Protein AF-0000000084945044 (afdb_homodimer)

Structure (mmCIF, N/CA/C/O backbone):
data_AF-0000000084945044-model_v1
#
loop_
_entity.id
_entity.type
_entity.pdbx_description
1 polymer 'Permease IIC component'
#
loop_
_atom_site.group_PDB
_atom_site.id
_atom_site.type_symbol
_atom_site.label_atom_id
_atom_site.label_alt_id
_atom_site.label_comp_id
_atom_site.label_asym_id
_atom_site.label_entity_id
_atom_site.label_seq_id
_atom_site.pdbx_PDB_ins_code
_atom_site.Cartn_x
_atom_site.Cartn_y
_atom_site.Cartn_z
_atom_site.occupancy
_atom_site.B_iso_or_equiv
_atom_site.auth_seq_id
_atom_site.auth_comp_id
_atom_site.auth_asym_id
_atom_site.auth_atom_id
_atom_site.pdbx_PDB_model_num
ATOM 1 N N . MET A 1 1 ? -16.453 44.125 -7.414 1 60.59 1 MET A N 1
ATOM 2 C CA . MET A 1 1 ? -15.867 43.062 -6.598 1 60.59 1 MET A CA 1
ATOM 3 C C . MET A 1 1 ? -16.781 41.844 -6.523 1 60.59 1 MET A C 1
ATOM 5 O O . MET A 1 1 ? -16.375 40.719 -6.793 1 60.59 1 MET A O 1
ATOM 9 N N . ASN A 1 2 ? -18.094 42.188 -6.391 1 67.75 2 ASN A N 1
ATOM 10 C CA . ASN A 1 2 ? -19.062 41.094 -6.281 1 67.75 2 ASN A CA 1
ATOM 11 C C . ASN A 1 2 ? -19.234 40.344 -7.605 1 67.75 2 ASN A C 1
ATOM 13 O O . ASN A 1 2 ? -19.312 39.125 -7.625 1 67.75 2 ASN A O 1
ATOM 17 N N . ASP A 1 3 ? -19.188 41.188 -8.695 1 75.44 3 ASP A N 1
ATOM 18 C CA . ASP A 1 3 ? -19.344 40.562 -10.008 1 75.44 3 ASP A CA 1
ATOM 19 C C . ASP A 1 3 ? -18.141 39.719 -10.359 1 75.44 3 ASP A C 1
ATOM 21 O O . ASP A 1 3 ? -18.281 38.625 -10.906 1 75.44 3 ASP A O 1
ATOM 25 N N . PHE A 1 4 ? -16.984 40.219 -10.078 1 77.81 4 PHE A N 1
ATOM 26 C CA . PHE A 1 4 ? -15.758 39.469 -10.344 1 77.81 4 PHE A CA 1
ATOM 27 C C . PHE A 1 4 ? -15.719 38.188 -9.523 1 77.81 4 PHE A C 1
ATOM 29 O O . PHE A 1 4 ? -15.383 37.125 -10.039 1 77.81 4 PHE A O 1
ATOM 36 N N . ILE A 1 5 ? -16.078 38.281 -8.336 1 74.38 5 ILE A N 1
ATOM 37 C CA . ILE A 1 5 ? -16.078 37.125 -7.449 1 74.38 5 ILE A CA 1
ATOM 38 C C . ILE A 1 5 ? -17.125 36.094 -7.914 1 74.38 5 ILE A C 1
ATOM 40 O O . ILE A 1 5 ? -16.828 34.906 -8.062 1 74.38 5 ILE A O 1
ATOM 44 N N . GLN A 1 6 ? -18.281 36.625 -8.211 1 75.88 6 GLN A N 1
ATOM 45 C CA . GLN A 1 6 ? -19.406 35.75 -8.57 1 75.88 6 GLN A CA 1
ATOM 46 C C . GLN A 1 6 ? -19.203 35.156 -9.953 1 75.88 6 GLN A C 1
ATOM 48 O O . GLN A 1 6 ? -19.562 34 -10.188 1 75.88 6 GLN A O 1
ATOM 53 N N . ASN A 1 7 ? -18.562 35.938 -10.805 1 81.19 7 ASN A N 1
ATOM 54 C CA . ASN A 1 7 ? -18.547 35.5 -12.195 1 81.19 7 ASN A CA 1
ATOM 55 C C . ASN A 1 7 ? -17.203 34.844 -12.547 1 81.19 7 ASN A C 1
ATOM 57 O O . ASN A 1 7 ? -17.109 34.094 -13.547 1 81.19 7 ASN A O 1
ATOM 61 N N . LYS A 1 8 ? -16.266 35.094 -11.766 1 79.56 8 LYS A N 1
ATOM 62 C CA . LYS A 1 8 ? -14.953 34.531 -12.141 1 79.56 8 LYS A CA 1
ATOM 63 C C . LYS A 1 8 ? -14.398 33.625 -11.047 1 79.56 8 LYS A C 1
ATOM 65 O O . LYS A 1 8 ? -14.086 32.469 -11.297 1 79.56 8 LYS A O 1
ATOM 70 N N . VAL A 1 9 ? -14.422 34.156 -9.875 1 75 9 VAL A N 1
ATOM 71 C CA . VAL A 1 9 ? -13.742 33.469 -8.789 1 75 9 VAL A CA 1
ATOM 72 C C . VAL A 1 9 ? -14.531 32.188 -8.414 1 75 9 VAL A C 1
ATOM 74 O O . VAL A 1 9 ? -13.961 31.109 -8.328 1 75 9 VAL A O 1
ATOM 77 N N . ILE A 1 10 ? -15.758 32.375 -8.266 1 77.44 10 ILE A N 1
ATOM 78 C CA . ILE A 1 10 ? -16.594 31.281 -7.805 1 77.44 10 ILE A CA 1
ATOM 79 C C . ILE A 1 10 ? -16.594 30.156 -8.844 1 77.44 10 ILE A C 1
ATOM 81 O O . ILE A 1 10 ? -16.344 29 -8.516 1 77.44 10 ILE A O 1
ATOM 85 N N . PRO A 1 11 ? -16.828 30.516 -10.125 1 79.44 11 PRO A N 1
ATOM 86 C CA . PRO A 1 11 ? -16.812 29.438 -11.117 1 79.44 11 PRO A CA 1
ATOM 87 C C . PRO A 1 11 ? -15.453 28.734 -11.203 1 79.44 11 PRO A C 1
ATOM 89 O O . PRO A 1 11 ? -15.398 27.516 -11.391 1 79.44 11 PRO A O 1
ATOM 92 N N . PHE A 1 12 ? -14.445 29.438 -11.094 1 80.81 12 PHE A N 1
ATOM 93 C CA . PHE A 1 12 ? -13.109 28.859 -11.133 1 80.81 12 PHE A CA 1
ATOM 94 C C . PHE A 1 12 ? -12.891 27.938 -9.93 1 80.81 12 PHE A C 1
ATOM 96 O O . PHE A 1 12 ? -12.344 26.844 -10.078 1 80.81 12 PHE A O 1
ATOM 103 N N . ALA A 1 13 ? -13.258 28.391 -8.805 1 76.94 13 ALA A N 1
ATOM 104 C CA . ALA A 1 13 ? -13.133 27.594 -7.59 1 76.94 13 ALA A CA 1
ATOM 105 C C . ALA A 1 13 ? -13.945 26.297 -7.688 1 76.94 13 ALA A C 1
ATOM 107 O O . ALA A 1 13 ? -13.5 25.234 -7.242 1 76.94 13 ALA A O 1
ATOM 108 N N . GLN A 1 14 ? -15.023 26.438 -8.219 1 78 14 GLN A N 1
ATOM 109 C CA . GLN A 1 14 ? -15.867 25.266 -8.391 1 78 14 GLN A CA 1
ATOM 110 C C . GLN A 1 14 ? -15.242 24.266 -9.359 1 78 14 GLN A C 1
ATOM 112 O O . GLN A 1 14 ? -15.352 23.062 -9.172 1 78 14 GLN A O 1
ATOM 117 N N . LYS A 1 15 ? -14.68 24.844 -10.352 1 81.94 15 LYS A N 1
ATOM 118 C CA . LYS A 1 15 ? -13.984 23.969 -11.305 1 81.94 15 LYS A CA 1
ATOM 119 C C . LYS A 1 15 ? -12.859 23.203 -10.633 1 81.94 15 LYS A C 1
ATOM 121 O O . LYS A 1 15 ? -12.648 22.016 -10.922 1 81.94 15 LYS A O 1
ATOM 126 N N . ILE A 1 16 ? -12.156 23.844 -9.805 1 78.62 16 ILE A N 1
ATOM 127 C CA . ILE A 1 16 ? -11.062 23.203 -9.086 1 78.62 16 ILE A CA 1
ATOM 128 C C . ILE A 1 16 ? -11.609 22.141 -8.141 1 78.62 16 ILE A C 1
ATOM 130 O O . ILE A 1 16 ? -11.094 21.031 -8.078 1 78.62 16 ILE A O 1
ATOM 134 N N . GLU A 1 17 ? -12.602 22.547 -7.457 1 72.44 17 GLU A N 1
ATOM 135 C CA . GLU A 1 17 ? -13.211 21.641 -6.5 1 72.44 17 GLU A CA 1
ATOM 136 C C . GLU A 1 17 ? -13.781 20.406 -7.199 1 72.44 17 GLU A C 1
ATOM 138 O O . GLU A 1 17 ? -13.758 19.297 -6.645 1 72.44 17 GLU A O 1
ATOM 143 N N . ASN A 1 18 ? -14.203 20.641 -8.414 1 78.94 18 ASN A N 1
ATOM 144 C CA . ASN A 1 18 ? -14.852 19.547 -9.141 1 78.94 18 ASN A CA 1
ATOM 145 C C . ASN A 1 18 ? -13.852 18.781 -10 1 78.94 18 ASN A C 1
ATOM 147 O O . ASN A 1 18 ? -14.211 17.797 -10.641 1 78.94 18 ASN A O 1
ATOM 151 N N . ASN A 1 19 ? -12.648 19.297 -10 1 84.88 19 ASN A N 1
ATOM 152 C CA . ASN A 1 19 ? -11.625 18.547 -10.719 1 84.88 19 ASN A CA 1
ATOM 153 C C . ASN A 1 19 ? -11.312 17.234 -10.023 1 84.88 19 ASN A C 1
ATOM 155 O O . ASN A 1 19 ? -10.812 17.219 -8.898 1 84.88 19 ASN A O 1
ATOM 159 N N . PHE A 1 20 ? -11.539 16.203 -10.711 1 85.94 20 PHE A N 1
ATOM 160 C CA . PHE A 1 20 ? -11.492 14.891 -10.07 1 85.94 20 PHE A CA 1
ATOM 161 C C . PHE A 1 20 ? -10.055 14.516 -9.727 1 85.94 20 PHE A C 1
ATOM 163 O O . PHE A 1 20 ? -9.812 13.789 -8.766 1 85.94 20 PHE A O 1
ATOM 170 N N . ILE A 1 21 ? -9.078 15.016 -10.477 1 88.25 21 ILE A N 1
ATOM 171 C CA . ILE A 1 21 ? -7.68 14.727 -10.172 1 88.25 21 ILE A CA 1
ATOM 172 C C . ILE A 1 21 ? -7.266 15.438 -8.891 1 88.25 21 ILE A C 1
ATOM 174 O O . ILE A 1 21 ? -6.656 14.836 -8.008 1 88.25 21 ILE A O 1
ATOM 178 N N . LEU A 1 22 ? -7.656 16.719 -8.82 1 84.56 22 LEU A N 1
ATOM 179 C CA . LEU A 1 22 ? -7.305 17.5 -7.637 1 84.56 22 LEU A CA 1
ATOM 180 C C . LEU A 1 22 ? -8 16.953 -6.395 1 84.56 22 LEU A C 1
ATOM 182 O O . LEU A 1 22 ? -7.402 16.891 -5.32 1 84.56 22 LEU A O 1
ATOM 186 N N . SER A 1 23 ? -9.156 16.547 -6.555 1 82.69 23 SER A N 1
ATOM 187 C CA . SER A 1 23 ? -9.891 15.961 -5.441 1 82.69 23 SER A CA 1
ATOM 188 C C . SER A 1 23 ? -9.273 14.633 -5.004 1 82.69 23 SER A C 1
ATOM 190 O O . SER A 1 23 ? -9.266 14.305 -3.816 1 82.69 23 SER A O 1
ATOM 192 N N . ALA A 1 24 ? -8.805 13.883 -5.996 1 89.19 24 ALA A N 1
ATOM 193 C CA . ALA A 1 24 ? -8.156 12.609 -5.688 1 89.19 24 ALA A CA 1
ATOM 194 C C . ALA A 1 24 ? -6.859 12.836 -4.906 1 89.19 24 ALA A C 1
ATOM 196 O O . ALA A 1 24 ? -6.539 12.07 -3.994 1 89.19 24 ALA A O 1
ATOM 197 N N . ILE A 1 25 ? -6.195 13.883 -5.25 1 87.31 25 ILE A N 1
ATOM 198 C CA . ILE A 1 25 ? -4.93 14.203 -4.602 1 87.31 25 ILE A CA 1
ATOM 199 C C . ILE A 1 25 ? -5.184 14.633 -3.158 1 87.31 25 ILE A C 1
ATOM 201 O O . ILE A 1 25 ? -4.594 14.078 -2.227 1 87.31 25 ILE A O 1
ATOM 205 N N . SER A 1 26 ? -6.055 15.547 -2.963 1 81.62 26 SER A N 1
ATOM 206 C CA . SER A 1 26 ? -6.352 16.016 -1.614 1 81.62 26 SER A CA 1
ATOM 207 C C . SER A 1 26 ? -6.953 14.914 -0.759 1 81.62 26 SER A C 1
ATOM 209 O O . SER A 1 26 ? -6.633 14.797 0.426 1 81.62 26 SER A O 1
ATOM 211 N N . GLY A 1 27 ? -7.809 14.117 -1.381 1 83.06 27 GLY A N 1
ATOM 212 C CA . GLY A 1 27 ? -8.375 12.977 -0.679 1 83.06 27 GLY A CA 1
ATOM 213 C C . GLY A 1 27 ? -7.328 11.969 -0.236 1 83.06 27 GLY A C 1
ATOM 214 O O . GLY A 1 27 ? -7.465 11.352 0.82 1 83.06 27 GLY A O 1
ATOM 215 N N . ALA A 1 28 ? -6.324 11.836 -1.06 1 89.06 28 ALA A N 1
ATOM 216 C CA . ALA A 1 28 ? -5.246 10.906 -0.727 1 89.06 28 ALA A CA 1
ATOM 217 C C . ALA A 1 28 ? -4.469 11.383 0.495 1 89.06 28 ALA A C 1
ATOM 219 O O . ALA A 1 28 ? -4.141 10.594 1.38 1 89.06 28 ALA A O 1
ATOM 220 N N . PHE A 1 29 ? -4.195 12.633 0.558 1 81.81 29 PHE A N 1
ATOM 221 C CA . PHE A 1 29 ? -3.484 13.18 1.708 1 81.81 29 PHE A CA 1
ATOM 222 C C . PHE A 1 29 ? -4.316 13.031 2.977 1 81.81 29 PHE A C 1
ATOM 224 O O . PHE A 1 29 ? -3.781 12.703 4.039 1 81.81 29 PHE A O 1
ATOM 231 N N . MET A 1 30 ? -5.555 13.211 2.857 1 77.81 30 MET A N 1
ATOM 232 C CA . MET A 1 30 ? -6.434 13.078 4.016 1 77.81 30 MET A CA 1
ATOM 233 C C . MET A 1 30 ? -6.445 11.648 4.531 1 77.81 30 MET A C 1
ATOM 235 O O . MET A 1 30 ? -6.516 11.414 5.738 1 77.81 30 MET A O 1
ATOM 239 N N . LYS A 1 31 ? -6.379 10.734 3.572 1 81.88 31 LYS A N 1
ATOM 240 C CA . LYS A 1 31 ? -6.395 9.32 3.941 1 81.88 31 LYS A CA 1
ATOM 241 C C . LYS A 1 31 ? -5.113 8.93 4.672 1 81.88 31 LYS A C 1
ATOM 243 O O . LYS A 1 31 ? -5.121 8.016 5.496 1 81.88 31 LYS A O 1
ATOM 248 N N . VAL A 1 32 ? -4.047 9.648 4.438 1 84.31 32 VAL A N 1
ATOM 249 C CA . VAL A 1 32 ? -2.758 9.266 5 1 84.31 32 VAL A CA 1
ATOM 250 C C . VAL A 1 32 ? -2.492 10.062 6.277 1 84.31 32 VAL A C 1
ATOM 252 O O . VAL A 1 32 ? -1.608 9.711 7.062 1 84.31 32 VAL A O 1
ATOM 255 N N . MET A 1 33 ? -3.318 10.969 6.613 1 78.75 33 MET A N 1
ATOM 256 C CA . MET A 1 33 ? -3.119 11.898 7.719 1 78.75 33 MET A CA 1
ATOM 257 C C . MET A 1 33 ? -3.006 11.156 9.047 1 78.75 33 MET A C 1
ATOM 259 O O . MET A 1 33 ? -2.158 11.492 9.875 1 78.75 33 MET A O 1
ATOM 263 N N . PRO A 1 34 ? -3.783 10.109 9.25 1 75.88 34 PRO A N 1
ATOM 264 C CA . PRO A 1 34 ? -3.645 9.422 10.539 1 75.88 34 PRO A CA 1
ATOM 265 C C . PRO A 1 34 ? -2.236 8.875 10.758 1 75.88 34 PRO A C 1
ATOM 267 O O . PRO A 1 34 ? -1.725 8.922 11.883 1 75.88 34 PRO A O 1
ATOM 270 N N . ALA A 1 35 ? -1.65 8.422 9.711 1 81.25 35 ALA A N 1
ATOM 271 C CA . ALA A 1 35 ? -0.281 7.93 9.828 1 81.25 35 ALA A CA 1
ATOM 272 C C . ALA A 1 35 ? 0.684 9.062 10.164 1 81.25 35 ALA A C 1
ATOM 274 O O . ALA A 1 35 ? 1.552 8.914 11.031 1 81.25 35 ALA A O 1
ATOM 275 N N . LEU A 1 36 ? 0.536 10.164 9.492 1 81.81 36 LEU A N 1
ATOM 276 C CA . LEU A 1 36 ? 1.396 11.32 9.719 1 81.81 36 LEU A CA 1
ATOM 277 C C . LEU A 1 36 ? 1.226 11.859 11.141 1 81.81 36 LEU A C 1
ATOM 279 O O . LEU A 1 36 ? 2.203 12.242 11.789 1 81.81 36 LEU A O 1
ATOM 283 N N . LEU A 1 37 ? 0.029 11.805 11.609 1 82.44 37 LEU A N 1
ATOM 284 C CA . LEU A 1 37 ? -0.262 12.281 12.953 1 82.44 37 LEU A CA 1
ATOM 285 C C . LEU A 1 37 ? 0.365 11.367 14.008 1 82.44 37 LEU A C 1
ATOM 287 O O . LEU A 1 37 ? 0.797 11.836 15.062 1 82.44 37 LEU A O 1
ATOM 291 N N . GLY A 1 38 ? 0.365 10.086 13.711 1 79.25 38 GLY A N 1
ATOM 292 C CA . GLY A 1 38 ? 1.098 9.188 14.594 1 79.25 38 GLY A CA 1
ATOM 293 C C . GLY A 1 38 ? 2.557 9.57 14.758 1 79.25 38 GLY A C 1
ATOM 294 O O . GLY A 1 38 ? 3.076 9.578 15.875 1 79.25 38 GLY A O 1
ATOM 295 N N . GLY A 1 39 ? 3.186 9.922 13.664 1 85 39 GLY A N 1
ATOM 296 C CA . GLY A 1 39 ? 4.559 10.391 13.719 1 85 39 GLY A CA 1
ATOM 297 C C . GLY A 1 39 ? 4.715 11.688 14.5 1 85 39 GLY A C 1
ATOM 298 O O . GLY A 1 39 ? 5.707 11.867 15.211 1 85 39 GLY A O 1
ATOM 299 N N . ALA A 1 40 ? 3.719 12.508 14.367 1 84.19 40 ALA A N 1
ATOM 300 C CA . ALA A 1 40 ? 3.752 13.781 15.078 1 84.19 40 ALA A CA 1
ATOM 301 C C . ALA A 1 40 ? 3.693 13.562 16.594 1 84.19 40 ALA A C 1
ATOM 303 O O . ALA A 1 40 ? 4.352 14.281 17.344 1 84.19 40 ALA A O 1
ATOM 304 N N . VAL A 1 41 ? 2.941 12.609 16.969 1 83.69 41 VAL A N 1
ATOM 305 C CA . VAL A 1 41 ? 2.848 12.305 18.406 1 83.69 41 VAL A CA 1
ATOM 306 C C . VAL A 1 41 ? 4.191 11.781 18.906 1 83.69 41 VAL A C 1
ATOM 308 O O . VAL A 1 41 ? 4.633 12.156 20 1 83.69 41 VAL A O 1
ATOM 311 N N . PHE A 1 42 ? 4.824 10.977 18.156 1 87.12 42 PHE A N 1
ATOM 312 C CA . PHE A 1 42 ? 6.156 10.516 18.531 1 87.12 42 PHE A CA 1
ATOM 313 C C . PHE A 1 42 ? 7.117 11.688 18.656 1 87.12 42 PHE A C 1
ATOM 315 O O . PHE A 1 42 ? 7.93 11.734 19.578 1 87.12 42 PHE A O 1
ATOM 322 N N . SER A 1 43 ? 6.992 12.578 17.734 1 86.75 43 SER A N 1
ATOM 323 C CA . SER A 1 43 ? 7.895 13.727 17.75 1 86.75 43 SER A CA 1
ATOM 324 C C . SER A 1 43 ? 7.645 14.625 18.953 1 86.75 43 SER A C 1
ATOM 326 O O . SER A 1 43 ? 8.562 15.273 19.453 1 86.75 43 SER A O 1
ATOM 328 N N . LEU A 1 44 ? 6.406 14.641 19.406 1 84.44 44 LEU A N 1
ATOM 329 C CA . LEU A 1 44 ? 6.055 15.414 20.594 1 84.44 44 LEU A CA 1
ATOM 330 C C . LEU A 1 44 ? 6.809 14.898 21.812 1 84.44 44 LEU A C 1
ATOM 332 O O . LEU A 1 44 ? 7.285 15.695 22.625 1 84.44 44 LEU A O 1
ATOM 336 N N . PHE A 1 45 ? 6.922 13.617 21.891 1 84.69 45 PHE A N 1
ATOM 337 C CA . PHE A 1 45 ? 7.621 13.031 23.016 1 84.69 45 PHE A CA 1
ATOM 338 C C . PHE A 1 45 ? 9.102 13.367 22.984 1 84.69 45 PHE A C 1
ATOM 340 O O . PHE A 1 45 ? 9.742 13.516 24.031 1 84.69 45 PHE A O 1
ATOM 347 N N . GLN A 1 46 ? 9.609 13.516 21.828 1 83.19 46 GLN A N 1
ATOM 348 C CA . GLN A 1 46 ? 11.016 13.883 21.672 1 83.19 46 GLN A CA 1
ATOM 349 C C . GLN A 1 46 ? 11.258 15.328 22.109 1 83.19 46 GLN A C 1
ATOM 351 O O . GLN A 1 46 ? 12.32 15.648 22.641 1 83.19 46 GLN A O 1
ATOM 356 N N . GLY A 1 47 ? 10.266 16.156 21.938 1 79.75 47 GLY A N 1
ATOM 357 C CA . GLY A 1 47 ? 10.477 17.594 22.109 1 79.75 47 GLY A CA 1
ATOM 358 C C . GLY A 1 47 ? 9.883 18.141 23.391 1 79.75 47 GLY A C 1
ATOM 359 O O . GLY A 1 47 ? 9.859 19.344 23.609 1 79.75 47 GLY A O 1
ATOM 360 N N . LEU A 1 48 ? 9.43 17.281 24.266 1 78.12 48 LEU A N 1
ATOM 361 C CA . LEU A 1 48 ? 8.875 17.797 25.516 1 78.12 48 LEU A CA 1
ATOM 362 C C . LEU A 1 48 ? 9.906 18.625 26.281 1 78.12 48 LEU A C 1
ATOM 364 O O . LEU A 1 48 ? 11.055 18.203 26.422 1 78.12 48 LEU A O 1
ATOM 368 N N . PRO A 1 49 ? 9.508 19.797 26.578 1 76.56 49 PRO A N 1
ATOM 369 C CA . PRO A 1 49 ? 10.438 20.688 27.281 1 76.56 49 PRO A CA 1
ATOM 370 C C . PRO A 1 49 ? 10.531 20.391 28.766 1 76.56 49 PRO A C 1
ATOM 372 O O . PRO A 1 49 ? 10.195 21.25 29.594 1 76.56 49 PRO A O 1
ATOM 375 N N . LEU A 1 50 ? 11.016 19.234 29.078 1 80.12 50 LEU A N 1
ATOM 376 C CA . LEU A 1 50 ? 11.078 18.812 30.469 1 80.12 50 LEU A CA 1
ATOM 377 C C . LEU A 1 50 ? 12.484 18.969 31.031 1 80.12 50 LEU A C 1
ATOM 379 O O . LEU A 1 50 ? 12.773 18.516 32.125 1 80.12 50 LEU A O 1
ATOM 383 N N . GLY A 1 51 ? 13.367 19.594 30.188 1 81.62 51 GLY A N 1
ATOM 384 C CA . GLY A 1 51 ? 14.703 19.906 30.672 1 81.62 51 GLY A CA 1
ATOM 385 C C . GLY A 1 51 ? 15.742 18.891 30.25 1 81.62 51 GLY A C 1
ATOM 386 O O . GLY A 1 51 ? 15.438 17.953 29.5 1 81.62 51 GLY A O 1
ATOM 387 N N . ASP A 1 52 ? 16.906 19.094 30.703 1 87.31 52 ASP A N 1
ATOM 388 C CA . ASP A 1 52 ? 18.062 18.297 30.297 1 87.31 52 ASP A CA 1
ATOM 389 C C . ASP A 1 52 ? 17.938 16.859 30.781 1 87.31 52 ASP A C 1
ATOM 391 O O . ASP A 1 52 ? 18.391 15.922 30.125 1 87.31 52 ASP A O 1
ATOM 395 N N . TRP A 1 53 ? 17.328 16.75 31.875 1 90.56 53 TRP A N 1
ATOM 396 C CA . TRP A 1 53 ? 17.203 15.398 32.406 1 90.56 53 TRP A CA 1
ATOM 397 C C . TRP A 1 53 ? 16.375 14.523 31.453 1 90.56 53 TRP A C 1
ATOM 399 O O . TRP A 1 53 ? 16.672 13.344 31.281 1 90.56 53 TRP A O 1
ATOM 409 N N . TYR A 1 54 ? 15.391 15.117 30.859 1 90 54 TYR A N 1
ATOM 410 C CA . TYR A 1 54 ? 14.516 14.391 29.953 1 90 54 TYR A CA 1
ATOM 411 C C . TYR A 1 54 ? 15.234 14.047 28.656 1 90 54 TYR A C 1
ATOM 413 O O . TYR A 1 54 ? 15.164 12.914 28.172 1 90 54 TYR A O 1
ATOM 421 N N . THR A 1 55 ? 15.938 14.977 28.172 1 85.94 55 THR A N 1
ATOM 422 C CA . THR A 1 55 ? 16.672 14.758 26.938 1 85.94 55 THR A CA 1
ATOM 423 C C . THR A 1 55 ? 17.75 13.695 27.125 1 85.94 55 THR A C 1
ATOM 425 O O . THR A 1 55 ? 17.953 12.852 26.234 1 85.94 55 THR A O 1
ATOM 428 N N . ASN A 1 56 ? 18.406 13.75 28.281 1 90.25 56 ASN A N 1
ATOM 429 C CA . ASN A 1 56 ? 19.422 12.75 28.594 1 90.25 56 ASN A CA 1
ATOM 430 C C . ASN A 1 56 ? 18.812 11.367 28.797 1 90.25 56 ASN A C 1
ATOM 432 O O . ASN A 1 56 ? 19.406 10.359 28.406 1 90.25 56 ASN A O 1
ATOM 436 N N . PHE A 1 57 ? 17.719 11.383 29.422 1 91.25 57 PHE A N 1
ATOM 437 C CA . PHE A 1 57 ? 17 10.133 29.625 1 91.25 57 PHE A CA 1
ATOM 438 C C . PHE A 1 57 ? 16.641 9.492 28.297 1 91.25 57 PHE A C 1
ATOM 440 O O . PHE A 1 57 ? 16.875 8.297 28.094 1 91.25 57 PHE A O 1
ATOM 447 N N . LEU A 1 58 ? 16.156 10.227 27.375 1 89.5 58 LEU A N 1
ATOM 448 C CA . LEU A 1 58 ? 15.766 9.719 26.062 1 89.5 58 LEU A CA 1
ATOM 449 C C . LEU A 1 58 ? 16.969 9.172 25.312 1 89.5 58 LEU A C 1
ATOM 451 O O . LEU A 1 58 ? 16.891 8.109 24.688 1 89.5 58 LEU A O 1
ATOM 455 N N . SER A 1 59 ? 18.031 9.891 25.391 1 87.56 59 SER A N 1
ATOM 456 C CA . SER A 1 59 ? 19.234 9.516 24.641 1 87.56 59 SER A CA 1
ATOM 457 C C . SER A 1 59 ? 19.906 8.289 25.25 1 87.56 59 SER A C 1
ATOM 459 O O . SER A 1 59 ? 20.312 7.375 24.531 1 87.56 59 SER A O 1
ATOM 461 N N . SER A 1 60 ? 19.969 8.25 26.594 1 90.06 60 SER A N 1
ATOM 462 C CA . SER A 1 60 ? 20.688 7.191 27.281 1 90.06 60 SER A CA 1
ATOM 463 C C . SER A 1 60 ? 19.922 5.867 27.219 1 90.06 60 SER A C 1
ATOM 465 O O . SER A 1 60 ? 20.531 4.797 27.234 1 90.06 60 SER A O 1
ATOM 467 N N . THR A 1 61 ? 18.656 5.938 27.125 1 87.12 61 THR A N 1
ATOM 468 C CA . THR A 1 61 ? 17.828 4.727 27.141 1 87.12 61 THR A CA 1
ATOM 469 C C . THR A 1 61 ? 17.609 4.219 25.719 1 87.12 61 THR A C 1
ATOM 471 O O . THR A 1 61 ? 17.078 3.123 25.516 1 87.12 61 THR A O 1
ATOM 474 N N . GLY A 1 62 ? 17.969 4.992 24.703 1 86.75 62 GLY A N 1
ATOM 475 C CA . GLY A 1 62 ? 17.734 4.598 23.328 1 86.75 62 GLY A CA 1
ATOM 476 C C . GLY A 1 62 ? 16.344 4.941 22.828 1 86.75 62 GLY A C 1
ATOM 477 O O . GLY A 1 62 ? 16 4.648 21.688 1 86.75 62 GLY A O 1
ATOM 478 N N . ILE A 1 63 ? 15.617 5.605 23.688 1 86.69 63 ILE A N 1
ATOM 479 C CA . ILE A 1 63 ? 14.25 5.977 23.344 1 86.69 63 ILE A CA 1
ATOM 480 C C . ILE A 1 63 ? 14.273 7.016 22.219 1 86.69 63 ILE A C 1
ATOM 482 O O . ILE A 1 63 ? 13.406 7.004 21.344 1 86.69 63 ILE A O 1
ATOM 486 N N . SER A 1 64 ? 15.266 7.883 22.25 1 88.19 64 SER A N 1
ATOM 487 C CA . SER A 1 64 ? 15.383 8.898 21.203 1 88.19 64 SER A CA 1
ATOM 488 C C . SER A 1 64 ? 15.5 8.266 19.828 1 88.19 64 SER A C 1
ATOM 490 O O . SER A 1 64 ? 14.852 8.703 18.875 1 88.19 64 SER A O 1
ATOM 492 N N . ASP A 1 65 ? 16.281 7.191 19.766 1 86.25 65 ASP A N 1
ATOM 493 C CA . ASP A 1 65 ? 16.453 6.496 18.5 1 86.25 65 ASP A CA 1
ATOM 494 C C . ASP A 1 65 ? 15.156 5.812 18.062 1 86.25 65 ASP A C 1
ATOM 496 O O . ASP A 1 65 ? 14.82 5.809 16.875 1 86.25 65 ASP A O 1
ATOM 500 N N . ALA A 1 66 ? 14.531 5.328 19.016 1 87.25 66 ALA A N 1
ATOM 501 C CA . ALA A 1 66 ? 13.266 4.664 18.719 1 87.25 66 ALA A CA 1
ATOM 502 C C . ALA A 1 66 ? 12.234 5.656 18.203 1 87.25 66 ALA A C 1
ATOM 504 O O . ALA A 1 66 ? 11.531 5.383 17.234 1 87.25 66 ALA A O 1
ATOM 505 N N . LEU A 1 67 ? 12.18 6.746 18.844 1 88.88 67 LEU A N 1
ATOM 506 C CA . LEU A 1 67 ? 11.242 7.781 18.422 1 88.88 67 LEU A CA 1
ATOM 507 C C . LEU A 1 67 ? 11.578 8.289 17.031 1 88.88 67 LEU A C 1
ATOM 509 O O . LEU A 1 67 ? 10.688 8.539 16.219 1 88.88 67 LEU A O 1
ATOM 513 N N . ALA A 1 68 ? 12.852 8.383 16.781 1 87.81 68 ALA A N 1
ATOM 514 C CA . ALA A 1 68 ? 13.289 8.844 15.469 1 87.81 68 ALA A CA 1
ATOM 515 C C . ALA A 1 68 ? 12.836 7.887 14.367 1 87.81 68 ALA A C 1
ATOM 517 O O . ALA A 1 68 ? 12.391 8.312 13.305 1 87.81 68 ALA A O 1
ATOM 518 N N . VAL A 1 69 ? 12.898 6.664 14.656 1 89.06 69 VAL A N 1
ATOM 519 C CA . VAL A 1 69 ? 12.469 5.656 13.688 1 89.06 69 VAL A CA 1
ATOM 520 C C . VAL A 1 69 ? 10.961 5.723 13.508 1 89.06 69 VAL A C 1
ATOM 522 O O . VAL A 1 69 ? 10.453 5.617 12.391 1 89.06 69 VAL A O 1
ATOM 525 N N . GLY A 1 70 ? 10.289 5.883 14.625 1 90.44 70 GLY A N 1
ATOM 526 C CA . GLY A 1 70 ? 8.844 6.023 14.555 1 90.44 70 GLY A CA 1
ATOM 527 C C . GLY A 1 70 ? 8.398 7.176 13.672 1 90.44 70 GLY A C 1
ATOM 528 O O . GLY A 1 70 ? 7.504 7.02 12.844 1 90.44 70 GLY A O 1
ATOM 529 N N . VAL A 1 71 ? 9.078 8.242 13.828 1 89.25 71 VAL A N 1
ATOM 530 C CA . VAL A 1 71 ? 8.75 9.43 13.039 1 89.25 71 VAL A CA 1
ATOM 531 C C . VAL A 1 71 ? 9.109 9.188 11.578 1 89.25 71 VAL A C 1
ATOM 533 O O . VAL A 1 71 ? 8.328 9.531 10.68 1 89.25 71 VAL A O 1
ATOM 536 N N . ALA A 1 72 ? 10.242 8.609 11.32 1 87.94 72 ALA A N 1
ATOM 537 C CA . ALA A 1 72 ? 10.688 8.352 9.953 1 87.94 72 ALA A CA 1
ATOM 538 C C . ALA A 1 72 ? 9.703 7.449 9.219 1 87.94 72 ALA A C 1
ATOM 540 O O . ALA A 1 72 ? 9.375 7.695 8.055 1 87.94 72 ALA A O 1
ATOM 541 N N . VAL A 1 73 ? 9.227 6.441 9.867 1 91.44 73 VAL A N 1
ATOM 542 C CA . VAL A 1 73 ? 8.312 5.48 9.258 1 91.44 73 VAL A CA 1
ATOM 543 C C . VAL A 1 73 ? 6.977 6.16 8.961 1 91.44 73 VAL A C 1
ATOM 545 O O . VAL A 1 73 ? 6.422 5.992 7.871 1 91.44 73 VAL A O 1
ATOM 548 N N . CYS A 1 74 ? 6.555 6.91 9.875 1 87.12 74 CYS A N 1
ATOM 549 C CA . CYS A 1 74 ? 5.273 7.586 9.688 1 87.12 74 CYS A CA 1
ATOM 550 C C . CYS A 1 74 ? 5.363 8.633 8.586 1 87.12 74 CYS A C 1
ATOM 552 O O . CYS A 1 74 ? 4.359 8.977 7.965 1 87.12 74 CYS A O 1
ATOM 554 N N . ASN A 1 75 ? 6.582 9.016 8.289 1 84.25 75 ASN A N 1
ATOM 555 C CA . ASN A 1 75 ? 6.734 10.102 7.328 1 84.25 75 ASN A CA 1
ATOM 556 C C . ASN A 1 75 ? 7.195 9.594 5.969 1 84.25 75 ASN A C 1
ATOM 558 O O . ASN A 1 75 ? 7.738 10.352 5.164 1 84.25 75 ASN A O 1
ATOM 562 N N . LEU A 1 76 ? 7.035 8.32 5.734 1 92.38 76 LEU A N 1
ATOM 563 C CA . LEU A 1 76 ? 7.184 7.797 4.379 1 92.38 76 LEU A CA 1
ATOM 564 C C . LEU A 1 76 ? 5.984 8.172 3.516 1 92.38 76 LEU A C 1
ATOM 566 O O . LEU A 1 76 ? 5.297 7.301 2.982 1 92.38 76 LEU A O 1
ATOM 570 N N . THR A 1 77 ? 5.836 9.43 3.332 1 89.62 77 THR A N 1
ATOM 571 C CA . THR A 1 77 ? 4.613 10.039 2.82 1 89.62 77 THR A CA 1
ATOM 572 C C . THR A 1 77 ? 4.387 9.648 1.363 1 89.62 77 THR A C 1
ATOM 574 O O . THR A 1 77 ? 3.254 9.367 0.959 1 89.62 77 THR A O 1
ATOM 577 N N . ALA A 1 78 ? 5.473 9.641 0.541 1 92.19 78 ALA A N 1
ATOM 578 C CA . ALA A 1 78 ? 5.309 9.266 -0.861 1 92.19 78 ALA A CA 1
ATOM 579 C C . ALA A 1 78 ? 4.723 7.863 -0.99 1 92.19 78 ALA A C 1
ATOM 581 O O . ALA A 1 78 ? 3.885 7.609 -1.859 1 92.19 78 ALA A O 1
ATOM 582 N N . LEU A 1 79 ? 5.125 6.992 -0.116 1 95.12 79 LEU A N 1
ATOM 583 C CA . LEU A 1 79 ? 4.695 5.598 -0.134 1 95.12 79 LEU A CA 1
ATOM 584 C C . LEU A 1 79 ? 3.213 5.48 0.213 1 95.12 79 LEU A C 1
ATOM 586 O O . LEU A 1 79 ? 2.455 4.824 -0.502 1 95.12 79 LEU A O 1
ATOM 590 N N . TYR A 1 80 ? 2.793 6.121 1.287 1 93.75 80 TYR A N 1
ATOM 591 C CA . TYR A 1 80 ? 1.401 6.047 1.718 1 93.75 80 TYR A CA 1
ATOM 592 C C . TYR A 1 80 ? 0.492 6.805 0.757 1 93.75 80 TYR A C 1
ATOM 594 O O . TYR A 1 80 ? -0.601 6.336 0.428 1 93.75 80 TYR A O 1
ATOM 602 N N . PHE A 1 81 ? 0.979 7.906 0.321 1 92.88 81 PHE A N 1
ATOM 603 C CA . PHE A 1 81 ? 0.222 8.805 -0.545 1 92.88 81 PHE A CA 1
ATOM 604 C C . PHE A 1 81 ? -0.116 8.125 -1.866 1 92.88 81 PHE A C 1
ATOM 606 O O . PHE A 1 81 ? -1.245 8.219 -2.352 1 92.88 81 PHE A O 1
ATOM 613 N N . ILE A 1 82 ? 0.812 7.488 -2.482 1 95.12 82 ILE A N 1
ATOM 614 C CA . ILE A 1 82 ? 0.585 6.941 -3.814 1 95.12 82 ILE A CA 1
ATOM 615 C C . ILE A 1 82 ? -0.446 5.816 -3.738 1 95.12 82 ILE A C 1
ATOM 617 O O . ILE A 1 82 ? -1.239 5.629 -4.664 1 95.12 82 ILE A O 1
ATOM 621 N N . PHE A 1 83 ? -0.377 5.043 -2.686 1 94.62 83 PHE A N 1
ATOM 622 C CA . PHE A 1 83 ? -1.392 4.008 -2.523 1 94.62 83 PHE A CA 1
ATOM 623 C C . PHE A 1 83 ? -2.781 4.625 -2.418 1 94.62 83 PHE A C 1
ATOM 625 O O . PHE A 1 83 ? -3.727 4.152 -3.053 1 94.62 83 PHE A O 1
ATOM 632 N N . ALA A 1 84 ? -2.893 5.625 -1.58 1 93.94 84 ALA A N 1
ATOM 633 C CA . ALA A 1 84 ? -4.164 6.32 -1.396 1 93.94 84 ALA A CA 1
ATOM 634 C C . ALA A 1 84 ? -4.629 6.969 -2.697 1 93.94 84 ALA A C 1
ATOM 636 O O . ALA A 1 84 ? -5.812 6.922 -3.033 1 93.94 84 ALA A O 1
ATOM 637 N N . LEU A 1 85 ? -3.697 7.602 -3.357 1 94.88 85 LEU A N 1
ATOM 638 C CA . LEU A 1 85 ? -4.02 8.258 -4.617 1 94.88 85 LEU A CA 1
ATOM 639 C C . LEU A 1 85 ? -4.527 7.254 -5.645 1 94.88 85 LEU A C 1
ATOM 641 O O . LEU A 1 85 ? -5.547 7.488 -6.297 1 94.88 85 LEU A O 1
ATOM 645 N N . GLY A 1 86 ? -3.816 6.156 -5.809 1 96.69 86 GLY A N 1
ATOM 646 C CA . GLY A 1 86 ? -4.27 5.109 -6.711 1 96.69 86 GLY A CA 1
ATOM 647 C C . GLY A 1 86 ? -5.652 4.582 -6.371 1 96.69 86 GLY A C 1
ATOM 648 O O . GLY A 1 86 ? -6.477 4.367 -7.262 1 96.69 86 GLY A O 1
ATOM 649 N N . TYR A 1 87 ? -5.859 4.359 -5.121 1 95.38 87 TYR A N 1
ATOM 650 C CA . TYR A 1 87 ? -7.164 3.895 -4.664 1 95.38 87 TYR A CA 1
ATOM 651 C C . TYR A 1 87 ? -8.266 4.871 -5.059 1 95.38 87 TYR A C 1
ATOM 653 O O . TYR A 1 87 ? -9.297 4.469 -5.602 1 95.38 87 TYR A O 1
ATOM 661 N N . ASN A 1 88 ? -8.055 6.164 -4.812 1 94.12 88 ASN A N 1
ATOM 662 C CA . ASN A 1 88 ? -9.031 7.195 -5.148 1 94.12 88 ASN A CA 1
ATOM 663 C C . ASN A 1 88 ? -9.273 7.266 -6.652 1 94.12 88 ASN A C 1
ATOM 665 O O . ASN A 1 88 ? -10.414 7.402 -7.094 1 94.12 88 ASN A O 1
ATOM 669 N N . LEU A 1 89 ? -8.227 7.219 -7.367 1 96.06 89 LEU A N 1
ATOM 670 C CA . LEU A 1 89 ? -8.352 7.316 -8.82 1 96.06 89 LEU A CA 1
ATOM 671 C C . LEU A 1 89 ? -9.055 6.086 -9.391 1 96.06 89 LEU A C 1
ATOM 673 O O . LEU A 1 89 ? -9.781 6.188 -10.375 1 96.06 89 LEU A O 1
ATOM 677 N N . GLY A 1 90 ? -8.75 4.914 -8.781 1 95.56 90 GLY A N 1
ATOM 678 C CA . GLY A 1 90 ? -9.492 3.734 -9.188 1 95.56 90 GLY A CA 1
ATOM 679 C C . GLY A 1 90 ? -10.992 3.9 -9.055 1 95.56 90 GLY A C 1
ATOM 680 O O . GLY A 1 90 ? -11.75 3.506 -9.945 1 95.56 90 GLY A O 1
ATOM 681 N N . GLU A 1 91 ? -11.391 4.461 -7.977 1 94.12 91 GLU A N 1
ATOM 682 C CA . GLU A 1 91 ? -12.812 4.742 -7.77 1 94.12 91 GLU A CA 1
ATOM 683 C C . GLU A 1 91 ? -13.336 5.715 -8.82 1 94.12 91 GLU A C 1
ATOM 685 O O . GLU A 1 91 ? -14.414 5.508 -9.383 1 94.12 91 GLU A O 1
ATOM 690 N N . LYS A 1 92 ? -12.586 6.73 -9.094 1 92.88 92 LYS A N 1
ATOM 691 C CA . LYS A 1 92 ? -13.016 7.777 -10.016 1 92.88 92 LYS A CA 1
ATOM 692 C C . LYS A 1 92 ? -13.055 7.266 -11.453 1 92.88 92 LYS A C 1
ATOM 694 O O . LYS A 1 92 ? -13.914 7.676 -12.242 1 92.88 92 LYS A O 1
ATOM 699 N N . PHE A 1 93 ? -12.148 6.379 -11.805 1 94.56 93 PHE A N 1
ATOM 700 C CA . PHE A 1 93 ? -12.086 5.82 -13.148 1 94.56 93 PHE A CA 1
ATOM 701 C C . PHE A 1 93 ? -13 4.609 -13.281 1 94.56 93 PHE A C 1
ATOM 703 O O . PHE A 1 93 ? -13.078 3.998 -14.344 1 94.56 93 PHE A O 1
ATOM 710 N N . ASN A 1 94 ? -13.648 4.207 -12.266 1 93.56 94 ASN A N 1
ATOM 711 C CA . ASN A 1 94 ? -14.602 3.102 -12.234 1 93.56 94 ASN A CA 1
ATOM 712 C C . ASN A 1 94 ? -13.93 1.771 -12.555 1 93.56 94 ASN A C 1
ATOM 714 O O . ASN A 1 94 ? -14.422 1.008 -13.391 1 93.56 94 ASN A O 1
ATOM 718 N N . VAL A 1 95 ? -12.797 1.586 -12 1 93.38 95 VAL A N 1
ATOM 719 C CA . VAL A 1 95 ? -12.094 0.31 -12.023 1 93.38 95 VAL A CA 1
ATOM 720 C C . VAL A 1 95 ? -11.789 -0.131 -10.594 1 93.38 95 VAL A C 1
ATOM 722 O O . VAL A 1 95 ? -12.062 0.597 -9.633 1 93.38 95 VA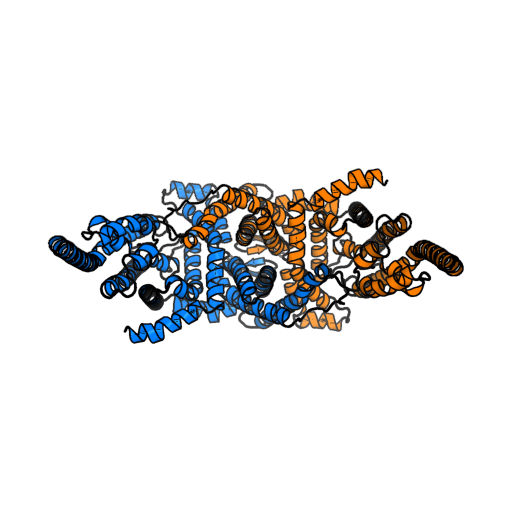L A O 1
ATOM 725 N N . ASN A 1 96 ? -11.305 -1.398 -10.445 1 91 96 ASN A N 1
ATOM 726 C CA . ASN A 1 96 ? -11.039 -1.904 -9.102 1 91 96 ASN A CA 1
ATOM 727 C C . ASN A 1 96 ? -10.047 -1.015 -8.352 1 91 96 ASN A C 1
ATOM 729 O O . ASN A 1 96 ? -8.891 -0.899 -8.742 1 91 96 ASN A O 1
ATOM 733 N N . PRO A 1 97 ? -10.508 -0.379 -7.262 1 93.69 97 PRO A N 1
ATOM 734 C CA . PRO A 1 97 ? -9.68 0.599 -6.559 1 93.69 97 PRO A CA 1
ATOM 735 C C . PRO A 1 97 ? -8.414 -0.018 -5.969 1 93.69 97 PRO A C 1
ATOM 737 O O . PRO A 1 97 ? -7.34 0.586 -6.035 1 93.69 97 PRO A O 1
ATOM 740 N N . PHE A 1 98 ? -8.531 -1.17 -5.43 1 91.31 98 PHE A N 1
ATOM 741 C CA . PHE A 1 98 ? -7.375 -1.786 -4.789 1 91.31 98 PHE A CA 1
ATOM 742 C C . PHE A 1 98 ? -6.312 -2.152 -5.816 1 91.31 98 PHE A C 1
ATOM 744 O O . PHE A 1 98 ? -5.121 -1.916 -5.602 1 91.31 98 PHE A O 1
ATOM 751 N N . GLN A 1 99 ? -6.754 -2.75 -6.922 1 90.06 99 GLN A N 1
ATOM 752 C CA . GLN A 1 99 ? -5.809 -3.102 -7.977 1 90.06 99 GLN A CA 1
ATOM 753 C C . GLN A 1 99 ? -5.109 -1.861 -8.523 1 90.06 99 GLN A C 1
ATOM 755 O O . GLN A 1 99 ? -3.914 -1.898 -8.828 1 90.06 99 GLN A O 1
ATOM 760 N N . THR A 1 100 ? -5.902 -0.796 -8.648 1 94.19 100 THR A N 1
ATOM 761 C CA . THR A 1 100 ? -5.332 0.457 -9.125 1 94.19 100 THR A CA 1
ATOM 762 C C . THR A 1 100 ? -4.297 0.993 -8.141 1 94.19 100 THR A C 1
ATOM 764 O O . THR A 1 100 ? -3.268 1.539 -8.547 1 94.19 100 THR A O 1
ATOM 767 N N . ALA A 1 101 ? -4.566 0.839 -6.84 1 95.19 101 ALA A N 1
ATOM 768 C CA . ALA A 1 101 ? -3.633 1.27 -5.801 1 95.19 101 ALA A CA 1
ATOM 769 C C . ALA A 1 101 ? -2.316 0.503 -5.898 1 95.19 101 ALA A C 1
ATOM 771 O O . ALA A 1 101 ? -1.239 1.093 -5.789 1 95.19 101 ALA A O 1
ATOM 772 N N . ILE A 1 102 ? -2.379 -0.771 -6.129 1 92.56 102 ILE A N 1
ATOM 773 C CA . ILE A 1 102 ? -1.189 -1.608 -6.23 1 92.56 102 ILE A CA 1
ATOM 774 C C . ILE A 1 102 ? -0.383 -1.209 -7.465 1 92.56 102 ILE A C 1
ATOM 776 O O . ILE A 1 102 ? 0.843 -1.099 -7.406 1 92.56 102 ILE A O 1
ATOM 780 N N . VAL A 1 103 ? -1.089 -0.984 -8.539 1 93.31 103 VAL A N 1
ATOM 781 C CA . VAL A 1 103 ? -0.423 -0.626 -9.789 1 93.31 103 VAL A CA 1
ATOM 782 C C . VAL A 1 103 ? 0.26 0.731 -9.641 1 93.31 103 VAL A C 1
ATOM 784 O O . VAL A 1 103 ? 1.351 0.947 -10.172 1 93.31 103 VAL A O 1
ATOM 787 N N . SER A 1 104 ? -0.402 1.628 -8.984 1 96 104 SER A N 1
ATOM 788 C CA . SER A 1 104 ? 0.203 2.93 -8.727 1 96 104 SER A CA 1
ATOM 789 C C . SER A 1 104 ? 1.464 2.793 -7.875 1 96 104 SER A C 1
ATOM 791 O O . SER A 1 104 ? 2.473 3.449 -8.148 1 96 104 SER A O 1
ATOM 793 N N . LEU A 1 105 ? 1.384 1.961 -6.871 1 95.38 105 LEU A N 1
ATOM 794 C CA . LEU A 1 105 ? 2.547 1.711 -6.027 1 95.38 105 LEU A CA 1
ATOM 795 C C . LEU A 1 105 ? 3.684 1.097 -6.836 1 95.38 105 LEU A C 1
ATOM 797 O O . LEU A 1 105 ? 4.844 1.489 -6.684 1 95.38 105 LEU A O 1
ATOM 801 N N . LEU A 1 106 ? 3.33 0.197 -7.703 1 94.62 106 LEU A N 1
ATOM 802 C CA . LEU A 1 106 ? 4.309 -0.413 -8.602 1 94.62 106 LEU A CA 1
ATOM 803 C C . LEU A 1 106 ? 4.996 0.645 -9.453 1 94.62 106 LEU A C 1
ATOM 805 O O . LEU A 1 106 ? 6.211 0.585 -9.664 1 94.62 106 LEU A O 1
ATOM 809 N N . SER A 1 107 ? 4.211 1.552 -9.906 1 96.19 107 SER A N 1
ATOM 810 C CA . SER A 1 107 ? 4.738 2.609 -10.758 1 96.19 107 SER A CA 1
ATOM 811 C C . SER A 1 107 ? 5.805 3.422 -10.039 1 96.19 107 SER A C 1
ATOM 813 O O . SER A 1 107 ? 6.844 3.75 -10.617 1 96.19 107 SER A O 1
ATOM 815 N N . LEU A 1 108 ? 5.566 3.719 -8.812 1 96.12 108 LEU A N 1
ATOM 816 C CA . LEU A 1 108 ? 6.539 4.477 -8.031 1 96.12 108 LEU A CA 1
ATOM 817 C C . LEU A 1 108 ? 7.801 3.654 -7.789 1 96.12 108 LEU A C 1
ATOM 819 O O . LEU A 1 108 ? 8.914 4.145 -7.977 1 96.12 108 LEU A O 1
ATOM 823 N N . LEU A 1 109 ? 7.637 2.432 -7.363 1 95.94 109 LEU A N 1
ATOM 824 C CA . LEU A 1 109 ? 8.766 1.594 -6.973 1 95.94 109 LEU A CA 1
ATOM 825 C C . LEU A 1 109 ? 9.625 1.243 -8.18 1 95.94 109 LEU A C 1
ATOM 827 O O . LEU A 1 109 ? 10.844 1.103 -8.062 1 95.94 109 LEU A O 1
ATOM 831 N N . LEU A 1 110 ? 9.016 1.188 -9.328 1 95.44 110 LEU A N 1
ATOM 832 C CA . LEU A 1 110 ? 9.758 0.865 -10.539 1 95.44 110 LEU A CA 1
ATOM 833 C C . LEU A 1 110 ? 10.695 2.006 -10.93 1 95.44 110 LEU A C 1
ATOM 835 O O . LEU A 1 110 ? 11.742 1.775 -11.531 1 95.44 110 LEU A O 1
ATOM 839 N N . VAL A 1 111 ? 10.367 3.209 -10.531 1 95.31 111 VAL A N 1
ATOM 840 C CA . VAL A 1 111 ? 11.211 4.336 -10.922 1 95.31 111 VAL A CA 1
ATOM 841 C C . VAL A 1 111 ? 12.062 4.785 -9.734 1 95.31 111 VAL A C 1
ATOM 843 O O . VAL A 1 111 ? 12.875 5.703 -9.859 1 95.31 111 VAL A O 1
ATOM 846 N N . THR A 1 112 ? 11.852 4.184 -8.562 1 94.19 112 THR A N 1
ATOM 847 C CA . THR A 1 112 ? 12.664 4.449 -7.379 1 94.19 112 THR A CA 1
ATOM 848 C C . THR A 1 112 ? 14.008 3.727 -7.477 1 94.19 112 THR A C 1
ATOM 850 O O . THR A 1 112 ? 14.055 2.541 -7.812 1 94.19 112 THR A O 1
ATOM 853 N N . PRO A 1 113 ? 15.117 4.41 -7.219 1 91 113 PRO A N 1
ATOM 854 C CA . PRO A 1 113 ? 16.406 3.725 -7.258 1 91 113 PRO A CA 1
ATOM 855 C C . PRO A 1 113 ? 16.547 2.662 -6.172 1 91 113 PRO A C 1
ATOM 857 O O . PRO A 1 113 ? 16.125 2.881 -5.031 1 91 113 PRO A O 1
ATOM 860 N N . PHE A 1 114 ? 17.047 1.509 -6.527 1 90.75 114 PHE A N 1
ATOM 861 C CA . PHE A 1 114 ? 17.328 0.438 -5.578 1 90.75 114 PHE A CA 1
ATOM 862 C C . PHE A 1 114 ? 18.812 0.4 -5.246 1 90.75 114 PHE A C 1
ATOM 864 O O . PHE A 1 114 ? 19.391 -0.676 -5.086 1 90.75 114 PHE A O 1
ATOM 871 N N . SER A 1 115 ? 19.422 1.497 -5.273 1 86.88 115 SER A N 1
ATOM 872 C CA . SER A 1 115 ? 20.828 1.645 -4.945 1 86.88 115 SER A CA 1
ATOM 873 C C . SER A 1 115 ? 21.094 2.967 -4.234 1 86.88 115 SER A C 1
ATOM 875 O O . SER A 1 115 ? 20.266 3.877 -4.27 1 86.88 115 SER A O 1
ATOM 877 N N . TYR A 1 116 ? 22.078 2.965 -3.49 1 84.06 116 TYR A N 1
ATOM 878 C CA . TYR A 1 116 ? 22.5 4.129 -2.719 1 84.06 116 TYR A CA 1
ATOM 879 C C . TYR A 1 116 ? 24 4.336 -2.834 1 84.06 116 TYR A C 1
ATOM 881 O O . TYR A 1 116 ? 24.781 3.385 -2.711 1 84.06 116 TYR A O 1
ATOM 889 N N . ASN A 1 117 ? 24.391 5.543 -3.219 1 82 117 ASN A N 1
ATOM 890 C CA . ASN A 1 117 ? 25.812 5.875 -3.217 1 82 117 ASN A CA 1
ATOM 891 C C . ASN A 1 117 ? 26.281 6.293 -1.829 1 82 117 ASN A C 1
ATOM 893 O O . ASN A 1 117 ? 26 7.402 -1.377 1 82 117 ASN A O 1
ATOM 897 N N . ASN A 1 118 ? 26.938 5.363 -1.196 1 81.69 118 ASN A N 1
ATOM 898 C CA . ASN A 1 118 ? 27.484 5.68 0.118 1 81.69 118 ASN A CA 1
ATOM 899 C C . ASN A 1 118 ? 28.844 6.383 0.009 1 81.69 118 ASN A C 1
ATOM 901 O O . ASN A 1 118 ? 29.766 5.875 -0.639 1 81.69 118 ASN A O 1
ATOM 905 N N . VAL A 1 119 ? 28.953 7.543 0.575 1 78.81 119 VAL A N 1
ATOM 906 C CA . VAL A 1 119 ? 30.203 8.289 0.566 1 78.81 119 VAL A CA 1
ATOM 907 C C . VAL A 1 119 ? 30.922 8.102 1.896 1 78.81 119 VAL A C 1
ATOM 909 O O . VAL A 1 119 ? 30.391 8.414 2.957 1 78.81 119 VAL A O 1
ATOM 912 N N . ASP A 1 120 ? 32.031 7.391 1.766 1 74.44 120 ASP A N 1
ATOM 913 C CA . ASP A 1 120 ? 32.875 7.223 2.955 1 74.44 120 ASP A CA 1
ATOM 914 C C . ASP A 1 120 ? 33.406 8.562 3.451 1 74.44 120 ASP A C 1
ATOM 916 O O . ASP A 1 120 ? 34.125 9.258 2.73 1 74.44 120 ASP A O 1
ATOM 920 N N . ASN A 1 121 ? 33 8.906 4.586 1 70.06 121 ASN A N 1
ATOM 921 C CA . ASN A 1 121 ? 33.406 10.203 5.133 1 70.06 121 ASN A CA 1
ATOM 922 C C . ASN A 1 121 ? 34.906 10.297 5.359 1 70.06 121 ASN A C 1
ATOM 924 O O . ASN A 1 121 ? 35.438 11.398 5.43 1 70.06 121 ASN A O 1
ATOM 928 N N . THR A 1 122 ? 35.531 9.156 5.559 1 68 122 THR A N 1
ATOM 929 C CA . THR A 1 122 ? 36.938 9.156 5.895 1 68 122 THR A CA 1
ATOM 930 C C . THR A 1 122 ? 37.812 9.375 4.645 1 68 122 THR A C 1
ATOM 932 O O . THR A 1 122 ? 38.75 10.156 4.668 1 68 122 THR A O 1
ATOM 935 N N . ASN A 1 123 ? 37.469 8.734 3.523 1 73.81 123 ASN A N 1
ATOM 936 C CA . ASN A 1 123 ? 38.344 8.812 2.354 1 73.81 123 ASN A CA 1
ATOM 937 C C . ASN A 1 123 ? 37.594 9.359 1.139 1 73.81 123 ASN A C 1
ATOM 939 O O . ASN A 1 123 ? 38.188 9.547 0.073 1 73.81 123 ASN A O 1
ATOM 943 N N . GLY A 1 124 ? 36.281 9.641 1.347 1 76.88 124 GLY A N 1
ATOM 944 C CA . GLY A 1 124 ? 35.5 10.211 0.26 1 76.88 124 GLY A CA 1
ATOM 945 C C . GLY A 1 124 ? 35.125 9.188 -0.795 1 76.88 124 GLY A C 1
ATOM 946 O O . GLY A 1 124 ? 34.469 9.523 -1.79 1 76.88 124 GLY A O 1
ATOM 947 N N . ALA A 1 125 ? 35.531 7.957 -0.6 1 78.19 125 ALA A N 1
ATOM 948 C CA . ALA A 1 125 ? 35.219 6.918 -1.58 1 78.19 125 ALA A CA 1
ATOM 949 C C . ALA A 1 125 ? 33.719 6.656 -1.671 1 78.19 125 ALA A C 1
ATOM 951 O O . ALA A 1 125 ? 33.031 6.648 -0.654 1 78.19 125 ALA A O 1
ATOM 952 N N . VAL A 1 126 ? 33.219 6.656 -2.895 1 80.94 126 VAL A N 1
ATOM 953 C CA . VAL A 1 126 ? 31.812 6.391 -3.146 1 80.94 126 VAL A CA 1
ATOM 954 C C . VAL A 1 126 ? 31.609 4.902 -3.432 1 80.94 126 VAL A C 1
ATOM 956 O O . VAL A 1 126 ? 32.281 4.336 -4.309 1 80.94 126 VAL A O 1
ATOM 959 N N . THR A 1 127 ? 30.922 4.234 -2.555 1 83 127 THR A N 1
ATOM 960 C CA . THR A 1 127 ? 30.562 2.836 -2.766 1 83 127 THR A CA 1
ATOM 961 C C . THR A 1 127 ? 29.078 2.693 -3.104 1 83 127 THR A C 1
ATOM 963 O O . THR A 1 127 ? 28.234 3.271 -2.428 1 83 127 THR A O 1
ATOM 966 N N . LEU A 1 128 ? 28.859 2.041 -4.191 1 84.75 128 LEU A N 1
ATOM 967 C CA . LEU A 1 128 ? 27.484 1.787 -4.605 1 84.75 128 LEU A CA 1
ATOM 968 C C . LEU A 1 128 ? 26.891 0.603 -3.848 1 84.75 128 LEU A C 1
ATOM 970 O O . LEU A 1 128 ? 27.422 -0.513 -3.93 1 84.75 128 LEU A O 1
ATOM 974 N N . ILE A 1 129 ? 25.938 0.921 -3.043 1 86.38 129 ILE A N 1
ATOM 975 C CA . ILE A 1 129 ? 25.219 -0.13 -2.334 1 86.38 129 ILE A CA 1
ATOM 976 C C . ILE A 1 129 ? 23.969 -0.513 -3.113 1 86.38 129 ILE A C 1
ATOM 978 O O . ILE A 1 129 ? 23.141 0.347 -3.438 1 86.38 129 ILE A O 1
ATOM 982 N N . LYS A 1 130 ? 23.859 -1.821 -3.414 1 86.69 130 LYS A N 1
ATOM 983 C CA . LYS A 1 130 ? 22.734 -2.281 -4.227 1 86.69 130 LYS A CA 1
ATOM 984 C C . LYS A 1 130 ? 21.672 -2.971 -3.361 1 86.69 130 LYS A C 1
ATOM 986 O O . LYS A 1 130 ? 21.922 -3.246 -2.186 1 86.69 130 LYS A O 1
ATOM 991 N N . ASN A 1 131 ? 20.531 -3.082 -3.879 1 88.81 131 ASN A N 1
ATOM 992 C CA . ASN A 1 131 ? 19.422 -3.832 -3.297 1 88.81 131 ASN A CA 1
ATOM 993 C C . ASN A 1 131 ? 18.906 -3.168 -2.025 1 88.81 131 ASN A C 1
ATOM 995 O O . ASN A 1 131 ? 18.609 -3.846 -1.039 1 88.81 131 ASN A O 1
ATOM 999 N N . VAL A 1 132 ? 19 -1.831 -2.004 1 92.56 132 VAL A N 1
ATOM 1000 C CA . VAL A 1 132 ? 18.438 -1.028 -0.928 1 92.56 132 VAL A CA 1
ATOM 1001 C C . VAL A 1 132 ? 17.547 0.073 -1.517 1 92.56 132 VAL A C 1
ATOM 1003 O O . VAL A 1 132 ? 17.734 0.473 -2.668 1 92.56 132 VAL A O 1
ATOM 1006 N N . ILE A 1 133 ? 16.625 0.526 -0.766 1 93.19 133 ILE A N 1
ATOM 1007 C CA . ILE A 1 133 ? 15.805 1.678 -1.108 1 93.19 133 ILE A CA 1
ATOM 1008 C C . ILE A 1 133 ? 16.125 2.844 -0.177 1 93.19 133 ILE A C 1
ATOM 1010 O O . ILE A 1 133 ? 15.961 2.74 1.04 1 93.19 133 ILE A O 1
ATOM 1014 N N . PRO A 1 134 ? 16.641 3.914 -0.708 1 92.5 134 PRO A N 1
ATOM 1015 C CA . PRO A 1 134 ? 16.828 5.074 0.163 1 92.5 134 PRO A CA 1
ATOM 1016 C C . PRO A 1 134 ? 15.523 5.594 0.752 1 92.5 134 PRO A C 1
ATOM 1018 O O . PRO A 1 134 ? 14.562 5.832 0.016 1 92.5 134 PRO A O 1
ATOM 1021 N N . VAL A 1 135 ? 15.484 5.766 2.043 1 90.94 135 VAL A N 1
ATOM 1022 C CA . VAL A 1 135 ? 14.281 6.145 2.77 1 90.94 135 VAL A CA 1
ATOM 1023 C C . VAL A 1 135 ? 13.766 7.488 2.26 1 90.94 135 VAL A C 1
ATOM 1025 O O . VAL A 1 135 ? 12.555 7.695 2.148 1 90.94 135 VAL A O 1
ATOM 1028 N N . ASP A 1 136 ? 14.648 8.375 1.843 1 86.88 136 ASP A N 1
ATOM 1029 C CA . ASP A 1 136 ? 14.289 9.719 1.387 1 86.88 136 ASP A CA 1
ATOM 1030 C C . ASP A 1 136 ? 13.438 9.656 0.122 1 86.88 136 ASP A C 1
ATOM 1032 O O . ASP A 1 136 ? 12.562 10.508 -0.087 1 86.88 136 ASP A O 1
ATOM 1036 N N . ASN A 1 137 ? 13.68 8.664 -0.681 1 91.56 137 ASN A N 1
ATOM 1037 C CA . ASN A 1 137 ? 12.953 8.531 -1.942 1 91.56 137 ASN A CA 1
ATOM 1038 C C . ASN A 1 137 ? 11.492 8.18 -1.715 1 91.56 137 ASN A C 1
ATOM 1040 O O . ASN A 1 137 ? 10.656 8.367 -2.604 1 91.56 137 ASN A O 1
ATOM 1044 N N . LEU A 1 138 ? 11.227 7.672 -0.507 1 93.38 138 LEU A N 1
ATOM 1045 C CA . LEU A 1 138 ? 9.852 7.289 -0.185 1 93.38 138 LEU A CA 1
ATOM 1046 C C . LEU A 1 138 ? 9.203 8.32 0.732 1 93.38 138 LEU A C 1
ATOM 1048 O O . LEU A 1 138 ? 8.047 8.164 1.122 1 93.38 138 LEU A O 1
ATOM 1052 N N . GLY A 1 139 ? 9.977 9.375 1.082 1 88.81 139 GLY A N 1
ATOM 1053 C CA . GLY A 1 139 ? 9.484 10.43 1.96 1 88.81 139 GLY A CA 1
ATOM 1054 C C . GLY A 1 139 ? 9.047 11.672 1.213 1 88.81 139 GLY A C 1
ATOM 1055 O O . GLY A 1 139 ? 8.359 11.586 0.196 1 88.81 139 GLY A O 1
ATOM 1056 N N . ALA A 1 140 ? 9.508 12.773 1.727 1 83 140 ALA A N 1
ATOM 1057 C CA . ALA A 1 140 ? 9.07 14.07 1.22 1 83 140 ALA A CA 1
ATOM 1058 C C . ALA A 1 140 ? 9.57 14.305 -0.203 1 83 140 ALA A C 1
ATOM 1060 O O . ALA A 1 140 ? 8.844 14.828 -1.049 1 83 140 ALA A O 1
ATOM 1061 N N . SER A 1 141 ? 10.758 13.867 -0.498 1 84.44 141 SER A N 1
ATOM 1062 C CA . SER A 1 141 ? 11.367 14.141 -1.798 1 84.44 141 SER A CA 1
ATOM 1063 C C . SER A 1 141 ? 10.695 13.328 -2.9 1 84.44 141 SER A C 1
ATOM 1065 O O . SER A 1 141 ? 10.852 13.633 -4.086 1 84.44 141 SER A O 1
ATOM 1067 N N . GLY A 1 142 ? 9.93 12.32 -2.502 1 89.94 142 GLY A N 1
ATOM 1068 C CA . GLY A 1 142 ? 9.32 11.445 -3.494 1 89.94 142 GLY A CA 1
ATOM 1069 C C . GLY A 1 142 ? 7.855 11.758 -3.738 1 89.94 142 GLY A C 1
ATOM 1070 O O . GLY A 1 142 ? 7.211 11.109 -4.57 1 89.94 142 GLY A O 1
ATOM 1071 N N . ILE A 1 143 ? 7.316 12.773 -3.111 1 87.94 143 ILE A N 1
ATOM 1072 C CA . ILE A 1 143 ? 5.879 13.016 -3.133 1 87.94 143 ILE A CA 1
ATOM 1073 C C . ILE A 1 143 ? 5.438 13.367 -4.551 1 87.94 143 ILE A C 1
ATOM 1075 O O . ILE A 1 143 ? 4.434 12.852 -5.043 1 87.94 143 ILE A O 1
ATOM 1079 N N . PHE A 1 144 ? 6.191 14.219 -5.277 1 89.44 144 PHE A N 1
ATOM 1080 C CA . PHE A 1 144 ? 5.793 14.617 -6.625 1 89.44 144 PHE A CA 1
ATOM 1081 C C . PHE A 1 144 ? 5.945 13.453 -7.598 1 89.44 144 PHE A C 1
ATOM 1083 O O . PHE A 1 144 ? 5.137 13.297 -8.516 1 89.44 144 PHE A O 1
ATOM 1090 N N . THR A 1 145 ? 7.023 12.695 -7.422 1 93.69 145 THR A N 1
ATOM 1091 C CA . THR A 1 145 ? 7.168 11.492 -8.234 1 93.69 145 THR A CA 1
ATOM 1092 C C . THR A 1 145 ? 5.992 10.547 -8.016 1 93.69 145 THR A C 1
ATOM 1094 O O . THR A 1 145 ? 5.445 10 -8.969 1 93.69 145 THR A O 1
ATOM 1097 N N . ALA A 1 146 ? 5.613 10.398 -6.727 1 94.88 146 ALA A N 1
ATOM 1098 C CA . ALA A 1 146 ? 4.469 9.555 -6.395 1 94.88 146 ALA A CA 1
ATOM 1099 C C . ALA A 1 146 ? 3.193 10.07 -7.047 1 94.88 146 ALA A C 1
ATOM 1101 O O . ALA A 1 146 ? 2.377 9.289 -7.543 1 94.88 146 ALA A O 1
ATOM 1102 N N . MET A 1 147 ? 3.045 11.383 -7.031 1 92.44 147 MET A N 1
ATOM 1103 C CA . MET A 1 147 ? 1.854 11.992 -7.609 1 92.44 147 MET A CA 1
ATOM 1104 C C . MET A 1 147 ? 1.776 11.727 -9.109 1 92.44 14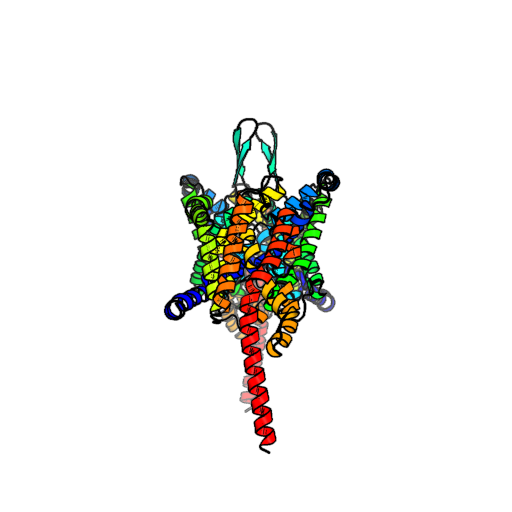7 MET A C 1
ATOM 1106 O O . MET A 1 147 ? 0.766 11.227 -9.602 1 92.44 147 MET A O 1
ATOM 1110 N N . LEU A 1 148 ? 2.852 11.984 -9.844 1 93.69 148 LEU A N 1
ATOM 1111 C CA . LEU A 1 148 ? 2.861 11.828 -11.297 1 93.69 148 LEU A CA 1
ATOM 1112 C C . LEU A 1 148 ? 2.748 10.359 -11.68 1 93.69 148 LEU A C 1
ATOM 1114 O O . LEU A 1 148 ? 1.949 10 -12.547 1 93.69 148 LEU A O 1
ATOM 1118 N N . CYS A 1 149 ? 3.518 9.531 -11.039 1 95.75 149 CYS A N 1
ATOM 1119 C CA . CYS A 1 149 ? 3.479 8.102 -11.336 1 95.75 149 CYS A CA 1
ATOM 1120 C C . CYS A 1 149 ? 2.121 7.508 -10.977 1 95.75 149 CYS A C 1
ATOM 1122 O O . CYS A 1 149 ? 1.609 6.645 -11.695 1 95.75 149 CYS A O 1
ATOM 1124 N N . GLY A 1 150 ? 1.602 7.977 -9.844 1 96.06 150 GLY A N 1
ATOM 1125 C CA . GLY A 1 150 ? 0.293 7.492 -9.438 1 96.06 150 GLY A CA 1
ATOM 1126 C C . GLY A 1 150 ? -0.804 7.828 -10.43 1 96.06 150 GLY A C 1
ATOM 1127 O O . GLY A 1 150 ? -1.62 6.973 -10.773 1 96.06 150 GLY A O 1
ATOM 1128 N N . ILE A 1 151 ? -0.805 9.062 -10.938 1 94.88 151 ILE A N 1
ATOM 1129 C CA . ILE A 1 151 ? -1.829 9.516 -11.867 1 94.88 151 ILE A CA 1
ATOM 1130 C C . ILE A 1 151 ? -1.665 8.797 -13.203 1 94.88 151 ILE A C 1
ATOM 1132 O O . ILE A 1 151 ? -2.625 8.234 -13.734 1 94.88 151 ILE A O 1
ATOM 1136 N N . ILE A 1 152 ? -0.463 8.742 -13.727 1 96.5 152 ILE A N 1
ATOM 1137 C CA . ILE A 1 152 ? -0.21 8.125 -15.023 1 96.5 152 ILE A CA 1
ATOM 1138 C C . ILE A 1 152 ? -0.447 6.621 -14.938 1 96.5 152 ILE A C 1
ATOM 1140 O O . ILE A 1 152 ? -1.071 6.031 -15.82 1 96.5 152 ILE A O 1
ATOM 1144 N N . GLY A 1 153 ? 0.084 5.992 -13.875 1 96.62 153 GLY A N 1
ATOM 1145 C CA . GLY A 1 153 ? -0.133 4.566 -13.688 1 96.62 153 GLY A CA 1
ATOM 1146 C C . GLY A 1 153 ? -1.601 4.195 -13.609 1 96.62 153 GLY A C 1
ATOM 1147 O O . GLY A 1 153 ? -2.045 3.25 -14.266 1 96.62 153 GLY A O 1
ATOM 1148 N N . ALA A 1 154 ? -2.344 4.977 -12.797 1 96.56 154 ALA A N 1
ATOM 1149 C CA . ALA A 1 154 ? -3.775 4.723 -12.656 1 96.56 154 ALA A CA 1
ATOM 1150 C C . ALA A 1 154 ? -4.5 4.926 -13.984 1 96.56 154 ALA A C 1
ATOM 1152 O O . ALA A 1 154 ? -5.398 4.156 -14.328 1 96.56 154 ALA A O 1
ATOM 1153 N N . TYR A 1 155 ? -4.113 5.957 -14.727 1 96 155 TYR A N 1
ATOM 1154 C CA . TYR A 1 155 ? -4.754 6.254 -16 1 96 155 TYR A CA 1
ATOM 1155 C C . TYR A 1 155 ? -4.512 5.133 -17 1 96 155 TYR A C 1
ATOM 1157 O O . TYR A 1 155 ? -5.441 4.68 -17.672 1 96 155 TYR A O 1
ATOM 1165 N N . VAL A 1 156 ? -3.33 4.703 -17.156 1 96.38 156 VAL A N 1
ATOM 1166 C CA . VAL A 1 156 ? -2.982 3.648 -18.109 1 96.38 156 VAL A CA 1
ATOM 1167 C C . VAL A 1 156 ? -3.691 2.352 -17.719 1 96.38 156 VAL A C 1
ATOM 1169 O O . VAL A 1 156 ? -4.203 1.636 -18.578 1 96.38 156 VAL A O 1
ATOM 1172 N N . PHE A 1 157 ? -3.674 2.064 -16.453 1 95.06 157 PHE A N 1
ATOM 1173 C CA . PHE A 1 157 ? -4.367 0.879 -15.961 1 95.06 157 PHE A CA 1
ATOM 1174 C C . PHE A 1 157 ? -5.852 0.937 -16.312 1 95.06 157 PHE A C 1
ATOM 1176 O O . PHE A 1 157 ? -6.398 -0.012 -16.875 1 95.06 157 PHE A O 1
ATOM 1183 N N . ALA A 1 158 ? -6.453 2.045 -15.977 1 95.19 158 ALA A N 1
ATOM 1184 C CA . ALA A 1 158 ? -7.883 2.215 -16.219 1 95.19 158 ALA A CA 1
ATOM 1185 C C . ALA A 1 158 ? -8.18 2.188 -17.719 1 95.19 158 ALA A C 1
ATOM 1187 O O . ALA A 1 158 ? -9.203 1.638 -18.141 1 95.19 158 ALA A O 1
ATOM 1188 N N . PHE A 1 159 ? -7.332 2.803 -18.469 1 95.62 159 PHE A N 1
ATOM 1189 C CA . PHE A 1 159 ? -7.492 2.814 -19.922 1 95.62 159 PHE A CA 1
ATOM 1190 C C . PHE A 1 159 ? -7.48 1.396 -20.484 1 95.62 159 PHE A C 1
ATOM 1192 O O . PHE A 1 159 ? -8.344 1.029 -21.281 1 95.62 159 PHE A O 1
ATOM 1199 N N . ALA A 1 160 ? -6.555 0.607 -20.016 1 94.12 160 ALA A N 1
ATOM 1200 C CA . ALA A 1 160 ? -6.422 -0.77 -20.484 1 94.12 160 ALA A CA 1
ATOM 1201 C C . ALA A 1 160 ? -7.613 -1.616 -20.047 1 94.12 160 ALA A C 1
ATOM 1203 O O . ALA A 1 160 ? -8.148 -2.404 -20.844 1 94.12 160 ALA A O 1
ATOM 1204 N N . VAL A 1 161 ? -7.988 -1.487 -18.828 1 90.25 161 VAL A N 1
ATOM 1205 C CA . VAL A 1 161 ? -9.109 -2.258 -18.297 1 90.25 161 VAL A CA 1
ATOM 1206 C C . VAL A 1 161 ? -10.391 -1.88 -19.031 1 90.25 161 VAL A C 1
ATOM 1208 O O . VAL A 1 161 ? -11.156 -2.754 -19.453 1 90.25 161 VAL A O 1
ATOM 1211 N N . ASN A 1 162 ? -10.609 -0.605 -19.219 1 91.56 162 ASN A N 1
ATOM 1212 C CA . ASN A 1 162 ? -11.852 -0.117 -19.812 1 91.56 162 ASN A CA 1
ATOM 1213 C C . ASN A 1 162 ? -11.914 -0.431 -21.297 1 91.56 162 ASN A C 1
ATOM 1215 O O . ASN A 1 162 ? -13 -0.474 -21.891 1 91.56 162 ASN A O 1
ATOM 1219 N N . HIS A 1 163 ? -10.828 -0.671 -21.906 1 92.12 163 HIS A N 1
ATOM 1220 C CA . HIS A 1 163 ? -10.805 -1.016 -23.328 1 92.12 163 HIS A CA 1
ATOM 1221 C C . HIS A 1 163 ? -10.625 -2.516 -23.531 1 92.12 163 HIS A C 1
ATOM 1223 O O . HIS A 1 163 ? -10.289 -2.965 -24.625 1 92.12 163 HIS A O 1
ATOM 1229 N N . ASN A 1 164 ? -10.625 -3.252 -22.5 1 87.19 164 ASN A N 1
ATOM 1230 C CA . ASN A 1 164 ? -10.648 -4.711 -22.5 1 87.19 164 ASN A CA 1
ATOM 1231 C C . ASN A 1 164 ? -9.352 -5.297 -23.047 1 87.19 164 ASN A C 1
ATOM 1233 O O . ASN A 1 164 ? -9.375 -6.246 -23.828 1 87.19 164 ASN A O 1
ATOM 1237 N N . TRP A 1 165 ? -8.32 -4.582 -22.703 1 86.44 165 TRP A N 1
ATOM 1238 C CA . TRP A 1 165 ? -7.027 -5.184 -23 1 86.44 165 TRP A CA 1
ATOM 1239 C C . TRP A 1 165 ? -6.723 -6.324 -22.031 1 86.44 165 TRP A C 1
ATOM 1241 O O . TRP A 1 165 ? -6.02 -6.129 -21.047 1 86.44 165 TRP A O 1
ATOM 1251 N N . LYS A 1 166 ? -7.422 -7.426 -22.203 1 77.81 166 LYS A N 1
ATOM 1252 C CA . LYS A 1 166 ? -7.285 -8.602 -21.359 1 77.81 166 LYS A CA 1
ATOM 1253 C C . LYS A 1 166 ? -7.129 -9.867 -22.188 1 77.81 166 LYS A C 1
ATOM 1255 O O . LYS A 1 166 ? -7.375 -9.852 -23.406 1 77.81 166 LYS A O 1
ATOM 1260 N N . ILE A 1 167 ? -6.605 -10.828 -21.531 1 71.25 167 ILE A N 1
ATOM 1261 C CA . ILE A 1 167 ? -6.582 -12.133 -22.188 1 71.25 167 ILE A CA 1
ATOM 1262 C C . ILE A 1 167 ? -7.988 -12.727 -22.188 1 71.25 167 ILE A C 1
ATOM 1264 O O . ILE A 1 167 ? -8.57 -12.977 -21.141 1 71.25 167 ILE A O 1
ATOM 1268 N N . LYS A 1 168 ? -8.562 -12.711 -23.375 1 72.75 168 LYS A N 1
ATOM 1269 C CA . LYS A 1 168 ? -9.914 -13.242 -23.5 1 72.75 168 LYS A CA 1
ATOM 1270 C C . LYS A 1 168 ? -9.922 -14.758 -23.344 1 72.75 168 LYS A C 1
ATOM 1272 O O . LYS A 1 168 ? -9.227 -15.469 -24.062 1 72.75 168 LYS A O 1
ATOM 1277 N N . LEU A 1 169 ? -10.578 -15.094 -22.25 1 69.69 169 LEU A N 1
ATOM 1278 C CA . LEU A 1 169 ? -10.773 -16.531 -22.047 1 69.69 169 LEU A CA 1
ATOM 1279 C C . LEU A 1 169 ? -12.117 -16.969 -22.609 1 69.69 169 LEU A C 1
ATOM 1281 O O . LEU A 1 169 ? -13.008 -16.156 -22.844 1 69.69 169 LEU A O 1
ATOM 1285 N N . PRO A 1 170 ? -12.156 -18.219 -22.953 1 70.06 170 PRO A N 1
ATOM 1286 C CA . PRO A 1 170 ? -13.422 -18.719 -23.484 1 70.06 170 PRO A CA 1
ATOM 1287 C C . PRO A 1 170 ? -14.594 -18.453 -22.531 1 70.06 170 PRO A C 1
ATOM 1289 O O . PRO A 1 170 ? -14.414 -18.375 -21.328 1 70.06 170 PRO A O 1
ATOM 1292 N N . ASP A 1 171 ? -15.75 -18.234 -23.016 1 73.12 171 ASP A N 1
ATOM 1293 C CA . ASP A 1 171 ? -16.969 -17.938 -22.266 1 73.12 171 ASP A CA 1
ATOM 1294 C C . ASP A 1 171 ? -17.297 -19.047 -21.281 1 73.12 171 ASP A C 1
ATOM 1296 O O . ASP A 1 171 ? -18.016 -18.828 -20.297 1 73.12 171 ASP A O 1
ATOM 1300 N N . SER A 1 172 ? -16.75 -20.156 -21.594 1 66.94 172 SER A N 1
ATOM 1301 C CA . SER A 1 172 ? -17.031 -21.297 -20.734 1 66.94 172 SER A CA 1
ATOM 1302 C C . SER A 1 172 ? -16.281 -21.188 -19.406 1 66.94 172 SER A C 1
ATOM 1304 O O . SER A 1 172 ? -16.594 -21.906 -18.453 1 66.94 172 SER A O 1
ATOM 1306 N N . VAL A 1 173 ? -15.422 -20.25 -19.344 1 65.94 173 VAL A N 1
ATOM 1307 C CA . VAL A 1 173 ? -14.641 -20.062 -18.125 1 65.94 173 VAL A CA 1
ATOM 1308 C C . VAL A 1 173 ? -15.422 -19.203 -17.125 1 65.94 173 VAL A C 1
ATOM 1310 O O . VAL A 1 173 ? -15.898 -18.125 -17.469 1 65.94 173 VAL A O 1
ATOM 1313 N N . PRO A 1 174 ? -15.555 -19.797 -15.875 1 66.5 174 PRO A N 1
ATOM 1314 C CA . PRO A 1 174 ? -16.266 -19.016 -14.859 1 66.5 174 PRO A CA 1
ATOM 1315 C C . PRO A 1 174 ? -15.594 -17.672 -14.57 1 66.5 174 PRO A C 1
ATOM 1317 O O . PRO A 1 174 ? -14.359 -17.578 -14.586 1 66.5 174 PRO A O 1
ATOM 1320 N N . GLU A 1 175 ? -16.406 -16.719 -14.273 1 67.88 175 GLU A N 1
ATOM 1321 C CA . GLU A 1 175 ? -15.953 -15.352 -14.047 1 67.88 175 GLU A CA 1
ATOM 1322 C C . GLU A 1 175 ? -14.984 -15.273 -12.867 1 67.88 175 GLU A C 1
ATOM 1324 O O . GLU A 1 175 ? -14.031 -14.492 -12.891 1 67.88 175 GLU A O 1
ATOM 1329 N N . MET A 1 176 ? -15.203 -16.047 -11.93 1 63.53 176 MET A N 1
ATOM 1330 C CA . MET A 1 176 ? -14.367 -16.047 -10.727 1 63.53 176 MET A CA 1
ATOM 1331 C C . MET A 1 176 ? -12.93 -16.406 -11.062 1 63.53 176 MET A C 1
ATOM 1333 O O . MET A 1 176 ? -12 -15.961 -10.391 1 63.53 176 MET A O 1
ATOM 1337 N N . VAL A 1 177 ? -12.844 -17.156 -12.125 1 61.56 177 VAL A N 1
ATOM 1338 C CA . VAL A 1 177 ? -11.516 -17.594 -12.539 1 61.56 177 VAL A CA 1
ATOM 1339 C C . VAL A 1 177 ? -10.891 -16.562 -13.469 1 61.56 177 VAL A C 1
ATOM 1341 O O . VAL A 1 177 ? -9.688 -16.297 -13.398 1 61.56 177 VAL A O 1
ATOM 1344 N N . SER A 1 178 ? -11.656 -15.992 -14.258 1 68.31 178 SER A N 1
ATOM 1345 C CA . SER A 1 178 ? -11.117 -15.117 -15.289 1 68.31 178 SER A CA 1
ATOM 1346 C C . SER A 1 178 ? -10.805 -13.734 -14.742 1 68.31 178 SER A C 1
ATOM 1348 O O . SER A 1 178 ? -9.891 -13.055 -15.219 1 68.31 178 SER A O 1
ATOM 1350 N N . LYS A 1 179 ? -11.398 -13.312 -13.695 1 68.62 179 LYS A N 1
ATOM 1351 C CA . LYS A 1 179 ? -11.359 -11.938 -13.211 1 68.62 179 LYS A CA 1
ATOM 1352 C C . LYS A 1 179 ? -9.961 -11.57 -12.727 1 68.62 179 LYS A C 1
ATOM 1354 O O . LYS A 1 179 ? -9.453 -10.492 -13.039 1 68.62 179 LYS A O 1
ATOM 1359 N N . PRO A 1 180 ? -9.328 -12.461 -12.047 1 63.91 180 PRO A N 1
ATOM 1360 C CA . PRO A 1 180 ? -7.984 -12.102 -11.578 1 63.91 180 PRO A CA 1
ATOM 1361 C C . PRO A 1 180 ? -6.996 -11.906 -12.727 1 63.91 180 PRO A C 1
ATOM 1363 O O . PRO A 1 180 ? -6.043 -11.133 -12.602 1 63.91 180 PRO A O 1
ATOM 1366 N N . PHE A 1 181 ? -7.258 -12.5 -13.812 1 68.38 181 PHE A N 1
ATOM 1367 C CA . PHE A 1 181 ? -6.336 -12.453 -14.945 1 68.38 181 PHE A CA 1
ATOM 1368 C C . PHE A 1 181 ? -6.57 -11.203 -15.781 1 68.38 181 PHE A C 1
ATOM 1370 O O . PHE A 1 181 ? -5.691 -10.781 -16.547 1 68.38 181 PHE A O 1
ATOM 1377 N N . GLU A 1 182 ? -7.727 -10.695 -15.609 1 74.81 182 GLU A N 1
ATOM 1378 C CA . GLU A 1 182 ? -8.07 -9.516 -16.391 1 74.81 182 GLU A CA 1
ATOM 1379 C C . GLU A 1 182 ? -7.145 -8.344 -16.062 1 74.81 182 GLU A C 1
ATOM 1381 O O . GLU A 1 182 ? -6.926 -7.469 -16.906 1 74.81 182 GLU A O 1
ATOM 1386 N N . ALA A 1 183 ? -6.535 -8.406 -14.906 1 78.12 183 ALA A N 1
ATOM 1387 C CA . ALA A 1 183 ? -5.723 -7.27 -14.477 1 78.12 183 ALA A CA 1
ATOM 1388 C C . ALA A 1 183 ? -4.254 -7.48 -14.836 1 78.12 183 ALA A C 1
ATOM 1390 O O . ALA A 1 183 ? -3.453 -6.543 -14.773 1 78.12 183 ALA A O 1
ATOM 1391 N N . VAL A 1 184 ? -3.93 -8.648 -15.391 1 79.12 184 VAL A N 1
ATOM 1392 C CA . VAL A 1 184 ? -2.531 -9 -15.609 1 79.12 184 VAL A CA 1
ATOM 1393 C C . VAL A 1 184 ? -1.957 -8.164 -16.75 1 79.12 184 VAL A C 1
ATOM 1395 O O . VAL A 1 184 ? -0.887 -7.566 -16.609 1 79.12 184 VAL A O 1
ATOM 1398 N N . VAL A 1 185 ? -2.691 -8.031 -17.812 1 85.94 185 VAL A N 1
ATOM 1399 C CA . VAL A 1 185 ? -2.197 -7.309 -18.969 1 85.94 185 VAL A CA 1
ATOM 1400 C C . VAL A 1 185 ? -2.086 -5.82 -18.656 1 85.94 185 VAL A C 1
ATOM 1402 O O . VAL A 1 185 ? -1.035 -5.207 -18.859 1 85.94 185 VAL A O 1
ATOM 1405 N N . PRO A 1 186 ? -3.113 -5.25 -18.031 1 88.88 186 PRO A N 1
ATOM 1406 C CA . PRO A 1 186 ? -2.992 -3.84 -17.672 1 88.88 186 PRO A CA 1
ATOM 1407 C C . PRO A 1 186 ? -1.831 -3.576 -16.703 1 88.88 186 PRO A C 1
ATOM 1409 O O . PRO A 1 186 ? -1.107 -2.59 -16.875 1 88.88 186 PRO A O 1
ATOM 1412 N N . ALA A 1 187 ? -1.67 -4.426 -15.734 1 86.88 187 ALA A N 1
ATOM 1413 C CA . ALA A 1 187 ? -0.584 -4.254 -14.773 1 86.88 187 ALA A CA 1
ATOM 1414 C C . ALA A 1 187 ? 0.776 -4.359 -15.461 1 86.88 187 ALA A C 1
ATOM 1416 O O . ALA A 1 187 ? 1.706 -3.623 -15.125 1 86.88 187 ALA A O 1
ATOM 1417 N N . PHE A 1 188 ? 0.862 -5.258 -16.391 1 87.56 188 PHE A N 1
ATOM 1418 C CA . PHE A 1 188 ? 2.104 -5.422 -17.141 1 87.56 188 PHE A CA 1
ATOM 1419 C C . PHE A 1 188 ? 2.4 -4.18 -17.969 1 87.56 188 PHE A C 1
ATOM 1421 O O . PHE A 1 188 ? 3.547 -3.732 -18.047 1 87.56 188 PHE A O 1
ATOM 1428 N N . LEU A 1 189 ? 1.419 -3.674 -18.609 1 91.31 189 LEU A N 1
ATOM 1429 C CA . LEU A 1 189 ? 1.602 -2.496 -19.453 1 91.31 189 LEU A CA 1
ATOM 1430 C C . LEU A 1 189 ? 2.107 -1.315 -18.625 1 91.31 189 LEU A C 1
ATOM 1432 O O . LEU A 1 189 ? 3.002 -0.587 -19.062 1 91.31 189 LEU A O 1
ATOM 1436 N N . VAL A 1 190 ? 1.521 -1.119 -17.453 1 93.62 190 VAL A N 1
ATOM 1437 C CA . VAL A 1 190 ? 1.962 -0.04 -16.578 1 93.62 190 VAL A CA 1
ATOM 1438 C C . VAL A 1 190 ? 3.408 -0.282 -16.156 1 93.62 190 VAL A C 1
ATOM 1440 O O . VAL A 1 190 ? 4.234 0.634 -16.188 1 93.62 190 VAL A O 1
ATOM 1443 N N . SER A 1 191 ? 3.691 -1.539 -15.766 1 92.19 191 SER A N 1
ATOM 1444 C CA . SER A 1 191 ? 5.039 -1.873 -15.32 1 92.19 191 SER A CA 1
ATOM 1445 C C . SER A 1 191 ? 6.055 -1.688 -16.438 1 92.19 191 SER A C 1
ATOM 1447 O O . SER A 1 191 ? 7.156 -1.183 -16.219 1 92.19 191 SER A O 1
ATOM 1449 N N . ALA A 1 192 ? 5.664 -2.098 -17.609 1 92.69 192 ALA A N 1
ATOM 1450 C CA . ALA A 1 192 ? 6.547 -1.949 -18.766 1 92.69 192 ALA A CA 1
ATOM 1451 C C . ALA A 1 192 ? 6.82 -0.477 -19.062 1 92.69 192 ALA A C 1
ATOM 1453 O O . ALA A 1 192 ? 7.957 -0.098 -19.359 1 92.69 192 ALA A O 1
ATOM 1454 N N . LEU A 1 193 ? 5.824 0.287 -19 1 95.06 193 LEU A N 1
ATOM 1455 C CA . LEU A 1 193 ? 5.965 1.719 -19.25 1 95.06 193 LEU A CA 1
ATOM 1456 C C . LEU A 1 193 ? 6.965 2.338 -18.281 1 95.06 193 LEU A C 1
ATOM 1458 O O . LEU A 1 193 ? 7.895 3.037 -18.703 1 95.06 193 LEU A O 1
ATOM 1462 N N . PHE A 1 194 ? 6.832 2.104 -17.031 1 95.25 194 PHE A N 1
ATOM 1463 C CA . PHE A 1 194 ? 7.664 2.768 -16.031 1 95.25 194 PHE A CA 1
ATOM 1464 C C . PHE A 1 194 ? 9.062 2.15 -16 1 95.25 194 PHE A C 1
ATOM 1466 O O . PHE A 1 194 ? 10.023 2.812 -15.617 1 95.25 194 PHE A O 1
ATOM 1473 N N . LEU A 1 195 ? 9.125 0.865 -16.406 1 92.62 195 LEU A N 1
ATOM 1474 C CA . LEU A 1 195 ? 10.453 0.282 -16.594 1 92.62 195 LEU A CA 1
ATOM 1475 C C . LEU A 1 195 ? 11.203 0.974 -17.719 1 92.62 195 LEU A C 1
ATOM 1477 O O . LEU A 1 195 ? 12.414 1.191 -17.625 1 92.62 195 LEU A O 1
ATOM 1481 N N . LEU A 1 196 ? 10.461 1.264 -18.797 1 93.69 196 LEU A N 1
ATOM 1482 C CA . LEU A 1 196 ? 11.055 2 -19.906 1 93.69 196 LEU A CA 1
ATOM 1483 C C . LEU A 1 196 ? 11.477 3.398 -19.469 1 93.69 196 LEU A C 1
ATOM 1485 O O . LEU A 1 196 ? 12.539 3.885 -19.875 1 93.69 196 LEU A O 1
ATOM 1489 N N . VAL A 1 197 ? 10.648 4.012 -18.672 1 95 197 VAL A N 1
ATOM 1490 C CA . VAL A 1 197 ? 10.969 5.336 -18.156 1 95 197 VAL A CA 1
ATOM 1491 C C . VAL A 1 197 ? 12.227 5.262 -17.297 1 95 197 VAL A C 1
ATOM 1493 O O . VAL A 1 197 ? 13.117 6.105 -17.422 1 95 197 VAL A O 1
ATOM 1496 N N . ARG A 1 198 ? 12.273 4.289 -16.422 1 93.31 198 ARG A N 1
ATOM 1497 C CA . ARG A 1 198 ? 13.453 4.082 -15.586 1 93.31 198 ARG A CA 1
ATOM 1498 C C . ARG A 1 198 ? 14.703 3.912 -16.438 1 93.31 198 ARG A C 1
ATOM 1500 O O . ARG A 1 198 ? 15.727 4.555 -16.188 1 93.31 198 ARG A O 1
ATOM 1507 N N . SER A 1 199 ? 14.625 3.104 -17.438 1 91.38 199 SER A N 1
ATOM 1508 C CA . SER A 1 199 ? 15.758 2.801 -18.297 1 91.38 199 SER A CA 1
ATOM 1509 C C . SER A 1 199 ? 16.172 4.02 -19.109 1 91.38 199 SER A C 1
ATOM 1511 O O . SER A 1 199 ? 17.359 4.25 -19.344 1 91.38 199 SER A O 1
ATOM 1513 N N . GLY A 1 200 ? 15.18 4.727 -19.562 1 92.69 200 GLY A N 1
ATOM 1514 C CA . GLY A 1 200 ? 15.469 5.934 -20.328 1 92.69 200 GLY A CA 1
ATOM 1515 C C . GLY A 1 200 ? 16.219 6.973 -19.516 1 92.69 200 GLY A C 1
ATOM 1516 O O . GLY A 1 200 ? 17.172 7.586 -20.016 1 92.69 200 GLY A O 1
ATOM 1517 N N . PHE A 1 201 ? 15.891 7.109 -18.297 1 93.69 201 PHE A N 1
ATOM 1518 C CA . PHE A 1 201 ? 16.516 8.141 -17.484 1 93.69 201 PHE A CA 1
ATOM 1519 C C . PHE A 1 201 ? 17.859 7.664 -16.922 1 93.69 201 PHE A C 1
ATOM 1521 O O . PHE A 1 201 ? 18.688 8.469 -16.531 1 93.69 201 PHE A O 1
ATOM 1528 N N . ALA A 1 202 ? 18.047 6.352 -16.844 1 88.38 202 ALA A N 1
ATOM 1529 C CA . ALA A 1 202 ? 19.312 5.797 -16.344 1 88.38 202 ALA A CA 1
ATOM 1530 C C . ALA A 1 202 ? 20.484 6.242 -17.219 1 88.38 202 ALA A C 1
ATOM 1532 O O . ALA A 1 202 ? 21.609 6.309 -16.75 1 88.38 202 ALA A O 1
ATOM 1533 N N . VAL A 1 203 ? 20.203 6.574 -18.484 1 89.25 203 VAL A N 1
ATOM 1534 C CA . VAL A 1 203 ? 21.281 6.93 -19.406 1 89.25 203 VAL A CA 1
ATOM 1535 C C . VAL A 1 203 ? 21.391 8.453 -19.516 1 89.25 203 VAL A C 1
ATOM 1537 O O . VAL A 1 203 ? 22.234 8.969 -20.25 1 89.25 203 VAL A O 1
ATOM 1540 N N . THR A 1 204 ? 20.578 9.156 -18.766 1 91.75 204 THR A N 1
ATOM 1541 C CA . THR A 1 204 ? 20.688 10.617 -18.719 1 91.75 204 THR A CA 1
ATOM 1542 C C . THR A 1 204 ? 21.562 11.062 -17.562 1 91.75 204 THR A C 1
ATOM 1544 O O . THR A 1 204 ? 21.969 10.25 -16.734 1 91.75 204 THR A O 1
ATOM 1547 N N . SER A 1 205 ? 21.828 12.344 -17.516 1 92.19 205 SER A N 1
ATOM 1548 C CA . SER A 1 205 ? 22.656 12.914 -16.453 1 92.19 205 SER A CA 1
ATOM 1549 C C . SER A 1 205 ? 21.938 12.898 -15.109 1 92.19 205 SER A C 1
ATOM 1551 O O . SER A 1 205 ? 22.562 12.977 -14.055 1 92.19 205 SER A O 1
ATOM 1553 N N . TYR A 1 206 ? 20.641 12.672 -15.109 1 91.69 206 TYR A N 1
ATOM 1554 C CA . TYR A 1 206 ? 19.875 12.641 -13.875 1 91.69 206 TYR A CA 1
ATOM 1555 C C . TYR A 1 206 ? 19.984 11.289 -13.188 1 91.69 206 TYR A C 1
ATOM 1557 O O . TYR A 1 206 ? 19.75 11.172 -11.984 1 91.69 206 TYR A O 1
ATOM 1565 N N . GLY A 1 207 ? 20.297 10.273 -13.938 1 88.75 207 GLY A N 1
ATOM 1566 C CA . GLY A 1 207 ? 20.453 8.938 -13.383 1 88.75 207 GLY A CA 1
ATOM 1567 C C . GLY A 1 207 ? 19.141 8.227 -13.164 1 88.75 207 GLY A C 1
ATOM 1568 O O . GLY A 1 207 ? 19.047 7.012 -13.359 1 88.75 207 GLY A O 1
ATOM 1569 N N . ASN A 1 208 ? 18.125 8.984 -12.625 1 91.12 208 ASN A N 1
ATOM 1570 C CA . ASN A 1 208 ? 16.781 8.438 -12.438 1 91.12 208 ASN A CA 1
ATOM 1571 C C . ASN A 1 208 ? 15.719 9.523 -12.562 1 91.12 208 ASN A C 1
ATOM 1573 O O . ASN A 1 208 ? 16.016 10.711 -12.438 1 91.12 208 ASN A O 1
ATOM 1577 N N . ILE A 1 209 ? 14.508 9.109 -12.836 1 92.25 209 ILE A N 1
ATOM 1578 C CA . ILE A 1 209 ? 13.414 10.039 -13.094 1 92.25 209 ILE A CA 1
ATOM 1579 C C . ILE A 1 209 ? 13.086 10.812 -11.812 1 92.25 209 ILE A C 1
ATOM 1581 O O . ILE A 1 209 ? 12.656 11.961 -11.867 1 92.25 209 ILE A O 1
ATOM 1585 N N . GLN A 1 210 ? 13.234 10.156 -10.672 1 91.69 210 GLN A N 1
ATOM 1586 C CA . GLN A 1 210 ? 12.93 10.852 -9.43 1 91.69 210 GLN A CA 1
ATOM 1587 C C . GLN A 1 210 ? 13.805 12.094 -9.258 1 91.69 210 GLN A C 1
ATOM 1589 O O . GLN A 1 210 ? 13.328 13.141 -8.828 1 91.69 210 GLN A O 1
ATOM 1594 N N . ASN A 1 211 ? 15.086 11.883 -9.586 1 90.31 211 ASN A N 1
ATOM 1595 C CA . ASN A 1 211 ? 15.992 13.031 -9.547 1 90.31 211 ASN A CA 1
ATOM 1596 C C . ASN A 1 211 ? 15.57 14.102 -10.539 1 90.31 211 ASN A C 1
ATOM 1598 O O . ASN A 1 211 ? 15.68 15.297 -10.258 1 90.31 211 ASN A O 1
ATOM 1602 N N . PHE A 1 212 ? 15.18 13.672 -11.711 1 92.25 212 PHE A N 1
ATOM 1603 C CA . PHE A 1 212 ? 14.695 14.609 -12.719 1 92.25 212 PHE A CA 1
ATOM 1604 C C . PHE A 1 212 ? 13.484 15.375 -12.211 1 92.25 212 PHE A C 1
ATOM 1606 O O . PHE A 1 212 ? 13.438 16.609 -12.281 1 92.25 212 PHE A O 1
ATOM 1613 N N . ILE A 1 213 ? 12.508 14.695 -11.695 1 90.31 213 ILE A N 1
ATOM 1614 C CA . ILE A 1 213 ? 11.273 15.312 -11.219 1 90.31 213 ILE A CA 1
ATOM 1615 C C . ILE A 1 213 ? 11.578 16.234 -10.039 1 90.31 213 ILE A C 1
ATOM 1617 O O . ILE A 1 213 ? 11.039 17.344 -9.961 1 90.31 213 ILE A O 1
ATOM 1621 N N . TYR A 1 214 ? 12.383 15.734 -9.195 1 85.69 214 TYR A N 1
ATOM 1622 C CA . TYR A 1 214 ? 12.727 16.547 -8.031 1 85.69 214 TYR A CA 1
ATOM 1623 C C . TYR A 1 214 ? 13.383 17.859 -8.461 1 85.69 214 TYR A C 1
ATOM 1625 O O . TYR A 1 214 ? 12.992 18.938 -8.008 1 85.69 214 TYR A O 1
ATOM 1633 N N . THR A 1 215 ? 14.367 17.781 -9.398 1 86.94 215 THR A N 1
ATOM 1634 C CA . THR A 1 215 ? 15.195 18.922 -9.773 1 86.94 215 THR A CA 1
ATOM 1635 C C . THR A 1 215 ? 14.438 19.844 -10.727 1 86.94 215 THR A C 1
ATOM 1637 O O . THR A 1 215 ? 14.539 21.078 -10.625 1 86.94 215 THR A O 1
ATOM 1640 N N . MET A 1 216 ? 13.594 19.266 -11.625 1 87.5 216 MET A N 1
ATOM 1641 C CA . MET A 1 216 ? 13.023 20.062 -12.703 1 87.5 216 MET A CA 1
ATOM 1642 C C . MET A 1 216 ? 11.594 20.484 -12.375 1 87.5 216 MET A C 1
ATOM 1644 O O . MET A 1 216 ? 11.078 21.438 -12.961 1 87.5 216 MET A O 1
ATOM 1648 N N . VAL A 1 217 ? 11.031 19.781 -11.469 1 86.94 217 VAL A N 1
ATOM 1649 C CA . VAL A 1 217 ? 9.617 20.062 -11.242 1 86.94 217 VAL A CA 1
ATOM 1650 C C . VAL A 1 217 ? 9.391 20.438 -9.773 1 86.94 217 VAL A C 1
ATOM 1652 O O . VAL A 1 217 ? 9.039 21.578 -9.469 1 86.94 217 VAL A O 1
ATOM 1655 N N . GLN A 1 218 ? 9.703 19.562 -8.914 1 83.31 218 GLN A N 1
ATOM 1656 C CA . GLN A 1 218 ? 9.359 19.75 -7.504 1 83.31 218 GLN A CA 1
ATOM 1657 C C . GLN A 1 218 ? 10.094 20.938 -6.902 1 83.31 218 GLN A C 1
ATOM 1659 O O . GLN A 1 218 ? 9.469 21.812 -6.301 1 83.31 218 GLN A O 1
ATOM 1664 N N . ALA A 1 219 ? 11.398 20.953 -7.121 1 81.94 219 ALA A N 1
ATOM 1665 C CA . ALA A 1 219 ? 12.203 21.984 -6.488 1 81.94 219 ALA A CA 1
ATOM 1666 C C . ALA A 1 219 ? 11.789 23.375 -6.98 1 81.94 219 ALA A C 1
ATOM 1668 O O . ALA A 1 219 ? 11.547 24.281 -6.18 1 81.94 219 ALA A O 1
ATOM 1669 N N . PRO A 1 220 ? 11.609 23.562 -8.289 1 81.56 220 PRO A N 1
ATOM 1670 C CA . PRO A 1 220 ? 11.172 24.875 -8.766 1 81.56 220 PRO A CA 1
ATOM 1671 C C . PRO A 1 220 ? 9.766 25.234 -8.289 1 81.56 220 PRO A C 1
ATOM 1673 O O . PRO A 1 220 ? 9.508 26.391 -7.93 1 81.56 220 PRO A O 1
ATOM 1676 N N . LEU A 1 221 ? 8.906 24.297 -8.227 1 79 221 LEU A N 1
ATOM 1677 C CA . LEU A 1 221 ? 7.531 24.562 -7.812 1 79 221 LEU A CA 1
ATOM 1678 C C . LEU A 1 221 ? 7.461 24.875 -6.324 1 79 221 LEU A C 1
ATOM 1680 O O . LEU A 1 221 ? 6.711 25.766 -5.906 1 79 221 LEU A O 1
ATOM 1684 N N . VAL A 1 222 ? 8.188 24.109 -5.621 1 78.75 222 VAL A N 1
ATOM 1685 C CA . VAL A 1 222 ? 8.234 24.344 -4.18 1 78.75 222 VAL A CA 1
ATOM 1686 C C . VAL A 1 222 ? 8.852 25.719 -3.898 1 78.75 222 VAL A C 1
ATOM 1688 O O . VAL A 1 222 ? 8.367 26.453 -3.047 1 78.75 222 VAL A O 1
ATOM 1691 N N . SER A 1 223 ? 9.883 26.031 -4.637 1 81.25 223 SER A N 1
ATOM 1692 C CA . SER A 1 223 ? 10.516 27.344 -4.461 1 81.25 223 SER A CA 1
ATOM 1693 C C . SER A 1 223 ? 9.547 28.469 -4.762 1 81.25 223 SER A C 1
ATOM 1695 O O . SER A 1 223 ? 9.492 29.469 -4.031 1 81.25 223 SER A O 1
ATOM 1697 N N . LEU A 1 224 ? 8.766 28.281 -5.723 1 75.38 224 LEU A N 1
ATOM 1698 C CA . LEU A 1 224 ? 7.797 29.297 -6.109 1 75.38 224 LEU A CA 1
ATOM 1699 C C . LEU A 1 224 ? 6.613 29.312 -5.148 1 75.38 224 LEU A C 1
ATOM 1701 O O . LEU A 1 224 ? 6.152 30.391 -4.75 1 75.38 224 LEU A O 1
ATOM 1705 N N . GLY A 1 225 ? 6.23 28.156 -4.738 1 82.25 225 GLY A N 1
ATOM 1706 C CA . GLY A 1 225 ? 5.027 28.031 -3.932 1 82.25 225 GLY A CA 1
ATOM 1707 C C . GLY A 1 225 ? 5.281 28.219 -2.449 1 82.25 225 GLY A C 1
ATOM 1708 O O . GLY A 1 225 ? 4.348 28.469 -1.682 1 82.25 225 GLY A O 1
ATOM 1709 N N . ASN A 1 226 ? 6.484 28.062 -2.15 1 85 226 ASN A N 1
ATOM 1710 C CA . ASN A 1 226 ? 6.793 28.188 -0.73 1 85 226 ASN A CA 1
ATOM 1711 C C . ASN A 1 226 ? 7.297 29.594 -0.39 1 85 226 ASN A C 1
ATOM 1713 O O . ASN A 1 226 ? 7.777 29.828 0.718 1 85 226 ASN A O 1
ATOM 1717 N N . SER A 1 227 ? 7.102 30.5 -1.334 1 92.62 227 SER A N 1
ATOM 1718 C CA . SER A 1 227 ? 7.398 31.891 -1.019 1 92.62 227 SER A CA 1
ATOM 1719 C C . SER A 1 227 ? 6.289 32.5 -0.177 1 92.62 227 SER A C 1
ATOM 1721 O O . SER A 1 227 ? 5.129 32.125 -0.277 1 92.62 227 SER A O 1
ATOM 1723 N N . PHE A 1 228 ? 6.719 33.469 0.638 1 95.88 228 PHE A N 1
ATOM 1724 C CA . PHE A 1 228 ? 5.746 34.062 1.548 1 95.88 228 PHE A CA 1
ATOM 1725 C C . PHE A 1 228 ? 4.652 34.781 0.772 1 95.88 228 PHE A C 1
ATOM 1727 O O . PHE A 1 228 ? 3.467 34.625 1.076 1 95.88 228 PHE A O 1
ATOM 1734 N N . PRO A 1 229 ? 4.957 35.5 -0.317 1 95.44 229 PRO A N 1
ATOM 1735 C CA . PRO A 1 229 ? 3.877 36.125 -1.081 1 95.44 229 PRO A CA 1
ATOM 1736 C C . PRO A 1 229 ? 2.904 35.125 -1.675 1 95.44 229 PRO A C 1
ATOM 1738 O O . PRO A 1 229 ? 1.693 35.344 -1.689 1 95.44 229 PRO A O 1
ATOM 1741 N N . ALA A 1 230 ? 3.447 34.062 -2.143 1 93.94 230 ALA A N 1
ATOM 1742 C CA . ALA A 1 230 ? 2.578 33.031 -2.699 1 93.94 230 ALA A CA 1
ATOM 1743 C C . ALA A 1 230 ? 1.65 32.469 -1.63 1 93.94 230 ALA A C 1
ATOM 1745 O O . ALA A 1 230 ? 0.474 32.188 -1.895 1 93.94 230 ALA A O 1
ATOM 1746 N N . MET A 1 231 ? 2.184 32.219 -0.49 1 95.81 231 MET A N 1
ATOM 1747 C CA . MET A 1 231 ? 1.372 31.688 0.607 1 95.81 231 MET A CA 1
ATOM 1748 C C . MET A 1 231 ? 0.325 32.719 1.041 1 95.81 231 MET A C 1
ATOM 1750 O O . MET A 1 231 ? -0.814 32.344 1.341 1 95.81 231 MET A O 1
ATOM 1754 N N . LEU A 1 232 ? 0.71 33.969 1.041 1 96.31 232 LEU A N 1
ATOM 1755 C CA . LEU A 1 232 ? -0.217 35.062 1.404 1 96.31 232 LEU A CA 1
ATOM 1756 C C . LEU A 1 232 ? -1.361 35.125 0.401 1 96.31 232 LEU A C 1
ATOM 1758 O O . LEU A 1 232 ? -2.52 35.312 0.788 1 96.31 232 LEU A O 1
ATOM 1762 N N . ILE A 1 233 ? -1.044 35 -0.822 1 94.38 233 ILE A N 1
ATOM 1763 C CA . ILE A 1 233 ? -2.055 35.031 -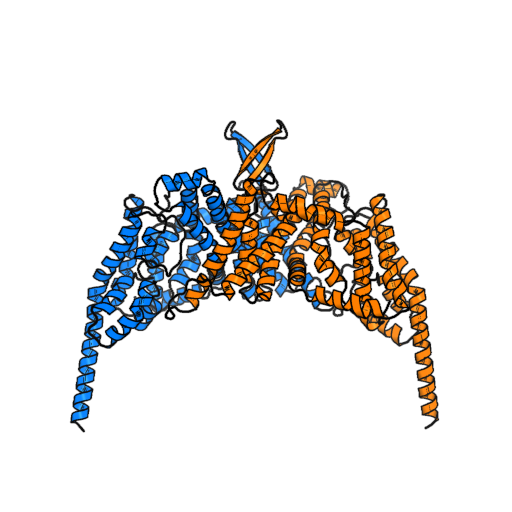1.873 1 94.38 233 ILE A CA 1
ATOM 1764 C C . ILE A 1 233 ? -2.973 33.812 -1.748 1 94.38 233 ILE A C 1
ATOM 1766 O O . ILE A 1 233 ? -4.188 33.938 -1.933 1 94.38 233 ILE A O 1
ATOM 1770 N N . SER A 1 234 ? -2.363 32.719 -1.483 1 93.62 234 SER A N 1
ATOM 1771 C CA . SER A 1 234 ? -3.16 31.5 -1.277 1 93.62 234 SER A CA 1
ATOM 1772 C C . SER A 1 234 ? -4.141 31.672 -0.123 1 93.62 234 SER A C 1
ATOM 1774 O O . SER A 1 234 ? -5.297 31.266 -0.217 1 93.62 234 SER A O 1
ATOM 1776 N N . MET A 1 235 ? -3.666 32.25 0.962 1 95.94 235 MET A N 1
ATOM 1777 C CA . MET A 1 235 ? -4.535 32.531 2.102 1 95.94 235 MET A CA 1
ATOM 1778 C C . MET A 1 235 ? -5.664 33.5 1.71 1 95.94 235 MET A C 1
ATOM 1780 O O . MET A 1 235 ? -6.816 33.281 2.096 1 95.94 235 MET A O 1
ATOM 1784 N N . LEU A 1 236 ? -5.367 34.469 0.947 1 95.12 236 LEU A N 1
ATOM 1785 C CA . LEU A 1 236 ? -6.379 35.406 0.487 1 95.12 236 LEU A CA 1
ATOM 1786 C C . LEU A 1 236 ? -7.457 34.688 -0.327 1 95.12 236 LEU A C 1
ATOM 1788 O O . LEU A 1 236 ? -8.648 34.906 -0.116 1 95.12 236 LEU A O 1
ATOM 1792 N N . ILE A 1 237 ? -6.988 33.906 -1.227 1 91.56 237 ILE A N 1
ATOM 1793 C CA . ILE A 1 237 ? -7.922 33.156 -2.07 1 91.56 237 ILE A CA 1
ATOM 1794 C C . ILE A 1 237 ? -8.797 32.25 -1.204 1 91.56 237 ILE A C 1
ATOM 1796 O O . ILE A 1 237 ? -10.016 32.188 -1.393 1 91.56 237 ILE A O 1
ATOM 1800 N N . LEU A 1 238 ? -8.172 31.562 -0.301 1 94.06 238 LEU A N 1
ATOM 1801 C CA . LEU A 1 238 ? -8.867 30.672 0.629 1 94.06 238 LEU A CA 1
ATOM 1802 C C . LEU A 1 238 ? -9.945 31.438 1.393 1 94.06 238 LEU A C 1
ATOM 1804 O O . LEU A 1 238 ? -11.086 30.969 1.489 1 94.06 238 LEU A O 1
ATOM 1808 N N . LEU A 1 239 ? -9.68 32.594 1.899 1 95.19 239 LEU A N 1
ATOM 1809 C CA . LEU A 1 239 ? -10.602 33.406 2.699 1 95.19 239 LEU A CA 1
ATOM 1810 C C . LEU A 1 239 ? -11.734 33.969 1.839 1 95.19 239 LEU A C 1
ATOM 1812 O O . LEU A 1 239 ? -12.891 34 2.271 1 95.19 239 LEU A O 1
ATOM 1816 N N . LEU A 1 240 ? -11.438 34.344 0.648 1 90.88 240 LEU A N 1
ATOM 1817 C CA . LEU A 1 240 ? -12.461 34.844 -0.272 1 90.88 240 LEU A CA 1
ATOM 1818 C C . LEU A 1 240 ? -13.461 33.719 -0.612 1 90.88 240 LEU A C 1
ATOM 1820 O O . LEU A 1 240 ? -14.664 33.969 -0.691 1 90.88 240 LEU A O 1
ATOM 1824 N N . LEU A 1 241 ? -12.945 32.625 -0.762 1 88.56 241 LEU A N 1
ATOM 1825 C CA . LEU A 1 241 ? -13.82 31.484 -1.069 1 88.56 241 LEU A CA 1
ATOM 1826 C C . LEU A 1 241 ? -14.734 31.172 0.11 1 88.56 241 LEU A C 1
ATOM 1828 O O . LEU A 1 241 ? -15.93 30.953 -0.072 1 88.56 241 LEU A O 1
ATOM 1832 N N . TRP A 1 242 ? -14.164 31.141 1.264 1 89.12 242 TRP A N 1
ATOM 1833 C CA . TRP A 1 242 ? -15 30.938 2.439 1 89.12 242 TRP A CA 1
ATOM 1834 C C . TRP A 1 242 ? -16.062 32.031 2.549 1 89.12 242 TRP A C 1
ATOM 1836 O O . TRP A 1 242 ? -17.203 31.75 2.914 1 89.12 242 TRP A O 1
ATOM 1846 N N . TRP A 1 243 ? -15.742 33.219 2.223 1 89.88 243 TRP A N 1
ATOM 1847 C CA . TRP A 1 243 ? -16.656 34.344 2.354 1 89.88 243 TRP A CA 1
ATOM 1848 C C . TRP A 1 243 ? -17.812 34.219 1.368 1 89.88 243 TRP A C 1
ATOM 1850 O O . TRP A 1 243 ? -18.922 34.688 1.629 1 89.88 243 TRP A O 1
ATOM 1860 N N . VAL A 1 244 ? -17.609 33.5 0.32 1 84.62 244 VAL A N 1
ATOM 1861 C CA . VAL A 1 244 ? -18.688 33.344 -0.641 1 84.62 244 VAL A CA 1
ATOM 1862 C C . VAL A 1 244 ? -19.406 32 -0.404 1 84.62 244 VAL A C 1
ATOM 1864 O O . VAL A 1 244 ? -20.281 31.625 -1.175 1 84.62 244 VAL A O 1
ATOM 1867 N N . GLY A 1 245 ? -18.953 31.312 0.53 1 79.44 245 GLY A N 1
ATOM 1868 C CA . GLY A 1 245 ? -19.688 30.109 0.92 1 79.44 245 GLY A CA 1
ATOM 1869 C C . GLY A 1 245 ? -19.062 28.828 0.405 1 79.44 245 GLY A C 1
ATOM 1870 O O . GLY A 1 245 ? -19.656 27.75 0.509 1 79.44 245 GLY A O 1
ATOM 1871 N N . ILE A 1 246 ? -17.859 28.969 -0.158 1 79.31 246 ILE A N 1
ATOM 1872 C CA . ILE A 1 246 ? -17.125 27.812 -0.637 1 79.31 246 ILE A CA 1
ATOM 1873 C C . ILE A 1 246 ? -16.031 27.438 0.369 1 79.31 246 ILE A C 1
ATOM 1875 O O . ILE A 1 246 ? -15.391 28.328 0.949 1 79.31 246 ILE A O 1
ATOM 1879 N N . HIS A 1 247 ? -15.938 26.156 0.645 1 84.25 247 HIS A N 1
ATOM 1880 C CA . HIS A 1 247 ? -14.891 25.719 1.562 1 84.25 247 HIS A CA 1
ATOM 1881 C C . HIS A 1 247 ? -13.5 25.984 0.985 1 84.25 247 HIS A C 1
ATOM 1883 O O . HIS A 1 247 ? -12.875 25.078 0.434 1 84.25 247 HIS A O 1
ATOM 1889 N N . GLY A 1 248 ? -12.977 27.109 1.295 1 85.75 248 GLY A N 1
ATOM 1890 C CA . GLY A 1 248 ? -11.75 27.578 0.679 1 85.75 248 GLY A CA 1
ATOM 1891 C C . GLY A 1 248 ? -10.531 26.766 1.064 1 85.75 248 GLY A C 1
ATOM 1892 O O . GLY A 1 248 ? -9.602 26.625 0.272 1 85.75 248 GLY A O 1
ATOM 1893 N N . THR A 1 249 ? -10.484 26.25 2.242 1 88.06 249 THR A N 1
ATOM 1894 C CA . THR A 1 249 ? -9.352 25.453 2.717 1 88.06 249 THR A CA 1
ATOM 1895 C C . THR A 1 249 ? -9.156 24.219 1.857 1 88.06 249 THR A C 1
ATOM 1897 O O . THR A 1 249 ? -8.031 23.891 1.469 1 88.06 249 THR A O 1
ATOM 1900 N N . SER A 1 250 ? -10.25 23.578 1.572 1 78.69 250 SER A N 1
ATOM 1901 C CA . SER A 1 250 ? -10.172 22.375 0.752 1 78.69 250 SER A CA 1
ATOM 1902 C C . SER A 1 250 ? -9.672 22.688 -0.651 1 78.69 250 SER A C 1
ATOM 1904 O O . SER A 1 250 ? -8.883 21.922 -1.221 1 78.69 250 SER A O 1
ATOM 1906 N N . VAL A 1 251 ? -10.07 23.812 -1.149 1 81.31 251 VAL A N 1
ATOM 1907 C CA . VAL A 1 251 ? -9.695 24.188 -2.508 1 81.31 251 VAL A CA 1
ATOM 1908 C C . VAL A 1 251 ? -8.203 24.5 -2.564 1 81.31 251 VAL A C 1
ATOM 1910 O O . VAL A 1 251 ? -7.484 23.953 -3.404 1 81.31 251 VAL A O 1
ATOM 1913 N N . VAL A 1 252 ? -7.777 25.281 -1.723 1 86.81 252 VAL A N 1
ATOM 1914 C CA . VAL A 1 252 ? -6.387 25.734 -1.758 1 86.81 252 VAL A CA 1
ATOM 1915 C C . VAL A 1 252 ? -5.461 24.562 -1.423 1 86.81 252 VAL A C 1
ATOM 1917 O O . VAL A 1 252 ? -4.422 24.391 -2.061 1 86.81 252 VAL A O 1
ATOM 1920 N N . LEU A 1 253 ? -5.816 23.75 -0.483 1 84.25 253 LEU A N 1
ATOM 1921 C CA . LEU A 1 253 ? -4.949 22.656 -0.064 1 84.25 253 LEU A CA 1
ATOM 1922 C C . LEU A 1 253 ? -4.922 21.547 -1.113 1 84.25 253 LEU A C 1
ATOM 1924 O O . LEU A 1 253 ? -3.963 20.781 -1.188 1 84.25 253 LEU A O 1
ATOM 1928 N N . SER A 1 254 ? -5.988 21.484 -1.835 1 78.44 254 SER A N 1
ATOM 1929 C CA . SER A 1 254 ? -5.988 20.484 -2.908 1 78.44 254 SER A CA 1
ATOM 1930 C C . SER A 1 254 ? -4.836 20.734 -3.877 1 78.44 254 SER A C 1
ATOM 1932 O O . SER A 1 254 ? -4.34 19.797 -4.508 1 78.44 254 SER A O 1
ATOM 1934 N N . VAL A 1 255 ? -4.375 21.969 -3.898 1 81 255 VAL A N 1
ATOM 1935 C CA . VAL A 1 255 ? -3.311 22.328 -4.832 1 81 255 VAL A CA 1
ATOM 1936 C C . VAL A 1 255 ? -1.996 22.5 -4.074 1 81 255 VAL A C 1
ATOM 1938 O O . VAL A 1 255 ? -0.948 22.031 -4.52 1 81 255 VAL A O 1
ATOM 1941 N N . MET A 1 256 ? -2.045 23.078 -2.982 1 87.19 256 MET A N 1
ATOM 1942 C CA . MET A 1 256 ? -0.829 23.594 -2.361 1 87.19 256 MET A CA 1
ATOM 1943 C C . MET A 1 256 ? -0.266 22.594 -1.356 1 87.19 256 MET A C 1
ATOM 1945 O O . MET A 1 256 ? 0.888 22.703 -0.939 1 87.19 256 MET A O 1
ATOM 1949 N N . MET A 1 257 ? -1.001 21.609 -1.014 1 83.56 257 MET A N 1
ATOM 1950 C CA . MET A 1 257 ? -0.551 20.672 -0.002 1 83.56 257 MET A CA 1
ATOM 1951 C C . MET A 1 257 ? 0.755 20 -0.423 1 83.56 257 MET A C 1
ATOM 1953 O O . MET A 1 257 ? 1.679 19.875 0.383 1 83.56 257 MET A O 1
ATOM 1957 N N . VAL A 1 258 ? 0.791 19.609 -1.599 1 81.81 258 VAL A N 1
ATOM 1958 C CA . VAL A 1 258 ? 1.953 18.891 -2.105 1 81.81 258 VAL A CA 1
ATOM 1959 C C . VAL A 1 258 ? 3.184 19.797 -2.057 1 81.81 258 VAL A C 1
ATOM 1961 O O . VAL A 1 258 ? 4.305 19.312 -1.871 1 81.81 258 VAL A O 1
ATOM 1964 N N . ILE A 1 259 ? 2.965 21.094 -2.15 1 87.75 259 ILE A N 1
ATOM 1965 C CA . ILE A 1 259 ? 4.051 22.062 -2.176 1 87.75 259 ILE A CA 1
ATOM 1966 C C . ILE A 1 259 ? 4.52 22.344 -0.75 1 87.75 259 ILE A C 1
ATOM 1968 O O . ILE A 1 259 ? 5.723 22.422 -0.489 1 87.75 259 ILE A O 1
ATOM 1972 N N . TRP A 1 260 ? 3.635 22.422 0.188 1 91.75 260 TRP A N 1
ATOM 1973 C CA . TRP A 1 260 ? 3.961 22.906 1.528 1 91.75 260 TRP A CA 1
ATOM 1974 C C . TRP A 1 260 ? 4.336 21.734 2.441 1 91.75 260 TRP A C 1
ATOM 1976 O O . TRP A 1 260 ? 4.934 21.938 3.502 1 91.75 260 TRP A O 1
ATOM 1986 N N . MET A 1 261 ? 4.031 20.547 2.027 1 87.31 261 MET A N 1
ATOM 1987 C CA . MET A 1 261 ? 4.27 19.391 2.883 1 87.31 261 MET A CA 1
ATOM 1988 C C . MET A 1 261 ? 5.758 19.047 2.943 1 87.31 261 MET A C 1
ATOM 1990 O O . MET A 1 261 ? 6.273 18.688 4.004 1 87.31 261 MET A O 1
ATOM 1994 N N . GLU A 1 262 ? 6.387 19.125 1.836 1 86.62 262 GLU A N 1
ATOM 1995 C CA . GLU A 1 262 ? 7.789 18.734 1.767 1 86.62 262 GLU A CA 1
ATOM 1996 C C . GLU A 1 262 ? 8.641 19.547 2.736 1 86.62 262 GLU A C 1
ATOM 1998 O O . GLU A 1 262 ? 9.375 18.969 3.549 1 86.62 262 GLU A O 1
ATOM 2003 N N . PRO A 1 263 ? 8.555 20.891 2.764 1 91 263 PRO A N 1
ATOM 2004 C CA . PRO A 1 263 ? 9.336 21.641 3.742 1 91 263 PRO A CA 1
ATOM 2005 C C . PRO A 1 263 ? 8.914 21.359 5.184 1 91 263 PRO A C 1
ATOM 2007 O O . PRO A 1 263 ? 9.75 21.406 6.094 1 91 263 PRO A O 1
ATOM 2010 N N . ALA A 1 264 ? 7.645 21.078 5.383 1 92.31 264 ALA A N 1
ATOM 2011 C CA . ALA A 1 264 ? 7.188 20.734 6.727 1 92.31 264 ALA A CA 1
ATOM 2012 C C . ALA A 1 264 ? 7.855 19.453 7.227 1 92.31 264 ALA A C 1
ATOM 2014 O O . ALA A 1 264 ? 8.281 19.391 8.383 1 92.31 264 ALA A O 1
ATOM 2015 N N . ILE A 1 265 ? 7.957 18.516 6.371 1 88.69 265 ILE A N 1
ATOM 2016 C CA . ILE A 1 265 ? 8.594 17.25 6.715 1 88.69 265 ILE A CA 1
ATOM 2017 C C . ILE A 1 265 ? 10.086 17.469 6.938 1 88.69 265 ILE A C 1
ATOM 2019 O O . ILE A 1 265 ? 10.68 16.875 7.848 1 88.69 265 ILE A O 1
ATOM 2023 N N . THR A 1 266 ? 10.703 18.297 6.129 1 88.44 266 THR A N 1
ATOM 2024 C CA . THR A 1 266 ? 12.117 18.625 6.297 1 88.44 266 THR A CA 1
ATOM 2025 C C . THR A 1 266 ? 12.367 19.25 7.668 1 88.44 266 THR A C 1
ATOM 2027 O O . THR A 1 266 ? 13.312 18.875 8.359 1 88.44 266 THR A O 1
ATOM 2030 N N . ASN A 1 267 ? 11.5 20.188 8.102 1 93.88 267 ASN A N 1
ATOM 2031 C CA . ASN A 1 267 ? 11.609 20.781 9.43 1 93.88 267 ASN A CA 1
ATOM 2032 C C . ASN A 1 267 ? 11.477 19.734 10.523 1 93.88 267 ASN A C 1
ATOM 2034 O O . ASN A 1 267 ? 12.219 19.766 11.516 1 93.88 267 ASN A O 1
ATOM 2038 N N . LEU A 1 268 ? 10.547 18.875 10.32 1 92.88 268 LEU A N 1
ATOM 2039 C CA . LEU A 1 268 ? 10.336 17.812 11.297 1 92.88 268 LEU A CA 1
ATOM 2040 C C . LEU A 1 268 ? 11.578 16.922 11.406 1 92.88 268 LEU A C 1
ATOM 2042 O O . LEU A 1 268 ? 12 16.578 12.508 1 92.88 268 LEU A O 1
ATOM 2046 N N . ASN A 1 269 ? 12.117 16.547 10.289 1 88.19 269 ASN A N 1
ATOM 2047 C CA . ASN A 1 269 ? 13.32 15.734 10.273 1 88.19 269 ASN A CA 1
ATOM 2048 C C . ASN A 1 269 ? 14.492 16.453 10.945 1 88.19 269 ASN A C 1
ATOM 2050 O O . ASN A 1 269 ? 15.25 15.836 11.703 1 88.19 269 ASN A O 1
ATOM 2054 N N . ASN A 1 270 ? 14.648 17.719 10.641 1 91.5 270 ASN A N 1
ATOM 2055 C CA . ASN A 1 270 ? 15.695 18.516 11.281 1 91.5 270 ASN A CA 1
ATOM 2056 C C . ASN A 1 270 ? 15.5 18.578 12.797 1 91.5 270 ASN A C 1
ATOM 2058 O O . ASN A 1 270 ? 16.453 18.438 13.555 1 91.5 270 ASN A O 1
ATOM 2062 N N . TYR A 1 271 ? 14.273 18.797 13.172 1 91.69 271 TYR A N 1
ATOM 2063 C CA . TYR A 1 271 ? 13.93 18.844 14.594 1 91.69 271 TYR A CA 1
ATOM 2064 C C . TYR A 1 271 ? 14.328 17.531 15.281 1 91.69 271 TYR A C 1
ATOM 2066 O O . TYR A 1 271 ? 14.953 17.562 16.344 1 91.69 271 TYR A O 1
ATOM 2074 N N . MET A 1 272 ? 14 16.438 14.688 1 88.06 272 MET A N 1
ATOM 2075 C CA . MET A 1 272 ? 14.273 15.117 15.258 1 88.06 272 MET A CA 1
ATOM 2076 C C . MET A 1 272 ? 15.773 14.852 15.312 1 88.06 272 MET A C 1
ATOM 2078 O O . MET A 1 272 ? 16.25 14.156 16.203 1 88.06 272 MET A O 1
ATOM 2082 N N . ALA A 1 273 ? 16.516 15.453 14.398 1 87.06 273 ALA A N 1
ATOM 2083 C CA . ALA A 1 273 ? 17.953 15.258 14.312 1 87.06 273 ALA A CA 1
ATOM 2084 C C . ALA A 1 273 ? 18.688 16.266 15.195 1 87.06 273 ALA A C 1
ATOM 2086 O O . ALA A 1 273 ? 19.922 16.234 15.281 1 87.06 273 ALA A O 1
ATOM 2087 N N . GLY A 1 274 ? 17.938 17.172 15.836 1 86.31 274 GLY A N 1
ATOM 2088 C CA . GLY A 1 274 ? 18.562 18.203 16.641 1 86.31 274 GLY A CA 1
ATOM 2089 C C . GLY A 1 274 ? 19.172 19.312 15.82 1 86.31 274 GLY A C 1
ATOM 2090 O O . GLY A 1 274 ? 20.016 20.062 16.312 1 86.31 274 GLY A O 1
ATOM 2091 N N . GLU A 1 275 ? 18.797 19.328 14.578 1 91.19 275 GLU A N 1
ATOM 2092 C CA . GLU A 1 275 ? 19.266 20.359 13.672 1 91.19 275 GLU A CA 1
ATOM 2093 C C . GLU A 1 275 ? 18.344 21.578 13.688 1 91.19 275 GLU A C 1
ATOM 2095 O O . GLU A 1 275 ? 17.188 21.469 14.117 1 91.19 275 GLU A O 1
ATOM 2100 N N . PRO A 1 276 ? 18.828 22.688 13.266 1 93.38 276 PRO A N 1
ATOM 2101 C CA . PRO A 1 276 ? 17.984 23.891 13.273 1 93.38 276 PRO A CA 1
ATOM 2102 C C . PRO A 1 276 ? 16.797 23.781 12.328 1 93.38 276 PRO A C 1
ATOM 2104 O O . PRO A 1 276 ? 16.922 23.25 11.219 1 93.38 276 PRO A O 1
ATOM 2107 N N . VAL A 1 277 ? 15.672 24.203 12.828 1 95.44 277 VAL A N 1
ATOM 2108 C CA . VAL A 1 277 ? 14.461 24.344 12.023 1 95.44 277 VAL A CA 1
ATOM 2109 C C . VAL A 1 277 ? 14.43 25.719 11.375 1 95.44 277 VAL A C 1
ATOM 2111 O O . VAL A 1 277 ? 14.297 26.734 12.062 1 95.44 277 VAL A O 1
ATOM 2114 N N . THR A 1 278 ? 14.523 25.75 9.969 1 94.19 278 THR A N 1
ATOM 2115 C CA . THR A 1 278 ? 14.797 27.047 9.359 1 94.19 278 THR A CA 1
ATOM 2116 C C . THR A 1 278 ? 13.734 27.391 8.312 1 94.19 278 THR A C 1
ATOM 2118 O O . THR A 1 278 ? 13.625 28.531 7.887 1 94.19 278 THR A O 1
ATOM 2121 N N . LEU A 1 279 ? 12.961 26.422 7.902 1 94.5 279 LEU A N 1
ATOM 2122 C CA . LEU A 1 279 ? 11.984 26.688 6.855 1 94.5 279 LEU A CA 1
ATOM 2123 C C . LEU A 1 279 ? 10.688 27.234 7.445 1 94.5 279 LEU A C 1
ATOM 2125 O O . LEU A 1 279 ? 9.961 26.5 8.125 1 94.5 279 LEU A O 1
ATOM 2129 N N . VAL A 1 280 ? 10.344 28.438 7.125 1 96.5 280 VAL A N 1
ATOM 2130 C CA . VAL A 1 280 ? 9.211 29.094 7.762 1 96.5 280 VAL A CA 1
ATOM 2131 C C . VAL A 1 280 ? 7.93 28.797 6.984 1 96.5 280 VAL A C 1
ATOM 2133 O O . VAL A 1 280 ? 6.938 28.344 7.562 1 96.5 280 VAL A O 1
ATOM 2136 N N . THR A 1 281 ? 7.977 29 5.621 1 95.44 281 THR A N 1
ATOM 2137 C CA . THR A 1 281 ? 6.781 28.859 4.793 1 95.44 281 THR A CA 1
ATOM 2138 C C . THR A 1 281 ? 6.492 27.391 4.504 1 95.44 281 THR A C 1
ATOM 2140 O O . THR A 1 281 ? 6.789 26.891 3.416 1 95.44 281 THR A O 1
ATOM 2143 N N . THR A 1 282 ? 5.93 26.719 5.488 1 94.75 282 THR A N 1
ATOM 2144 C CA . THR A 1 282 ? 5.598 25.297 5.422 1 94.75 282 THR A CA 1
ATOM 2145 C C . THR A 1 282 ? 4.105 25.078 5.648 1 94.75 282 THR A C 1
ATOM 2147 O O . THR A 1 282 ? 3.371 26.031 5.934 1 94.75 282 THR A O 1
ATOM 2150 N N . TYR A 1 283 ? 3.703 23.828 5.469 1 92.19 283 TYR A N 1
ATOM 2151 C CA . TYR A 1 283 ? 2.322 23.453 5.746 1 92.19 283 TYR A CA 1
ATOM 2152 C C . TYR A 1 283 ? 1.935 23.828 7.176 1 92.19 283 TYR A C 1
ATOM 2154 O O . TYR A 1 283 ? 0.834 24.328 7.418 1 92.19 283 TYR A O 1
ATOM 2162 N N . MET A 1 284 ? 2.834 23.641 8.133 1 94.19 284 MET A N 1
ATOM 2163 C CA . MET A 1 284 ? 2.498 23.875 9.531 1 94.19 284 MET A CA 1
ATOM 2164 C C . MET A 1 284 ? 2.379 25.375 9.805 1 94.19 284 MET A C 1
ATOM 2166 O O . MET A 1 284 ? 1.551 25.797 10.617 1 94.19 284 MET A O 1
ATOM 2170 N N . PHE A 1 285 ? 3.217 26.156 9.164 1 96.38 285 PHE A N 1
ATOM 2171 C CA . PHE A 1 285 ? 3.068 27.594 9.266 1 96.38 285 PHE A CA 1
ATOM 2172 C C . PHE A 1 285 ? 1.691 28.031 8.781 1 96.38 285 PHE A C 1
ATOM 2174 O O . PHE A 1 285 ? 0.987 28.781 9.477 1 96.38 285 PHE A O 1
ATOM 2181 N N . PHE A 1 286 ? 1.386 27.578 7.617 1 95.31 286 PHE A N 1
ATOM 2182 C CA . PHE A 1 286 ? 0.08 27.906 7.051 1 95.31 286 PHE A CA 1
ATOM 2183 C C . PHE A 1 286 ? -1.038 27.453 7.984 1 95.31 286 PHE A C 1
ATOM 2185 O O . PHE A 1 286 ? -1.988 28.188 8.227 1 95.31 286 PHE A O 1
ATOM 2192 N N . PHE A 1 287 ? -0.882 26.266 8.5 1 92.88 287 PHE A N 1
ATOM 2193 C CA . PHE A 1 287 ? -1.909 25.641 9.328 1 92.88 287 PHE A CA 1
ATOM 2194 C C . PHE A 1 287 ? -2.105 26.422 10.625 1 92.88 287 PHE A C 1
ATOM 2196 O O . PHE A 1 287 ? -3.227 26.547 11.125 1 92.88 287 PHE A O 1
ATOM 2203 N N . VAL A 1 288 ? -1.139 26.969 11.18 1 95.06 288 VAL A N 1
ATOM 2204 C CA . VAL A 1 288 ? -1.208 27.734 12.422 1 95.06 288 VAL A CA 1
ATOM 2205 C C . VAL A 1 288 ? -2.152 28.922 12.242 1 95.06 288 VAL A C 1
ATOM 2207 O O . VAL A 1 288 ? -3.057 29.141 13.055 1 95.06 288 VAL A O 1
ATOM 2210 N N . PHE A 1 289 ? -2.025 29.594 11.172 1 95.81 289 PHE A N 1
ATOM 2211 C CA . PHE A 1 289 ? -2.768 30.844 11 1 95.81 289 PHE A CA 1
ATOM 2212 C C . PHE A 1 289 ? -4.121 30.578 10.352 1 95.81 289 PHE A C 1
ATOM 2214 O O . PHE A 1 289 ? -5.047 31.375 10.484 1 95.81 289 PHE A O 1
ATOM 2221 N N . CYS A 1 290 ? -4.172 29.438 9.688 1 94.44 290 CYS A N 1
ATOM 2222 C CA . CYS A 1 290 ? -5.426 29.078 9.031 1 94.44 290 CYS A CA 1
ATOM 2223 C C . CYS A 1 290 ? -6.371 28.391 10.008 1 94.44 290 CYS A C 1
ATOM 2225 O O . CYS A 1 290 ? -7.59 28.5 9.883 1 94.44 290 CYS A O 1
ATOM 2227 N N . GLN A 1 291 ? -5.75 27.719 10.992 1 92.25 291 GLN A N 1
ATOM 2228 C CA . GLN A 1 291 ? -6.629 26.797 11.719 1 92.25 291 GLN A CA 1
ATOM 2229 C C . GLN A 1 291 ? -6.562 27.062 13.219 1 92.25 291 GLN A C 1
ATOM 2231 O O . GLN A 1 291 ? -7.598 27.156 13.883 1 92.25 291 GLN A O 1
ATOM 2236 N N . PHE A 1 292 ? -5.461 27.359 13.828 1 94.25 292 PHE A N 1
ATOM 2237 C CA . PHE A 1 292 ? -5.277 27.266 15.273 1 94.25 292 PHE A CA 1
ATOM 2238 C C . PHE A 1 292 ? -5.73 28.547 15.953 1 94.25 292 PHE A C 1
ATOM 2240 O O . PHE A 1 292 ? -5.672 28.656 17.188 1 94.25 292 PHE A O 1
ATOM 2247 N N . ILE A 1 293 ? -6.203 29.516 15.227 1 95.88 293 ILE A N 1
ATOM 2248 C CA . ILE A 1 293 ? -6.719 30.734 15.828 1 95.88 293 ILE A CA 1
ATOM 2249 C C . ILE A 1 293 ? -8.203 30.891 15.5 1 95.88 293 ILE A C 1
ATOM 2251 O O . ILE A 1 293 ? -8.648 31.953 15.086 1 95.88 293 ILE A O 1
ATOM 2255 N N . GLY A 1 294 ? -8.875 29.75 15.633 1 93.5 294 GLY A N 1
ATOM 2256 C CA . GLY A 1 294 ? -10.312 29.75 15.422 1 93.5 294 GLY A CA 1
ATOM 2257 C C . GLY A 1 294 ? -10.703 29.438 14 1 93.5 294 GLY A C 1
ATOM 2258 O O . GLY A 1 294 ? -11.773 29.844 13.531 1 93.5 294 GLY A O 1
ATOM 2259 N N . GLY A 1 295 ? -9.844 28.812 13.258 1 92.94 295 GLY A N 1
ATOM 2260 C CA . GLY A 1 295 ? -10.148 28.438 11.883 1 92.94 295 GLY A CA 1
ATOM 2261 C C . GLY A 1 295 ? -9.938 29.562 10.891 1 92.94 295 GLY A C 1
ATOM 2262 O O . GLY A 1 295 ? -9.391 30.609 11.242 1 92.94 295 GLY A O 1
ATOM 2263 N N . PRO A 1 296 ? -10.367 29.281 9.68 1 94.25 296 PRO A N 1
ATOM 2264 C CA . PRO A 1 296 ? -10.25 30.328 8.672 1 94.25 296 PRO A CA 1
ATOM 2265 C C . PRO A 1 296 ? -10.945 31.625 9.086 1 94.25 296 PRO A C 1
ATOM 2267 O O . PRO A 1 296 ? -12.117 31.594 9.484 1 94.25 296 PRO A O 1
ATOM 2270 N N . GLY A 1 297 ? -10.242 32.719 8.961 1 95.69 297 GLY A N 1
ATOM 2271 C CA . GLY A 1 297 ? -10.742 34.031 9.398 1 95.69 297 GLY A CA 1
ATOM 2272 C C . GLY A 1 297 ? -10.305 34.375 10.805 1 95.69 297 GLY A C 1
ATOM 2273 O O . GLY A 1 297 ? -10.516 35.5 11.258 1 95.69 297 GLY A O 1
ATOM 2274 N N . CYS A 1 298 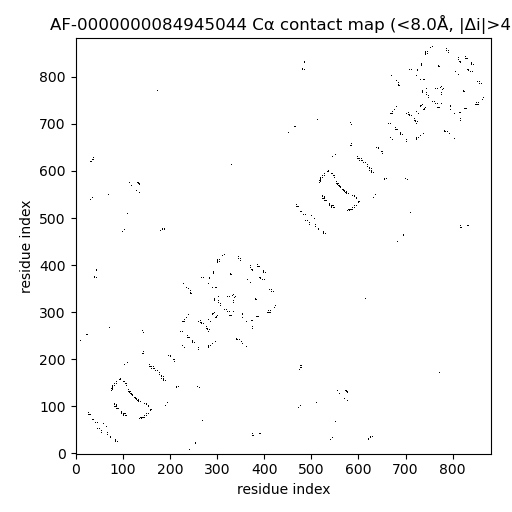? -9.656 33.406 11.469 1 96.81 298 CYS A N 1
ATOM 2275 C CA . CYS A 1 298 ? -9.258 33.594 12.852 1 96.81 298 CYS A CA 1
ATOM 2276 C C . CYS A 1 298 ? -10.445 34.031 13.711 1 96.81 298 CYS A C 1
ATOM 2278 O O . CYS A 1 298 ? -10.398 35.062 14.383 1 96.81 298 CYS A O 1
ATOM 2280 N N . LEU A 1 299 ? -11.367 33.156 13.812 1 95.62 299 LEU A N 1
ATOM 2281 C CA . LEU A 1 299 ? -12.695 33.5 14.32 1 95.62 299 LEU A CA 1
ATOM 2282 C C . LEU A 1 299 ? -12.773 33.281 15.828 1 95.62 299 LEU A C 1
ATOM 2284 O O . LEU A 1 299 ? -13.844 33.375 16.422 1 95.62 299 LEU A O 1
ATOM 2288 N N . PHE A 1 300 ? -11.633 32.906 16.406 1 95 300 PHE A N 1
ATOM 2289 C CA . PHE A 1 300 ? -11.609 32.75 17.859 1 95 300 PHE A CA 1
ATOM 2290 C C . PHE A 1 300 ? -12.203 33.969 18.547 1 95 300 PHE A C 1
ATOM 2292 O O . PHE A 1 300 ? -13.047 33.844 19.422 1 95 300 PHE A O 1
ATOM 2299 N N . GLY A 1 301 ? -11.812 35.125 18.156 1 94.62 301 GLY A N 1
ATOM 2300 C CA . GLY A 1 301 ? -12.266 36.375 18.75 1 94.62 301 GLY A CA 1
ATOM 2301 C C . GLY A 1 301 ? -13.75 36.625 18.547 1 94.62 301 GLY A C 1
ATOM 2302 O O . GLY A 1 301 ? -14.445 37.031 19.469 1 94.62 301 GLY A O 1
ATOM 2303 N N . LEU A 1 302 ? -14.234 36.406 17.328 1 94.62 302 LEU A N 1
ATOM 2304 C CA . LEU A 1 302 ? -15.656 36.625 17.047 1 94.62 302 LEU A CA 1
ATOM 2305 C C . LEU A 1 302 ? -16.516 35.719 17.938 1 94.62 302 LEU A C 1
ATOM 2307 O O . LEU A 1 302 ? -17.547 36.156 18.453 1 94.62 302 LEU A O 1
ATOM 2311 N N . THR A 1 303 ? -16.109 34.5 18.031 1 93.25 303 THR A N 1
ATOM 2312 C CA . THR A 1 303 ? -16.844 33.562 18.844 1 93.25 303 THR A CA 1
ATOM 2313 C C . THR A 1 303 ? -16.875 34 20.312 1 93.25 303 THR A C 1
ATOM 2315 O O . THR A 1 303 ? -17.922 33.938 20.969 1 93.25 303 THR A O 1
ATOM 2318 N N . CYS A 1 304 ? -15.797 34.438 20.812 1 94.69 304 CYS A N 1
ATOM 2319 C CA . CYS A 1 304 ? -15.719 34.906 22.188 1 94.69 304 CYS A CA 1
ATOM 2320 C C . CYS A 1 304 ? -16.562 36.188 22.359 1 94.69 304 CYS A C 1
ATOM 2322 O O . CYS A 1 304 ? -17.297 36.312 23.344 1 94.69 304 CYS A O 1
ATOM 2324 N N . ASP A 1 305 ? -16.422 37.094 21.438 1 95.62 305 ASP A N 1
ATOM 2325 C CA . ASP A 1 305 ? -17.156 38.344 21.5 1 95.62 305 ASP A CA 1
ATOM 2326 C C . ASP A 1 305 ? -18.656 38.094 21.516 1 95.62 305 ASP A C 1
ATOM 2328 O O . ASP A 1 305 ? -19.391 38.75 22.266 1 95.62 305 ASP A O 1
ATOM 2332 N N . MET A 1 306 ? -19.094 37.281 20.672 1 93.62 306 MET A N 1
ATOM 2333 C CA . MET A 1 306 ? -20.516 36.938 20.609 1 93.62 306 MET A CA 1
ATOM 2334 C C . MET A 1 306 ? -20.984 36.344 21.938 1 93.62 306 MET A C 1
ATOM 2336 O O . MET A 1 306 ? -22.062 36.719 22.422 1 93.62 306 MET A O 1
ATOM 2340 N N . ALA A 1 307 ? -20.234 35.5 22.562 1 93.5 307 ALA A N 1
ATOM 2341 C CA . ALA A 1 307 ? -20.609 34.812 23.781 1 93.5 307 ALA A CA 1
ATOM 2342 C C . ALA A 1 307 ? -20.625 35.781 24.969 1 93.5 307 ALA A C 1
ATOM 2344 O O . ALA A 1 307 ? -21.438 35.625 25.891 1 93.5 307 ALA A O 1
ATOM 2345 N N . ILE A 1 308 ? -19.797 36.75 24.938 1 94.94 308 ILE A N 1
ATOM 2346 C CA . ILE A 1 308 ? -19.594 37.594 26.125 1 94.94 308 ILE A CA 1
ATOM 2347 C C . ILE A 1 308 ? -20.359 38.906 25.984 1 94.94 308 ILE A C 1
ATOM 2349 O O . ILE A 1 308 ? -20.938 39.406 26.953 1 94.94 308 ILE A O 1
ATOM 2353 N N . PHE A 1 309 ? -20.484 39.469 24.766 1 95.56 309 PHE A N 1
ATOM 2354 C CA . PHE A 1 309 ? -20.906 40.844 24.672 1 95.56 309 PHE A CA 1
ATOM 2355 C C . PHE A 1 309 ? -22.219 40.969 23.906 1 95.56 309 PHE A C 1
ATOM 2357 O O . PHE A 1 309 ? -22.766 42.062 23.797 1 95.56 309 PHE A O 1
ATOM 2364 N N . ALA A 1 310 ? -22.719 39.969 23.359 1 95.06 310 ALA A N 1
ATOM 2365 C CA . ALA A 1 310 ? -23.938 40.031 22.562 1 95.06 310 ALA A CA 1
ATOM 2366 C C . ALA A 1 310 ? -25.078 40.656 23.359 1 95.06 310 ALA A C 1
ATOM 2368 O O . ALA A 1 310 ? -25.281 40.312 24.531 1 95.06 310 ALA A O 1
ATOM 2369 N N . LYS A 1 311 ? -25.844 41.438 22.734 1 95.5 311 LYS A N 1
ATOM 2370 C CA . LYS A 1 311 ? -27.016 42.062 23.359 1 95.5 311 LYS A CA 1
ATOM 2371 C C . LYS A 1 311 ? -28.312 41.594 22.688 1 95.5 311 LYS A C 1
ATOM 2373 O O . LYS A 1 311 ? -29.344 41.531 23.344 1 95.5 311 LYS A O 1
ATOM 2378 N N . SER A 1 312 ? -28.25 41.406 21.406 1 94.38 312 SER A N 1
ATOM 2379 C CA . SER A 1 312 ? -29.422 40.906 20.703 1 94.38 312 SER A CA 1
ATOM 2380 C C . SER A 1 312 ? -29.719 39.469 21.094 1 94.38 312 SER A C 1
ATOM 2382 O O . SER A 1 312 ? -28.812 38.688 21.375 1 94.38 312 SER A O 1
ATOM 2384 N N . GLU A 1 313 ? -31 39.094 21.078 1 92.38 313 GLU A N 1
ATOM 2385 C CA . GLU A 1 313 ? -31.391 37.719 21.406 1 92.38 313 GLU A CA 1
ATOM 2386 C C . GLU A 1 313 ? -30.812 36.719 20.406 1 92.38 313 GLU A C 1
ATOM 2388 O O . GLU A 1 313 ? -30.422 35.625 20.781 1 92.38 313 GLU A O 1
ATOM 2393 N N . ARG A 1 314 ? -30.781 37.125 19.219 1 89.31 314 ARG A N 1
ATOM 2394 C CA . ARG A 1 314 ? -30.25 36.281 18.141 1 89.31 314 ARG A CA 1
ATOM 2395 C C . ARG A 1 314 ? -28.797 35.906 18.406 1 89.31 314 ARG A C 1
ATOM 2397 O O . ARG A 1 314 ? -28.438 34.719 18.391 1 89.31 314 ARG A O 1
ATOM 2404 N N . PHE A 1 315 ? -28 36.875 18.672 1 92.56 315 PHE A N 1
ATOM 2405 C CA . PHE A 1 315 ? -26.562 36.625 18.797 1 92.56 315 PHE A CA 1
ATOM 2406 C C . PHE A 1 315 ? -26.219 36.094 20.172 1 92.56 315 PHE A C 1
ATOM 2408 O O . PHE A 1 315 ? -25.188 35.438 20.344 1 92.56 315 PHE A O 1
ATOM 2415 N N . LYS A 1 316 ? -27.062 36.312 21.141 1 92.25 316 LYS A N 1
ATOM 2416 C CA . LYS A 1 316 ? -26.891 35.656 22.422 1 92.25 316 LYS A CA 1
ATOM 2417 C C . LYS A 1 316 ? -27.078 34.125 22.297 1 92.25 316 LYS A C 1
ATOM 2419 O O . LYS A 1 316 ? -26.281 33.344 22.828 1 92.25 316 LYS A O 1
ATOM 2424 N N . ALA A 1 317 ? -28.141 33.812 21.562 1 87.44 317 ALA A N 1
ATOM 2425 C CA . ALA A 1 317 ? -28.438 32.406 21.344 1 87.44 317 ALA A CA 1
ATOM 2426 C C . ALA A 1 317 ? -27.328 31.734 20.516 1 87.44 317 ALA A C 1
ATOM 2428 O O . ALA A 1 317 ? -26.859 30.641 20.828 1 87.44 317 ALA A O 1
ATOM 2429 N N . PHE A 1 318 ? -26.906 32.406 19.531 1 86.38 318 PHE A N 1
ATOM 2430 C CA . PHE A 1 318 ? -25.891 31.891 18.625 1 86.38 318 PHE A CA 1
ATOM 2431 C C . PHE A 1 318 ? -24.531 31.812 19.328 1 86.38 318 PHE A C 1
ATOM 2433 O O . PHE A 1 318 ? -23.75 30.891 19.078 1 86.38 318 PHE A O 1
ATOM 2440 N N . GLY A 1 319 ? -24.266 32.812 20.078 1 87.62 319 GLY A N 1
ATOM 2441 C CA . GLY A 1 319 ? -23.016 32.844 20.812 1 87.62 319 GLY A CA 1
ATOM 2442 C C . GLY A 1 319 ? -22.828 31.641 21.734 1 87.62 319 GLY A C 1
ATOM 2443 O O . GLY A 1 319 ? -21.734 31.094 21.844 1 87.62 319 GLY A O 1
ATOM 2444 N N . LYS A 1 320 ? -23.891 31.25 22.281 1 84.81 320 LYS A N 1
ATOM 2445 C CA . LYS A 1 320 ? -23.859 30.094 23.172 1 84.81 320 LYS A CA 1
ATOM 2446 C C . LYS A 1 320 ? -23.609 28.812 22.391 1 84.81 320 LYS A C 1
ATOM 2448 O O . LYS A 1 320 ? -22.875 27.938 22.859 1 84.81 320 LYS A O 1
ATOM 2453 N N . VAL A 1 321 ? -24.172 28.734 21.281 1 81 321 VAL A N 1
ATOM 2454 C CA . VAL A 1 321 ? -24.125 27.516 20.469 1 81 321 VAL A CA 1
ATOM 2455 C C . VAL A 1 321 ? -22.75 27.406 19.797 1 81 321 VAL A C 1
ATOM 2457 O O . VAL A 1 321 ? -22.219 26.297 19.656 1 81 321 VAL A O 1
ATOM 2460 N N . CYS A 1 322 ? -22.125 28.5 19.469 1 86.06 322 CYS A N 1
ATOM 2461 C CA . CYS A 1 322 ? -20.922 28.5 18.656 1 86.06 322 CYS A CA 1
ATOM 2462 C C . CYS A 1 322 ? -19.672 28.578 19.531 1 86.06 322 CYS A C 1
ATOM 2464 O O . CYS A 1 322 ? -18.562 28.297 19.078 1 86.06 322 CYS A O 1
ATOM 2466 N N . PHE A 1 323 ? -19.844 28.812 20.781 1 88.31 323 PHE A N 1
ATOM 2467 C CA . PHE A 1 323 ? -18.688 29.078 21.641 1 88.31 323 PHE A CA 1
ATOM 2468 C C . PHE A 1 323 ? -17.812 27.828 21.75 1 88.31 323 PHE A C 1
ATOM 2470 O O . PHE A 1 323 ? -16.625 27.891 21.469 1 88.31 323 PHE A O 1
ATOM 2477 N N . VAL A 1 324 ? -18.406 26.766 22.109 1 84.5 324 VAL A N 1
ATOM 2478 C CA . VAL A 1 324 ? -17.641 25.547 22.344 1 84.5 324 VAL A CA 1
ATOM 2479 C C . VAL A 1 324 ? -17.016 25.062 21.031 1 84.5 324 VAL A C 1
ATOM 2481 O O . VAL A 1 324 ? -15.805 24.844 20.969 1 84.5 324 VAL A O 1
ATOM 2484 N N . PRO A 1 325 ? -17.734 24.906 19.953 1 83.62 325 PRO A N 1
ATOM 2485 C CA . PRO A 1 325 ? -17.109 24.516 18.688 1 83.62 325 PRO A CA 1
ATOM 2486 C C . PRO A 1 325 ? -16.016 25.484 18.25 1 83.62 325 PRO A C 1
ATOM 2488 O O . PRO A 1 325 ? -15 25.062 17.688 1 83.62 325 PRO A O 1
ATOM 2491 N N . GLY A 1 326 ? -16.234 26.688 18.5 1 86.88 326 GLY A N 1
ATOM 2492 C CA . GLY A 1 326 ? -15.258 27.703 18.125 1 86.88 326 GLY A CA 1
ATOM 2493 C C . GLY A 1 326 ? -13.938 27.562 18.844 1 86.88 326 GLY A C 1
ATOM 2494 O O . GLY A 1 326 ? -12.875 27.797 18.266 1 86.88 326 GLY A O 1
ATOM 2495 N N . MET A 1 327 ? -13.977 27.109 20.047 1 88.06 327 MET A N 1
ATOM 2496 C CA . MET A 1 327 ? -12.758 26.891 20.828 1 88.06 327 MET A CA 1
ATOM 2497 C C . MET A 1 327 ? -11.945 25.734 20.266 1 88.06 327 MET A C 1
ATOM 2499 O O . MET A 1 327 ? -10.727 25.672 20.422 1 88.06 327 MET A O 1
ATOM 2503 N N . PHE A 1 328 ? -12.672 24.891 19.547 1 84.38 328 PHE A N 1
ATOM 2504 C CA . PHE A 1 328 ? -12.023 23.734 18.938 1 84.38 328 PHE A CA 1
ATOM 2505 C C . PHE A 1 328 ? -11.836 23.938 17.453 1 84.38 328 PHE A C 1
ATOM 2507 O O . PHE A 1 328 ? -11.625 22.969 16.703 1 84.38 328 PHE A O 1
ATOM 2514 N N . ASN A 1 329 ? -11.93 25.141 17.016 1 89.19 329 ASN A N 1
ATOM 2515 C CA . ASN A 1 329 ? -11.633 25.594 15.664 1 89.19 329 ASN A CA 1
ATOM 2516 C C . ASN A 1 329 ? -12.648 25.031 14.664 1 89.19 329 ASN A C 1
ATOM 2518 O O . ASN A 1 329 ? -12.328 24.844 13.492 1 89.19 329 ASN A O 1
ATOM 2522 N N . ILE A 1 330 ? -13.836 24.703 15.18 1 83.31 330 ILE A N 1
ATOM 2523 C CA . ILE A 1 330 ? -14.922 24.328 14.289 1 83.31 330 ILE A CA 1
ATOM 2524 C C . ILE A 1 330 ? -15.711 25.578 13.875 1 83.31 330 ILE A C 1
ATOM 2526 O O . ILE A 1 330 ? -16.453 26.141 14.68 1 83.31 330 ILE A O 1
ATOM 2530 N N . VAL A 1 331 ? -15.703 25.922 12.609 1 82.81 331 VAL A N 1
ATOM 2531 C CA . VAL A 1 331 ? -16.109 27.266 12.227 1 82.81 331 VAL A CA 1
ATOM 2532 C C . VAL A 1 331 ? -17.438 27.203 11.469 1 82.81 331 VAL A C 1
ATOM 2534 O O . VAL A 1 331 ? -18.125 28.219 11.328 1 82.81 331 VAL A O 1
ATOM 2537 N N . GLU A 1 332 ? -17.875 26.125 11.023 1 77.12 332 GLU A N 1
ATOM 2538 C CA . GLU A 1 332 ? -19.062 26.016 10.18 1 77.12 332 GLU A CA 1
ATOM 2539 C C . GLU A 1 332 ? -20.281 26.656 10.852 1 77.12 332 GLU A C 1
ATOM 2541 O O . GLU A 1 332 ? -21 27.438 10.242 1 77.12 332 GLU A O 1
ATOM 2546 N N . PRO A 1 333 ? -20.484 26.438 12.156 1 77.25 333 PRO A N 1
ATOM 2547 C CA . PRO A 1 333 ? -21.625 27.109 12.805 1 77.25 333 PRO A CA 1
ATOM 2548 C C . PRO A 1 333 ? -21.5 28.625 12.797 1 77.25 333 PRO A C 1
ATOM 2550 O O . PRO A 1 333 ? -22.516 29.328 12.648 1 77.25 333 PRO A O 1
ATOM 2553 N N . VAL A 1 334 ? -20.359 29.141 12.914 1 85.44 334 VAL A N 1
ATOM 2554 C CA . VAL A 1 334 ? -20.156 30.594 12.961 1 85.44 334 VAL A CA 1
ATOM 2555 C C . VAL A 1 334 ? -20.234 31.156 11.547 1 85.44 334 VAL A C 1
ATOM 2557 O O . VAL A 1 334 ? -20.859 32.188 11.328 1 85.44 334 VAL A O 1
ATOM 2560 N N . ILE A 1 335 ? -19.594 30.516 10.594 1 84.75 335 ILE A N 1
ATOM 2561 C CA . ILE A 1 335 ? -19.547 31.016 9.219 1 84.75 335 ILE A CA 1
ATOM 2562 C C . ILE A 1 335 ? -20.938 31.016 8.609 1 84.75 335 ILE A C 1
ATOM 2564 O O . ILE A 1 335 ? -21.328 31.969 7.934 1 84.75 335 ILE A O 1
ATOM 2568 N N . PHE A 1 336 ? -21.688 30.031 8.977 1 73.12 336 PHE A N 1
ATOM 2569 C CA . PHE A 1 336 ? -23 29.906 8.336 1 73.12 336 PHE A CA 1
ATOM 2570 C C . PHE A 1 336 ? -24.094 30.438 9.242 1 73.12 336 PHE A C 1
ATOM 2572 O O . PHE A 1 336 ? -25.109 30.953 8.766 1 73.12 336 PHE A O 1
ATOM 2579 N N . GLY A 1 337 ? -23.938 30.469 10.508 1 72.81 337 GLY A N 1
ATOM 2580 C CA . GLY A 1 337 ? -24.953 30.938 11.438 1 72.81 337 GLY A CA 1
ATOM 2581 C C . GLY A 1 337 ? -24.875 32.438 11.695 1 72.81 337 GLY A C 1
ATOM 2582 O O . GLY A 1 337 ? -25.906 33.094 11.727 1 72.81 337 GLY A O 1
ATOM 2583 N N . PHE A 1 338 ? -23.844 33.125 12.102 1 72.38 338 PHE A N 1
ATOM 2584 C CA . PHE A 1 338 ? -23.641 34.562 12.289 1 72.38 338 PHE A CA 1
ATOM 2585 C C . PHE A 1 338 ? -23.641 35.281 10.953 1 72.38 338 PHE A C 1
ATOM 2587 O O . PHE A 1 338 ? -23.828 36.5 10.898 1 72.38 338 PHE A O 1
ATOM 2594 N N . PRO A 1 339 ? -23.766 34.531 9.883 1 74.81 339 PRO A N 1
ATOM 2595 C CA . PRO A 1 339 ? -23.578 34.5 8.43 1 74.81 339 PRO A CA 1
ATOM 2596 C C . PRO A 1 339 ? -22.406 35.375 7.969 1 74.81 339 PRO A C 1
ATOM 2598 O O . PRO A 1 339 ? -22.594 36.5 7.555 1 74.81 339 PRO A O 1
ATOM 2601 N N . ILE A 1 340 ? -21.266 35.031 8.102 1 88.12 340 ILE A N 1
ATOM 2602 C CA . ILE A 1 340 ? -20.047 35.625 7.539 1 88.12 340 ILE A CA 1
ATOM 2603 C C . ILE A 1 340 ? -20.125 35.594 6.016 1 88.12 340 ILE A C 1
ATOM 2605 O O . ILE A 1 340 ? -19.625 36.531 5.352 1 88.12 340 ILE A O 1
ATOM 2609 N N . VAL A 1 341 ? -20.812 34.719 5.602 1 86.38 341 VAL A N 1
ATOM 2610 C CA . VAL A 1 341 ? -20.922 34.531 4.16 1 86.38 341 VAL A CA 1
ATOM 2611 C C . VAL A 1 341 ? -21.625 35.719 3.533 1 86.38 341 VAL A C 1
ATOM 2613 O O . VAL A 1 341 ? -22.734 36.062 3.93 1 86.38 341 VAL A O 1
ATOM 2616 N N . LEU A 1 342 ? -20.984 36.375 2.713 1 83 342 LEU A N 1
ATOM 2617 C CA . LEU A 1 342 ? -21.484 37.5 1.916 1 83 342 LEU A CA 1
ATOM 2618 C C . LEU A 1 342 ? -21.859 38.688 2.809 1 83 342 LEU A C 1
ATOM 2620 O O . LEU A 1 342 ? -22.625 39.562 2.391 1 83 342 LEU A O 1
ATOM 2624 N N . ASN A 1 343 ? -21.422 38.719 4.043 1 88 343 ASN A N 1
ATOM 2625 C CA . ASN A 1 343 ? -21.625 39.875 4.938 1 88 343 ASN A CA 1
ATOM 2626 C C . ASN A 1 343 ? -20.562 40.938 4.73 1 88 343 ASN A C 1
ATOM 2628 O O . ASN A 1 343 ? -19.391 40.75 5.098 1 88 343 ASN A O 1
ATOM 2632 N N . PRO A 1 344 ? -20.953 42 4.172 1 89.12 344 PRO A N 1
ATOM 2633 C CA . PRO A 1 344 ? -19.969 43.031 3.852 1 89.12 344 PRO A CA 1
ATOM 2634 C C . PRO A 1 344 ? -19.297 43.625 5.094 1 89.12 344 PRO A C 1
ATOM 2636 O O . PRO A 1 344 ? -18.125 44.031 5.039 1 89.12 344 PRO A O 1
ATOM 2639 N N . ILE A 1 345 ? -20 43.625 6.188 1 91.81 345 ILE A N 1
ATOM 2640 C CA . ILE A 1 345 ? -19.422 44.125 7.426 1 91.81 345 ILE A CA 1
ATOM 2641 C C . ILE A 1 345 ? -18.312 43.219 7.91 1 91.81 345 ILE A C 1
ATOM 2643 O O . ILE A 1 345 ? -17.25 43.688 8.344 1 91.81 345 ILE A O 1
ATOM 2647 N N . MET A 1 346 ? -18.531 41.969 7.785 1 94.44 346 MET A N 1
ATOM 2648 C CA . MET A 1 346 ? -17.594 41 8.305 1 94.44 346 MET A CA 1
ATOM 2649 C C . MET A 1 346 ? -16.469 40.719 7.309 1 94.44 346 MET A C 1
ATOM 2651 O O . MET A 1 346 ? -15.445 40.125 7.66 1 94.44 346 MET A O 1
ATOM 2655 N N . PHE A 1 347 ? -16.625 41.188 6.117 1 93.69 347 PHE A N 1
ATOM 2656 C CA . PHE A 1 347 ? -15.633 40.969 5.07 1 93.69 347 PHE A CA 1
ATOM 2657 C C . PHE A 1 347 ? -14.258 41.469 5.508 1 93.69 347 PHE A C 1
ATOM 2659 O O . PHE A 1 347 ? -13.25 40.781 5.34 1 93.69 347 PHE A O 1
ATOM 2666 N N . ILE A 1 348 ? -14.227 42.594 6.113 1 93.75 348 ILE A N 1
ATOM 2667 C CA . ILE A 1 348 ? -12.984 43.25 6.43 1 93.75 348 ILE A CA 1
ATOM 2668 C C . ILE A 1 348 ? -12.211 42.469 7.484 1 93.75 348 ILE A C 1
ATOM 2670 O O . ILE A 1 348 ? -11.078 42.062 7.246 1 93.75 348 ILE A O 1
ATOM 2674 N N . PRO A 1 349 ? -12.805 42.219 8.633 1 96.38 349 PRO A N 1
ATOM 2675 C CA . PRO A 1 349 ? -12.031 41.469 9.625 1 96.38 349 PRO A CA 1
ATOM 2676 C C . PRO A 1 349 ? -11.758 40.031 9.203 1 96.38 349 PRO A C 1
ATOM 2678 O O . PRO A 1 349 ? -10.703 39.5 9.516 1 96.38 349 PRO A O 1
ATOM 2681 N N . PHE A 1 350 ? -12.664 39.406 8.469 1 96.56 350 PHE A N 1
ATOM 2682 C CA . PHE A 1 350 ? -12.539 38 8.047 1 96.56 350 PHE A CA 1
ATOM 2683 C C . PHE A 1 350 ? -11.336 37.844 7.129 1 96.56 350 PHE A C 1
ATOM 2685 O O . PHE A 1 350 ? -10.609 36.844 7.227 1 96.56 350 PHE A O 1
ATOM 2692 N N . ILE A 1 351 ? -11.102 38.781 6.27 1 96.5 351 ILE A N 1
ATOM 2693 C CA . ILE A 1 351 ? -10.031 38.688 5.281 1 96.5 351 ILE A CA 1
ATOM 2694 C C . ILE A 1 351 ? -8.734 39.219 5.879 1 96.5 351 ILE A C 1
ATOM 2696 O O . ILE A 1 351 ? -7.676 38.625 5.734 1 96.5 351 ILE A O 1
ATOM 2700 N N . LEU A 1 352 ? -8.797 40.25 6.605 1 96.56 352 LEU A N 1
ATOM 2701 C CA . LEU A 1 352 ? -7.605 41 7.004 1 96.56 352 LEU A CA 1
ATOM 2702 C C . LEU A 1 352 ? -6.941 40.344 8.211 1 96.56 352 LEU A C 1
ATOM 2704 O O . LEU A 1 352 ? -5.711 40.344 8.328 1 96.56 352 LEU A O 1
ATOM 2708 N N . THR A 1 353 ? -7.68 39.844 9.125 1 97.62 353 THR A N 1
ATOM 2709 C CA . THR A 1 353 ? -7.121 39.344 10.383 1 97.62 353 THR A CA 1
ATOM 2710 C C . THR A 1 353 ? -6.098 38.25 10.133 1 97.62 353 THR A C 1
ATOM 2712 O O . THR A 1 353 ? -4.945 38.344 10.555 1 97.62 353 THR A O 1
ATOM 2715 N N . PRO A 1 354 ? -6.484 37.188 9.398 1 97.94 354 PRO A N 1
ATOM 2716 C CA . PRO A 1 354 ? -5.496 36.125 9.172 1 97.94 354 PRO A CA 1
ATOM 2717 C C . PRO A 1 354 ? -4.285 36.625 8.375 1 97.94 354 PRO A C 1
ATOM 2719 O O . PRO A 1 354 ? -3.164 36.156 8.617 1 97.94 354 PRO A O 1
ATOM 2722 N N . LEU A 1 355 ? -4.504 37.469 7.41 1 97.94 355 LEU A N 1
ATOM 2723 C CA . LEU A 1 355 ? -3.41 37.969 6.582 1 97.94 355 LEU A CA 1
ATOM 2724 C C . LEU A 1 355 ? -2.416 38.781 7.418 1 97.94 355 LEU A C 1
ATOM 2726 O O . LEU A 1 355 ? -1.203 38.594 7.285 1 97.94 355 LEU A O 1
ATOM 2730 N N . VAL A 1 356 ? -2.908 39.625 8.234 1 97.81 356 VAL A N 1
ATOM 2731 C CA . VAL A 1 356 ? -2.059 40.438 9.109 1 97.81 356 VAL A CA 1
ATOM 2732 C C . VAL A 1 356 ? -1.322 39.531 10.094 1 97.81 356 VAL A C 1
ATOM 2734 O O . VAL A 1 356 ? -0.128 39.719 10.344 1 97.81 356 VAL A O 1
ATOM 2737 N N . PHE A 1 357 ? -2.012 38.594 10.656 1 98.38 357 PHE A N 1
ATOM 2738 C CA . PHE A 1 357 ? -1.398 37.656 11.586 1 98.38 357 PHE A CA 1
ATOM 2739 C C . PHE A 1 357 ? -0.288 36.875 10.906 1 98.38 357 PHE A C 1
ATOM 2741 O O . PHE A 1 357 ? 0.767 36.625 11.5 1 98.38 357 PHE A O 1
ATOM 2748 N N . MET A 1 358 ? -0.542 36.438 9.703 1 97.81 358 MET A N 1
ATOM 2749 C CA . MET A 1 358 ? 0.461 35.688 8.953 1 97.81 358 MET A CA 1
ATOM 2750 C C . MET A 1 358 ? 1.696 36.562 8.695 1 97.81 358 MET A C 1
ATOM 2752 O O . MET A 1 358 ? 2.824 36.062 8.766 1 97.81 358 MET A O 1
ATOM 2756 N N . ILE A 1 359 ? 1.49 37.812 8.328 1 98.19 359 ILE A N 1
ATOM 2757 C CA . ILE A 1 359 ? 2.6 38.719 8.094 1 98.19 359 ILE A CA 1
ATOM 2758 C C . ILE A 1 359 ? 3.404 38.906 9.375 1 98.19 359 ILE A C 1
ATOM 2760 O O . ILE A 1 359 ? 4.633 38.812 9.367 1 98.19 359 ILE A O 1
ATOM 2764 N N . ILE A 1 360 ? 2.75 39.156 10.477 1 98.06 360 ILE A N 1
ATOM 2765 C CA . ILE A 1 360 ? 3.416 39.312 11.766 1 98.06 360 ILE A CA 1
ATOM 2766 C C . ILE A 1 360 ? 4.152 38.031 12.148 1 98.06 360 ILE A C 1
ATOM 2768 O O . ILE A 1 360 ? 5.316 38.062 12.547 1 98.06 360 ILE A O 1
ATOM 2772 N N . GLY A 1 361 ? 3.438 36.906 12.023 1 97.81 361 GLY A N 1
ATOM 2773 C CA . GLY A 1 361 ? 4.051 35.625 12.336 1 97.81 361 GLY A CA 1
ATOM 2774 C C . GLY A 1 361 ? 5.297 35.344 11.516 1 97.81 361 GLY A C 1
ATOM 2775 O O . GLY A 1 361 ? 6.312 34.906 12.047 1 97.81 361 GLY A O 1
ATOM 2776 N N . TYR A 1 362 ? 5.195 35.625 10.203 1 97.88 362 TYR A N 1
ATOM 2777 C CA . TYR A 1 362 ? 6.324 35.406 9.305 1 97.88 362 TYR A CA 1
ATOM 2778 C C . TYR A 1 362 ? 7.52 36.25 9.727 1 97.88 362 TYR A C 1
ATOM 2780 O O . TYR A 1 362 ? 8.648 35.75 9.805 1 97.88 362 TYR A O 1
ATOM 2788 N N . LEU A 1 363 ? 7.312 37.5 10 1 97.88 363 LEU A N 1
ATOM 2789 C CA . LEU A 1 363 ? 8.383 38.406 10.383 1 97.88 363 LEU A CA 1
ATOM 2790 C C . LEU A 1 363 ? 9.008 38 11.711 1 97.88 363 LEU A C 1
ATOM 2792 O O . LEU A 1 363 ? 10.227 38.031 11.867 1 97.88 363 LEU A O 1
ATOM 2796 N N . LEU A 1 364 ? 8.227 37.531 12.625 1 98.12 364 LEU A N 1
ATOM 2797 C CA . LEU A 1 364 ? 8.727 37.125 13.93 1 98.12 364 LEU A CA 1
ATOM 2798 C C . LEU A 1 364 ? 9.547 35.844 13.82 1 98.12 364 LEU A C 1
ATOM 2800 O O . LEU A 1 364 ? 10.531 35.656 14.539 1 98.12 364 LEU A O 1
ATOM 2804 N N . MET A 1 365 ? 9.164 35 12.93 1 97.5 365 MET A N 1
ATOM 2805 C CA . MET A 1 365 ? 9.852 33.719 12.805 1 97.5 365 MET A CA 1
ATOM 2806 C C . MET A 1 365 ? 11.141 33.875 11.992 1 97.5 365 MET A C 1
ATOM 2808 O O . MET A 1 365 ? 12.156 33.25 12.32 1 97.5 365 MET A O 1
ATOM 2812 N N . VAL A 1 366 ? 11.094 34.719 10.93 1 96.88 366 VAL A N 1
ATOM 2813 C CA . VAL A 1 366 ? 12.273 34.906 10.102 1 96.88 366 VAL A CA 1
ATOM 2814 C C . VAL A 1 366 ? 13.344 35.656 10.906 1 96.88 366 VAL A C 1
ATOM 2816 O O . VAL A 1 366 ? 14.539 35.406 10.727 1 96.88 366 VAL A O 1
ATOM 2819 N N . THR A 1 367 ? 12.945 36.438 11.867 1 96.94 367 THR A N 1
ATOM 2820 C CA . THR A 1 367 ? 13.891 37.219 12.672 1 96.94 367 THR A CA 1
ATOM 2821 C C . THR A 1 367 ? 14.328 36.406 13.891 1 96.94 367 THR A C 1
ATOM 2823 O O . THR A 1 367 ? 15.234 36.812 14.625 1 96.94 367 THR A O 1
ATOM 2826 N N . GLY A 1 368 ? 13.648 35.375 14.172 1 95.88 368 GLY A N 1
ATOM 2827 C CA . GLY A 1 368 ? 14.07 34.469 15.25 1 95.88 368 GLY A CA 1
ATOM 2828 C C . GLY A 1 368 ? 13.422 34.812 16.578 1 95.88 368 GLY A C 1
ATOM 2829 O O . GLY A 1 368 ? 13.773 34.25 17.609 1 95.88 368 GLY A O 1
ATOM 2830 N N . VAL A 1 369 ? 12.492 35.75 16.594 1 97.38 369 VAL A N 1
ATOM 2831 C CA . VAL A 1 369 ? 11.797 36.125 17.812 1 97.38 369 VAL A CA 1
ATOM 2832 C C . VAL A 1 369 ? 10.875 34.969 18.25 1 97.38 369 VAL A C 1
ATOM 2834 O O . VAL A 1 369 ? 10.742 34.688 19.453 1 97.38 369 VAL A O 1
ATOM 2837 N N . VAL A 1 370 ? 10.227 34.406 17.312 1 97.62 370 VAL A N 1
ATOM 2838 C CA . VAL A 1 370 ? 9.375 33.219 17.547 1 97.62 370 VAL A CA 1
ATOM 2839 C C . VAL A 1 370 ? 9.922 32.031 16.766 1 97.62 370 VAL A C 1
ATOM 2841 O O . VAL A 1 370 ? 10.336 32.156 15.617 1 97.62 370 VAL A O 1
ATOM 2844 N N . ASN A 1 371 ? 10.008 30.938 17.469 1 96.06 371 ASN A N 1
ATOM 2845 C CA . ASN A 1 371 ? 10.5 29.719 16.812 1 96.06 371 ASN A CA 1
ATOM 2846 C C . ASN A 1 371 ? 9.484 29.172 15.82 1 96.06 371 ASN A C 1
ATOM 2848 O O . ASN A 1 371 ? 8.273 29.375 15.984 1 96.06 371 ASN A O 1
ATOM 2852 N N . ILE A 1 372 ? 9.969 28.469 14.836 1 96.94 372 ILE A N 1
ATOM 2853 C CA . ILE A 1 372 ? 9.172 27.875 13.766 1 96.94 372 ILE A CA 1
ATOM 2854 C C . ILE A 1 372 ? 8.547 26.562 14.25 1 96.94 372 ILE A C 1
ATOM 2856 O O . ILE A 1 372 ? 9.203 25.781 14.938 1 96.94 372 ILE A O 1
ATOM 2860 N N . PRO A 1 373 ? 7.211 26.406 13.984 1 95.44 373 PRO A N 1
ATOM 2861 C CA . PRO A 1 373 ? 6.645 25.109 14.328 1 95.44 373 PRO A CA 1
ATOM 2862 C C . PRO A 1 373 ? 7.32 23.953 13.586 1 95.44 373 PRO A C 1
ATOM 2864 O O . PRO A 1 373 ? 7.449 24 12.359 1 95.44 373 PRO A O 1
ATOM 2867 N N . ALA A 1 374 ? 7.691 22.906 14.32 1 93.62 374 ALA A N 1
ATOM 2868 C CA . ALA A 1 374 ? 8.461 21.812 13.734 1 93.62 374 ALA A CA 1
ATOM 2869 C C . ALA A 1 374 ? 7.629 20.531 13.648 1 93.62 374 ALA A C 1
ATOM 2871 O O . ALA A 1 374 ? 7.852 19.703 12.773 1 93.62 374 ALA A O 1
ATOM 2872 N N . LEU A 1 375 ? 6.711 20.391 14.547 1 92.12 375 LEU A N 1
ATOM 2873 C CA . LEU A 1 375 ? 5.965 19.141 14.633 1 92.12 375 LEU A CA 1
ATOM 2874 C C . LEU A 1 375 ? 4.723 19.188 13.75 1 92.12 375 LEU A C 1
ATOM 2876 O O . LEU A 1 375 ? 4.051 20.219 13.664 1 92.12 375 LEU A O 1
ATOM 2880 N N . MET A 1 376 ? 4.438 18.125 13.094 1 88.62 376 MET A N 1
ATOM 2881 C CA . MET A 1 376 ? 3.316 18.062 12.156 1 88.62 376 MET A CA 1
ATOM 2882 C C . MET A 1 376 ? 2.043 17.609 12.867 1 88.62 376 MET A C 1
ATOM 2884 O O . MET A 1 376 ? 1.37 16.672 12.414 1 88.62 376 MET A O 1
ATOM 2888 N N . LEU A 1 377 ? 1.749 18.219 13.961 1 85.81 377 LEU A N 1
ATOM 2889 C CA . LEU A 1 377 ? 0.522 17.953 14.703 1 85.81 377 LEU A CA 1
ATOM 2890 C C . LEU A 1 377 ? -0.635 18.781 14.164 1 85.81 377 LEU A C 1
ATOM 2892 O O . LEU A 1 377 ? -1.135 19.672 14.852 1 85.81 377 LEU A O 1
ATOM 2896 N N . SER A 1 378 ? -1.075 18.406 13.023 1 84.94 378 SER A N 1
ATOM 2897 C CA . SER A 1 378 ? -2.1 19.172 12.312 1 84.94 378 SER A CA 1
ATOM 2898 C C . SER A 1 378 ? -3.498 18.688 12.672 1 84.94 378 SER A C 1
ATOM 2900 O O . SER A 1 378 ? -4.332 18.469 11.789 1 84.94 378 SER A O 1
ATOM 2902 N N . VAL A 1 379 ? -3.703 18.5 13.953 1 79.19 379 VAL A N 1
ATOM 2903 C CA . VAL A 1 379 ? -5.051 18.219 14.43 1 79.19 379 VAL A CA 1
ATOM 2904 C C . VAL A 1 379 ? -5.84 19.516 14.555 1 79.19 379 VAL A C 1
ATOM 2906 O O . VAL A 1 379 ? -5.594 20.312 15.461 1 79.19 379 VAL A O 1
ATOM 2909 N N . MET A 1 380 ? -6.734 19.656 13.766 1 81.56 380 MET A N 1
ATOM 2910 C CA . MET A 1 380 ? -7.402 20.938 13.57 1 81.56 380 MET A CA 1
ATOM 2911 C C . MET A 1 380 ? -8.234 21.312 14.789 1 81.56 380 MET A C 1
ATOM 2913 O O . MET A 1 380 ? -8.547 22.484 14.992 1 81.56 380 MET A O 1
ATOM 2917 N N . THR A 1 381 ? -8.578 20.312 15.625 1 80 381 THR A N 1
ATOM 2918 C CA . THR A 1 381 ? -9.508 20.578 16.719 1 80 381 THR A CA 1
ATOM 2919 C C . THR A 1 381 ? -8.758 20.891 18 1 80 381 THR A C 1
ATOM 2921 O O . THR A 1 381 ? -9.367 21.203 19.031 1 80 381 THR A O 1
ATOM 2924 N N . ILE A 1 382 ? -7.492 20.844 18 1 83.62 382 ILE A N 1
ATOM 2925 C CA . ILE A 1 382 ? -6.738 21.281 19.172 1 83.62 382 ILE A CA 1
ATOM 2926 C C . ILE A 1 382 ? -6.934 22.781 19.375 1 83.62 382 ILE A C 1
ATOM 2928 O O . ILE A 1 382 ? -6.75 23.562 18.453 1 83.62 382 ILE A O 1
ATOM 2932 N N . PRO A 1 383 ? -7.316 23.094 20.578 1 86.44 383 PRO A N 1
ATOM 2933 C CA . PRO A 1 383 ? -7.492 24.531 20.828 1 86.44 383 PRO A CA 1
ATOM 2934 C C . PRO A 1 383 ? -6.219 25.328 20.594 1 86.44 383 PRO A C 1
ATOM 2936 O O . PRO A 1 383 ? -5.129 24.906 20.984 1 86.44 383 PRO A O 1
ATOM 2939 N N . GLY A 1 384 ? -6.363 26.484 19.969 1 86.38 384 GLY A N 1
ATOM 2940 C CA . GLY A 1 384 ? -5.25 27.328 19.562 1 86.38 384 GLY A CA 1
ATOM 2941 C C . GLY A 1 384 ? -4.285 27.625 20.688 1 86.38 384 GLY A C 1
ATOM 2942 O O . GLY A 1 384 ? -3.088 27.359 20.578 1 86.38 384 GLY A O 1
ATOM 2943 N N . PRO A 1 385 ? -4.773 28.094 21.797 1 87.06 385 PRO A N 1
ATOM 2944 C CA . PRO A 1 385 ? -3.881 28.469 22.891 1 87.06 385 PRO A CA 1
ATOM 2945 C C . PRO A 1 385 ? -3.045 27.297 23.391 1 87.06 385 PRO A C 1
ATOM 2947 O O . PRO A 1 385 ? -1.952 27.484 23.938 1 87.06 385 PRO A O 1
ATOM 2950 N N . ILE A 1 386 ? -3.5 26.125 23.188 1 89 386 ILE A N 1
ATOM 2951 C CA . ILE A 1 386 ? -2.773 24.938 23.609 1 89 386 ILE A CA 1
ATOM 2952 C C . ILE A 1 386 ? -1.846 24.484 22.484 1 89 386 ILE A C 1
ATOM 2954 O O . ILE A 1 386 ? -0.71 24.062 22.734 1 89 386 ILE A O 1
ATOM 2958 N N . ALA A 1 387 ? -2.307 24.578 21.281 1 89.69 387 ALA A N 1
ATOM 2959 C CA . ALA A 1 387 ? -1.583 24.094 20.109 1 89.69 387 ALA A CA 1
ATOM 2960 C C . ALA A 1 387 ? -0.209 24.75 20 1 89.69 387 ALA A C 1
ATOM 2962 O O . ALA A 1 387 ? 0.782 24.078 19.688 1 89.69 387 ALA A O 1
ATOM 2963 N N . GLY A 1 388 ? -0.157 26.047 20.297 1 91.06 388 GLY A N 1
ATOM 2964 C CA . GLY A 1 388 ? 1.089 26.781 20.141 1 91.06 388 GLY A CA 1
ATOM 2965 C C . GLY A 1 388 ? 2.217 26.234 20.984 1 91.06 388 GLY A C 1
ATOM 2966 O O . GLY A 1 388 ? 3.389 26.328 20.625 1 91.06 388 GLY A O 1
ATOM 2967 N N . PHE A 1 389 ? 1.89 25.516 22.031 1 91.69 389 PHE A N 1
ATOM 2968 C CA . PHE A 1 389 ? 2.902 25.047 22.984 1 91.69 389 PHE A CA 1
ATOM 2969 C C . PHE A 1 389 ? 3.355 23.641 22.641 1 91.69 389 PHE A C 1
ATOM 2971 O O . PHE A 1 389 ? 4.359 23.156 23.172 1 91.69 389 PHE A O 1
ATOM 2978 N N . ILE A 1 390 ? 2.701 23.031 21.688 1 90.44 390 ILE A N 1
ATOM 2979 C CA . ILE A 1 390 ? 3.02 21.625 21.484 1 90.44 390 ILE A CA 1
ATOM 2980 C C . ILE A 1 390 ? 3.428 21.391 20.031 1 90.44 390 ILE A C 1
ATOM 2982 O O . ILE A 1 390 ? 3.574 20.25 19.609 1 90.44 390 ILE A O 1
ATOM 2986 N N . LEU A 1 391 ? 3.615 22.422 19.25 1 92.38 391 LEU A N 1
ATOM 2987 C CA . LEU A 1 391 ? 3.934 22.281 17.828 1 92.38 391 LEU A CA 1
ATOM 2988 C C . LEU A 1 391 ? 5.441 22.297 17.609 1 92.38 391 LEU A C 1
ATOM 2990 O O . LEU A 1 391 ? 5.902 22.359 16.469 1 92.38 391 LEU A O 1
ATOM 2994 N N . GLY A 1 392 ? 6.25 22.375 18.672 1 90.38 392 GLY A N 1
ATOM 2995 C CA . GLY A 1 392 ? 7.695 22.266 18.547 1 90.38 392 GLY A CA 1
ATOM 2996 C C . GLY A 1 392 ? 8.375 23.609 18.375 1 90.38 392 GLY A C 1
ATOM 2997 O O . GLY A 1 392 ? 9.578 23.688 18.125 1 90.38 392 GLY A O 1
ATOM 2998 N N . GLY A 1 393 ? 7.578 24.719 18.422 1 91.19 393 GLY A N 1
ATOM 2999 C CA . GLY A 1 393 ? 8.141 26.062 18.344 1 91.19 393 GLY A CA 1
ATOM 3000 C C . GLY A 1 393 ? 8.391 26.672 19.703 1 91.19 393 GLY A C 1
ATOM 3001 O O . GLY A 1 393 ? 8.625 27.891 19.812 1 91.19 393 GLY A O 1
ATOM 3002 N N . GLY A 1 394 ? 8.273 25.891 20.75 1 88.75 394 GLY A N 1
ATOM 3003 C CA . GLY A 1 394 ? 8.594 26.359 22.094 1 88.75 394 GLY A CA 1
ATOM 3004 C C . GLY A 1 394 ? 7.559 27.312 22.656 1 88.75 394 GLY A C 1
ATOM 3005 O O . GLY A 1 394 ? 6.457 27.422 22.109 1 88.75 394 GLY A O 1
ATOM 3006 N N . ILE A 1 395 ? 7.965 27.984 23.75 1 92.88 395 ILE A N 1
ATOM 3007 C CA . ILE A 1 395 ? 7.07 28.859 24.5 1 92.88 395 ILE A CA 1
ATOM 3008 C C . ILE A 1 395 ? 6.777 30.109 23.672 1 92.88 395 ILE A C 1
ATOM 3010 O O . ILE A 1 395 ? 5.684 30.688 23.75 1 92.88 395 ILE A O 1
ATOM 3014 N N . SER A 1 396 ? 7.723 30.438 22.844 1 95.75 396 SER A N 1
ATOM 3015 C CA . SER A 1 396 ? 7.559 31.641 22.031 1 95.75 396 SER A CA 1
ATOM 3016 C C . SER A 1 396 ? 6.375 31.516 21.078 1 95.75 396 SER A C 1
ATOM 3018 O O . SER A 1 396 ? 5.582 32.438 20.922 1 95.75 396 SER A O 1
ATOM 3020 N N . LEU A 1 397 ? 6.25 30.359 20.469 1 95.81 397 LEU A N 1
ATOM 3021 C CA . LEU A 1 397 ? 5.145 30.125 19.547 1 95.81 397 LEU A CA 1
ATOM 3022 C C . LEU A 1 397 ? 3.814 30.109 20.297 1 95.81 397 LEU A C 1
ATOM 3024 O O . LEU A 1 397 ? 2.82 30.656 19.812 1 95.81 397 LEU A O 1
ATOM 3028 N N . GLY A 1 398 ? 3.822 29.5 21.453 1 95.88 398 GLY A N 1
ATOM 3029 C CA . GLY A 1 398 ? 2.617 29.469 22.266 1 95.88 398 GLY A CA 1
ATOM 3030 C C . GLY A 1 398 ? 2.133 30.844 22.656 1 95.88 398 GLY A C 1
ATOM 3031 O O . GLY A 1 398 ? 0.947 31.156 22.531 1 95.88 398 GLY A O 1
ATOM 3032 N N . ILE A 1 399 ? 2.99 31.625 23.125 1 97.12 399 ILE A N 1
ATOM 3033 C CA . ILE A 1 399 ? 2.658 32.969 23.547 1 97.12 399 ILE A CA 1
ATOM 3034 C C . ILE A 1 399 ? 2.123 33.781 22.359 1 97.12 399 ILE A C 1
ATOM 3036 O O . ILE A 1 399 ? 1.152 34.531 22.484 1 97.12 399 ILE A O 1
ATOM 3040 N N . MET A 1 400 ? 2.746 33.594 21.203 1 97.44 400 MET A N 1
ATOM 3041 C CA . MET A 1 400 ? 2.287 34.312 20.016 1 97.44 400 MET A CA 1
ATOM 3042 C C . MET A 1 400 ? 0.842 33.938 19.688 1 97.44 400 MET A C 1
ATOM 3044 O O . MET A 1 400 ? 0.028 34.812 19.406 1 97.44 400 MET A O 1
ATOM 3048 N N . ILE A 1 401 ? 0.547 32.688 19.703 1 97.12 401 ILE A N 1
ATOM 3049 C CA . ILE A 1 401 ? -0.793 32.25 19.344 1 97.12 401 ILE A CA 1
ATOM 3050 C C . ILE A 1 401 ? -1.805 32.781 20.359 1 97.12 401 ILE A C 1
ATOM 3052 O O . ILE A 1 401 ? -2.902 33.188 20 1 97.12 401 ILE A O 1
ATOM 3056 N N . VAL A 1 402 ? -1.45 32.781 21.641 1 97 402 VAL A N 1
ATOM 3057 C CA . VAL A 1 402 ? -2.334 33.312 22.672 1 97 402 VAL A CA 1
ATOM 3058 C C . VAL A 1 402 ? -2.584 34.812 22.438 1 97 402 VAL A C 1
ATOM 3060 O O . VAL A 1 402 ? -3.727 35.25 22.5 1 97 402 VAL A O 1
ATOM 3063 N N . ILE A 1 403 ? -1.562 35.5 22.188 1 97.75 403 ILE A N 1
ATOM 3064 C CA . ILE A 1 403 ? -1.679 36.938 21.922 1 97.75 403 ILE A CA 1
ATOM 3065 C C . ILE A 1 403 ? -2.561 37.156 20.703 1 97.75 403 ILE A C 1
ATOM 3067 O O . ILE A 1 403 ? -3.406 38.062 20.688 1 97.75 403 ILE A O 1
ATOM 3071 N N . MET A 1 404 ? -2.389 36.375 19.703 1 97.81 404 MET A N 1
ATOM 3072 C CA . MET A 1 404 ? -3.158 36.531 18.469 1 97.81 404 MET A CA 1
ATOM 3073 C C . MET A 1 404 ? -4.625 36.188 18.688 1 97.81 404 MET A C 1
ATOM 3075 O O . MET A 1 404 ? -5.512 36.781 18.078 1 97.81 404 MET A O 1
ATOM 3079 N N . CYS A 1 405 ? -4.836 35.188 19.5 1 96.75 405 CYS A N 1
ATOM 3080 C CA . CYS A 1 405 ? -6.215 34.906 19.875 1 96.75 405 CYS A CA 1
ATOM 3081 C C . CYS A 1 405 ? -6.859 36.125 20.562 1 96.75 405 CYS A C 1
ATOM 3083 O O . CYS A 1 405 ? -7.984 36.5 20.219 1 96.75 405 CYS A O 1
ATOM 3085 N N . LEU A 1 406 ? -6.168 36.75 21.438 1 97 406 LEU A N 1
ATOM 3086 C CA . LEU A 1 406 ? -6.668 37.938 22.125 1 97 406 LEU A CA 1
ATOM 3087 C C . LEU A 1 406 ? -6.836 39.094 21.172 1 97 406 LEU A C 1
ATOM 3089 O O . LEU A 1 406 ? -7.828 39.812 21.234 1 97 406 LEU A O 1
ATOM 3093 N N . LEU A 1 407 ? -5.867 39.25 20.281 1 97.75 407 LEU A N 1
ATOM 3094 C CA . LEU A 1 407 ? -5.941 40.312 19.297 1 97.75 407 LEU A CA 1
ATOM 3095 C C . LEU A 1 407 ? -7.137 40.125 18.375 1 97.75 407 LEU A C 1
ATOM 3097 O O . LEU A 1 407 ? -7.746 41.094 17.922 1 97.75 407 LEU A O 1
ATOM 3101 N N . SER A 1 408 ? -7.398 38.875 18.031 1 97.5 408 SER A N 1
ATOM 3102 C CA . SER A 1 408 ? -8.555 38.625 17.188 1 97.5 408 SER A CA 1
ATOM 3103 C C . SER A 1 408 ? -9.844 39.094 17.844 1 97.5 408 SER A C 1
ATOM 3105 O O . SER A 1 408 ? -10.781 39.531 17.172 1 97.5 408 SER A O 1
ATOM 3107 N N . CYS A 1 409 ? -9.953 39.031 19.172 1 96.56 409 CYS A N 1
ATOM 3108 C CA . CYS A 1 409 ? -11.102 39.562 19.906 1 96.56 409 CYS A CA 1
ATOM 3109 C C . CYS A 1 409 ? -11.234 41.062 19.703 1 96.56 409 CYS A C 1
ATOM 3111 O O . CYS A 1 409 ? -12.328 41.562 19.438 1 96.56 409 CYS A O 1
ATOM 3113 N N . ILE A 1 410 ? -10.148 41.688 19.781 1 97.81 410 ILE A N 1
ATOM 3114 C CA . ILE A 1 410 ? -10.125 43.125 19.688 1 97.81 410 ILE A CA 1
ATOM 3115 C C . ILE A 1 410 ? -10.492 43.562 18.266 1 97.81 410 ILE A C 1
ATOM 3117 O O . ILE A 1 410 ? -11.25 44.5 18.062 1 97.81 410 ILE A O 1
ATOM 3121 N N . ILE A 1 411 ? -9.984 42.875 17.281 1 97.56 411 ILE A N 1
ATOM 3122 C CA . ILE A 1 411 ? -10.188 43.219 15.883 1 97.56 411 ILE A CA 1
ATOM 3123 C C . ILE A 1 411 ? -11.648 42.969 15.5 1 97.56 411 ILE A C 1
ATOM 3125 O O . ILE A 1 411 ? -12.258 43.812 14.828 1 97.56 411 ILE A O 1
ATOM 3129 N N . TYR A 1 412 ? -12.203 41.906 15.891 1 97.12 412 TYR A N 1
ATOM 3130 C CA . TYR A 1 412 ? -13.547 41.531 15.461 1 97.12 412 TYR A CA 1
ATOM 3131 C C . TYR A 1 412 ? -14.602 42.281 16.25 1 97.12 412 TYR A C 1
ATOM 3133 O O . TYR A 1 412 ? -15.742 42.438 15.797 1 97.12 412 TYR A O 1
ATOM 3141 N N . TYR A 1 413 ? -14.328 42.875 17.391 1 97 413 TYR A N 1
ATOM 3142 C CA . TYR A 1 413 ? -15.289 43.438 18.328 1 97 413 TYR A CA 1
ATOM 3143 C C . TYR A 1 413 ? -16.094 44.562 17.688 1 97 413 TYR A C 1
ATOM 3145 O O . TYR A 1 413 ? -17.328 44.562 17.719 1 97 413 TYR A O 1
ATOM 3153 N N . PRO A 1 414 ? -15.414 45.562 17.094 1 97.12 414 PRO A N 1
ATOM 3154 C CA . PRO A 1 414 ? -16.203 46.625 16.516 1 97.12 414 PRO A CA 1
ATOM 3155 C C . PRO A 1 414 ? -17.156 46.156 15.422 1 97.12 414 PRO A C 1
ATOM 3157 O O . PRO A 1 414 ? -18.281 46.656 15.312 1 97.12 414 PRO A O 1
ATOM 3160 N N . PHE A 1 415 ? -16.766 45.281 14.617 1 96.5 415 PHE A N 1
ATOM 3161 C CA . PHE A 1 415 ? -17.594 44.781 13.531 1 96.5 415 PHE A CA 1
ATOM 3162 C C . PHE A 1 415 ? -18.75 43.938 14.086 1 96.5 415 PHE A C 1
ATOM 3164 O O . PHE A 1 415 ? -19.875 44 13.594 1 96.5 415 PHE A O 1
ATOM 3171 N N . PHE A 1 416 ? -18.438 43.125 15.086 1 95.31 416 PHE A N 1
ATOM 3172 C CA . PHE A 1 416 ? -19.484 42.344 15.758 1 95.31 416 PHE A CA 1
ATOM 3173 C C . PHE A 1 416 ? -20.531 43.25 16.359 1 95.31 416 PHE A C 1
ATOM 3175 O O . PHE A 1 416 ? -21.734 43 16.25 1 95.31 416 PHE A O 1
ATOM 3182 N N . LYS A 1 417 ? -20.078 44.312 16.984 1 95.81 417 LYS A N 1
ATOM 3183 C CA . LYS A 1 417 ? -20.984 45.25 17.641 1 95.81 417 LYS A CA 1
ATOM 3184 C C . LYS A 1 417 ? -21.938 45.875 16.625 1 95.81 417 LYS A C 1
ATOM 3186 O O . LYS A 1 417 ? -23.109 46.094 16.922 1 95.81 417 LYS A O 1
ATOM 3191 N N . ILE A 1 418 ? -21.438 46.188 15.5 1 95.44 418 ILE A N 1
ATOM 3192 C CA . ILE A 1 418 ? -22.281 46.719 14.445 1 95.44 418 ILE A CA 1
ATOM 3193 C C . ILE A 1 418 ? -23.375 45.719 14.078 1 95.44 418 ILE A C 1
ATOM 3195 O O . ILE A 1 418 ? -24.547 46.094 13.992 1 95.44 418 ILE A O 1
ATOM 3199 N N . CYS A 1 419 ? -23.016 44.531 13.883 1 93.69 419 CYS A N 1
ATOM 3200 C CA . CYS A 1 419 ? -23.984 43.5 13.523 1 93.69 419 CYS A CA 1
ATOM 3201 C C . CYS A 1 419 ? -24.969 43.25 14.648 1 93.69 419 CYS A C 1
ATOM 3203 O O . CYS A 1 419 ? -26.172 43.062 14.406 1 93.69 419 CYS A O 1
ATOM 3205 N N . ASP A 1 420 ? -24.484 43.25 15.867 1 94.88 420 ASP A N 1
ATOM 3206 C CA . ASP A 1 420 ? -25.328 43 17.031 1 94.88 420 ASP A CA 1
ATOM 3207 C C . ASP A 1 420 ? -26.344 44.156 17.203 1 94.88 420 ASP A C 1
ATOM 3209 O O . ASP A 1 420 ? -27.5 43.906 17.547 1 94.88 420 ASP A O 1
ATOM 3213 N N . ASN A 1 421 ? -25.875 45.312 17.031 1 95.06 421 ASN A N 1
ATOM 3214 C CA . ASN A 1 421 ? -26.766 46.469 17.141 1 95.06 421 ASN A CA 1
ATOM 3215 C C . ASN A 1 421 ? -27.859 46.438 16.062 1 95.06 421 ASN A C 1
ATOM 3217 O O . ASN A 1 421 ? -29 46.844 16.328 1 95.06 421 ASN A O 1
ATOM 3221 N N . GLN A 1 422 ? -27.438 46.094 14.906 1 93.44 422 GLN A N 1
ATOM 3222 C CA . GLN A 1 422 ? -28.422 45.969 13.836 1 93.44 422 GLN A CA 1
ATOM 3223 C C . GLN A 1 422 ? -29.484 44.938 14.188 1 93.44 422 GLN A C 1
ATOM 3225 O O . GLN A 1 422 ? -30.672 45.125 13.938 1 93.44 422 GLN A O 1
ATOM 3230 N N . ALA A 1 423 ? -29.062 43.844 14.766 1 92.38 423 ALA A N 1
ATOM 3231 C CA . ALA A 1 423 ? -30 42.812 15.172 1 92.38 423 ALA A CA 1
ATOM 3232 C C . ALA A 1 423 ? -30.891 43.281 16.312 1 92.38 423 ALA A C 1
ATOM 3234 O O . ALA A 1 423 ? -32.094 42.969 16.344 1 92.38 423 ALA A O 1
ATOM 3235 N N . LEU A 1 424 ? -30.344 44 17.203 1 93.62 424 LEU A N 1
ATOM 3236 C CA . LEU A 1 424 ? -31.078 44.531 18.344 1 93.62 424 LEU A CA 1
ATOM 3237 C C . LEU A 1 424 ? -32.156 45.531 17.875 1 93.62 424 LEU A C 1
ATOM 3239 O O . LEU A 1 424 ? -33.281 45.5 18.391 1 93.62 424 LEU A O 1
ATOM 3243 N N . GLU A 1 425 ? -31.766 46.312 16.984 1 94 425 GLU A N 1
ATOM 3244 C CA . GLU A 1 425 ? -32.719 47.281 16.438 1 94 425 GLU A CA 1
ATOM 3245 C C . GLU A 1 425 ? -33.875 46.594 15.711 1 94 425 GLU A C 1
ATOM 3247 O O . GLU A 1 425 ? -35.031 47 15.805 1 94 425 GLU A O 1
ATOM 3252 N N . ALA A 1 426 ? -33.469 45.594 14.969 1 92.88 426 ALA A N 1
ATOM 3253 C CA . ALA A 1 426 ? -34.469 44.812 14.273 1 92.88 426 ALA A CA 1
ATOM 3254 C C . ALA A 1 426 ? -35.438 44.156 15.258 1 92.88 426 ALA A C 1
ATOM 3256 O O . ALA A 1 426 ? -36.625 44.062 15 1 92.88 426 ALA A O 1
ATOM 3257 N N . GLU A 1 427 ? -34.906 43.688 16.359 1 92.88 427 GLU A N 1
ATOM 3258 C CA . GLU A 1 427 ? -35.719 43.031 17.391 1 92.88 427 GLU A CA 1
ATOM 3259 C C . GLU A 1 427 ? -36.656 44.031 18.062 1 92.88 427 GLU A C 1
ATOM 3261 O O . GLU A 1 427 ? -37.812 43.719 18.375 1 92.88 427 GLU A O 1
ATOM 3266 N N . LYS A 1 428 ? -36.188 45.156 18.312 1 91.81 428 LYS A N 1
ATOM 3267 C CA . LYS A 1 428 ? -37 46.219 18.922 1 91.81 428 LYS A CA 1
ATOM 3268 C C . LYS A 1 428 ? -38.156 46.625 18 1 91.81 428 LYS A C 1
ATOM 3270 O O . LYS A 1 428 ? -39.281 46.844 18.469 1 91.81 428 LYS A O 1
ATOM 3275 N N . LYS A 1 429 ? -37.812 46.719 16.797 1 92.12 429 LYS A N 1
ATOM 3276 C CA . LYS A 1 429 ? -38.844 47.094 15.836 1 92.12 429 LYS A CA 1
ATOM 3277 C C . LYS A 1 429 ? -39.906 46 15.742 1 92.12 429 LYS A C 1
ATOM 3279 O O . LYS A 1 429 ? -41.094 46.281 15.625 1 92.12 429 LYS A O 1
ATOM 3284 N N . SER A 1 430 ? -39.438 44.812 15.758 1 89 430 SER A N 1
ATOM 3285 C CA . SER A 1 430 ? -40.375 43.688 15.68 1 89 430 SER A CA 1
ATOM 3286 C C . SER A 1 430 ? -41.25 43.625 16.922 1 89 430 SER A C 1
ATOM 3288 O O . SER A 1 430 ? -42.438 43.312 16.828 1 89 430 SER A O 1
ATOM 3290 N N . ASN A 1 431 ? -40.719 43.938 18.062 1 88.44 431 ASN A N 1
ATOM 3291 C CA . ASN A 1 431 ? -41.469 43.938 19.312 1 88.44 431 ASN A CA 1
ATOM 3292 C C . ASN A 1 431 ? -42.469 45.062 19.391 1 88.44 431 ASN A C 1
ATOM 3294 O O . ASN A 1 431 ? -43.562 44.938 19.922 1 88.44 431 ASN A O 1
ATOM 3298 N N . GLN A 1 432 ? -42.094 46.094 18.859 1 88.31 432 GLN A N 1
ATOM 3299 C CA . GLN A 1 432 ? -43 47.219 18.828 1 88.31 432 GLN A CA 1
ATOM 3300 C C . GLN A 1 432 ? -44.188 46.969 17.891 1 88.31 432 GLN A C 1
ATOM 3302 O O . GLN A 1 432 ? -45.312 47.375 18.188 1 88.31 432 GLN A O 1
ATOM 3307 N N . GLU A 1 433 ? -43.812 46.312 16.844 1 83.38 433 GLU A N 1
ATOM 3308 C CA . GLU A 1 433 ? -44.906 46 15.898 1 83.38 433 GLU A CA 1
ATOM 3309 C C . GLU A 1 433 ? -45.844 44.969 16.5 1 83.38 433 GLU A C 1
ATOM 3311 O O . GLU A 1 433 ? -47.062 45.031 16.266 1 83.38 433 GLU A O 1
ATOM 3316 N N . LYS A 1 434 ? -45.25 43.906 17.219 1 81.69 434 LYS A N 1
ATOM 3317 C CA . LYS A 1 434 ? -46.094 42.906 17.859 1 81.69 434 LYS A CA 1
ATOM 3318 C C . LYS A 1 434 ? -47 43.531 18.922 1 81.69 434 LYS A C 1
ATOM 3320 O O . LYS A 1 434 ? -48.156 43.188 19.047 1 81.69 434 LYS A O 1
ATOM 3325 N N . THR A 1 435 ? -46.625 44.656 19.547 1 85 435 THR A N 1
ATOM 3326 C CA . THR A 1 435 ? -47.375 45.344 20.594 1 85 435 THR A CA 1
ATOM 3327 C C . THR A 1 435 ? -48.438 46.25 19.984 1 85 435 THR A C 1
ATOM 3329 O O . THR A 1 435 ? -49.562 46.312 20.5 1 85 435 THR A O 1
ATOM 3332 N N . LEU A 1 436 ? -48.125 46.781 18.938 1 85.81 436 LEU A N 1
ATOM 3333 C CA . LEU A 1 436 ? -49.125 47.625 18.266 1 85.81 436 LEU A CA 1
ATOM 3334 C C . LEU A 1 436 ? -50.25 46.781 17.688 1 85.81 436 LEU A C 1
ATOM 3336 O O . LEU A 1 436 ? -51.406 47.188 17.719 1 85.81 436 LEU A O 1
ATOM 3340 N N . GLU A 1 437 ? -49.875 45.656 17.172 1 80 437 GLU A N 1
ATOM 3341 C CA . GLU A 1 437 ? -50.906 44.781 16.641 1 80 437 GLU A CA 1
ATOM 3342 C C . GLU A 1 437 ? -51.781 44.219 17.75 1 80 437 GLU A C 1
ATOM 3344 O O . GLU A 1 437 ? -53 44.062 17.562 1 80 437 GLU A O 1
ATOM 3349 N N . GLU A 1 438 ? -51.188 43.938 18.906 1 81.12 438 GLU A N 1
ATOM 3350 C CA . GLU A 1 438 ? -51.969 43.438 20.047 1 81.12 438 GLU A CA 1
ATOM 3351 C C . GLU A 1 438 ? -52.875 44.5 20.641 1 81.12 438 GLU A C 1
ATOM 3353 O O . GLU A 1 438 ? -53.969 44.219 21.109 1 81.12 438 GLU A O 1
ATOM 3358 N N . ASN A 1 439 ? -52.469 45.656 20.484 1 78.5 439 ASN A N 1
ATOM 3359 C CA . ASN A 1 439 ? -53.281 46.75 21 1 78.5 439 ASN A CA 1
ATOM 3360 C C . ASN A 1 439 ? -54.438 47.094 20.031 1 78.5 439 ASN A C 1
ATOM 3362 O O . ASN A 1 439 ? -55.344 47.875 20.375 1 78.5 439 ASN A O 1
ATOM 3366 N N . LYS A 1 440 ? -53.969 46.594 18.906 1 72.25 440 LYS A N 1
ATOM 3367 C CA . LYS A 1 440 ? -55.031 46.812 17.938 1 72.25 440 LYS A CA 1
ATOM 3368 C C . LYS A 1 440 ? -56.125 45.719 18.062 1 72.25 440 LYS A C 1
ATOM 3370 O O . LYS A 1 440 ? -57.25 45.906 17.562 1 72.25 440 LYS A O 1
ATOM 3375 N N . ILE A 1 441 ? -56 44.656 18.766 1 62.59 441 ILE A N 1
ATOM 3376 C CA . ILE A 1 441 ? -57.062 43.688 19.031 1 62.59 441 ILE A CA 1
ATOM 3377 C C . ILE A 1 441 ? -57.688 43.969 20.406 1 62.59 441 ILE A C 1
ATOM 3379 O O . ILE A 1 441 ? -56.969 44.125 21.391 1 62.59 441 ILE A O 1
ATOM 3383 N N . MET B 1 1 ? -13.633 -45.25 5.457 1 60.28 1 MET B N 1
ATOM 3384 C CA . MET B 1 1 ? -13.023 -44.156 4.727 1 60.28 1 MET B CA 1
ATOM 3385 C C . MET B 1 1 ? -14.023 -43.031 4.516 1 60.28 1 MET B C 1
ATOM 3387 O O . MET B 1 1 ? -13.742 -41.875 4.844 1 60.28 1 MET B O 1
ATOM 3391 N N . ASN B 1 2 ? -15.266 -43.469 4.195 1 67.56 2 ASN B N 1
ATOM 3392 C CA . ASN B 1 2 ? -16.297 -42.469 3.947 1 67.56 2 ASN B CA 1
ATOM 3393 C C . ASN B 1 2 ? -16.719 -41.75 5.23 1 67.56 2 ASN B C 1
ATOM 3395 O O . ASN B 1 2 ? -16.891 -40.531 5.238 1 67.56 2 ASN B O 1
ATOM 3399 N N . ASP B 1 3 ? -16.75 -42.594 6.324 1 75.56 3 ASP B N 1
ATOM 3400 C CA . ASP B 1 3 ? -17.156 -42 7.598 1 75.56 3 ASP B CA 1
ATOM 3401 C C . ASP B 1 3 ? -16.078 -41.031 8.117 1 75.56 3 ASP B C 1
ATOM 3403 O O . ASP B 1 3 ? -16.391 -39.969 8.633 1 75.56 3 ASP B O 1
ATOM 3407 N N . PHE B 1 4 ? -14.852 -41.469 8 1 77.75 4 PHE B N 1
ATOM 3408 C CA . PHE B 1 4 ? -13.742 -40.625 8.438 1 77.75 4 PHE B CA 1
ATOM 3409 C C . PHE B 1 4 ? -13.695 -39.344 7.621 1 77.75 4 PHE B C 1
ATOM 3411 O O . PHE B 1 4 ? -13.516 -38.25 8.18 1 77.75 4 PHE B O 1
ATOM 3418 N N . ILE B 1 5 ? -13.891 -39.438 6.406 1 74.25 5 ILE B N 1
ATOM 3419 C CA . ILE B 1 5 ? -13.852 -38.281 5.523 1 74.25 5 ILE B CA 1
ATOM 3420 C C . ILE B 1 5 ? -15.031 -37.344 5.836 1 74.25 5 ILE B C 1
ATOM 3422 O O . ILE B 1 5 ? -14.852 -36.156 6.027 1 74.25 5 ILE B O 1
ATOM 3426 N N . GLN B 1 6 ? -16.172 -37.969 5.969 1 75.81 6 GLN B N 1
ATOM 3427 C CA . GLN B 1 6 ? -17.391 -37.219 6.16 1 75.81 6 GLN B CA 1
ATOM 3428 C C . GLN B 1 6 ? -17.438 -36.594 7.555 1 75.81 6 GLN B C 1
ATOM 3430 O O . GLN B 1 6 ? -17.938 -35.469 7.73 1 75.81 6 GLN B O 1
ATOM 3435 N N . ASN B 1 7 ? -16.875 -37.312 8.5 1 81.19 7 ASN B N 1
ATOM 3436 C CA . ASN B 1 7 ? -17.078 -36.875 9.875 1 81.19 7 ASN B CA 1
ATOM 3437 C C . ASN B 1 7 ? -15.867 -36.125 10.406 1 81.19 7 ASN B C 1
ATOM 3439 O O . ASN B 1 7 ? -15.969 -35.406 11.406 1 81.19 7 ASN B O 1
ATOM 3443 N N . LYS B 1 8 ? -14.797 -36.281 9.781 1 79.69 8 LYS B N 1
ATOM 3444 C CA . LYS B 1 8 ? -13.609 -35.656 10.328 1 79.69 8 LYS B CA 1
ATOM 3445 C C . LYS B 1 8 ? -12.977 -34.688 9.32 1 79.69 8 LYS B C 1
ATOM 3447 O O . LYS B 1 8 ? -12.805 -33.5 9.602 1 79.69 8 LYS B O 1
ATOM 3452 N N . VAL B 1 9 ? -12.797 -35.219 8.148 1 75.12 9 VAL B N 1
ATOM 3453 C CA . VAL B 1 9 ? -12.039 -34.438 7.168 1 75.12 9 VAL B CA 1
ATOM 3454 C C . VAL B 1 9 ? -12.867 -33.25 6.684 1 75.12 9 VAL B C 1
ATOM 3456 O O . VAL B 1 9 ? -12.391 -32.125 6.684 1 75.12 9 VAL B O 1
ATOM 3459 N N . ILE B 1 10 ? -14.047 -33.531 6.359 1 77.56 10 ILE B N 1
ATOM 3460 C CA . ILE B 1 10 ? -14.898 -32.5 5.781 1 77.56 10 ILE B CA 1
ATOM 3461 C C . ILE B 1 10 ? -15.133 -31.406 6.809 1 77.56 10 ILE B C 1
ATOM 3463 O O . ILE B 1 10 ? -14.922 -30.219 6.516 1 77.56 10 ILE B O 1
ATOM 3467 N N . PRO B 1 11 ? -15.508 -31.766 8.039 1 79.56 11 PRO B N 1
ATOM 3468 C CA . PRO B 1 11 ? -15.719 -30.703 9.023 1 79.56 11 PRO B CA 1
ATOM 3469 C C . PRO B 1 11 ? -14.453 -29.891 9.297 1 79.56 11 PRO B C 1
ATOM 3471 O O . PRO B 1 11 ? -14.516 -28.688 9.484 1 79.56 11 PRO B O 1
ATOM 3474 N N . PHE B 1 12 ? -13.391 -30.516 9.336 1 80.88 12 PHE B N 1
ATOM 3475 C CA . PHE B 1 12 ? -12.125 -29.828 9.555 1 80.88 12 PHE B CA 1
ATOM 3476 C C . PHE B 1 12 ? -11.805 -28.891 8.398 1 80.88 12 PHE B C 1
ATOM 3478 O O . PHE B 1 12 ? -11.383 -27.75 8.617 1 80.88 12 PHE B O 1
ATOM 3485 N N . ALA B 1 13 ? -11.977 -29.359 7.23 1 76.88 13 ALA B N 1
ATOM 3486 C CA . ALA B 1 13 ? -11.742 -28.547 6.043 1 76.88 13 ALA B CA 1
ATOM 3487 C C . ALA B 1 13 ? -12.664 -27.328 6.023 1 76.88 13 ALA B C 1
ATOM 3489 O O . ALA B 1 13 ? -12.242 -26.234 5.645 1 76.88 13 ALA B O 1
ATOM 3490 N N . GLN B 1 14 ? -13.797 -27.562 6.406 1 77.81 14 GLN B N 1
ATOM 3491 C CA . GLN B 1 14 ? -14.75 -26.453 6.453 1 77.81 14 GLN B CA 1
ATOM 3492 C C . GLN B 1 14 ? -14.344 -25.422 7.5 1 77.81 14 GLN B C 1
ATOM 3494 O O . GLN B 1 14 ? -14.523 -24.219 7.293 1 77.81 14 GLN B O 1
ATOM 3499 N N . LYS B 1 15 ? -13.875 -25.953 8.555 1 81.94 15 LYS B N 1
ATOM 3500 C CA . LYS B 1 15 ? -13.398 -25.031 9.594 1 81.94 15 LYS B CA 1
ATOM 3501 C C . LYS B 1 15 ? -12.258 -24.172 9.078 1 81.94 15 LYS B C 1
ATOM 3503 O O . LYS B 1 15 ? -12.18 -22.984 9.391 1 81.94 15 LYS B O 1
ATOM 3508 N N . ILE B 1 16 ? -11.391 -24.75 8.359 1 78.5 16 ILE B N 1
ATOM 3509 C CA . ILE B 1 16 ? -10.258 -24.031 7.793 1 78.5 16 ILE B CA 1
ATOM 3510 C C . ILE B 1 16 ? -10.766 -23 6.777 1 78.5 16 ILE B C 1
ATOM 3512 O O . ILE B 1 16 ? -10.336 -21.844 6.789 1 78.5 16 ILE B O 1
ATOM 3516 N N . GLU B 1 17 ? -11.609 -23.484 5.969 1 72.44 17 GLU B N 1
ATOM 3517 C CA . GLU B 1 17 ? -12.156 -22.609 4.934 1 72.44 17 GLU B CA 1
ATOM 3518 C C . GLU B 1 17 ? -12.914 -21.438 5.551 1 72.44 17 GLU B C 1
ATOM 3520 O O . GLU B 1 17 ? -12.906 -20.328 5 1 72.44 17 GLU B O 1
ATOM 3525 N N . ASN B 1 18 ? -13.484 -21.719 6.707 1 79.06 18 ASN B N 1
ATOM 3526 C CA . ASN B 1 18 ? -14.305 -20.703 7.336 1 79.06 18 ASN B CA 1
ATOM 3527 C C . ASN B 1 18 ? -13.508 -19.844 8.32 1 79.06 18 ASN B C 1
ATOM 3529 O O . ASN B 1 18 ? -14.023 -18.891 8.891 1 79.06 18 ASN B O 1
ATOM 3533 N N . ASN B 1 19 ? -12.273 -20.266 8.477 1 84.88 19 ASN B N 1
ATOM 3534 C CA . ASN B 1 19 ? -11.422 -19.438 9.32 1 84.88 19 ASN B CA 1
ATOM 3535 C C . ASN B 1 19 ? -11.125 -18.094 8.672 1 84.88 19 ASN B C 1
ATOM 3537 O O . ASN B 1 19 ? -10.477 -18.031 7.629 1 84.88 19 ASN B O 1
ATOM 3541 N N . PHE B 1 20 ? -11.539 -17.078 9.312 1 86 20 PHE B N 1
ATOM 3542 C CA . PHE B 1 20 ? -11.5 -15.773 8.68 1 86 20 PHE B CA 1
ATOM 3543 C C . PHE B 1 20 ? -10.07 -15.273 8.539 1 86 20 PHE B C 1
ATOM 3545 O O . PHE B 1 20 ? -9.758 -14.516 7.621 1 86 20 PHE B O 1
ATOM 3552 N N . ILE B 1 21 ? -9.172 -15.703 9.422 1 88.19 21 ILE B N 1
ATOM 3553 C CA . ILE B 1 21 ? -7.777 -15.289 9.32 1 88.19 21 ILE B CA 1
ATOM 3554 C C . ILE B 1 21 ? -7.125 -15.961 8.109 1 88.19 21 ILE B C 1
ATOM 3556 O O . ILE B 1 21 ? -6.457 -15.305 7.312 1 88.19 21 ILE B O 1
ATOM 3560 N N . LEU B 1 22 ? -7.391 -17.25 7.996 1 84.56 22 LEU B N 1
ATOM 3561 C CA . LEU B 1 22 ? -6.812 -18 6.879 1 84.56 22 LEU B CA 1
ATOM 3562 C C . LEU B 1 22 ? -7.371 -17.516 5.551 1 84.56 22 LEU B C 1
ATOM 3564 O O . LEU B 1 22 ? -6.633 -17.391 4.57 1 84.56 22 LEU B O 1
ATOM 3568 N N . SER B 1 23 ? -8.57 -17.203 5.535 1 82.75 23 SER B N 1
ATOM 3569 C CA . SER B 1 23 ? -9.188 -16.672 4.324 1 82.75 23 SER B CA 1
ATOM 3570 C C . SER B 1 23 ? -8.633 -15.297 3.971 1 82.75 23 SER B C 1
ATOM 3572 O O . SER B 1 23 ? -8.484 -14.961 2.793 1 82.75 23 SER B O 1
ATOM 3574 N N . ALA B 1 24 ? -8.367 -14.523 5.023 1 89.25 24 ALA B N 1
ATOM 3575 C CA . ALA B 1 24 ? -7.785 -13.203 4.801 1 89.25 24 ALA B CA 1
ATOM 3576 C C . ALA B 1 24 ? -6.383 -13.305 4.215 1 89.25 24 ALA B C 1
ATOM 3578 O O . ALA B 1 24 ? -6 -12.516 3.352 1 89.25 24 ALA B O 1
ATOM 3579 N N . ILE B 1 25 ? -5.695 -14.297 4.645 1 87.38 25 ILE B N 1
ATOM 3580 C CA . ILE B 1 25 ? -4.324 -14.508 4.184 1 87.38 25 ILE B CA 1
ATOM 3581 C C . ILE B 1 25 ? -4.336 -14.945 2.721 1 87.38 25 ILE B C 1
ATOM 3583 O O . ILE B 1 25 ? -3.668 -14.344 1.879 1 87.38 25 ILE B O 1
ATOM 3587 N N . SER B 1 26 ? -5.082 -15.938 2.404 1 81.81 26 SER B N 1
ATOM 3588 C CA . SER B 1 26 ? -5.145 -16.422 1.03 1 81.81 26 SER B CA 1
ATOM 3589 C C . SER B 1 26 ? -5.711 -15.367 0.091 1 81.81 26 SER B C 1
ATOM 3591 O O . SER B 1 26 ? -5.242 -15.219 -1.039 1 81.81 26 SER B O 1
ATOM 3593 N N . GLY B 1 27 ? -6.715 -14.648 0.579 1 83.19 27 GLY B N 1
ATOM 3594 C CA . GLY B 1 27 ? -7.27 -13.555 -0.205 1 83.19 27 GLY B CA 1
ATOM 3595 C C . GLY B 1 27 ? -6.266 -12.461 -0.503 1 83.19 27 GLY B C 1
ATOM 3596 O O . GLY B 1 27 ? -6.309 -11.844 -1.569 1 83.19 27 GLY B O 1
ATOM 3597 N N . ALA B 1 28 ? -5.398 -12.25 0.46 1 89.25 28 ALA B N 1
ATOM 3598 C CA . ALA B 1 28 ? -4.371 -11.227 0.278 1 89.25 28 ALA B CA 1
ATOM 3599 C C . ALA B 1 28 ? -3.389 -11.633 -0.817 1 89.25 28 ALA B C 1
ATOM 3601 O O . ALA B 1 28 ? -3.008 -10.805 -1.652 1 89.25 28 ALA B O 1
ATOM 3602 N N . PHE B 1 29 ? -3.008 -12.844 -0.84 1 82 29 PHE B N 1
ATOM 3603 C CA . PHE B 1 29 ? -2.1 -13.328 -1.876 1 82 29 PHE B CA 1
ATOM 3604 C C . PHE B 1 29 ? -2.752 -13.242 -3.25 1 82 29 PHE B C 1
ATOM 3606 O O . PHE B 1 29 ? -2.105 -12.859 -4.227 1 82 29 PHE B O 1
ATOM 3613 N N . MET B 1 30 ? -3.975 -13.523 -3.311 1 78.06 30 MET B N 1
ATOM 3614 C CA . MET B 1 30 ? -4.688 -13.469 -4.582 1 78.06 30 MET B CA 1
ATOM 3615 C C . MET B 1 30 ? -4.754 -12.031 -5.102 1 78.06 30 MET B C 1
ATOM 3617 O O . MET B 1 30 ? -4.676 -11.805 -6.309 1 78.06 30 MET B O 1
ATOM 3621 N N . LYS B 1 31 ? -4.898 -11.117 -4.137 1 82 31 LYS B N 1
ATOM 3622 C CA . LYS B 1 31 ? -4.984 -9.711 -4.512 1 82 31 LYS B CA 1
ATOM 3623 C C . LYS B 1 31 ? -3.656 -9.203 -5.062 1 82 31 LYS B C 1
ATOM 3625 O O . LYS B 1 31 ? -3.627 -8.281 -5.879 1 82 31 LYS B O 1
ATOM 3630 N N . VAL B 1 32 ? -2.58 -9.828 -4.684 1 84.19 32 VAL B N 1
ATOM 3631 C CA . VAL B 1 32 ? -1.263 -9.336 -5.062 1 84.19 32 VAL B CA 1
ATOM 3632 C C . VAL B 1 32 ? -0.755 -10.094 -6.285 1 84.19 32 VAL B C 1
ATOM 3634 O O . VAL B 1 32 ? 0.2 -9.672 -6.938 1 84.19 32 VAL B O 1
ATOM 3637 N N . MET B 1 33 ? -1.442 -11.062 -6.734 1 78.81 33 MET B N 1
ATOM 3638 C CA . MET B 1 33 ? -1.015 -11.969 -7.797 1 78.81 33 MET B CA 1
ATOM 3639 C C . MET B 1 33 ? -0.776 -11.203 -9.102 1 78.81 33 MET B C 1
ATOM 3641 O O . MET B 1 33 ? 0.208 -11.453 -9.797 1 78.81 33 MET B O 1
ATOM 3645 N N . PRO B 1 34 ? -1.608 -10.219 -9.414 1 75.94 34 PRO B N 1
ATOM 3646 C CA . PRO B 1 34 ? -1.345 -9.516 -10.672 1 75.94 34 PRO B CA 1
ATOM 3647 C C . PRO B 1 34 ? 0.029 -8.852 -10.695 1 75.94 34 PRO B C 1
ATOM 3649 O O . PRO B 1 34 ? 0.696 -8.844 -11.734 1 75.94 34 PRO B O 1
ATOM 3652 N N . ALA B 1 35 ? 0.43 -8.375 -9.57 1 81.31 35 ALA B N 1
ATOM 3653 C CA . ALA B 1 35 ? 1.758 -7.766 -9.5 1 81.31 35 ALA B CA 1
ATOM 3654 C C . ALA B 1 35 ? 2.85 -8.812 -9.688 1 81.31 35 ALA B C 1
ATOM 3656 O O . ALA B 1 35 ? 3.812 -8.594 -10.422 1 81.31 35 ALA B O 1
ATOM 3657 N N . LEU B 1 36 ? 2.701 -9.93 -9.039 1 81.94 36 LEU B N 1
ATOM 3658 C CA . LEU B 1 36 ? 3.676 -11.016 -9.141 1 81.94 36 LEU B CA 1
ATOM 3659 C C . LEU B 1 36 ? 3.75 -11.547 -10.562 1 81.94 36 LEU B C 1
ATOM 3661 O O . LEU B 1 36 ? 4.836 -11.852 -11.062 1 81.94 36 LEU B O 1
ATOM 3665 N N . LEU B 1 37 ? 2.635 -11.586 -11.203 1 82.62 37 LEU B N 1
ATOM 3666 C CA . LEU B 1 37 ? 2.578 -12.078 -12.578 1 82.62 37 LEU B CA 1
ATOM 3667 C C . LEU B 1 37 ? 3.271 -11.109 -13.523 1 82.62 37 LEU B C 1
ATOM 3669 O O . LEU B 1 37 ? 3.889 -11.531 -14.508 1 82.62 37 LEU B O 1
ATOM 3673 N N . GLY B 1 38 ? 3.127 -9.828 -13.242 1 79.44 38 GLY B N 1
ATOM 3674 C CA . GLY B 1 38 ? 3.902 -8.867 -14.008 1 79.44 38 GLY B CA 1
ATOM 3675 C C . GLY B 1 38 ? 5.395 -9.133 -13.969 1 79.44 38 GLY B C 1
ATOM 3676 O O . GLY B 1 38 ? 6.07 -9.094 -15 1 79.44 38 GLY B O 1
ATOM 3677 N N . GLY B 1 39 ? 5.887 -9.445 -12.789 1 85.25 39 GLY B N 1
ATOM 3678 C CA . GLY B 1 39 ? 7.289 -9.805 -12.648 1 85.25 39 GLY B CA 1
ATOM 3679 C C . GLY B 1 39 ? 7.66 -11.07 -13.391 1 85.25 39 GLY B C 1
ATOM 3680 O O . GLY B 1 39 ? 8.75 -11.172 -13.953 1 85.25 39 GLY B O 1
ATOM 3681 N N . ALA B 1 40 ? 6.719 -11.969 -13.398 1 84.31 40 ALA B N 1
ATOM 3682 C CA . ALA B 1 40 ? 6.957 -13.234 -14.094 1 84.31 40 ALA B CA 1
ATOM 3683 C C . ALA B 1 40 ? 7.098 -13.016 -15.594 1 84.31 40 ALA B C 1
ATOM 3685 O O . ALA B 1 40 ? 7.914 -13.664 -16.25 1 84.31 40 ALA B O 1
ATOM 3686 N N . VAL B 1 41 ? 6.328 -12.117 -16.094 1 83.81 41 VAL B N 1
ATOM 3687 C CA . VAL B 1 41 ? 6.414 -11.812 -17.516 1 83.81 41 VAL B CA 1
ATOM 3688 C C . VAL B 1 41 ? 7.766 -11.18 -17.828 1 83.81 41 VAL B C 1
ATOM 3690 O O . VAL B 1 41 ? 8.391 -11.508 -18.844 1 83.81 41 VAL B O 1
ATOM 3693 N N . PHE B 1 42 ? 8.219 -10.328 -17 1 87.38 42 PHE B N 1
ATOM 3694 C CA . PHE B 1 42 ? 9.547 -9.75 -17.188 1 87.38 42 PHE B CA 1
ATOM 3695 C C . PHE B 1 42 ? 10.609 -10.836 -17.172 1 87.38 42 PHE B C 1
ATOM 3697 O O . PHE B 1 42 ? 11.547 -10.812 -17.969 1 87.38 42 PHE B O 1
ATOM 3704 N N . SER B 1 43 ? 10.43 -11.742 -16.266 1 87.06 43 SER B N 1
ATOM 3705 C CA . SER B 1 43 ? 11.422 -12.812 -16.141 1 87.06 43 SER B CA 1
ATOM 3706 C C . SER B 1 43 ? 11.422 -13.719 -17.375 1 87.06 43 SER B C 1
ATOM 3708 O O . SER B 1 43 ? 12.453 -14.289 -17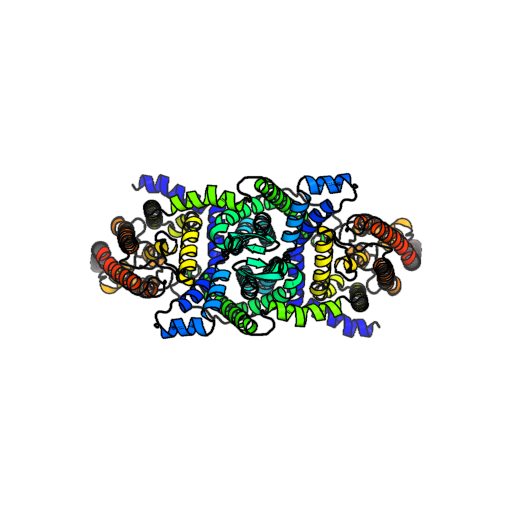.719 1 87.06 43 SER B O 1
ATOM 3710 N N . LEU B 1 44 ? 10.266 -13.836 -18 1 84.56 44 LEU B N 1
ATOM 3711 C CA . LEU B 1 44 ? 10.156 -14.625 -19.219 1 84.56 44 LEU B CA 1
ATOM 3712 C C . LEU B 1 44 ? 11.031 -14.039 -20.328 1 84.56 44 LEU B C 1
ATOM 3714 O O . LEU B 1 44 ? 11.68 -14.781 -21.062 1 84.56 44 LEU B O 1
ATOM 3718 N N . PHE B 1 45 ? 11.047 -12.758 -20.391 1 84.75 45 PHE B N 1
ATOM 3719 C CA . PHE B 1 45 ? 11.844 -12.102 -21.406 1 84.75 45 PHE B CA 1
ATOM 3720 C C . PHE B 1 45 ? 13.328 -12.312 -21.156 1 84.75 45 PHE B C 1
ATOM 3722 O O . PHE B 1 45 ? 14.125 -12.398 -22.094 1 84.75 45 PHE B O 1
ATOM 3729 N N . GLN B 1 46 ? 13.68 -12.438 -19.938 1 83.38 46 GLN B N 1
ATOM 3730 C CA . GLN B 1 46 ? 15.07 -12.68 -19.578 1 83.38 46 GLN B CA 1
ATOM 3731 C C . GLN B 1 46 ? 15.492 -14.102 -19.969 1 83.38 46 GLN B C 1
ATOM 3733 O O . GLN B 1 46 ? 16.641 -14.328 -20.344 1 83.38 46 GLN B O 1
ATOM 3738 N N . GLY B 1 47 ? 14.555 -15.008 -19.938 1 79.94 47 GLY B N 1
ATOM 3739 C CA . GLY B 1 47 ? 14.906 -16.422 -20.062 1 79.94 47 GLY B CA 1
ATOM 3740 C C . GLY B 1 47 ? 14.547 -17 -21.422 1 79.94 47 GLY B C 1
ATOM 3741 O O . GLY B 1 47 ? 14.648 -18.219 -21.625 1 79.94 47 GLY B O 1
ATOM 3742 N N . LEU B 1 48 ? 14.164 -16.172 -22.359 1 78.19 48 LEU B N 1
ATOM 3743 C CA . LEU B 1 48 ? 13.836 -16.719 -23.672 1 78.19 48 LEU B CA 1
ATOM 3744 C C . LEU B 1 48 ? 15.039 -17.453 -24.266 1 78.19 48 LEU B C 1
ATOM 3746 O O . LEU B 1 48 ? 16.156 -16.938 -24.266 1 78.19 48 LEU B O 1
ATOM 3750 N N . PRO B 1 49 ? 14.789 -18.672 -24.625 1 76.75 49 PRO B N 1
ATOM 3751 C CA . PRO B 1 49 ? 15.883 -19.469 -25.172 1 76.75 49 PRO B CA 1
ATOM 3752 C C . PRO B 1 49 ? 16.172 -19.156 -26.641 1 76.75 49 PRO B C 1
ATOM 3754 O O . PRO B 1 49 ? 16.031 -20.047 -27.5 1 76.75 49 PRO B O 1
ATOM 3757 N N . LEU B 1 50 ? 16.578 -17.953 -26.875 1 80.31 50 LEU B N 1
ATOM 3758 C CA . LEU B 1 50 ? 16.812 -17.531 -28.25 1 80.31 50 LEU B CA 1
ATOM 3759 C C . LEU B 1 50 ? 18.297 -17.562 -28.609 1 80.31 50 LEU B C 1
ATOM 3761 O O . LEU B 1 50 ? 18.688 -17.109 -29.672 1 80.31 50 LEU B O 1
ATOM 3765 N N . GLY B 1 51 ? 19.078 -18.125 -27.656 1 81.75 51 GLY B N 1
ATOM 3766 C CA . GLY B 1 51 ? 20.5 -18.312 -27.938 1 81.75 51 GLY B CA 1
ATOM 3767 C C . GLY B 1 51 ? 21.375 -17.219 -27.375 1 81.75 51 GLY B C 1
ATOM 3768 O O . GLY B 1 51 ? 20.891 -16.312 -26.688 1 81.75 51 GLY B O 1
ATOM 3769 N N . ASP B 1 52 ? 22.609 -17.312 -27.656 1 87.31 52 ASP B N 1
ATOM 3770 C CA . ASP B 1 52 ? 23.609 -16.422 -27.094 1 87.31 52 ASP B CA 1
ATOM 3771 C C . ASP B 1 52 ? 23.438 -14.992 -27.609 1 87.31 52 ASP B C 1
ATOM 3773 O O . ASP B 1 52 ? 23.703 -14.023 -26.891 1 87.31 52 ASP B O 1
ATOM 3777 N N . TRP B 1 53 ? 22.984 -14.938 -28.766 1 90.62 53 TRP B N 1
ATOM 3778 C CA . TRP B 1 53 ? 22.812 -13.594 -29.312 1 90.62 53 TRP B CA 1
ATOM 3779 C C . TRP B 1 53 ? 21.781 -12.805 -28.5 1 90.62 53 TRP B C 1
ATOM 3781 O O . TRP B 1 53 ? 21.953 -11.602 -28.297 1 90.62 53 TRP B O 1
ATOM 3791 N N . TYR B 1 54 ? 20.797 -13.484 -28.047 1 90.12 54 TYR B N 1
ATOM 3792 C CA . TYR B 1 54 ? 19.734 -12.852 -27.281 1 90.12 54 TYR B CA 1
ATOM 3793 C C . TYR B 1 54 ? 20.234 -12.453 -25.891 1 90.12 54 TYR B C 1
ATOM 3795 O O . TYR B 1 54 ? 20 -11.328 -25.453 1 90.12 54 TYR B O 1
ATOM 3803 N N . THR B 1 55 ? 20.938 -13.312 -25.312 1 86 55 THR B N 1
ATOM 3804 C CA . THR B 1 55 ? 21.469 -13.047 -23.984 1 86 55 THR B CA 1
ATOM 3805 C C . THR B 1 55 ? 22.469 -11.891 -24.016 1 86 55 THR B C 1
ATOM 3807 O O . THR B 1 55 ? 22.469 -11.039 -23.125 1 86 55 THR B O 1
ATOM 3810 N N . ASN B 1 56 ? 23.281 -11.875 -25.078 1 90.38 56 ASN B N 1
ATOM 3811 C CA . ASN B 1 56 ? 24.25 -10.797 -25.25 1 90.38 56 ASN B CA 1
ATOM 3812 C C . ASN B 1 56 ? 23.547 -9.469 -25.547 1 90.38 56 ASN B C 1
ATOM 3814 O O . ASN B 1 56 ? 23.984 -8.414 -25.078 1 90.38 56 ASN B O 1
ATOM 3818 N N . PHE B 1 57 ? 22.562 -9.586 -26.312 1 91.25 57 PHE B N 1
ATOM 3819 C CA . PHE B 1 57 ? 21.781 -8.398 -26.625 1 91.25 57 PHE B CA 1
ATOM 3820 C C . PHE B 1 57 ? 21.172 -7.797 -25.359 1 91.25 57 PHE B C 1
ATOM 3822 O O . PHE B 1 57 ? 21.281 -6.59 -25.141 1 91.25 57 PHE B O 1
ATOM 3829 N N . LEU B 1 58 ? 20.641 -8.578 -24.516 1 89.69 58 LEU B N 1
ATOM 3830 C CA . LEU B 1 58 ? 20.016 -8.117 -23.266 1 89.69 58 LEU B CA 1
ATOM 3831 C C . LEU B 1 58 ? 21.062 -7.477 -22.359 1 89.69 58 LEU B C 1
ATOM 3833 O O . LEU B 1 58 ? 20.797 -6.426 -21.766 1 89.69 58 LEU B O 1
ATOM 3837 N N . SER B 1 59 ? 22.188 -8.094 -22.281 1 87.69 59 SER B N 1
ATOM 3838 C CA . SER B 1 59 ? 23.234 -7.617 -21.375 1 87.69 59 SER B CA 1
ATOM 3839 C C . SER B 1 59 ? 23.875 -6.332 -21.891 1 87.69 59 SER B C 1
ATOM 3841 O O . SER B 1 59 ? 24.094 -5.395 -21.125 1 87.69 59 SER B O 1
ATOM 3843 N N . SER B 1 60 ? 24.125 -6.281 -23.219 1 90.12 60 SER B N 1
ATOM 3844 C CA . SER B 1 60 ? 24.844 -5.156 -23.812 1 90.12 60 SER B CA 1
ATOM 3845 C C . SER B 1 60 ? 23.969 -3.904 -23.859 1 90.12 60 SER B C 1
ATOM 3847 O O . SER B 1 60 ? 24.484 -2.785 -23.781 1 90.12 60 SER B O 1
ATOM 3849 N N . THR B 1 61 ? 22.703 -4.086 -23.953 1 87.19 61 THR B N 1
ATOM 3850 C CA . THR B 1 61 ? 21.797 -2.953 -24.078 1 87.19 61 THR B CA 1
ATOM 3851 C C . THR B 1 61 ? 21.312 -2.473 -22.719 1 87.19 61 THR B C 1
ATOM 3853 O O . THR B 1 61 ? 20.672 -1.427 -22.609 1 87.19 61 THR B O 1
ATOM 3856 N N . GLY B 1 62 ? 21.594 -3.221 -21.656 1 86.81 62 GLY B N 1
ATOM 3857 C CA . GLY B 1 62 ? 21.141 -2.854 -20.312 1 86.81 62 GLY B CA 1
ATOM 3858 C C . GLY B 1 62 ? 19.734 -3.316 -20.016 1 86.81 62 GLY B C 1
ATOM 3859 O O . GLY B 1 62 ? 19.203 -3.059 -18.938 1 86.81 62 GLY B O 1
ATOM 3860 N N . ILE B 1 63 ? 19.203 -4.035 -20.969 1 86.94 63 ILE B N 1
ATOM 3861 C CA . ILE B 1 63 ? 17.828 -4.52 -20.828 1 86.94 63 ILE B CA 1
ATOM 3862 C C . ILE B 1 63 ? 17.781 -5.562 -19.703 1 86.94 63 ILE B C 1
ATOM 3864 O O . ILE B 1 63 ? 16.797 -5.629 -18.953 1 86.94 63 ILE B O 1
ATOM 3868 N N . SER B 1 64 ? 18.828 -6.336 -19.578 1 88.44 64 SER B N 1
ATOM 3869 C CA . SER B 1 64 ? 18.891 -7.344 -18.531 1 88.44 64 SER B CA 1
ATOM 3870 C C . SER B 1 64 ? 18.75 -6.711 -17.141 1 88.44 64 SER B C 1
ATOM 3872 O O . SER B 1 64 ? 18.016 -7.211 -16.297 1 88.44 64 SER B O 1
ATOM 3874 N N . ASP B 1 65 ? 19.422 -5.582 -16.984 1 86.44 65 ASP B N 1
ATOM 3875 C CA . ASP B 1 65 ? 19.359 -4.875 -15.711 1 86.44 65 ASP B CA 1
ATOM 3876 C C . ASP B 1 65 ? 17.953 -4.309 -15.469 1 86.44 65 ASP B C 1
ATOM 3878 O O . ASP B 1 65 ? 17.453 -4.34 -14.344 1 86.44 65 ASP B O 1
ATOM 3882 N N . ALA B 1 66 ? 17.438 -3.881 -16.5 1 87.5 66 ALA B N 1
ATOM 3883 C CA . ALA B 1 66 ? 16.094 -3.328 -16.406 1 87.5 66 ALA B CA 1
ATOM 3884 C C . ALA B 1 66 ? 15.078 -4.41 -16.031 1 87.5 66 ALA B C 1
ATOM 3886 O O . ALA B 1 66 ? 14.227 -4.203 -15.164 1 87.5 66 ALA B O 1
ATOM 3887 N N . LEU B 1 67 ? 15.211 -5.492 -16.672 1 89.25 67 LEU B N 1
ATOM 3888 C CA . LEU B 1 67 ? 14.312 -6.605 -16.375 1 89.25 67 LEU B CA 1
ATOM 3889 C C . LEU B 1 67 ? 14.492 -7.094 -14.945 1 89.25 67 LEU B C 1
ATOM 3891 O O . LEU B 1 67 ? 13.516 -7.426 -14.266 1 89.25 67 LEU B O 1
ATOM 3895 N N . ALA B 1 68 ? 15.727 -7.086 -14.516 1 88.06 68 ALA B N 1
ATOM 3896 C CA . ALA B 1 68 ? 16 -7.516 -13.148 1 88.06 68 ALA B CA 1
ATOM 3897 C C . ALA B 1 68 ? 15.32 -6.605 -12.133 1 88.06 68 ALA B C 1
ATOM 3899 O O . ALA B 1 68 ? 14.773 -7.078 -11.133 1 88.06 68 ALA B O 1
ATOM 3900 N N . VAL B 1 69 ? 15.32 -5.375 -12.414 1 89.25 69 VAL B N 1
ATOM 3901 C CA . VAL B 1 69 ? 14.68 -4.414 -11.523 1 89.25 69 VAL B CA 1
ATOM 3902 C C . VAL B 1 69 ? 13.164 -4.609 -11.562 1 89.25 69 VAL B C 1
ATOM 3904 O O . VAL B 1 69 ? 12.5 -4.559 -10.523 1 89.25 69 VAL B O 1
ATOM 3907 N N . GLY B 1 70 ? 12.672 -4.812 -12.758 1 90.62 70 GLY B N 1
ATOM 3908 C CA . GLY B 1 70 ? 11.25 -5.078 -12.891 1 90.62 70 GLY B CA 1
ATOM 3909 C C . GLY B 1 70 ? 10.789 -6.27 -12.078 1 90.62 70 GLY B C 1
ATOM 3910 O O . GLY B 1 70 ? 9.773 -6.195 -11.383 1 90.62 70 GLY B O 1
ATOM 3911 N N . VAL B 1 71 ? 11.57 -7.273 -12.125 1 89.56 71 VAL B N 1
ATOM 3912 C CA . VAL B 1 71 ? 11.242 -8.492 -11.391 1 89.56 71 VAL B CA 1
ATOM 3913 C C . VAL B 1 71 ? 11.367 -8.234 -9.891 1 89.56 71 VAL B C 1
ATOM 3915 O O . VAL B 1 71 ? 10.5 -8.641 -9.109 1 89.56 71 VAL B O 1
ATOM 3918 N N . ALA B 1 72 ? 12.391 -7.559 -9.477 1 88.31 72 ALA B N 1
ATOM 3919 C CA . ALA B 1 72 ? 12.617 -7.273 -8.062 1 88.31 72 ALA B CA 1
ATOM 3920 C C . ALA B 1 72 ? 11.469 -6.461 -7.477 1 88.31 72 ALA B C 1
ATOM 3922 O O . ALA B 1 72 ? 11 -6.742 -6.371 1 88.31 72 ALA B O 1
ATOM 3923 N N . VAL B 1 73 ? 11.008 -5.484 -8.195 1 91.56 73 VAL B N 1
ATOM 3924 C CA . VAL B 1 73 ? 9.938 -4.609 -7.727 1 91.56 73 VAL B CA 1
ATOM 3925 C C . VAL B 1 73 ? 8.641 -5.402 -7.613 1 91.56 73 VAL B C 1
ATOM 3927 O O . VAL B 1 73 ? 7.922 -5.289 -6.617 1 91.56 73 VAL B O 1
ATOM 3930 N N . CYS B 1 74 ? 8.414 -6.184 -8.586 1 87.56 74 CYS B N 1
ATOM 3931 C CA . CYS B 1 74 ? 7.184 -6.965 -8.578 1 87.56 74 CYS B CA 1
ATOM 3932 C C . CYS B 1 74 ? 7.203 -8.008 -7.469 1 87.56 74 CYS B C 1
ATOM 3934 O O . CYS B 1 74 ? 6.152 -8.43 -6.988 1 87.56 74 CYS B O 1
ATOM 3936 N N . ASN B 1 75 ? 8.391 -8.297 -6.996 1 84.75 75 ASN B N 1
ATOM 3937 C CA . ASN B 1 75 ? 8.492 -9.375 -6.016 1 84.75 75 ASN B CA 1
ATOM 3938 C C . ASN B 1 75 ? 8.711 -8.836 -4.605 1 84.75 75 ASN B C 1
ATOM 3940 O O . ASN B 1 75 ? 9.188 -9.555 -3.729 1 84.75 75 ASN B O 1
ATOM 3944 N N . LEU B 1 76 ? 8.422 -7.586 -4.406 1 92.56 76 LEU B N 1
ATOM 3945 C CA . LEU B 1 76 ? 8.336 -7.062 -3.047 1 92.56 76 LEU B CA 1
ATOM 3946 C C . LEU B 1 76 ? 7.062 -7.547 -2.357 1 92.56 76 LEU B C 1
ATOM 3948 O O . LEU B 1 76 ? 6.234 -6.738 -1.934 1 92.56 76 LEU B O 1
ATOM 3952 N N . THR B 1 77 ? 6.996 -8.797 -2.191 1 89.75 77 THR B N 1
ATOM 3953 C CA . THR B 1 77 ? 5.77 -9.516 -1.849 1 89.75 77 THR B CA 1
ATOM 3954 C C . THR B 1 77 ? 5.309 -9.148 -0.44 1 89.75 77 THR B C 1
ATOM 3956 O O . THR B 1 77 ? 4.113 -8.977 -0.198 1 89.75 77 THR B O 1
ATOM 3959 N N . ALA B 1 78 ? 6.266 -9.07 0.522 1 92.25 78 ALA B N 1
ATOM 3960 C CA . ALA B 1 78 ? 5.875 -8.719 1.886 1 92.25 78 ALA B CA 1
ATOM 3961 C C . ALA B 1 78 ? 5.16 -7.375 1.923 1 92.25 78 ALA B C 1
ATOM 3963 O O . ALA B 1 78 ? 4.191 -7.199 2.662 1 92.25 78 ALA B O 1
ATOM 3964 N N . LEU B 1 79 ? 5.621 -6.469 1.113 1 95.12 79 LEU B N 1
ATOM 3965 C CA . LEU B 1 79 ? 5.074 -5.117 1.062 1 95.12 79 LEU B CA 1
ATOM 3966 C C . LEU B 1 79 ? 3.654 -5.125 0.509 1 95.12 79 LEU B C 1
ATOM 3968 O O . LEU B 1 79 ? 2.746 -4.547 1.111 1 95.12 79 LEU B O 1
ATOM 3972 N N . TYR B 1 80 ? 3.445 -5.777 -0.618 1 93.81 80 TYR B N 1
ATOM 3973 C CA . TYR B 1 80 ? 2.129 -5.82 -1.242 1 93.81 80 TYR B CA 1
ATOM 3974 C C . TYR B 1 80 ? 1.16 -6.656 -0.415 1 93.81 80 TYR B C 1
ATOM 3976 O O . TYR B 1 80 ? -0.008 -6.293 -0.258 1 93.81 80 TYR B O 1
ATOM 3984 N N . PHE B 1 81 ? 1.67 -7.707 0.099 1 92.94 81 PHE B N 1
ATOM 3985 C CA . PHE B 1 81 ? 0.876 -8.664 0.859 1 92.94 81 PHE B CA 1
ATOM 3986 C C . PHE B 1 81 ? 0.298 -8.016 2.111 1 92.94 81 PHE B C 1
ATOM 3988 O O . PHE B 1 81 ? -0.876 -8.211 2.432 1 92.94 81 PHE B O 1
ATOM 3995 N N . ILE B 1 82 ? 1.072 -7.309 2.85 1 95.06 82 ILE B N 1
ATOM 3996 C CA . ILE B 1 82 ? 0.61 -6.781 4.129 1 95.06 82 ILE B CA 1
ATOM 3997 C C . ILE B 1 82 ? -0.489 -5.746 3.896 1 95.06 82 ILE B C 1
ATOM 3999 O O . ILE B 1 82 ? -1.42 -5.633 4.695 1 95.06 82 ILE B O 1
ATOM 4003 N N . PHE B 1 83 ? -0.344 -4.965 2.834 1 94.62 83 PHE B N 1
ATOM 4004 C CA . PHE B 1 83 ? -1.41 -4.027 2.502 1 94.62 83 PHE B CA 1
ATOM 4005 C C . PHE B 1 83 ? -2.715 -4.766 2.225 1 94.62 83 PHE B C 1
ATOM 4007 O O . PHE B 1 83 ? -3.773 -4.375 2.721 1 94.62 83 PHE B O 1
ATOM 4014 N N . ALA B 1 84 ? -2.621 -5.773 1.415 1 93.94 84 ALA B N 1
ATOM 4015 C CA . ALA B 1 84 ? -3.793 -6.57 1.062 1 93.94 84 ALA B CA 1
ATOM 4016 C C . ALA B 1 84 ? -4.375 -7.262 2.289 1 93.94 84 ALA B C 1
ATOM 4018 O O . ALA B 1 84 ? -5.598 -7.316 2.459 1 93.94 84 ALA B O 1
ATOM 4019 N N . LEU B 1 85 ? -3.492 -7.816 3.084 1 94.94 85 LEU B N 1
ATOM 4020 C CA . LEU B 1 85 ? -3.926 -8.508 4.297 1 94.94 85 LEU B CA 1
ATOM 4021 C C . LEU B 1 85 ? -4.66 -7.551 5.23 1 94.94 85 LEU B C 1
ATOM 4023 O O . LEU B 1 85 ? -5.734 -7.875 5.738 1 94.94 85 LEU B O 1
ATOM 4027 N N . GLY B 1 86 ? -4.07 -6.395 5.484 1 96.62 86 GLY B N 1
ATOM 4028 C CA . GLY B 1 86 ? -4.73 -5.395 6.309 1 96.62 86 GLY B CA 1
ATOM 4029 C C . GLY B 1 86 ? -6.09 -4.988 5.773 1 96.62 86 GLY B C 1
ATOM 4030 O O . GLY B 1 86 ? -7.047 -4.848 6.539 1 96.62 86 GLY B O 1
ATOM 4031 N N . TYR B 1 87 ? -6.141 -4.773 4.504 1 95.38 87 TYR B N 1
ATOM 4032 C CA . TYR B 1 87 ? -7.402 -4.414 3.861 1 95.38 87 TYR B CA 1
ATOM 4033 C C . TYR B 1 87 ? -8.461 -5.484 4.105 1 95.38 87 TYR B C 1
ATOM 4035 O O . TYR B 1 87 ? -9.586 -5.172 4.492 1 95.38 87 TYR B O 1
ATOM 4043 N N . ASN B 1 88 ? -8.117 -6.754 3.902 1 94.12 88 ASN B N 1
ATOM 4044 C CA . ASN B 1 88 ? -9.039 -7.863 4.105 1 94.12 88 ASN B CA 1
ATOM 4045 C C . ASN B 1 88 ? -9.484 -7.965 5.559 1 94.12 88 ASN B C 1
ATOM 4047 O O . ASN B 1 88 ? -10.664 -8.195 5.84 1 94.12 88 ASN B O 1
ATOM 4051 N N . LEU B 1 89 ? -8.555 -7.84 6.414 1 96 89 LEU B N 1
ATOM 4052 C CA . LEU B 1 89 ? -8.867 -7.957 7.832 1 96 89 LEU B CA 1
ATOM 4053 C C . LEU B 1 89 ? -9.75 -6.797 8.289 1 96 89 LEU B C 1
ATOM 4055 O O . LEU B 1 89 ? -10.602 -6.965 9.164 1 96 89 LEU B O 1
ATOM 4059 N N . GLY B 1 90 ? -9.461 -5.59 7.73 1 95.56 90 GLY B N 1
ATOM 4060 C CA . GLY B 1 90 ? -10.352 -4.48 8.031 1 95.56 90 GLY B CA 1
ATOM 4061 C C . GLY B 1 90 ? -11.805 -4.773 7.688 1 95.56 90 GLY B C 1
ATOM 4062 O O . GLY B 1 90 ? -12.703 -4.449 8.461 1 95.56 90 GLY B O 1
ATOM 4063 N N . GLU B 1 91 ? -11.992 -5.359 6.551 1 94.12 91 GLU B N 1
ATOM 4064 C CA . GLU B 1 91 ? -13.336 -5.754 6.152 1 94.12 91 GLU B CA 1
ATOM 4065 C C . GLU B 1 91 ? -13.922 -6.777 7.121 1 94.12 91 GLU B C 1
ATOM 4067 O O . GLU B 1 91 ? -15.086 -6.664 7.527 1 94.12 91 GLU B O 1
ATOM 4072 N N . LYS B 1 92 ? -13.141 -7.723 7.504 1 92.75 92 LYS B N 1
ATOM 4073 C CA . LYS B 1 92 ? -13.602 -8.812 8.359 1 92.75 92 LYS B CA 1
ATOM 4074 C C . LYS B 1 92 ? -13.891 -8.312 9.773 1 92.75 92 LYS B C 1
ATOM 4076 O O . LYS B 1 92 ? -14.812 -8.797 10.438 1 92.75 92 LYS B O 1
ATOM 4081 N N . PHE B 1 93 ? -13.125 -7.363 10.242 1 94.44 93 PHE B N 1
ATOM 4082 C CA . PHE B 1 93 ? -13.297 -6.809 11.586 1 94.44 93 PHE B CA 1
ATOM 4083 C C . PHE B 1 93 ? -14.312 -5.676 11.578 1 94.44 93 PHE B C 1
ATOM 4085 O O . PHE B 1 93 ? -14.594 -5.082 12.617 1 94.44 93 PHE B O 1
ATOM 4092 N N . ASN B 1 94 ? -14.852 -5.316 10.477 1 93.5 94 ASN B N 1
ATOM 4093 C CA . ASN B 1 94 ? -15.875 -4.289 10.297 1 93.5 94 ASN B CA 1
ATOM 4094 C C . ASN B 1 94 ? -15.359 -2.912 10.711 1 93.5 94 ASN B C 1
ATOM 4096 O O . ASN B 1 94 ? -16.031 -2.199 11.461 1 93.5 94 ASN B O 1
ATOM 4100 N N . VAL B 1 95 ? -14.188 -2.641 10.328 1 93.25 95 VAL B N 1
ATOM 4101 C CA . VAL B 1 95 ? -13.594 -1.31 10.445 1 93.25 95 VAL B CA 1
ATOM 4102 C C . VAL B 1 95 ? -13.133 -0.833 9.07 1 93.25 95 VAL B C 1
ATOM 4104 O O . VAL B 1 95 ? -13.211 -1.577 8.086 1 93.25 95 VAL B O 1
ATOM 4107 N N . ASN B 1 96 ? -12.75 0.472 8.977 1 90.94 96 ASN B N 1
ATOM 4108 C CA . ASN B 1 96 ? -12.344 1.01 7.688 1 90.94 96 ASN B CA 1
ATOM 4109 C C . ASN B 1 96 ? -11.188 0.212 7.086 1 90.94 96 ASN B C 1
ATOM 4111 O O . ASN B 1 96 ? -10.086 0.192 7.641 1 90.94 96 ASN B O 1
ATOM 4115 N N . PRO B 1 97 ? -11.43 -0.457 5.945 1 93.69 97 PRO B N 1
ATOM 4116 C CA . PRO B 1 97 ? -10.43 -1.353 5.367 1 93.69 97 PRO B CA 1
ATOM 4117 C C . PRO B 1 97 ? -9.148 -0.622 4.957 1 93.69 97 PRO B C 1
ATOM 4119 O O . PRO B 1 97 ? -8.047 -1.136 5.164 1 93.69 97 PRO B O 1
ATOM 4122 N N . PHE B 1 98 ? -9.305 0.528 4.418 1 91.25 98 PHE B N 1
ATOM 4123 C CA . PHE B 1 98 ? -8.133 1.255 3.941 1 91.25 98 PHE B CA 1
ATOM 4124 C C . PHE B 1 98 ? -7.25 1.688 5.109 1 91.25 98 PHE B C 1
ATOM 4126 O O . PHE B 1 98 ? -6.027 1.55 5.059 1 91.25 98 PHE B O 1
ATOM 4133 N N . GLN B 1 99 ? -7.883 2.236 6.141 1 90 99 GLN B N 1
ATOM 4134 C CA . GLN B 1 99 ? -7.121 2.654 7.312 1 90 99 GLN B CA 1
ATOM 4135 C C . GLN B 1 99 ? -6.406 1.469 7.953 1 90 99 GLN B C 1
ATOM 4137 O O . GLN B 1 99 ? -5.273 1.601 8.422 1 90 99 GLN B O 1
ATOM 4142 N N . THR B 1 100 ? -7.109 0.343 7.961 1 94.25 100 THR B N 1
ATOM 4143 C CA . THR B 1 100 ? -6.512 -0.863 8.516 1 94.25 100 THR B CA 1
ATOM 4144 C C . THR B 1 100 ? -5.309 -1.302 7.688 1 94.25 100 THR B C 1
ATOM 4146 O O . THR B 1 100 ? -4.305 -1.768 8.234 1 94.25 100 THR B O 1
ATOM 4149 N N . ALA B 1 101 ? -5.398 -1.163 6.363 1 95.19 101 ALA B N 1
ATOM 4150 C CA . ALA B 1 101 ? -4.293 -1.5 5.469 1 95.19 101 ALA B CA 1
ATOM 4151 C C . ALA B 1 101 ? -3.07 -0.628 5.754 1 95.19 101 ALA B C 1
ATOM 4153 O O . ALA B 1 101 ? -1.943 -1.126 5.805 1 95.19 101 ALA B O 1
ATOM 4154 N N . ILE B 1 102 ? -3.275 0.635 5.969 1 92.44 102 ILE B N 1
ATOM 4155 C CA . ILE B 1 102 ? -2.188 1.567 6.238 1 92.44 102 ILE B CA 1
ATOM 4156 C C . ILE B 1 102 ? -1.532 1.222 7.574 1 92.44 102 ILE B C 1
ATOM 4158 O O . ILE B 1 102 ? -0.304 1.211 7.684 1 92.44 102 ILE B O 1
ATOM 4162 N N . VAL B 1 103 ? -2.365 0.938 8.539 1 93.25 103 VAL B N 1
ATOM 4163 C CA . VAL B 1 103 ? -1.854 0.626 9.875 1 93.25 103 VAL B CA 1
ATOM 4164 C C . VAL B 1 103 ? -1.05 -0.67 9.828 1 93.25 103 VAL B C 1
ATOM 4166 O O . VAL B 1 103 ? -0.032 -0.8 10.508 1 93.25 103 VAL B O 1
ATOM 4169 N N . SER B 1 104 ? -1.527 -1.618 9.086 1 95.94 104 SER B N 1
ATOM 4170 C CA . SER B 1 104 ? -0.787 -2.865 8.93 1 95.94 104 SER B CA 1
ATOM 4171 C C . SER B 1 104 ? 0.569 -2.623 8.273 1 95.94 104 SER B C 1
ATOM 4173 O O . SER B 1 104 ? 1.578 -3.193 8.688 1 95.94 104 SER B O 1
ATOM 4175 N N . LEU B 1 105 ? 0.578 -1.807 7.262 1 95.38 105 LEU B N 1
ATOM 4176 C CA . LEU B 1 105 ? 1.833 -1.465 6.598 1 95.38 105 LEU B CA 1
ATOM 4177 C C . LEU B 1 105 ? 2.783 -0.763 7.562 1 95.38 105 LEU B C 1
ATOM 4179 O O . LEU B 1 105 ? 3.98 -1.057 7.586 1 95.38 105 LEU B O 1
ATOM 4183 N N . LEU B 1 106 ? 2.223 0.126 8.352 1 94.56 106 LEU B N 1
ATOM 4184 C CA . LEU B 1 106 ? 3.008 0.81 9.375 1 94.56 106 LEU B CA 1
ATOM 4185 C C . LEU B 1 106 ? 3.652 -0.193 10.328 1 94.56 106 LEU B C 1
ATOM 4187 O O . LEU B 1 106 ? 4.812 -0.036 10.711 1 94.56 106 LEU B O 1
ATOM 4191 N N . SER B 1 107 ? 2.883 -1.167 10.656 1 96.12 107 SER B N 1
ATOM 4192 C CA . SER B 1 107 ? 3.369 -2.182 11.586 1 96.12 107 SER B CA 1
ATOM 4193 C C . SER B 1 107 ? 4.594 -2.9 11.031 1 96.12 107 SER B C 1
ATOM 4195 O O . SER B 1 107 ? 5.559 -3.148 11.758 1 96.12 107 SER B O 1
ATOM 4197 N N . LEU B 1 108 ? 4.562 -3.201 9.781 1 96.06 108 LEU B N 1
ATOM 4198 C CA . LEU B 1 108 ? 5.695 -3.873 9.156 1 96.06 108 LEU B CA 1
ATOM 4199 C C . LEU B 1 108 ? 6.902 -2.947 9.086 1 96.06 108 LEU B C 1
ATOM 4201 O O . LEU B 1 108 ? 8.016 -3.346 9.43 1 96.06 108 LEU B O 1
ATOM 4205 N N . LEU B 1 109 ? 6.703 -1.741 8.625 1 95.81 109 LEU B N 1
ATOM 4206 C CA . LEU B 1 109 ? 7.805 -0.812 8.391 1 95.81 109 LEU B CA 1
ATOM 4207 C C . LEU B 1 109 ? 8.453 -0.398 9.711 1 95.81 109 LEU B C 1
ATOM 4209 O O . LEU B 1 109 ? 9.664 -0.156 9.758 1 95.81 109 LEU B O 1
ATOM 4213 N N . LEU B 1 110 ? 7.688 -0.389 10.758 1 95.44 110 LEU B N 1
ATOM 4214 C CA . LEU B 1 110 ? 8.219 -0.01 12.062 1 95.44 110 LEU B CA 1
ATOM 4215 C C . LEU B 1 110 ? 9.188 -1.07 12.586 1 95.44 110 LEU B C 1
ATOM 4217 O O . LEU B 1 110 ? 10.117 -0.757 13.328 1 95.44 110 LEU B O 1
ATOM 4221 N N . VAL B 1 111 ? 9.023 -2.293 12.148 1 95.19 111 VAL B N 1
ATOM 4222 C CA . VAL B 1 111 ? 9.891 -3.346 12.664 1 95.19 111 VAL B CA 1
ATOM 4223 C C . VAL B 1 111 ? 10.93 -3.719 11.609 1 95.19 111 VAL B C 1
ATOM 4225 O O . VAL B 1 111 ? 11.789 -4.57 11.852 1 95.19 111 VAL B O 1
ATOM 4228 N N . THR B 1 112 ? 10.844 -3.143 10.422 1 94.06 112 THR B N 1
ATOM 4229 C CA . THR B 1 112 ? 11.836 -3.332 9.367 1 94.06 112 THR B CA 1
ATOM 4230 C C . THR B 1 112 ? 13.086 -2.496 9.648 1 94.06 112 THR B C 1
ATOM 4232 O O . THR B 1 112 ? 12.984 -1.309 9.961 1 94.06 112 THR B O 1
ATOM 4235 N N . PRO B 1 113 ? 14.266 -3.07 9.547 1 90.75 113 PRO B N 1
ATOM 4236 C CA . PRO B 1 113 ? 15.477 -2.275 9.766 1 90.75 113 PRO B CA 1
ATOM 4237 C C . PRO B 1 113 ? 15.68 -1.204 8.695 1 90.75 113 PRO B C 1
ATOM 4239 O O . PRO B 1 113 ? 15.453 -1.459 7.508 1 90.75 113 PRO B O 1
ATOM 4242 N N . PHE B 1 114 ? 16.016 -0.029 9.102 1 90.5 114 PHE B N 1
ATOM 4243 C CA . PHE B 1 114 ? 16.344 1.063 8.195 1 90.5 114 PHE B CA 1
ATOM 4244 C C . PHE B 1 114 ? 17.859 1.225 8.07 1 90.5 114 PHE B C 1
ATOM 4246 O O . PHE B 1 114 ? 18.359 2.346 7.984 1 90.5 114 PHE B O 1
ATOM 4253 N N . SER B 1 115 ? 18.531 0.192 8.188 1 86.69 115 SER B N 1
ATOM 4254 C CA . SER B 1 115 ? 19.984 0.165 8.07 1 86.69 115 SER B CA 1
ATOM 4255 C C . SER B 1 115 ? 20.469 -1.125 7.41 1 86.69 115 SER B C 1
ATOM 4257 O O . SER B 1 115 ? 19.719 -2.098 7.324 1 86.69 115 SER B O 1
ATOM 4259 N N . TYR B 1 116 ? 21.531 -1.031 6.809 1 83.81 116 TYR B N 1
ATOM 4260 C CA . TYR B 1 116 ? 22.156 -2.146 6.109 1 83.81 116 TYR B CA 1
ATOM 4261 C C . TYR B 1 116 ? 23.641 -2.227 6.434 1 83.81 116 TYR B C 1
ATOM 4263 O O . TYR B 1 116 ? 24.344 -1.213 6.414 1 83.81 116 TYR B O 1
ATOM 4271 N N . ASN B 1 117 ? 24.078 -3.393 6.871 1 81.88 117 ASN B N 1
ATOM 4272 C CA . ASN B 1 117 ? 25.516 -3.6 7.066 1 81.88 117 ASN B CA 1
ATOM 4273 C C . ASN B 1 117 ? 26.203 -3.971 5.762 1 81.88 117 ASN B C 1
ATOM 4275 O O . ASN B 1 117 ? 26.078 -5.102 5.285 1 81.88 117 ASN B O 1
ATOM 4279 N N . ASN B 1 118 ? 26.844 -2.988 5.223 1 81.69 118 ASN B N 1
ATOM 4280 C CA . ASN B 1 118 ? 27.594 -3.246 3.998 1 81.69 118 ASN B CA 1
ATOM 4281 C C . ASN B 1 118 ? 28.969 -3.834 4.297 1 81.69 118 ASN B C 1
ATOM 4283 O O . ASN B 1 118 ? 29.75 -3.256 5.062 1 81.69 118 ASN B O 1
ATOM 4287 N N . VAL B 1 119 ? 29.25 -4.961 3.764 1 78.94 119 VAL B N 1
ATOM 4288 C CA . VAL B 1 119 ? 30.562 -5.602 3.951 1 78.94 119 VAL B CA 1
ATOM 4289 C C . VAL B 1 119 ? 31.438 -5.348 2.732 1 78.94 119 VAL B C 1
ATOM 4291 O O . VAL B 1 119 ? 31.078 -5.707 1.609 1 78.94 119 VAL B O 1
ATOM 4294 N N . ASP B 1 120 ? 32.469 -4.555 3.01 1 74.38 120 ASP B N 1
ATOM 4295 C CA . ASP B 1 120 ? 33.438 -4.309 1.942 1 74.38 120 ASP B CA 1
ATOM 4296 C C . ASP B 1 120 ? 34.125 -5.602 1.532 1 74.38 120 ASP B C 1
ATOM 4298 O O . ASP B 1 120 ? 34.781 -6.238 2.352 1 74.38 120 ASP B O 1
ATOM 4302 N N . ASN B 1 121 ? 33.938 -5.965 0.354 1 70 121 ASN B N 1
ATOM 4303 C CA . ASN B 1 121 ? 34.5 -7.223 -0.128 1 70 121 ASN B CA 1
ATOM 4304 C C . ASN B 1 121 ? 36.031 -7.188 -0.139 1 70 121 ASN B C 1
ATOM 4306 O O . ASN B 1 121 ? 36.688 -8.234 -0.118 1 70 121 ASN B O 1
ATOM 4310 N N . THR B 1 122 ? 36.594 -5.984 -0.256 1 67.88 122 THR B N 1
ATOM 4311 C CA . THR B 1 122 ? 38.031 -5.863 -0.389 1 67.88 122 THR B CA 1
ATOM 4312 C C . THR B 1 122 ? 38.719 -6.02 0.967 1 67.88 122 THR B C 1
ATOM 4314 O O . THR B 1 122 ? 39.719 -6.715 1.08 1 67.88 122 THR B O 1
ATOM 4317 N N . ASN B 1 123 ? 38.188 -5.418 2.01 1 73.56 123 ASN B N 1
ATOM 4318 C CA . ASN B 1 123 ? 38.875 -5.434 3.289 1 73.56 123 ASN B CA 1
ATOM 4319 C C . ASN B 1 123 ? 38.031 -6.043 4.391 1 73.56 123 ASN B C 1
ATOM 4321 O O . ASN B 1 123 ? 38.469 -6.188 5.531 1 73.56 123 ASN B O 1
ATOM 4325 N N . GLY B 1 124 ? 36.781 -6.434 4.016 1 76.75 124 GLY B N 1
ATOM 4326 C CA . GLY B 1 124 ? 35.906 -7.066 4.984 1 76.75 124 GLY B CA 1
ATOM 4327 C C . GLY B 1 124 ? 35.281 -6.09 5.969 1 76.75 124 GLY B C 1
ATOM 4328 O O . GLY B 1 124 ? 34.562 -6.484 6.871 1 76.75 124 GLY B O 1
ATOM 4329 N N . ALA B 1 125 ? 35.625 -4.828 5.836 1 78.19 125 ALA B N 1
ATOM 4330 C CA . ALA B 1 125 ? 35.125 -3.818 6.758 1 78.19 125 ALA B CA 1
ATOM 4331 C C . ALA B 1 125 ? 33.594 -3.686 6.641 1 78.19 125 ALA B C 1
ATOM 4333 O O . ALA B 1 125 ? 33.031 -3.736 5.539 1 78.19 125 ALA B O 1
ATOM 4334 N N . VAL B 1 126 ? 32.938 -3.738 7.777 1 81 126 VAL B N 1
ATOM 4335 C CA . VAL B 1 126 ? 31.484 -3.594 7.832 1 81 126 VAL B CA 1
ATOM 4336 C C . VAL B 1 126 ? 31.125 -2.133 8.078 1 81 126 VAL B C 1
ATOM 4338 O O . VAL B 1 126 ? 31.609 -1.515 9.023 1 81 126 VAL B O 1
ATOM 4341 N N . THR B 1 127 ? 30.484 -1.523 7.113 1 83 127 THR B N 1
ATOM 4342 C CA . THR B 1 127 ? 30 -0.159 7.266 1 83 127 THR B CA 1
ATOM 4343 C C . THR B 1 127 ? 28.469 -0.145 7.395 1 83 127 THR B C 1
ATOM 4345 O O . THR B 1 127 ? 27.781 -0.789 6.609 1 83 127 THR B O 1
ATOM 4348 N N . LEU B 1 128 ? 28.047 0.466 8.438 1 84.69 128 LEU B N 1
ATOM 4349 C CA . LEU B 1 128 ? 26.609 0.599 8.656 1 84.69 128 LEU B CA 1
ATOM 4350 C C . LEU B 1 128 ? 26.031 1.733 7.82 1 84.69 128 LEU B C 1
ATOM 4352 O O . LEU B 1 128 ? 26.438 2.889 7.965 1 84.69 128 LEU B O 1
ATOM 4356 N N . ILE B 1 129 ? 25.234 1.344 6.891 1 86.38 129 ILE B N 1
ATOM 4357 C CA . ILE B 1 129 ? 24.531 2.334 6.082 1 86.38 129 ILE B CA 1
ATOM 4358 C C . ILE B 1 129 ? 23.156 2.602 6.68 1 86.38 129 ILE B C 1
ATOM 4360 O O . ILE B 1 129 ? 22.375 1.673 6.898 1 86.38 129 ILE B O 1
ATOM 4364 N N . LYS B 1 130 ? 22.891 3.895 6.953 1 86.69 130 LYS B N 1
ATOM 4365 C CA . LYS B 1 130 ? 21.625 4.254 7.598 1 86.69 130 LYS B CA 1
ATOM 4366 C C . LYS B 1 130 ? 20.656 4.852 6.594 1 86.69 130 LYS B C 1
ATOM 4368 O O . LYS B 1 130 ? 21.031 5.16 5.461 1 86.69 130 LYS B O 1
ATOM 4373 N N . ASN B 1 131 ? 19.422 4.855 6.941 1 88.75 131 ASN B N 1
ATOM 4374 C CA . ASN B 1 131 ? 18.344 5.508 6.203 1 88.75 131 ASN B CA 1
ATOM 4375 C C . ASN B 1 131 ? 18.078 4.805 4.879 1 88.75 131 ASN B C 1
ATOM 4377 O O . ASN B 1 131 ? 17.859 5.461 3.855 1 88.75 131 ASN B O 1
ATOM 4381 N N . VAL B 1 132 ? 18.297 3.492 4.875 1 92.56 132 VAL B N 1
ATOM 4382 C CA . VAL B 1 132 ? 17.953 2.65 3.734 1 92.56 132 VAL B CA 1
ATOM 4383 C C . VAL B 1 132 ? 17.094 1.472 4.203 1 92.56 132 VAL B C 1
ATOM 4385 O O . VAL B 1 132 ? 17.156 1.083 5.371 1 92.56 132 VAL B O 1
ATOM 4388 N N . ILE B 1 133 ? 16.328 0.946 3.328 1 93.19 133 ILE B N 1
ATOM 4389 C CA . ILE B 1 133 ? 15.562 -0.272 3.561 1 93.19 133 ILE B CA 1
ATOM 4390 C C . ILE B 1 133 ? 16.109 -1.4 2.689 1 93.19 133 ILE B C 1
ATOM 4392 O O . ILE B 1 133 ? 16.094 -1.306 1.46 1 93.19 133 ILE B O 1
ATOM 4396 N N . PRO B 1 134 ? 16.641 -2.424 3.291 1 92.38 134 PRO B N 1
ATOM 4397 C CA . PRO B 1 134 ? 17.047 -3.561 2.461 1 92.38 134 PRO B CA 1
ATOM 4398 C C . PRO B 1 134 ? 15.875 -4.18 1.698 1 92.38 134 PRO B C 1
ATOM 4400 O O . PRO B 1 134 ? 14.844 -4.5 2.295 1 92.38 134 PRO B O 1
ATOM 4403 N N . VAL B 1 135 ? 16.031 -4.355 0.417 1 90.94 135 VAL B N 1
ATOM 4404 C CA . VAL B 1 135 ? 14.969 -4.828 -0.468 1 90.94 135 VAL B CA 1
ATOM 4405 C C . VAL B 1 135 ? 14.508 -6.215 -0.027 1 90.94 135 VAL B C 1
ATOM 4407 O O . VAL B 1 135 ? 13.312 -6.523 -0.08 1 90.94 135 VAL B O 1
ATOM 4410 N N . ASP B 1 136 ? 15.391 -7.023 0.511 1 86.75 136 ASP B N 1
ATOM 4411 C CA . ASP B 1 136 ? 15.094 -8.391 0.922 1 86.75 136 ASP B CA 1
ATOM 4412 C C . ASP B 1 136 ? 14.07 -8.414 2.059 1 86.75 136 ASP B C 1
ATOM 4414 O O . ASP B 1 136 ? 13.258 -9.328 2.152 1 86.75 136 ASP B O 1
ATOM 4418 N N . ASN B 1 137 ? 14.117 -7.402 2.879 1 91.38 137 ASN B N 1
ATOM 4419 C CA . ASN B 1 137 ? 13.219 -7.336 4.027 1 91.38 137 ASN B CA 1
ATOM 4420 C C . ASN B 1 137 ? 11.773 -7.109 3.598 1 91.38 137 ASN B C 1
ATOM 4422 O O . ASN B 1 137 ? 10.844 -7.367 4.367 1 91.38 137 ASN B O 1
ATOM 4426 N N . LEU B 1 138 ? 11.641 -6.625 2.369 1 93.31 138 LEU B N 1
ATOM 4427 C CA . LEU B 1 138 ? 10.297 -6.359 1.857 1 93.31 138 LEU B CA 1
ATOM 4428 C C . LEU B 1 138 ? 9.867 -7.438 0.866 1 93.31 138 LEU B C 1
ATOM 4430 O O . LEU B 1 138 ? 8.766 -7.375 0.316 1 93.31 138 LEU B O 1
ATOM 4434 N N . GLY B 1 139 ? 10.766 -8.422 0.62 1 88.88 139 GLY B N 1
ATOM 4435 C CA . GLY B 1 139 ? 10.492 -9.5 -0.31 1 88.88 139 GLY B CA 1
ATOM 4436 C C . GLY B 1 139 ? 10.062 -10.781 0.378 1 88.88 139 GLY B C 1
ATOM 4437 O O . GLY B 1 139 ? 9.227 -10.758 1.282 1 88.88 139 GLY B O 1
ATOM 4438 N N . ALA B 1 140 ? 10.695 -11.844 -0.054 1 83 140 ALA B N 1
ATOM 4439 C CA . ALA B 1 140 ? 10.312 -13.18 0.396 1 83 140 ALA B CA 1
ATOM 4440 C C . ALA B 1 140 ? 10.617 -13.367 1.878 1 83 140 ALA B C 1
ATOM 4442 O O . ALA B 1 140 ? 9.82 -13.953 2.615 1 83 140 ALA B O 1
ATOM 4443 N N . SER B 1 141 ? 11.703 -12.836 2.336 1 84.38 141 SER B N 1
ATOM 4444 C CA . SER B 1 141 ? 12.141 -13.055 3.713 1 84.38 141 SER B CA 1
ATOM 4445 C C . SER B 1 141 ? 11.25 -12.305 4.699 1 84.38 141 SER B C 1
ATOM 4447 O O . SER B 1 141 ? 11.258 -12.602 5.898 1 84.38 141 SER B O 1
ATOM 4449 N N . GLY B 1 142 ? 10.477 -11.367 4.195 1 89.88 142 GLY B N 1
ATOM 4450 C CA . GLY B 1 142 ? 9.664 -10.555 5.082 1 89.88 142 GLY B CA 1
ATOM 4451 C C . GLY B 1 142 ? 8.211 -10.984 5.121 1 89.88 142 GLY B C 1
ATOM 4452 O O . GLY B 1 142 ? 7.398 -10.398 5.844 1 89.88 142 GLY B O 1
ATOM 4453 N N . ILE B 1 143 ? 7.848 -12.039 4.43 1 88.12 143 ILE B N 1
ATOM 4454 C CA . ILE B 1 143 ? 6.445 -12.398 4.25 1 88.12 143 ILE B CA 1
ATOM 4455 C C . ILE B 1 143 ? 5.84 -12.797 5.594 1 88.12 143 ILE B C 1
ATOM 4457 O O . ILE B 1 143 ? 4.734 -12.359 5.934 1 88.12 143 ILE B O 1
ATOM 4461 N N . PHE B 1 144 ? 6.539 -13.586 6.422 1 89.44 144 PHE B N 1
ATOM 4462 C CA . PHE B 1 144 ? 5.988 -14.031 7.699 1 89.44 144 PHE B CA 1
ATOM 4463 C C . PHE B 1 144 ? 5.906 -12.867 8.68 1 89.44 144 PHE B C 1
ATOM 4465 O O . PHE B 1 144 ? 4.965 -12.781 9.477 1 89.44 144 PHE B O 1
ATOM 4472 N N . THR B 1 145 ? 6.938 -12.031 8.656 1 93.5 145 THR B N 1
ATOM 4473 C CA . THR B 1 145 ? 6.863 -10.82 9.477 1 93.5 145 THR B CA 1
ATOM 4474 C C . THR B 1 145 ? 5.66 -9.977 9.086 1 93.5 145 THR B C 1
ATOM 4476 O O . THR B 1 145 ? 4.938 -9.469 9.945 1 93.5 145 THR B O 1
ATOM 4479 N N . ALA B 1 146 ? 5.461 -9.844 7.758 1 94.81 146 ALA B N 1
ATOM 4480 C CA . ALA B 1 146 ? 4.309 -9.094 7.262 1 94.81 146 ALA B CA 1
ATOM 4481 C C . ALA B 1 146 ? 3.002 -9.719 7.734 1 94.81 146 ALA B C 1
ATOM 4483 O O . ALA B 1 146 ? 2.064 -9.016 8.109 1 94.81 146 ALA B O 1
ATOM 4484 N N . MET B 1 147 ? 2.967 -11.031 7.699 1 92.44 147 MET B N 1
ATOM 4485 C CA . MET B 1 147 ? 1.763 -11.742 8.109 1 92.44 147 MET B CA 1
ATOM 4486 C C . MET B 1 147 ? 1.453 -11.5 9.578 1 92.44 147 MET B C 1
ATOM 4488 O O . MET B 1 147 ? 0.345 -11.078 9.922 1 92.44 147 MET B O 1
ATOM 4492 N N . LEU B 1 148 ? 2.428 -11.672 10.461 1 93.5 148 LEU B N 1
ATOM 4493 C CA . LEU B 1 148 ? 2.219 -11.523 11.898 1 93.5 148 LEU B CA 1
ATOM 4494 C C . LEU B 1 148 ? 1.933 -10.07 12.258 1 93.5 148 LEU B C 1
ATOM 4496 O O . LEU B 1 148 ? 0.993 -9.781 13 1 93.5 148 LEU B O 1
ATOM 4500 N N . CYS B 1 149 ? 2.713 -9.172 11.727 1 95.62 149 CYS B N 1
ATOM 4501 C CA . CYS B 1 149 ? 2.516 -7.754 12 1 95.62 149 CYS B CA 1
ATOM 4502 C C . CYS B 1 149 ? 1.177 -7.273 11.453 1 95.62 149 CYS B C 1
ATOM 4504 O O . CYS B 1 149 ? 0.5 -6.457 12.086 1 95.62 149 CYS B O 1
ATOM 4506 N N . GLY B 1 150 ? 0.869 -7.777 10.273 1 96.06 150 GLY B N 1
ATOM 4507 C CA . GLY B 1 150 ? -0.406 -7.398 9.68 1 96.06 150 GLY B CA 1
ATOM 4508 C C . GLY B 1 150 ? -1.599 -7.832 10.508 1 96.06 150 GLY B C 1
ATOM 4509 O O . GLY B 1 150 ? -2.525 -7.051 10.734 1 96.06 150 GLY B O 1
ATOM 4510 N N . ILE B 1 151 ? -1.572 -9.07 11.008 1 94.81 151 ILE B N 1
ATOM 4511 C CA . ILE B 1 151 ? -2.676 -9.617 11.789 1 94.81 151 ILE B CA 1
ATOM 4512 C C . ILE B 1 151 ? -2.764 -8.891 13.133 1 94.81 151 ILE B C 1
ATOM 4514 O O . ILE B 1 151 ? -3.836 -8.422 13.516 1 94.81 151 ILE B O 1
ATOM 4518 N N . ILE B 1 152 ? -1.664 -8.742 13.812 1 96.38 152 ILE B N 1
ATOM 4519 C CA . ILE B 1 152 ? -1.649 -8.117 15.133 1 96.38 152 ILE B CA 1
ATOM 4520 C C . ILE B 1 152 ? -1.997 -6.637 15.008 1 96.38 152 ILE B C 1
ATOM 4522 O O . ILE B 1 152 ? -2.785 -6.109 15.789 1 96.38 152 ILE B O 1
ATOM 4526 N N . GLY B 1 153 ? -1.371 -5.961 14.023 1 96.62 153 GLY B N 1
ATOM 4527 C CA . GLY B 1 153 ? -1.679 -4.559 13.805 1 96.62 153 GLY B CA 1
ATOM 4528 C C . GLY B 1 153 ? -3.146 -4.309 13.516 1 96.62 153 GLY B C 1
ATOM 4529 O O . GLY B 1 153 ? -3.756 -3.408 14.094 1 96.62 153 GLY B O 1
ATOM 4530 N N . ALA B 1 154 ? -3.701 -5.133 12.617 1 96.56 154 ALA B N 1
ATOM 4531 C CA . ALA B 1 154 ? -5.113 -5 12.273 1 96.56 154 ALA B CA 1
ATOM 4532 C C . ALA B 1 154 ? -6 -5.27 13.484 1 96.56 154 ALA B C 1
ATOM 4534 O O . ALA B 1 154 ? -7 -4.582 13.695 1 96.56 154 ALA B O 1
ATOM 4535 N N . TYR B 1 155 ? -5.641 -6.277 14.273 1 95.94 155 TYR B N 1
ATOM 4536 C CA . TYR B 1 155 ? -6.43 -6.633 15.445 1 95.94 155 TYR B CA 1
ATOM 4537 C C . TYR B 1 155 ? -6.422 -5.5 16.469 1 95.94 155 TYR B C 1
ATOM 4539 O O . TYR B 1 155 ? -7.473 -5.133 17 1 95.94 155 TYR B O 1
ATOM 4547 N N . VAL B 1 156 ? -5.32 -4.977 16.781 1 96.38 156 VAL B N 1
ATOM 4548 C CA . VAL B 1 156 ? -5.199 -3.902 17.766 1 96.38 156 VAL B CA 1
ATOM 4549 C C . VAL B 1 156 ? -5.949 -2.666 17.281 1 96.38 156 VAL B C 1
ATOM 4551 O O . VAL B 1 156 ? -6.637 -1.999 18.047 1 96.38 156 VAL B O 1
ATOM 4554 N N . PHE B 1 157 ? -5.773 -2.371 16.031 1 95.06 157 PHE B N 1
ATOM 4555 C CA . PHE B 1 157 ? -6.484 -1.246 15.438 1 95.06 157 PHE B CA 1
ATOM 4556 C C . PHE B 1 157 ? -7.992 -1.428 15.578 1 95.06 157 PHE B C 1
ATOM 4558 O O . PHE B 1 157 ? -8.695 -0.531 16.047 1 95.06 157 PHE B O 1
ATOM 4565 N N . ALA B 1 158 ? -8.445 -2.574 15.164 1 95.12 158 ALA B N 1
ATOM 4566 C CA . ALA B 1 158 ? -9.883 -2.863 15.211 1 95.12 158 ALA B CA 1
ATOM 4567 C C . ALA B 1 158 ? -10.391 -2.869 16.656 1 95.12 158 ALA B C 1
ATOM 4569 O O . ALA B 1 158 ? -11.5 -2.406 16.922 1 95.12 158 ALA B O 1
ATOM 4570 N N . PHE B 1 159 ? -9.609 -3.42 17.5 1 95.5 159 PHE B N 1
ATOM 4571 C CA . PHE B 1 159 ? -9.969 -3.449 18.922 1 95.5 159 PHE B CA 1
ATOM 4572 C C . PHE B 1 159 ? -10.148 -2.037 19.453 1 95.5 159 PHE B C 1
ATOM 4574 O O . PHE B 1 159 ? -11.141 -1.748 20.125 1 95.5 159 PHE B O 1
ATOM 4581 N N . ALA B 1 160 ? -9.25 -1.172 19.141 1 94.12 160 ALA B N 1
ATOM 4582 C CA . ALA B 1 160 ? -9.297 0.209 19.609 1 94.12 160 ALA B CA 1
ATOM 4583 C C . ALA B 1 160 ? -10.484 0.955 19.016 1 94.12 160 ALA B C 1
ATOM 4585 O O . ALA B 1 160 ? -11.188 1.689 19.703 1 94.12 160 ALA B O 1
ATOM 4586 N N . VAL B 1 161 ? -10.664 0.798 17.75 1 90.25 161 VAL B N 1
ATOM 4587 C CA . VAL B 1 161 ? -11.758 1.474 17.062 1 90.25 161 VAL B CA 1
ATOM 4588 C C . VAL B 1 161 ? -13.102 0.986 17.609 1 90.25 161 VAL B C 1
ATOM 4590 O O . VAL B 1 161 ? -13.984 1.79 17.906 1 90.25 161 VAL B O 1
ATOM 4593 N N . ASN B 1 162 ? -13.242 -0.298 17.75 1 91.5 162 ASN B N 1
ATOM 4594 C CA . ASN B 1 162 ? -14.508 -0.891 18.172 1 91.5 162 ASN B CA 1
ATOM 4595 C C . ASN B 1 162 ? -14.805 -0.588 19.641 1 91.5 162 ASN B C 1
ATOM 4597 O O . ASN B 1 162 ? -15.969 -0.636 20.062 1 91.5 162 ASN B O 1
ATOM 4601 N N . HIS B 1 163 ? -13.836 -0.26 20.375 1 92 163 HIS B N 1
ATOM 4602 C CA . HIS B 1 163 ? -14.047 0.08 21.781 1 92 163 HIS B CA 1
ATOM 4603 C C . HIS B 1 163 ? -14.016 1.59 22 1 92 163 HIS B C 1
ATOM 4605 O O . HIS B 1 163 ? -13.883 2.061 23.125 1 92 163 HIS B O 1
ATOM 4611 N N . ASN B 1 164 ? -13.938 2.324 20.984 1 87.31 164 ASN B N 1
ATOM 4612 C CA . ASN B 1 164 ? -14.086 3.775 20.969 1 87.31 164 ASN B CA 1
ATOM 4613 C C . ASN B 1 164 ? -12.93 4.465 21.688 1 87.31 164 ASN B C 1
ATOM 4615 O O . ASN B 1 164 ? -13.141 5.41 22.453 1 87.31 164 ASN B O 1
ATOM 4619 N N . TRP B 1 165 ? -11.82 3.838 21.516 1 86.5 165 TRP B N 1
ATOM 4620 C CA . TRP B 1 165 ? -10.633 4.543 21.984 1 86.5 165 TRP B CA 1
ATOM 4621 C C . TRP B 1 165 ? -10.281 5.707 21.062 1 86.5 165 TRP B C 1
ATOM 4623 O O . TRP B 1 165 ? -9.438 5.57 20.172 1 86.5 165 TRP B O 1
ATOM 4633 N N . LYS B 1 166 ? -11.078 6.746 21.109 1 77.94 166 LYS B N 1
ATOM 4634 C CA . LYS B 1 166 ? -10.922 7.934 20.281 1 77.94 166 LYS B CA 1
ATOM 4635 C C . LYS B 1 166 ? -11 9.203 21.125 1 77.94 166 LYS B C 1
ATOM 4637 O O . LYS B 1 166 ? -11.414 9.172 22.281 1 77.94 166 LYS B O 1
ATOM 4642 N N . ILE B 1 167 ? -10.469 10.203 20.531 1 71.25 167 ILE B N 1
ATOM 4643 C CA . ILE B 1 167 ? -10.656 11.508 21.156 1 71.25 167 ILE B CA 1
ATOM 4644 C C . ILE B 1 167 ? -12.094 11.977 20.953 1 71.25 167 ILE B C 1
ATOM 4646 O O . ILE B 1 167 ? -12.531 12.18 19.812 1 71.25 167 ILE B O 1
ATOM 4650 N N . LYS B 1 168 ? -12.82 11.898 22.016 1 72.38 168 LYS B N 1
ATOM 4651 C CA . LYS B 1 168 ? -14.219 12.32 21.938 1 72.38 168 LYS B CA 1
ATOM 4652 C C . LYS B 1 168 ? -14.336 13.828 21.766 1 72.38 168 LYS B C 1
ATOM 4654 O O . LYS B 1 168 ? -13.82 14.594 22.578 1 72.38 168 LYS B O 1
ATOM 4659 N N . LEU B 1 169 ? -14.852 14.102 20.594 1 69.25 169 LEU B N 1
ATOM 4660 C CA . LEU B 1 169 ? -15.133 15.508 20.359 1 69.25 169 LEU B CA 1
ATOM 4661 C C . LEU B 1 169 ? -16.578 15.844 20.719 1 69.25 169 LEU B C 1
ATOM 4663 O O . LEU B 1 169 ? -17.422 14.953 20.812 1 69.25 169 LEU B O 1
ATOM 4667 N N . PRO B 1 170 ? -16.766 17.078 21.016 1 69.44 170 PRO B N 1
ATOM 4668 C CA . PRO B 1 170 ? -18.141 17.469 21.344 1 69.44 170 PRO B CA 1
ATOM 4669 C C . PRO B 1 170 ? -19.141 17.125 20.234 1 69.44 170 PRO B C 1
ATOM 4671 O O . PRO B 1 170 ? -18.766 17.062 19.062 1 69.44 170 PRO B O 1
ATOM 4674 N N . ASP B 1 171 ? -20.328 16.797 20.531 1 72.62 171 ASP B N 1
ATOM 4675 C CA . ASP B 1 171 ? -21.391 16.406 19.625 1 72.62 171 ASP B CA 1
ATOM 4676 C C . ASP B 1 171 ? -21.656 17.484 18.578 1 72.62 171 ASP B C 1
ATOM 4678 O O . ASP B 1 171 ? -22.188 17.203 17.516 1 72.62 171 ASP B O 1
ATOM 4682 N N . SER B 1 172 ? -21.266 18.625 18.953 1 66.25 172 SER B N 1
ATOM 4683 C CA . SER B 1 172 ? -21.516 19.75 18.047 1 66.25 172 SER B CA 1
ATOM 4684 C C . SER B 1 172 ? -20.562 19.703 16.844 1 66.25 172 SER B C 1
ATOM 4686 O O . SER B 1 172 ? -20.797 20.391 15.852 1 66.25 172 SER B O 1
ATOM 4688 N N . VAL B 1 173 ? -19.625 18.828 16.922 1 65.31 173 VAL B N 1
ATOM 4689 C CA . VAL B 1 173 ? -18.656 18.719 15.844 1 65.31 173 VAL B CA 1
ATOM 4690 C C . VAL B 1 173 ? -19.203 17.812 14.75 1 65.31 173 VAL B C 1
ATOM 4692 O O . VAL B 1 173 ? -19.641 16.688 15.023 1 65.31 173 VAL B O 1
ATOM 4695 N N . PRO B 1 174 ? -19.188 18.391 13.484 1 66.06 174 PRO B N 1
ATOM 4696 C CA . PRO B 1 174 ? -19.672 17.562 12.383 1 66.06 174 PRO B CA 1
ATOM 4697 C C . PRO B 1 174 ? -18.859 16.281 12.211 1 66.06 174 PRO B C 1
ATOM 4699 O O . PRO B 1 174 ? -17.641 16.297 12.406 1 66.06 174 PRO B O 1
ATOM 4702 N N . GLU B 1 175 ? -19.531 15.266 11.812 1 67.62 175 GLU B N 1
ATOM 4703 C CA . GLU B 1 175 ? -18.938 13.938 11.664 1 67.62 175 GLU B CA 1
ATOM 4704 C C . GLU B 1 175 ? -17.797 13.945 10.648 1 67.62 175 GLU B C 1
ATOM 4706 O O . GLU B 1 175 ? -16.812 13.242 10.812 1 67.62 175 GLU B O 1
ATOM 4711 N N . MET B 1 176 ? -17.938 14.703 9.672 1 63.06 176 MET B N 1
ATOM 4712 C CA . MET B 1 176 ? -16.938 14.773 8.609 1 63.06 176 MET B CA 1
ATOM 4713 C C . MET B 1 176 ? -15.602 15.258 9.156 1 63.06 176 MET B C 1
ATOM 4715 O O . MET B 1 176 ? -14.547 14.891 8.641 1 63.06 176 MET B O 1
ATOM 4719 N N . VAL B 1 177 ? -15.742 16.016 10.219 1 60.97 177 VAL B N 1
ATOM 4720 C CA . VAL B 1 177 ? -14.539 16.562 10.82 1 60.97 177 VAL B CA 1
ATOM 4721 C C . VAL B 1 177 ? -13.977 15.578 11.852 1 60.97 177 VAL B C 1
ATOM 4723 O O . VAL B 1 177 ? -12.758 15.422 11.961 1 60.97 177 VAL B O 1
ATOM 4726 N N . SER B 1 178 ? -14.805 14.945 12.523 1 68 178 SER B N 1
ATOM 4727 C CA . SER B 1 178 ? -14.359 14.117 13.641 1 68 178 SER B CA 1
ATOM 4728 C C . SER B 1 178 ? -13.852 12.758 13.156 1 68 178 SER B C 1
ATOM 4730 O O . SER B 1 178 ? -12.977 12.164 13.773 1 68 178 SER B O 1
ATOM 4732 N N . LYS B 1 179 ? -14.258 12.297 12.031 1 68.69 179 LYS B N 1
ATOM 4733 C CA . LYS B 1 179 ? -14.023 10.93 11.57 1 68.69 179 LYS B CA 1
ATOM 4734 C C . LYS B 1 179 ? -12.547 10.68 11.305 1 68.69 179 LYS B C 1
ATOM 4736 O O . LYS B 1 179 ? -12 9.648 11.711 1 68.69 179 LYS B O 1
ATOM 4741 N N . PRO B 1 180 ? -11.891 11.625 10.719 1 63.91 180 PRO B N 1
ATOM 4742 C CA . PRO B 1 180 ? -10.469 11.375 10.461 1 63.91 180 PRO B CA 1
ATOM 4743 C C . PRO B 1 180 ? -9.656 11.266 11.75 1 63.91 180 PRO B C 1
ATOM 4745 O O . PRO B 1 180 ? -8.633 10.57 11.781 1 63.91 180 PRO B O 1
ATOM 4748 N N . PHE B 1 181 ? -10.125 11.852 12.781 1 68.25 181 PHE B N 1
ATOM 4749 C CA . PHE B 1 181 ? -9.383 11.883 14.039 1 68.25 181 PHE B CA 1
ATOM 4750 C C . PHE B 1 181 ? -9.633 10.617 14.852 1 68.25 181 PHE B C 1
ATOM 4752 O O . PHE B 1 181 ? -8.844 10.273 15.734 1 68.25 181 PHE B O 1
ATOM 4759 N N . GLU B 1 182 ? -10.711 10.023 14.516 1 74.88 182 GLU B N 1
ATOM 4760 C CA . GLU B 1 182 ? -11.07 8.812 15.258 1 74.88 182 GLU B CA 1
ATOM 4761 C C . GLU B 1 182 ? -10.016 7.727 15.078 1 74.88 182 GLU B C 1
ATOM 4763 O O . GLU B 1 182 ? -9.844 6.871 15.953 1 74.88 182 GLU B O 1
ATOM 4768 N N . ALA B 1 183 ? -9.242 7.84 14.016 1 78.31 183 ALA B N 1
ATOM 4769 C CA . ALA B 1 183 ? -8.289 6.777 13.719 1 78.31 183 ALA B CA 1
ATOM 4770 C C . ALA B 1 183 ? -6.91 7.105 14.289 1 78.31 183 ALA B C 1
ATOM 4772 O O . ALA B 1 183 ? -6.035 6.238 14.352 1 78.31 183 ALA B O 1
ATOM 4773 N N . VAL B 1 184 ? -6.773 8.289 14.867 1 79.06 184 VAL B N 1
ATOM 4774 C CA . VAL B 1 184 ? -5.453 8.758 15.281 1 79.06 184 VAL B CA 1
ATOM 4775 C C . VAL B 1 184 ? -4.984 7.965 16.5 1 79.06 184 VAL B C 1
ATOM 4777 O O . VAL B 1 184 ? -3.857 7.461 16.516 1 79.06 184 VAL B O 1
ATOM 4780 N N . VAL B 1 185 ? -5.848 7.766 17.438 1 85.88 185 VAL B N 1
ATOM 4781 C CA . VAL B 1 185 ? -5.465 7.078 18.672 1 85.88 185 VAL B CA 1
ATOM 4782 C C . VAL B 1 185 ? -5.184 5.609 18.375 1 85.88 185 VAL B C 1
ATOM 4784 O O . VAL B 1 185 ? -4.129 5.086 18.734 1 85.88 185 VAL B O 1
ATOM 4787 N N . PRO B 1 186 ? -6.055 4.965 17.625 1 88.88 186 PRO B N 1
ATOM 4788 C CA . PRO B 1 186 ? -5.762 3.57 17.281 1 88.88 186 PRO B CA 1
ATOM 4789 C C . PRO B 1 186 ? -4.457 3.414 16.5 1 88.88 186 PRO B C 1
ATOM 4791 O O . PRO B 1 186 ? -3.684 2.488 16.766 1 88.88 186 PRO B O 1
ATOM 4794 N N . ALA B 1 187 ? -4.23 4.277 15.562 1 86.88 187 ALA B N 1
ATOM 4795 C CA . ALA B 1 187 ? -3.008 4.203 14.766 1 86.88 187 ALA B CA 1
ATOM 4796 C C . ALA B 1 187 ? -1.774 4.422 15.633 1 86.88 187 ALA B C 1
ATOM 4798 O O . ALA B 1 187 ? -0.747 3.766 15.438 1 86.88 187 ALA B O 1
ATOM 4799 N N . PHE B 1 188 ? -1.9 5.316 16.562 1 87.44 188 PHE B N 1
ATOM 4800 C CA . PHE B 1 188 ? -0.798 5.574 17.484 1 87.44 188 PHE B CA 1
ATOM 4801 C C . PHE B 1 188 ? -0.521 4.355 18.359 1 87.44 188 PHE B C 1
ATOM 4803 O O . PHE B 1 188 ? 0.638 4.004 18.594 1 87.44 188 PHE B O 1
ATOM 4810 N N . LEU B 1 189 ? -1.538 3.768 18.844 1 91.19 189 LEU B N 1
ATOM 4811 C CA . LEU B 1 189 ? -1.38 2.604 19.703 1 91.19 189 LEU B CA 1
ATOM 4812 C C . LEU B 1 189 ? -0.664 1.476 18.969 1 91.19 189 LEU B C 1
ATOM 4814 O O . LEU B 1 189 ? 0.219 0.824 19.531 1 91.19 189 LEU B O 1
ATOM 4818 N N . VAL B 1 190 ? -1.059 1.225 17.734 1 93.62 190 VAL B N 1
ATOM 4819 C CA . VAL B 1 190 ? -0.409 0.193 16.938 1 93.62 190 VAL B CA 1
ATOM 4820 C C . VAL B 1 190 ? 1.057 0.557 16.719 1 93.62 190 VAL B C 1
ATOM 4822 O O . VAL B 1 190 ? 1.942 -0.287 16.859 1 93.62 190 VAL B O 1
ATOM 4825 N N . SER B 1 191 ? 1.289 1.844 16.359 1 92.19 191 SER B N 1
ATOM 4826 C CA . SER B 1 191 ? 2.654 2.293 16.109 1 92.19 191 SER B CA 1
ATOM 4827 C C . SER B 1 191 ? 3.514 2.188 17.359 1 92.19 191 SER B C 1
ATOM 4829 O O . SER B 1 191 ? 4.676 1.778 17.297 1 92.19 191 SER B O 1
ATOM 4831 N N . ALA B 1 192 ? 2.924 2.561 18.469 1 92.56 192 ALA B N 1
ATOM 4832 C CA . ALA B 1 192 ? 3.646 2.479 19.734 1 92.56 192 ALA B CA 1
ATOM 4833 C C . ALA B 1 192 ? 4 1.034 20.078 1 92.56 192 ALA B C 1
ATOM 4835 O O . ALA B 1 192 ? 5.109 0.75 20.531 1 92.56 192 ALA B O 1
ATOM 4836 N N . LEU B 1 193 ? 3.092 0.19 19.875 1 95 193 LEU B N 1
ATOM 4837 C CA . LEU B 1 193 ? 3.318 -1.226 20.156 1 95 193 LEU B CA 1
ATOM 4838 C C . LEU B 1 193 ? 4.492 -1.755 19.328 1 95 193 LEU B C 1
ATOM 4840 O O . LEU B 1 193 ? 5.406 -2.375 19.891 1 95 193 LEU B O 1
ATOM 4844 N N . PHE B 1 194 ? 4.512 -1.535 18.078 1 95.25 194 PHE B N 1
ATOM 4845 C CA . PHE B 1 194 ? 5.531 -2.121 17.219 1 95.25 194 PHE B CA 1
ATOM 4846 C C . PHE B 1 194 ? 6.859 -1.389 17.375 1 95.25 194 PHE B C 1
ATOM 4848 O O . PHE B 1 194 ? 7.922 -1.963 17.125 1 95.25 194 PHE B O 1
ATOM 4855 N N . LEU B 1 195 ? 6.762 -0.097 17.766 1 92.56 195 LEU B N 1
ATOM 4856 C CA . LEU B 1 195 ? 7.996 0.594 18.125 1 92.56 195 LEU B CA 1
ATOM 4857 C C . LEU B 1 195 ? 8.633 -0.04 19.359 1 92.56 195 LEU B C 1
ATOM 4859 O O . LEU B 1 195 ? 9.859 -0.156 19.438 1 92.56 195 LEU B O 1
ATOM 4863 N N . LEU B 1 196 ? 7.781 -0.394 20.328 1 93.62 196 LEU B N 1
ATOM 4864 C CA . LEU B 1 196 ? 8.266 -1.084 21.516 1 93.62 196 LEU B CA 1
ATOM 4865 C C . LEU B 1 196 ? 8.867 -2.439 21.156 1 93.62 196 LEU B C 1
ATOM 4867 O O . LEU B 1 196 ? 9.898 -2.836 21.703 1 93.62 196 LEU B O 1
ATOM 4871 N N . VAL B 1 197 ? 8.219 -3.123 20.25 1 94.88 197 VAL B N 1
ATOM 4872 C CA . VAL B 1 197 ? 8.719 -4.414 19.797 1 94.88 197 VAL B CA 1
ATOM 4873 C C . VAL B 1 197 ? 10.078 -4.227 19.125 1 94.88 197 VAL B C 1
ATOM 4875 O O . VAL B 1 197 ? 11.008 -4.988 19.375 1 94.88 197 VAL B O 1
ATOM 4878 N N . ARG B 1 198 ? 10.172 -3.246 18.25 1 93.19 198 ARG B N 1
ATOM 4879 C CA . ARG B 1 198 ? 11.438 -2.936 17.594 1 93.19 198 ARG B CA 1
ATOM 4880 C C . ARG B 1 198 ? 12.531 -2.664 18.609 1 93.19 198 ARG B C 1
ATOM 4882 O O . ARG B 1 198 ? 13.633 -3.215 18.5 1 93.19 198 ARG B O 1
ATOM 4889 N N . SER B 1 199 ? 12.242 -1.855 19.578 1 91.12 199 SER B N 1
ATOM 4890 C CA . SER B 1 199 ? 13.219 -1.463 20.578 1 91.12 199 SER B CA 1
ATOM 4891 C C . SER B 1 199 ? 13.617 -2.646 21.453 1 91.12 199 SER B C 1
ATOM 4893 O O . SER B 1 199 ? 14.781 -2.777 21.844 1 91.12 199 SER B O 1
ATOM 4895 N N . GLY B 1 200 ? 12.633 -3.445 21.781 1 92.56 200 GLY B N 1
ATOM 4896 C CA . GLY B 1 200 ? 12.914 -4.629 22.578 1 92.56 200 GLY B CA 1
ATOM 4897 C C . GLY B 1 200 ? 13.867 -5.598 21.891 1 92.56 200 GLY B C 1
ATOM 4898 O O . GLY B 1 200 ? 14.781 -6.125 22.516 1 92.56 200 GLY B O 1
ATOM 4899 N N . PHE B 1 201 ? 13.711 -5.762 20.625 1 93.5 201 PHE B N 1
ATOM 4900 C CA . PHE B 1 201 ? 14.531 -6.73 19.922 1 93.5 201 PHE B CA 1
ATOM 4901 C C . PHE B 1 201 ? 15.883 -6.137 19.562 1 93.5 201 PHE B C 1
ATOM 4903 O O . PHE B 1 201 ? 16.844 -6.867 19.281 1 93.5 201 PHE B O 1
ATOM 4910 N N . ALA B 1 202 ? 15.977 -4.816 19.484 1 88.12 202 ALA B N 1
ATOM 4911 C CA . ALA B 1 202 ? 17.234 -4.156 19.172 1 88.12 202 ALA B CA 1
ATOM 4912 C C . ALA B 1 202 ? 18.312 -4.504 20.203 1 88.12 202 ALA B C 1
ATOM 4914 O O . ALA B 1 202 ? 19.5 -4.469 19.906 1 88.12 202 ALA B O 1
ATOM 4915 N N . VAL B 1 203 ? 17.875 -4.859 21.422 1 89 203 VAL B N 1
ATOM 4916 C CA . VAL B 1 203 ? 18.844 -5.133 22.484 1 89 203 VAL B CA 1
ATOM 4917 C C . VAL B 1 203 ? 19.062 -6.637 22.609 1 89 203 VAL B C 1
ATOM 4919 O O . VAL B 1 203 ? 19.844 -7.09 23.453 1 89 203 VAL B O 1
ATOM 4922 N N . THR B 1 204 ? 18.453 -7.41 21.766 1 91.56 204 THR B N 1
ATOM 4923 C CA . THR B 1 204 ? 18.672 -8.852 21.75 1 91.56 204 THR B CA 1
ATOM 4924 C C . THR B 1 204 ? 19.75 -9.219 20.719 1 91.56 204 THR B C 1
ATOM 4926 O O . THR B 1 204 ? 20.188 -8.367 19.953 1 91.56 204 THR B O 1
ATOM 4929 N N . SER B 1 205 ? 20.125 -10.461 20.719 1 91.88 205 SER B N 1
ATOM 4930 C CA . SER B 1 205 ? 21.141 -10.953 19.781 1 91.88 205 SER B CA 1
ATOM 4931 C C . SER B 1 205 ? 20.609 -11 18.359 1 91.88 205 SER B C 1
ATOM 4933 O O . SER B 1 205 ? 21.391 -11.023 17.406 1 91.88 205 SER B O 1
ATOM 4935 N N . TYR B 1 206 ? 19.312 -10.883 18.172 1 91.38 206 TYR B N 1
ATOM 4936 C CA . TYR B 1 206 ? 18.719 -10.922 16.844 1 91.38 206 TYR B CA 1
ATOM 4937 C C . TYR B 1 206 ? 18.812 -9.555 16.156 1 91.38 206 TYR B C 1
ATOM 4939 O O . TYR B 1 206 ? 18.734 -9.461 14.938 1 91.38 206 TYR B O 1
ATOM 4947 N N . GLY B 1 207 ? 18.938 -8.531 16.953 1 88.5 207 GLY B N 1
ATOM 4948 C CA . GLY B 1 207 ? 19.062 -7.188 16.422 1 88.5 207 GLY B CA 1
ATOM 4949 C C . GLY B 1 207 ? 17.734 -6.582 16.016 1 88.5 207 GLY B C 1
ATOM 4950 O O . GLY B 1 207 ? 17.5 -5.383 16.188 1 88.5 207 GLY B O 1
ATOM 4951 N N . ASN B 1 208 ? 16.859 -7.43 15.352 1 91 208 ASN B N 1
ATOM 4952 C CA . ASN B 1 208 ? 15.516 -6.996 14.969 1 91 208 ASN B CA 1
ATOM 4953 C C . ASN B 1 208 ? 14.531 -8.164 14.945 1 91 208 ASN B C 1
ATOM 4955 O O . ASN B 1 208 ? 14.945 -9.328 14.875 1 91 208 ASN B O 1
ATOM 4959 N N . ILE B 1 209 ? 13.266 -7.84 15.047 1 91.94 209 ILE B N 1
ATOM 4960 C CA . ILE B 1 209 ? 12.227 -8.859 15.148 1 91.94 209 ILE B CA 1
ATOM 4961 C C . ILE B 1 209 ? 12.148 -9.648 13.844 1 91.94 209 ILE B C 1
ATOM 4963 O O . ILE B 1 209 ? 11.812 -10.836 13.844 1 91.94 209 ILE B O 1
ATOM 4967 N N . GLN B 1 210 ? 12.398 -8.984 12.734 1 91.38 210 GLN B N 1
ATOM 4968 C CA . GLN B 1 210 ? 12.328 -9.695 11.461 1 91.38 210 GLN B CA 1
ATOM 4969 C C . GLN B 1 210 ? 13.32 -10.859 11.43 1 91.38 210 GLN B C 1
ATOM 4971 O O . GLN B 1 210 ? 12.992 -11.945 10.938 1 91.38 210 GLN B O 1
ATOM 4976 N N . ASN B 1 211 ? 14.531 -10.539 11.938 1 90.06 211 ASN B N 1
ATOM 4977 C CA . ASN B 1 211 ? 15.516 -11.609 12.023 1 90.06 211 ASN B CA 1
ATOM 4978 C C . ASN B 1 211 ? 15.055 -12.727 12.961 1 90.06 211 ASN B C 1
ATOM 4980 O O . ASN B 1 211 ? 15.297 -13.898 12.695 1 90.06 211 ASN B O 1
ATOM 4984 N N . PHE B 1 212 ? 14.453 -12.336 14.07 1 92.19 212 PHE B N 1
ATOM 4985 C CA . PHE B 1 212 ? 13.914 -13.312 15.008 1 92.19 212 PHE B CA 1
ATOM 4986 C C . PHE B 1 212 ? 12.844 -14.172 14.336 1 92.19 212 PHE B C 1
ATOM 4988 O O . PHE B 1 212 ? 12.891 -15.398 14.406 1 92.19 212 PHE B O 1
ATOM 4995 N N . ILE B 1 213 ? 11.914 -13.57 13.68 1 90 213 ILE B N 1
ATOM 4996 C CA . ILE B 1 213 ? 10.812 -14.281 13.039 1 90 213 ILE B CA 1
ATOM 4997 C C . ILE B 1 213 ? 11.352 -15.172 11.914 1 90 213 ILE B C 1
ATOM 4999 O O . ILE B 1 213 ? 10.93 -16.312 11.766 1 90 213 ILE B O 1
ATOM 5003 N N . TYR B 1 214 ? 12.219 -14.602 11.18 1 85.31 214 TYR B N 1
ATOM 5004 C CA . TYR B 1 214 ? 12.781 -15.383 10.086 1 85.31 214 TYR B CA 1
ATOM 5005 C C . TYR B 1 214 ? 13.484 -16.625 10.609 1 85.31 214 TYR B C 1
ATOM 5007 O O . TYR B 1 214 ? 13.25 -17.734 10.109 1 85.31 214 TYR B O 1
ATOM 5015 N N . THR B 1 215 ? 14.328 -16.484 11.672 1 86.69 215 THR B N 1
ATOM 5016 C CA . THR B 1 215 ? 15.18 -17.562 12.164 1 86.69 215 THR B CA 1
ATOM 5017 C C . THR B 1 215 ? 14.383 -18.547 13.008 1 86.69 215 THR B C 1
ATOM 5019 O O . THR B 1 215 ? 14.594 -19.75 12.93 1 86.69 215 THR B O 1
ATOM 5022 N N . MET B 1 216 ? 13.367 -18.031 13.781 1 87.31 216 MET B N 1
ATOM 5023 C CA . MET B 1 216 ? 12.719 -18.875 14.781 1 87.31 216 MET B CA 1
ATOM 5024 C C . MET B 1 216 ? 11.391 -19.422 14.258 1 87.31 216 MET B C 1
ATOM 5026 O O . MET B 1 216 ? 10.875 -20.406 14.766 1 87.31 216 MET B O 1
ATOM 5030 N N . VAL B 1 217 ? 10.898 -18.766 13.273 1 86.62 217 VAL B N 1
ATOM 5031 C CA . VAL B 1 217 ? 9.555 -19.156 12.859 1 86.62 217 VAL B CA 1
ATOM 5032 C C . VAL B 1 217 ? 9.562 -19.547 11.383 1 86.62 217 VAL B C 1
ATOM 5034 O O . VAL B 1 217 ? 9.344 -20.703 11.039 1 86.62 217 VAL B O 1
ATOM 5037 N N . GLN B 1 218 ? 9.922 -18.641 10.555 1 82.81 218 GLN B N 1
ATOM 5038 C CA . GLN B 1 218 ? 9.797 -18.828 9.117 1 82.81 218 GLN B CA 1
ATOM 5039 C C . GLN B 1 218 ? 10.703 -19.953 8.633 1 82.81 218 GLN B C 1
ATOM 5041 O O . GLN B 1 218 ? 10.242 -20.891 7.961 1 82.81 218 GLN B O 1
ATOM 5046 N N . ALA B 1 219 ? 11.961 -19.859 9.023 1 81.5 219 ALA B N 1
ATOM 5047 C CA . ALA B 1 219 ? 12.93 -20.828 8.516 1 81.5 219 ALA B CA 1
ATOM 5048 C C . ALA B 1 219 ? 12.57 -22.25 8.953 1 81.5 219 ALA B C 1
ATOM 5050 O O . ALA B 1 219 ? 12.516 -23.156 8.133 1 81.5 219 ALA B O 1
ATOM 5051 N N . PRO B 1 220 ? 12.211 -22.453 10.234 1 81 220 PRO B N 1
ATOM 5052 C CA . PRO B 1 220 ? 11.82 -23.797 10.656 1 81 220 PRO B CA 1
ATOM 5053 C C . PRO B 1 220 ? 10.531 -24.281 9.992 1 81 220 PRO B C 1
ATOM 5055 O O . PRO B 1 220 ? 10.422 -25.438 9.602 1 81 220 PRO B O 1
ATOM 5058 N N . LEU B 1 221 ? 9.609 -23.422 9.797 1 78.69 221 LEU B N 1
ATOM 5059 C CA . LEU B 1 221 ? 8.336 -23.797 9.195 1 78.69 221 LEU B CA 1
ATOM 5060 C C . LEU B 1 221 ? 8.5 -24.109 7.715 1 78.69 221 LEU B C 1
ATOM 5062 O O . LEU B 1 221 ? 7.891 -25.047 7.203 1 78.69 221 LEU B O 1
ATOM 5066 N N . VAL B 1 222 ? 9.242 -23.281 7.113 1 78.12 222 VAL B N 1
ATOM 5067 C CA . VAL B 1 222 ? 9.508 -23.5 5.695 1 78.12 222 VAL B CA 1
ATOM 5068 C C . VAL B 1 222 ? 10.273 -24.797 5.512 1 78.12 222 VAL B C 1
ATOM 5070 O O . VAL B 1 222 ? 9.977 -25.578 4.605 1 78.12 222 VAL B O 1
ATOM 5073 N N . SER B 1 223 ? 11.227 -25.047 6.398 1 80.94 223 SER B N 1
ATOM 5074 C CA . SER B 1 223 ? 11.984 -26.281 6.316 1 80.94 223 SER B CA 1
ATOM 5075 C C . SER B 1 223 ? 11.078 -27.5 6.488 1 80.94 223 SER B C 1
ATOM 5077 O O . SER B 1 223 ? 11.211 -28.484 5.77 1 80.94 223 SER B O 1
ATOM 5079 N N . LEU B 1 224 ? 10.148 -27.375 7.324 1 75 224 LEU B N 1
ATOM 5080 C CA . LEU B 1 224 ? 9.227 -28.469 7.582 1 75 224 LEU B CA 1
ATOM 5081 C C . LEU B 1 224 ? 8.195 -28.578 6.465 1 75 224 LEU B C 1
ATOM 5083 O O . LEU B 1 224 ? 7.883 -29.688 6.016 1 75 224 LEU B O 1
ATOM 5087 N N . GLY B 1 225 ? 7.777 -27.469 5.992 1 82 225 GLY B N 1
ATOM 5088 C CA . GLY B 1 225 ? 6.691 -27.438 5.027 1 82 225 GLY B CA 1
ATOM 5089 C C . GLY B 1 225 ? 7.168 -27.594 3.594 1 82 225 GLY B C 1
ATOM 5090 O O . GLY B 1 225 ? 6.379 -27.922 2.705 1 82 225 GLY B O 1
ATOM 5091 N N . ASN B 1 226 ? 8.383 -27.328 3.459 1 85 226 ASN B N 1
ATOM 5092 C CA . ASN B 1 226 ? 8.898 -27.422 2.098 1 85 226 ASN B CA 1
ATOM 5093 C C . ASN B 1 226 ? 9.562 -28.781 1.84 1 85 226 ASN B C 1
ATOM 5095 O O . ASN B 1 226 ? 10.227 -28.953 0.818 1 85 226 ASN B O 1
ATOM 5099 N N . SER B 1 227 ? 9.297 -29.688 2.738 1 92.5 227 SER B N 1
ATOM 5100 C CA . SER B 1 227 ? 9.758 -31.047 2.475 1 92.5 227 SER B CA 1
ATOM 5101 C C . SER B 1 227 ? 8.836 -31.766 1.488 1 92.5 227 SER B C 1
ATOM 5103 O O . SER B 1 227 ? 7.645 -31.453 1.413 1 92.5 227 SER B O 1
ATOM 5105 N N . PHE B 1 228 ? 9.461 -32.688 0.747 1 95.88 228 PHE B N 1
ATOM 5106 C CA . PHE B 1 228 ? 8.68 -33.344 -0.288 1 95.88 228 PHE B CA 1
ATOM 5107 C C . PHE B 1 228 ? 7.551 -34.156 0.327 1 95.88 228 PHE B C 1
ATOM 5109 O O . PHE B 1 228 ? 6.41 -34.125 -0.144 1 95.88 228 PHE B O 1
ATOM 5116 N N . PRO B 1 229 ? 7.758 -34.844 1.461 1 95.38 229 PRO B N 1
ATOM 5117 C CA . PRO B 1 229 ? 6.637 -35.562 2.066 1 95.38 229 PRO B CA 1
ATOM 5118 C C . PRO B 1 229 ? 5.504 -34.656 2.508 1 95.38 229 PRO B C 1
ATOM 5120 O O . PRO B 1 229 ? 4.328 -34.969 2.352 1 95.38 229 PRO B O 1
ATOM 5123 N N . ALA B 1 230 ? 5.883 -33.562 3.039 1 93.88 230 ALA B N 1
ATOM 5124 C CA . ALA B 1 230 ? 4.859 -32.625 3.459 1 93.88 230 ALA B CA 1
ATOM 5125 C C . ALA B 1 230 ? 4.047 -32.125 2.264 1 93.88 230 ALA B C 1
ATOM 5127 O O . ALA B 1 230 ? 2.828 -31.953 2.355 1 93.88 230 ALA B O 1
ATOM 5128 N N . MET B 1 231 ? 4.719 -31.812 1.202 1 95.75 231 MET B N 1
ATOM 5129 C CA . MET B 1 231 ? 4.031 -31.359 -0.003 1 95.75 231 MET B CA 1
ATOM 5130 C C . MET B 1 231 ? 3.148 -32.469 -0.574 1 95.75 231 MET B C 1
ATOM 5132 O O . MET B 1 231 ? 2.037 -32.188 -1.035 1 95.75 231 MET B O 1
ATOM 5136 N N . LEU B 1 232 ? 3.627 -33.688 -0.507 1 96.31 232 LEU B N 1
ATOM 5137 C CA . LEU B 1 232 ? 2.854 -34.844 -0.99 1 96.31 232 LEU B CA 1
ATOM 5138 C C . LEU B 1 232 ? 1.589 -35.031 -0.159 1 96.31 232 LEU B C 1
ATOM 5140 O O . LEU B 1 232 ? 0.516 -35.281 -0.706 1 96.31 232 LEU B O 1
ATOM 5144 N N . ILE B 1 233 ? 1.722 -34.844 1.104 1 94.31 233 ILE B N 1
ATOM 5145 C CA . ILE B 1 233 ? 0.579 -34.969 2.002 1 94.31 233 ILE B CA 1
ATOM 5146 C C . ILE B 1 233 ? -0.412 -33.844 1.737 1 94.31 233 ILE B C 1
ATOM 5148 O O . ILE B 1 233 ? -1.626 -34.062 1.745 1 94.31 233 ILE B O 1
ATOM 5152 N N . SER B 1 234 ? 0.143 -32.688 1.55 1 93.56 234 SER B N 1
ATOM 5153 C CA . SER B 1 234 ? -0.714 -31.562 1.226 1 93.56 234 SER B CA 1
ATOM 5154 C C . SER B 1 234 ? -1.501 -31.812 -0.057 1 93.56 234 SER B C 1
ATOM 5156 O O . SER B 1 234 ? -2.691 -31.5 -0.132 1 93.56 234 SER B O 1
ATOM 5158 N N . MET B 1 235 ? -0.831 -32.344 -1.059 1 96 235 MET B N 1
ATOM 5159 C CA . MET B 1 235 ? -1.504 -32.688 -2.311 1 96 235 MET B CA 1
ATOM 5160 C C . MET B 1 235 ? -2.592 -33.719 -2.078 1 96 235 MET B C 1
ATOM 5162 O O . MET B 1 235 ? -3.689 -33.625 -2.627 1 96 235 MET B O 1
ATOM 5166 N N . LEU B 1 236 ? -2.324 -34.688 -1.274 1 95.12 236 LEU B N 1
ATOM 5167 C CA . LEU B 1 236 ? -3.309 -35.719 -0.959 1 95.12 236 LEU B CA 1
ATOM 5168 C C . LEU B 1 236 ? -4.547 -35.094 -0.311 1 95.12 236 LEU B C 1
ATOM 5170 O O . LEU B 1 236 ? -5.676 -35.438 -0.689 1 95.12 236 LEU B O 1
ATOM 5174 N N . ILE B 1 237 ? -4.281 -34.281 0.646 1 91.5 237 ILE B N 1
ATOM 5175 C CA . ILE B 1 237 ? -5.383 -33.625 1.344 1 91.5 237 ILE B CA 1
ATOM 5176 C C . ILE B 1 237 ? -6.199 -32.781 0.356 1 91.5 237 ILE B C 1
ATOM 5178 O O . ILE B 1 237 ? -7.43 -32.844 0.368 1 91.5 237 ILE B O 1
ATOM 5182 N N . LEU B 1 238 ? -5.512 -32.031 -0.463 1 94.06 238 LEU B N 1
ATOM 5183 C CA . LEU B 1 238 ? -6.137 -31.219 -1.487 1 94.06 238 LEU B CA 1
ATOM 5184 C C . LEU B 1 238 ? -7.031 -32.062 -2.395 1 94.06 238 LEU B C 1
ATOM 5186 O O . LEU B 1 238 ? -8.18 -31.688 -2.656 1 94.06 238 LEU B O 1
ATOM 5190 N N . LEU B 1 239 ? -6.602 -33.188 -2.848 1 95.19 239 LEU B N 1
ATOM 5191 C CA . LEU B 1 239 ? -7.328 -34.062 -3.77 1 95.19 239 LEU B CA 1
ATOM 5192 C C . LEU B 1 239 ? -8.523 -34.688 -3.076 1 95.19 239 LEU B C 1
ATOM 5194 O O . LEU B 1 239 ? -9.594 -34.812 -3.67 1 95.19 239 LEU B O 1
ATOM 5198 N N . LEU B 1 240 ? -8.367 -35.062 -1.856 1 90.81 240 LEU B N 1
ATOM 5199 C CA . LEU B 1 240 ? -9.461 -35.656 -1.09 1 90.81 240 LEU B CA 1
ATOM 5200 C C . LEU B 1 240 ? -10.586 -34.656 -0.902 1 90.81 240 LEU B C 1
ATOM 5202 O O . LEU B 1 240 ? -11.766 -35 -0.994 1 90.81 240 LEU B O 1
ATOM 5206 N N . LEU B 1 241 ? -10.195 -33.5 -0.682 1 88.56 241 LEU B N 1
ATOM 5207 C CA . LEU B 1 241 ? -11.195 -32.469 -0.506 1 88.56 241 LEU B CA 1
ATOM 5208 C C . LEU B 1 241 ? -11.953 -32.219 -1.805 1 88.56 241 LEU B C 1
ATOM 5210 O O . LEU B 1 241 ? -13.18 -32.094 -1.797 1 88.56 241 LEU B O 1
ATOM 5214 N N . TRP B 1 242 ? -11.227 -32.125 -2.873 1 89 242 TRP B N 1
ATOM 5215 C CA . TRP B 1 242 ? -11.906 -31.969 -4.156 1 89 242 TRP B CA 1
ATOM 5216 C C . TRP B 1 242 ? -12.844 -33.156 -4.414 1 89 242 TRP B C 1
ATOM 5218 O O . TRP B 1 242 ? -13.945 -32.969 -4.941 1 89 242 TRP B O 1
ATOM 5228 N N . TRP B 1 243 ? -12.469 -34.312 -4.035 1 89.94 243 TRP B N 1
ATOM 5229 C CA . TRP B 1 243 ? -13.266 -35.5 -4.293 1 89.94 243 TRP B CA 1
ATOM 5230 C C . TRP B 1 243 ? -14.562 -35.469 -3.482 1 89.94 243 TRP B C 1
ATOM 5232 O O . TRP B 1 243 ? -15.57 -36.062 -3.895 1 89.94 243 TRP B O 1
ATOM 5242 N N . VAL B 1 244 ? -14.555 -34.75 -2.408 1 84.62 244 VAL B N 1
ATOM 5243 C CA . VAL B 1 244 ? -15.781 -34.688 -1.612 1 84.62 244 VAL B CA 1
ATOM 5244 C C . VAL B 1 244 ? -16.547 -33.438 -1.956 1 84.62 244 VAL B C 1
ATOM 5246 O O . VAL B 1 244 ? -17.562 -33.125 -1.32 1 84.62 244 VAL B O 1
ATOM 5249 N N . GLY B 1 245 ? -16.047 -32.688 -2.826 1 79.38 245 GLY B N 1
ATOM 5250 C CA . GLY B 1 245 ? -16.812 -31.562 -3.32 1 79.38 245 GLY B CA 1
ATOM 5251 C C . GLY B 1 245 ? -16.375 -30.234 -2.729 1 79.38 245 GLY B C 1
ATOM 5252 O O . GLY B 1 245 ? -17.047 -29.203 -2.91 1 79.38 245 GLY B O 1
ATOM 5253 N N . ILE B 1 246 ? -15.266 -30.281 -2.004 1 79.25 246 ILE B N 1
ATOM 5254 C CA . ILE B 1 246 ? -14.695 -29.062 -1.428 1 79.25 246 ILE B CA 1
ATOM 5255 C C . ILE B 1 246 ? -13.508 -28.609 -2.271 1 79.25 246 ILE B C 1
ATOM 5257 O O . ILE B 1 246 ? -12.719 -29.422 -2.748 1 79.25 246 ILE B O 1
ATOM 5261 N N . HIS B 1 247 ? -13.484 -27.297 -2.537 1 84.5 247 HIS B N 1
ATOM 5262 C CA . HIS B 1 247 ? -12.359 -26.781 -3.297 1 84.5 247 HIS B CA 1
ATOM 5263 C C . HIS B 1 247 ? -11.055 -26.922 -2.525 1 84.5 247 HIS B C 1
ATOM 5265 O O . HIS B 1 247 ? -10.594 -25.984 -1.882 1 84.5 247 HIS B O 1
ATOM 5271 N N . GLY B 1 248 ? -10.398 -28 -2.75 1 85.81 248 GLY B N 1
ATOM 5272 C CA . GLY B 1 248 ? -9.242 -28.375 -1.96 1 85.81 248 GLY B CA 1
ATOM 5273 C C . GLY B 1 248 ? -8.047 -27.469 -2.17 1 85.81 248 GLY B C 1
ATOM 5274 O O . GLY B 1 248 ? -7.258 -27.25 -1.251 1 85.81 248 GLY B O 1
ATOM 5275 N N . THR B 1 249 ? -7.867 -26.938 -3.33 1 88.12 249 THR B N 1
ATOM 5276 C CA . THR B 1 249 ? -6.746 -26.047 -3.641 1 88.12 249 THR B CA 1
ATOM 5277 C C . THR B 1 249 ? -6.781 -24.797 -2.77 1 88.12 249 THR B C 1
ATOM 5279 O O . THR B 1 249 ? -5.758 -24.391 -2.225 1 88.12 249 THR B O 1
ATOM 5282 N N . SER B 1 250 ? -7.957 -24.266 -2.645 1 78.81 250 SER B N 1
ATOM 5283 C CA . SER B 1 250 ? -8.102 -23.062 -1.832 1 78.81 250 SER B CA 1
ATOM 5284 C C . SER B 1 250 ? -7.781 -23.344 -0.367 1 78.81 250 SER B C 1
ATOM 5286 O O . SER B 1 250 ? -7.152 -22.516 0.303 1 78.81 250 SER B O 1
ATOM 5288 N N . VAL B 1 251 ? -8.148 -24.484 0.08 1 81.62 251 VAL B N 1
ATOM 5289 C CA . VAL B 1 251 ? -7.941 -24.844 1.48 1 81.62 251 VAL B CA 1
ATOM 5290 C C . VAL B 1 251 ? -6.453 -25.031 1.753 1 81.62 251 VAL B C 1
ATOM 5292 O O . VAL B 1 251 ? -5.906 -24.422 2.684 1 81.62 251 VAL B O 1
ATOM 5295 N N . VAL B 1 252 ? -5.844 -25.781 0.982 1 86.94 252 VAL B N 1
ATOM 5296 C CA . VAL B 1 252 ? -4.441 -26.094 1.217 1 86.94 252 VAL B CA 1
ATOM 5297 C C . VAL B 1 252 ? -3.582 -24.859 1.014 1 86.94 252 VAL B C 1
ATOM 5299 O O . VAL B 1 252 ? -2.664 -24.594 1.794 1 86.94 252 VAL B O 1
ATOM 5302 N N . LEU B 1 253 ? -3.865 -24.062 0.025 1 84.38 253 LEU B N 1
ATOM 5303 C CA . LEU B 1 253 ? -3.043 -22.891 -0.271 1 84.38 253 LEU B CA 1
ATOM 5304 C C . LEU B 1 253 ? -3.262 -21.797 0.767 1 84.38 253 LEU B C 1
ATOM 5306 O O . LEU B 1 253 ? -2.389 -20.953 0.976 1 84.38 253 LEU B O 1
ATOM 5310 N N . SER B 1 254 ? -4.426 -21.812 1.337 1 78.62 254 SER B N 1
ATOM 5311 C CA . SER B 1 254 ? -4.66 -20.844 2.396 1 78.62 254 SER B CA 1
ATOM 5312 C C . SER B 1 254 ? -3.639 -20.984 3.52 1 78.62 254 SER B C 1
ATOM 5314 O O . SER B 1 254 ? -3.32 -20.016 4.211 1 78.62 254 SER B O 1
ATOM 5316 N N . VAL B 1 255 ? -3.08 -22.188 3.605 1 81.19 255 VAL B N 1
ATOM 5317 C CA . VAL B 1 255 ? -2.131 -22.469 4.684 1 81.19 255 VAL B CA 1
ATOM 5318 C C . VAL B 1 255 ? -0.713 -22.516 4.121 1 81.19 255 VAL B C 1
ATOM 5320 O O . VAL B 1 255 ? 0.217 -21.969 4.707 1 81.19 255 VAL B O 1
ATOM 5323 N N . MET B 1 256 ? -0.559 -23.094 3.033 1 87.19 256 MET B N 1
ATOM 5324 C CA . MET B 1 256 ? 0.773 -23.5 2.594 1 87.19 256 MET B CA 1
ATOM 5325 C C . MET B 1 256 ? 1.385 -22.438 1.672 1 87.19 256 MET B C 1
ATOM 5327 O O . MET B 1 256 ? 2.59 -22.453 1.42 1 87.19 256 MET B O 1
ATOM 5331 N N . MET B 1 257 ? 0.625 -21.531 1.227 1 83.75 257 MET B N 1
ATOM 5332 C CA . MET B 1 257 ? 1.131 -20.531 0.284 1 83.75 257 MET B CA 1
ATOM 5333 C C . MET B 1 257 ? 2.305 -19.766 0.881 1 83.75 257 MET B C 1
ATOM 5335 O O . MET B 1 257 ? 3.318 -19.562 0.213 1 83.75 257 MET B O 1
ATOM 5339 N N . VAL B 1 258 ? 2.133 -19.391 2.051 1 81.81 258 VAL B N 1
ATOM 5340 C CA . VAL B 1 258 ? 3.146 -18.562 2.711 1 81.81 258 VAL B CA 1
ATOM 5341 C C . VAL B 1 258 ? 4.445 -19.359 2.844 1 81.81 258 VAL B C 1
ATOM 5343 O O . VAL B 1 258 ? 5.535 -18.797 2.811 1 81.81 258 VAL B O 1
ATOM 5346 N N . ILE B 1 259 ? 4.328 -20.672 2.906 1 87.81 259 ILE B N 1
ATOM 5347 C CA . ILE B 1 259 ? 5.48 -21.547 3.092 1 87.81 259 ILE B CA 1
ATOM 5348 C C . ILE B 1 259 ? 6.168 -21.797 1.749 1 87.81 259 ILE B C 1
ATOM 5350 O O . ILE B 1 259 ? 7.395 -21.781 1.662 1 87.81 259 ILE B O 1
ATOM 5354 N N . TRP B 1 260 ? 5.438 -21.938 0.693 1 91.88 260 TRP B N 1
ATOM 5355 C CA . TRP B 1 260 ? 5.988 -22.375 -0.585 1 91.88 260 TRP B CA 1
ATOM 5356 C C . TRP B 1 260 ? 6.387 -21.188 -1.445 1 91.88 260 TRP B C 1
ATOM 5358 O O . TRP B 1 260 ? 7.141 -21.328 -2.41 1 91.88 260 TRP B O 1
ATOM 5368 N N . MET B 1 261 ? 5.922 -20.016 -1.083 1 87.31 261 MET B N 1
ATOM 5369 C CA . MET B 1 261 ? 6.18 -18.828 -1.9 1 87.31 261 MET B CA 1
ATOM 5370 C C . MET B 1 261 ? 7.629 -18.375 -1.747 1 87.31 261 MET B C 1
ATOM 5372 O O . MET B 1 261 ? 8.258 -17.969 -2.723 1 87.31 261 MET B O 1
ATOM 5376 N N . GLU B 1 262 ? 8.094 -18.406 -0.558 1 86.69 262 GLU B N 1
ATOM 5377 C CA . GLU B 1 262 ? 9.438 -17.891 -0.288 1 86.69 262 GLU B CA 1
ATOM 5378 C C . GLU B 1 262 ? 10.484 -18.625 -1.123 1 86.69 262 GLU B C 1
ATOM 5380 O O . GLU B 1 262 ? 11.281 -17.984 -1.822 1 86.69 262 GLU B O 1
ATOM 5385 N N . PRO B 1 263 ? 10.508 -19.969 -1.16 1 91.12 263 PRO B N 1
ATOM 5386 C CA . PRO B 1 263 ? 11.484 -20.656 -2.012 1 91.12 263 PRO B CA 1
ATOM 5387 C C . PRO B 1 263 ? 11.258 -20.391 -3.498 1 91.12 263 PRO B C 1
ATOM 5389 O O . PRO B 1 263 ? 12.211 -20.359 -4.277 1 91.12 263 PRO B O 1
ATOM 5392 N N . ALA B 1 264 ? 10.008 -20.219 -3.885 1 92.31 264 ALA B N 1
ATOM 5393 C CA . ALA B 1 264 ? 9.727 -19.906 -5.285 1 92.31 264 ALA B CA 1
ATOM 5394 C C . ALA B 1 264 ? 10.352 -18.578 -5.688 1 92.31 264 ALA B C 1
ATOM 5396 O O . ALA B 1 264 ? 10.93 -18.469 -6.77 1 92.31 264 ALA B O 1
ATOM 5397 N N . ILE B 1 265 ? 10.242 -17.641 -4.832 1 88.75 265 ILE B N 1
ATOM 5398 C CA . ILE B 1 265 ? 10.812 -16.328 -5.09 1 88.75 265 ILE B CA 1
ATOM 5399 C C . ILE B 1 265 ? 12.336 -16.406 -5.09 1 88.75 265 ILE B C 1
ATOM 5401 O O . ILE B 1 265 ? 13 -15.773 -5.91 1 88.75 265 ILE B O 1
ATOM 5405 N N . THR B 1 266 ? 12.906 -17.188 -4.207 1 88.56 266 THR B N 1
ATOM 5406 C CA . THR B 1 266 ? 14.344 -17.406 -4.164 1 88.56 266 THR B CA 1
ATOM 5407 C C . THR B 1 266 ? 14.844 -18 -5.48 1 88.56 266 THR B C 1
ATOM 5409 O O . THR B 1 266 ? 15.852 -17.547 -6.027 1 88.56 266 THR B O 1
ATOM 5412 N N . ASN B 1 267 ? 14.133 -19 -6.027 1 93.88 267 ASN B N 1
ATOM 5413 C CA . ASN B 1 267 ? 14.477 -19.578 -7.324 1 93.88 267 ASN B CA 1
ATOM 5414 C C . ASN B 1 267 ? 14.422 -18.531 -8.438 1 93.88 267 ASN B C 1
ATOM 5416 O O . ASN B 1 267 ? 15.297 -18.5 -9.305 1 93.88 267 ASN B O 1
ATOM 5420 N N . LEU B 1 268 ? 13.398 -17.766 -8.367 1 92.88 268 LEU B N 1
ATOM 5421 C CA . LEU B 1 268 ? 13.242 -16.703 -9.367 1 92.88 268 LEU B CA 1
ATOM 5422 C C . LEU B 1 268 ? 14.406 -15.727 -9.312 1 92.88 268 LEU B C 1
ATOM 5424 O O . LEU B 1 268 ? 14.953 -15.344 -10.344 1 92.88 268 LEU B O 1
ATOM 5428 N N . ASN B 1 269 ? 14.75 -15.312 -8.125 1 88.25 269 ASN B N 1
ATOM 5429 C CA . ASN B 1 269 ? 15.867 -14.391 -7.949 1 88.25 269 ASN B CA 1
ATOM 5430 C C . ASN B 1 269 ? 17.172 -15 -8.438 1 88.25 269 ASN B C 1
ATOM 5432 O O . ASN B 1 269 ? 17.984 -14.32 -9.078 1 88.25 269 ASN B O 1
ATOM 5436 N N . ASN B 1 270 ? 17.391 -16.266 -8.102 1 91.56 270 ASN B N 1
ATOM 5437 C CA . ASN B 1 270 ? 18.578 -16.953 -8.578 1 91.56 270 ASN B CA 1
ATOM 5438 C C . ASN B 1 270 ? 18.609 -17.031 -10.109 1 91.56 270 ASN B C 1
ATOM 5440 O O . ASN B 1 270 ? 19.656 -16.812 -10.719 1 91.56 270 ASN B O 1
ATOM 5444 N N . TYR B 1 271 ? 17.469 -17.359 -10.656 1 91.69 271 TYR B N 1
ATOM 5445 C CA . TYR B 1 271 ? 17.344 -17.406 -12.109 1 91.69 271 TYR B CA 1
ATOM 5446 C C . TYR B 1 271 ? 17.734 -16.078 -12.75 1 91.69 271 TYR B C 1
ATOM 5448 O O . TYR B 1 271 ? 18.5 -16.047 -13.711 1 91.69 271 TYR B O 1
ATOM 5456 N N . MET B 1 272 ? 17.219 -15.016 -12.219 1 88.06 272 MET B N 1
ATOM 5457 C CA . MET B 1 272 ? 17.469 -13.68 -12.758 1 88.06 272 MET B CA 1
ATOM 5458 C C . MET B 1 272 ? 18.938 -13.289 -12.594 1 88.06 272 MET B C 1
ATOM 5460 O O . MET B 1 272 ? 19.469 -12.547 -13.422 1 88.06 272 MET B O 1
ATOM 5464 N N . ALA B 1 273 ? 19.578 -13.836 -11.57 1 87.06 273 ALA B N 1
ATOM 5465 C CA . ALA B 1 273 ? 20.969 -13.516 -11.281 1 87.06 273 ALA B CA 1
ATOM 5466 C C . ALA B 1 273 ? 21.906 -14.453 -12.039 1 87.06 273 ALA B C 1
ATOM 5468 O O . ALA B 1 273 ? 23.125 -14.328 -11.945 1 87.06 273 ALA B O 1
ATOM 5469 N N . GLY B 1 274 ? 21.312 -15.406 -12.781 1 86.31 274 GLY B N 1
ATOM 5470 C CA . GLY B 1 274 ? 22.141 -16.391 -13.484 1 86.31 274 GLY B CA 1
ATOM 5471 C C . GLY B 1 274 ? 22.719 -17.453 -12.578 1 86.31 274 GLY B C 1
ATOM 5472 O O . GLY B 1 274 ? 23.688 -18.125 -12.938 1 86.31 274 GLY B O 1
ATOM 5473 N N . GLU B 1 275 ? 22.172 -17.5 -11.391 1 91.19 275 GLU B N 1
ATOM 5474 C CA . GLU B 1 275 ? 22.609 -18.5 -10.422 1 91.19 275 GLU B CA 1
ATOM 5475 C C . GLU B 1 275 ? 21.781 -19.781 -10.562 1 91.19 275 GLU B C 1
ATOM 5477 O O . GLU B 1 275 ? 20.703 -19.766 -11.148 1 91.19 275 GLU B O 1
ATOM 5482 N N . PRO B 1 276 ? 22.297 -20.859 -10.078 1 93.31 276 PRO B N 1
ATOM 5483 C CA . PRO B 1 276 ? 21.578 -22.125 -10.195 1 93.31 276 PRO B CA 1
ATOM 5484 C C . PRO B 1 276 ? 20.25 -22.125 -9.422 1 93.31 276 PRO B C 1
ATOM 5486 O O . PRO B 1 276 ? 20.188 -21.578 -8.32 1 93.31 276 PRO B O 1
ATOM 5489 N N . VAL B 1 277 ? 19.25 -22.625 -10.086 1 95.44 277 VAL B N 1
ATOM 5490 C CA . VAL B 1 277 ? 17.953 -22.859 -9.453 1 95.44 277 VAL B CA 1
ATOM 5491 C C . VAL B 1 277 ? 17.953 -24.25 -8.805 1 95.44 277 VAL B C 1
ATOM 5493 O O . VAL B 1 277 ? 18 -25.266 -9.5 1 95.44 277 VAL B O 1
ATOM 5496 N N . THR B 1 278 ? 17.844 -24.266 -7.395 1 94.12 278 THR B N 1
ATOM 5497 C CA . THR B 1 278 ? 18.125 -25.531 -6.742 1 94.12 278 THR B CA 1
ATOM 5498 C C . THR B 1 278 ? 16.969 -25.969 -5.859 1 94.12 278 THR B C 1
ATOM 5500 O O . THR B 1 278 ? 16.891 -27.125 -5.441 1 94.12 278 THR B O 1
ATOM 5503 N N . LEU B 1 279 ? 16.062 -25.094 -5.574 1 94.44 279 LEU B N 1
ATOM 5504 C CA . LEU B 1 279 ? 14.969 -25.438 -4.676 1 94.44 279 LEU B CA 1
ATOM 5505 C C . LEU B 1 279 ? 13.82 -26.094 -5.449 1 94.44 279 LEU B C 1
ATOM 5507 O O . LEU B 1 279 ? 13.141 -25.422 -6.23 1 94.44 279 LEU B O 1
ATOM 5511 N N . VAL B 1 280 ? 13.531 -27.328 -5.18 1 96.44 280 VAL B N 1
ATOM 5512 C CA . VAL B 1 280 ? 12.562 -28.078 -5.969 1 96.44 280 VAL B CA 1
ATOM 5513 C C . VAL B 1 280 ? 11.164 -27.891 -5.387 1 96.44 280 VAL B C 1
ATOM 5515 O O . VAL B 1 280 ? 10.234 -27.516 -6.105 1 96.44 280 VAL B O 1
ATOM 5518 N N . THR B 1 281 ? 11.031 -28.094 -4.02 1 95.38 281 THR B N 1
ATOM 5519 C CA . THR B 1 281 ? 9.727 -28.047 -3.373 1 95.38 281 THR B CA 1
ATOM 5520 C C . THR B 1 281 ? 9.281 -26.609 -3.141 1 95.38 281 THR B C 1
ATOM 5522 O O . THR B 1 281 ? 9.375 -26.094 -2.023 1 95.38 281 THR B O 1
ATOM 5525 N N . THR B 1 282 ? 8.805 -25.984 -4.199 1 94.69 282 THR B N 1
ATOM 5526 C CA . THR B 1 282 ? 8.352 -24.609 -4.191 1 94.69 282 THR B CA 1
ATOM 5527 C C . THR B 1 282 ? 6.891 -24.516 -4.629 1 94.69 282 THR B C 1
ATOM 5529 O O . THR B 1 282 ? 6.285 -25.516 -5.012 1 94.69 282 THR B O 1
ATOM 5532 N N . TYR B 1 283 ? 6.363 -23.312 -4.516 1 92.12 283 TYR B N 1
ATOM 5533 C CA . TYR B 1 283 ? 5.008 -23.047 -4.992 1 92.12 283 TYR B CA 1
ATOM 5534 C C . TYR B 1 283 ? 4.859 -23.438 -6.457 1 92.12 283 TYR B C 1
ATOM 5536 O O . TYR B 1 283 ? 3.854 -24.031 -6.852 1 92.12 283 TYR B O 1
ATOM 5544 N N . MET B 1 284 ? 5.867 -23.156 -7.285 1 94.06 284 MET B N 1
ATOM 5545 C CA . MET B 1 284 ? 5.758 -23.438 -8.719 1 94.06 284 MET B CA 1
ATOM 5546 C C . MET B 1 284 ? 5.805 -24.922 -9 1 94.06 284 MET B C 1
ATOM 5548 O O . MET B 1 284 ? 5.141 -25.422 -9.914 1 94.06 284 MET B O 1
ATOM 5552 N N . PHE B 1 285 ? 6.605 -25.641 -8.227 1 96.38 285 PHE B N 1
ATOM 5553 C CA . PHE B 1 285 ? 6.594 -27.094 -8.336 1 96.38 285 PHE B CA 1
ATOM 5554 C C . PHE B 1 285 ? 5.199 -27.641 -8.055 1 96.38 285 PHE B C 1
ATOM 5556 O O . PHE B 1 285 ? 4.664 -28.438 -8.836 1 96.38 285 PHE B O 1
ATOM 5563 N N . PHE B 1 286 ? 4.695 -27.234 -6.949 1 95.31 286 PHE B N 1
ATOM 5564 C CA . PHE B 1 286 ? 3.352 -27.656 -6.578 1 95.31 286 PHE B CA 1
ATOM 5565 C C . PHE B 1 286 ? 2.348 -27.281 -7.664 1 95.31 286 PHE B C 1
ATOM 5567 O O . PHE B 1 286 ? 1.505 -28.109 -8.039 1 95.31 286 PHE B O 1
ATOM 5574 N N . PHE B 1 287 ? 2.475 -26.094 -8.164 1 92.88 287 PHE B N 1
ATOM 5575 C CA . PHE B 1 287 ? 1.528 -25.562 -9.141 1 92.88 287 PHE B CA 1
ATOM 5576 C C . PHE B 1 287 ? 1.585 -26.344 -10.445 1 92.88 287 PHE B C 1
ATOM 5578 O O . PHE B 1 287 ? 0.559 -26.562 -11.094 1 92.88 287 PHE B O 1
ATOM 5585 N N . VAL B 1 288 ? 2.666 -26.812 -10.852 1 95 288 VAL B N 1
ATOM 5586 C CA . VAL B 1 288 ? 2.838 -27.578 -12.078 1 95 288 VAL B CA 1
ATOM 5587 C C . VAL B 1 288 ? 1.98 -28.844 -12.023 1 95 288 VAL B C 1
ATOM 5589 O O . VAL B 1 288 ? 1.225 -29.125 -12.961 1 95 288 VAL B O 1
ATOM 5592 N N . PHE B 1 289 ? 2.014 -29.484 -10.953 1 95.88 289 PHE B N 1
ATOM 5593 C CA . PHE B 1 289 ? 1.363 -30.797 -10.875 1 95.88 289 PHE B CA 1
ATOM 5594 C C . PHE B 1 289 ? -0.087 -30.641 -10.43 1 95.88 289 PHE B C 1
ATOM 5596 O O . PHE B 1 289 ? -0.913 -31.516 -10.688 1 95.88 289 PHE B O 1
ATOM 5603 N N . CYS B 1 290 ? -0.326 -29.516 -9.781 1 94.5 290 CYS B N 1
ATOM 5604 C CA . CYS B 1 290 ? -1.688 -29.281 -9.32 1 94.5 290 CYS B CA 1
ATOM 5605 C C . CYS B 1 290 ? -2.539 -28.656 -10.422 1 94.5 290 CYS B C 1
ATOM 5607 O O . CYS B 1 290 ? -3.75 -28.875 -10.477 1 94.5 290 CYS B O 1
ATOM 5609 N N . GLN B 1 291 ? -1.846 -27.938 -11.312 1 92.31 291 GLN B N 1
ATOM 5610 C CA . GLN B 1 291 ? -2.684 -27.094 -12.164 1 92.31 291 GLN B CA 1
ATOM 5611 C C . GLN B 1 291 ? -2.383 -27.344 -13.641 1 92.31 291 GLN B C 1
ATOM 5613 O O . GLN B 1 291 ? -3.299 -27.531 -14.445 1 92.31 291 GLN B O 1
ATOM 5618 N N . PHE B 1 292 ? -1.18 -27.531 -14.086 1 94.25 292 PHE B N 1
ATOM 5619 C CA . PHE B 1 292 ? -0.802 -27.422 -15.484 1 94.25 292 PHE B CA 1
ATOM 5620 C C . PHE B 1 292 ? -1.041 -28.734 -16.219 1 94.25 292 PHE B C 1
ATOM 5622 O O . PHE B 1 292 ? -0.795 -28.828 -17.438 1 94.25 292 PHE B O 1
ATOM 5629 N N . ILE B 1 293 ? -1.543 -29.734 -15.57 1 95.88 293 ILE B N 1
ATOM 5630 C CA . ILE B 1 293 ? -1.862 -31 -16.234 1 95.88 293 ILE B CA 1
ATOM 5631 C C . ILE B 1 293 ? -3.359 -31.266 -16.109 1 95.88 293 ILE B C 1
ATOM 5633 O O . ILE B 1 293 ? -3.77 -32.375 -15.766 1 95.88 293 ILE B O 1
ATOM 5637 N N . GLY B 1 294 ? -4.094 -30.188 -16.344 1 93.5 294 GLY B N 1
ATOM 5638 C CA . GLY B 1 294 ? -5.539 -30.328 -16.344 1 93.5 294 GLY B CA 1
ATOM 5639 C C . GLY B 1 294 ? -6.16 -30.047 -14.992 1 93.5 294 GLY B C 1
ATOM 5640 O O . GLY B 1 294 ? -7.234 -30.562 -14.672 1 93.5 294 GLY B O 1
ATOM 5641 N N . GLY B 1 295 ? -5.461 -29.344 -14.148 1 93 295 GLY B N 1
ATOM 5642 C CA . GLY B 1 295 ? -5.988 -29 -12.836 1 93 295 GLY B CA 1
ATOM 5643 C C . GLY B 1 295 ? -5.824 -30.125 -11.812 1 93 295 GLY B C 1
ATOM 5644 O O . GLY B 1 295 ? -5.152 -31.109 -12.078 1 93 295 GLY B O 1
ATOM 5645 N N . PRO B 1 296 ? -6.449 -29.875 -10.672 1 94.19 296 PRO B N 1
ATOM 5646 C CA . PRO B 1 296 ? -6.391 -30.922 -9.656 1 94.19 296 PRO B CA 1
ATOM 5647 C C . PRO B 1 296 ? -6.91 -32.281 -10.156 1 94.19 296 PRO B C 1
ATOM 5649 O O . PRO B 1 296 ? -8.008 -32.344 -10.719 1 94.19 296 PRO B O 1
ATOM 5652 N N . GLY B 1 297 ? -6.148 -33.312 -9.93 1 95.69 297 GLY B N 1
ATOM 5653 C CA . GLY B 1 297 ? -6.469 -34.625 -10.43 1 95.69 297 GLY B CA 1
ATOM 5654 C C . GLY B 1 297 ? -5.809 -34.938 -11.758 1 95.69 297 GLY B C 1
ATOM 5655 O O . GLY B 1 297 ? -5.855 -36.094 -12.227 1 95.69 297 GLY B O 1
ATOM 5656 N N . CYS B 1 298 ? -5.16 -33.906 -12.328 1 96.81 298 CYS B N 1
ATOM 5657 C CA . CYS B 1 298 ? -4.547 -34.062 -13.641 1 96.81 298 CYS B CA 1
ATOM 5658 C C . CYS B 1 298 ? -5.562 -34.594 -14.656 1 96.81 298 CYS B C 1
ATOM 5660 O O . CYS B 1 298 ? -5.328 -35.594 -15.312 1 96.81 298 CYS B O 1
ATOM 5662 N N . LEU B 1 299 ? -6.527 -33.812 -14.891 1 95.56 299 LEU B N 1
ATOM 5663 C CA . LEU B 1 299 ? -7.734 -34.25 -15.586 1 95.56 299 LEU B CA 1
ATOM 5664 C C . LEU B 1 299 ? -7.617 -34.031 -17.078 1 95.56 299 LEU B C 1
ATOM 5666 O O . LEU B 1 299 ? -8.586 -34.219 -17.828 1 95.56 299 LEU B O 1
ATOM 5670 N N . PHE B 1 300 ? -6.441 -33.562 -17.5 1 95 300 PHE B N 1
ATOM 5671 C CA . PHE B 1 300 ? -6.227 -33.375 -18.922 1 95 300 PHE B CA 1
ATOM 5672 C C . PHE B 1 300 ? -6.602 -34.656 -19.688 1 95 300 PHE B C 1
ATOM 5674 O O . PHE B 1 300 ? -7.324 -34.594 -20.688 1 95 300 PHE B O 1
ATOM 5681 N N . GLY B 1 301 ? -6.172 -35.75 -19.234 1 94.69 301 GLY B N 1
ATOM 5682 C CA . GLY B 1 301 ? -6.43 -37.031 -19.875 1 94.69 301 GLY B CA 1
ATOM 5683 C C . GLY B 1 301 ? -7.898 -37.406 -19.891 1 94.69 301 GLY B C 1
ATOM 5684 O O . GLY B 1 301 ? -8.414 -37.875 -20.906 1 94.69 301 GLY B O 1
ATOM 5685 N N . LEU B 1 302 ? -8.57 -37.25 -18.766 1 94.62 302 LEU B N 1
ATOM 5686 C CA . LEU B 1 302 ? -9.992 -37.562 -18.688 1 94.62 302 LEU B CA 1
ATOM 5687 C C . LEU B 1 302 ? -10.789 -36.75 -19.688 1 94.62 302 LEU B C 1
ATOM 5689 O O . LEU B 1 302 ? -11.688 -37.281 -20.359 1 94.62 302 LEU B O 1
ATOM 5693 N N . THR B 1 303 ? -10.477 -35.531 -19.734 1 93.31 303 THR B N 1
ATOM 5694 C CA . THR B 1 303 ? -11.164 -34.625 -20.656 1 93.31 303 THR B CA 1
ATOM 5695 C C . THR B 1 303 ? -10.945 -35.062 -22.094 1 93.31 303 THR B C 1
ATOM 5697 O O . THR B 1 303 ? -11.883 -35.094 -22.891 1 93.31 303 THR B O 1
ATOM 5700 N N . CYS B 1 304 ? -9.781 -35.375 -22.453 1 94.69 304 CYS B N 1
ATOM 5701 C CA . CYS B 1 304 ? -9.461 -35.844 -23.797 1 94.69 304 CYS B CA 1
ATOM 5702 C C . CYS B 1 304 ? -10.148 -37.188 -24.078 1 94.69 304 CYS B C 1
ATOM 5704 O O . CYS B 1 304 ? -10.734 -37.375 -25.156 1 94.69 304 CYS B O 1
ATOM 5706 N N . ASP B 1 305 ? -10.07 -38.094 -23.125 1 95.62 305 ASP B N 1
ATOM 5707 C CA . ASP B 1 305 ? -10.68 -39.406 -23.297 1 95.62 305 ASP B CA 1
ATOM 5708 C C . ASP B 1 305 ? -12.188 -39.281 -23.531 1 95.62 305 ASP B C 1
ATOM 5710 O O . ASP B 1 305 ? -12.742 -39.969 -24.375 1 95.62 305 ASP B O 1
ATOM 5714 N N . MET B 1 306 ? -12.797 -38.5 -22.75 1 93.62 306 MET B N 1
ATOM 5715 C CA . MET B 1 306 ? -14.234 -38.281 -22.906 1 93.62 306 MET B CA 1
ATOM 5716 C C . MET B 1 306 ? -14.57 -37.75 -24.281 1 93.62 306 MET B C 1
ATOM 5718 O O . MET B 1 306 ? -15.531 -38.188 -24.922 1 93.62 306 MET B O 1
ATOM 5722 N N . ALA B 1 307 ? -13.812 -36.844 -24.797 1 93.56 307 ALA B N 1
ATOM 5723 C CA . ALA B 1 307 ? -14.062 -36.156 -26.062 1 93.56 307 ALA B CA 1
ATOM 5724 C C . ALA B 1 307 ? -13.828 -37.125 -27.234 1 93.56 307 ALA B C 1
ATOM 5726 O O . ALA B 1 307 ? -14.508 -37.031 -28.266 1 93.56 307 ALA B O 1
ATOM 5727 N N . ILE B 1 308 ? -12.938 -38.031 -27.094 1 94.94 308 ILE B N 1
ATOM 5728 C CA . ILE B 1 308 ? -12.492 -38.844 -28.234 1 94.94 308 ILE B CA 1
ATOM 5729 C C . ILE B 1 308 ? -13.172 -40.188 -28.203 1 94.94 308 ILE B C 1
ATOM 5731 O O . ILE B 1 308 ? -13.555 -40.75 -29.234 1 94.94 308 ILE B O 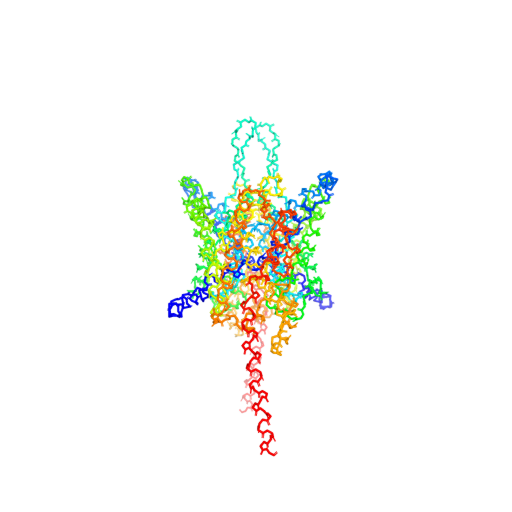1
ATOM 5735 N N . PHE B 1 309 ? -13.406 -40.781 -27 1 95.56 309 PHE B N 1
ATOM 5736 C CA . PHE B 1 309 ? -13.711 -42.219 -26.953 1 95.56 309 PHE B CA 1
ATOM 5737 C C . PHE B 1 309 ? -15.109 -42.438 -26.391 1 95.56 309 PHE B C 1
ATOM 5739 O O . PHE B 1 309 ? -15.578 -43.594 -26.344 1 95.56 309 PHE B O 1
ATOM 5746 N N . ALA B 1 310 ? -15.781 -41.469 -25.938 1 95.06 310 ALA B N 1
ATOM 5747 C CA . ALA B 1 310 ? -17.078 -41.656 -25.312 1 95.06 310 ALA B CA 1
ATOM 5748 C C . ALA B 1 310 ? -18.047 -42.375 -26.25 1 95.06 310 ALA B C 1
ATOM 5750 O O . ALA B 1 310 ? -18.109 -42.031 -27.438 1 95.06 310 ALA B O 1
ATOM 5751 N N . LYS B 1 311 ? -18.828 -43.219 -25.75 1 95.56 311 LYS B N 1
ATOM 5752 C CA . LYS B 1 311 ? -19.828 -43.938 -26.5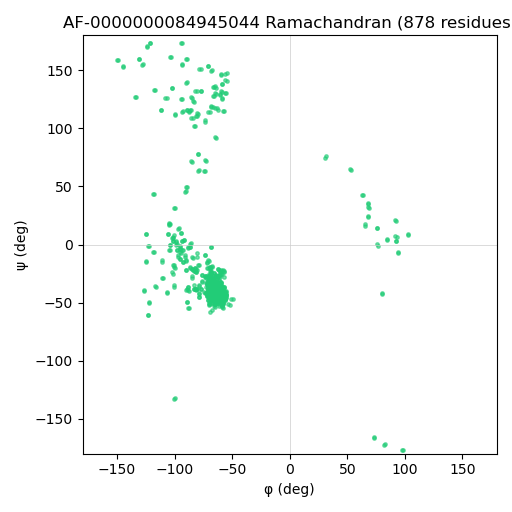31 1 95.56 311 LYS B CA 1
ATOM 5753 C C . LYS B 1 311 ? -21.234 -43.594 -26.062 1 95.56 311 LYS B C 1
ATOM 5755 O O . LYS B 1 311 ? -22.188 -43.594 -26.844 1 95.56 311 LYS B O 1
ATOM 5760 N N . SER B 1 312 ? -21.375 -43.406 -24.781 1 94.44 312 SER B N 1
ATOM 5761 C CA . SER B 1 312 ? -22.672 -43 -24.25 1 94.44 312 SER B CA 1
ATOM 5762 C C . SER B 1 312 ? -23.031 -41.594 -24.688 1 94.44 312 SER B C 1
ATOM 5764 O O . SER B 1 312 ? -22.156 -40.719 -24.844 1 94.44 312 SER B O 1
ATOM 5766 N N . GLU B 1 313 ? -24.328 -41.281 -24.844 1 92.44 313 GLU B N 1
ATOM 5767 C CA . GLU B 1 313 ? -24.797 -39.969 -25.234 1 92.44 313 GLU B CA 1
ATOM 5768 C C . GLU B 1 313 ? -24.453 -38.938 -24.172 1 92.44 313 GLU B C 1
ATOM 5770 O O . GLU B 1 313 ? -24.094 -37.781 -24.484 1 92.44 313 GLU B O 1
ATOM 5775 N N . ARG B 1 314 ? -24.562 -39.344 -22.984 1 89.38 314 ARG B N 1
ATOM 5776 C CA . ARG B 1 314 ? -24.25 -38.469 -21.844 1 89.38 314 ARG B CA 1
ATOM 5777 C C . ARG B 1 314 ? -22.812 -37.969 -21.906 1 89.38 314 ARG B C 1
ATOM 5779 O O . ARG B 1 314 ? -22.547 -36.781 -21.844 1 89.38 314 ARG B O 1
ATOM 5786 N N . PHE B 1 315 ? -21.906 -38.875 -22.062 1 92.56 315 PHE B N 1
ATOM 5787 C CA . PHE B 1 315 ? -20.484 -38.531 -21.969 1 92.56 315 PHE B CA 1
ATOM 5788 C C . PHE B 1 315 ? -19.984 -37.969 -23.281 1 92.56 315 PHE B C 1
ATOM 5790 O O . PHE B 1 315 ? -19.016 -37.219 -23.312 1 92.56 315 PHE B O 1
ATOM 5797 N N . LYS B 1 316 ? -20.672 -38.219 -24.375 1 92.38 316 LYS B N 1
ATOM 5798 C CA . LYS B 1 316 ? -20.375 -37.531 -25.625 1 92.38 316 LYS B CA 1
ATOM 5799 C C . LYS B 1 316 ? -20.703 -36.031 -25.516 1 92.38 316 LYS B C 1
ATOM 5801 O O . LYS B 1 316 ? -19.906 -35.188 -25.938 1 92.38 316 LYS B O 1
ATOM 5806 N N . ALA B 1 317 ? -21.891 -35.812 -24.953 1 87.44 317 ALA B N 1
ATOM 5807 C CA . ALA B 1 317 ? -22.328 -34.406 -24.781 1 87.44 317 ALA B CA 1
ATOM 5808 C C . ALA B 1 317 ? -21.406 -33.688 -23.797 1 87.44 317 ALA B C 1
ATOM 5810 O O . ALA B 1 317 ? -21 -32.562 -24.062 1 87.44 317 ALA B O 1
ATOM 5811 N N . PHE B 1 318 ? -21.078 -34.344 -22.766 1 86.38 318 PHE B N 1
ATOM 5812 C CA . PHE B 1 318 ? -20.25 -33.719 -21.719 1 86.38 318 PHE B CA 1
ATOM 5813 C C . PHE B 1 318 ? -18.828 -33.531 -22.219 1 86.38 318 PHE B C 1
ATOM 5815 O O . PHE B 1 318 ? -18.156 -32.562 -21.875 1 86.38 318 PHE B O 1
ATOM 5822 N N . GLY B 1 319 ? -18.375 -34.5 -22.922 1 87.56 319 GLY B N 1
ATOM 5823 C CA . GLY B 1 319 ? -17.016 -34.406 -23.469 1 87.56 319 GLY B CA 1
ATOM 5824 C C . GLY B 1 319 ? -16.812 -33.219 -24.359 1 87.56 319 GLY B C 1
ATOM 5825 O O . GLY B 1 319 ? -15.766 -32.594 -24.328 1 87.56 319 GLY B O 1
ATOM 5826 N N . LYS B 1 320 ? -17.812 -32.906 -25.078 1 84.94 320 LYS B N 1
ATOM 5827 C CA . LYS B 1 320 ? -17.75 -31.75 -25.953 1 84.94 320 LYS B CA 1
ATOM 5828 C C . LYS B 1 320 ? -17.719 -30.453 -25.156 1 84.94 320 LYS B C 1
ATOM 5830 O O . LYS B 1 320 ? -17 -29.516 -25.5 1 84.94 320 LYS B O 1
ATOM 5835 N N . VAL B 1 321 ? -18.453 -30.422 -24.125 1 81.25 321 VAL B N 1
ATOM 5836 C CA . VAL B 1 321 ? -18.609 -29.219 -23.328 1 81.25 321 VAL B CA 1
ATOM 5837 C C . VAL B 1 321 ? -17.375 -28.984 -22.469 1 81.25 321 VAL B C 1
ATOM 5839 O O . VAL B 1 321 ? -16.953 -27.844 -22.25 1 81.25 321 VAL B O 1
ATOM 5842 N N . CYS B 1 322 ? -16.719 -30.047 -22.062 1 86.25 322 CYS B N 1
ATOM 5843 C CA . CYS B 1 322 ? -15.641 -29.953 -21.078 1 86.25 322 CYS B CA 1
ATOM 5844 C C . CYS B 1 322 ? -14.281 -29.906 -21.766 1 86.25 322 CYS B C 1
ATOM 5846 O O . CYS B 1 322 ? -13.273 -29.547 -21.156 1 86.25 322 CYS B O 1
ATOM 5848 N N . PHE B 1 323 ? -14.25 -30.156 -23.016 1 88.5 323 PHE B N 1
ATOM 5849 C CA . PHE B 1 323 ? -12.977 -30.312 -23.703 1 88.5 323 PHE B CA 1
ATOM 5850 C C . PHE B 1 323 ? -12.195 -29 -23.688 1 88.5 323 PHE B C 1
ATOM 5852 O O . PHE B 1 323 ? -11.055 -28.953 -23.234 1 88.5 323 PHE B O 1
ATOM 5859 N N . VAL B 1 324 ? -12.82 -27.969 -24.141 1 84.69 324 VAL B N 1
ATOM 5860 C CA . VAL B 1 324 ? -12.133 -26.688 -24.266 1 84.69 324 VAL B CA 1
ATOM 5861 C C . VAL B 1 324 ? -11.734 -26.172 -22.891 1 84.69 324 VAL B C 1
ATOM 5863 O O . VAL B 1 324 ? -10.57 -25.844 -22.656 1 84.69 324 VAL B O 1
ATOM 5866 N N . PRO B 1 325 ? -12.617 -26.109 -21.922 1 83.81 325 PRO B N 1
ATOM 5867 C CA . PRO B 1 325 ? -12.211 -25.672 -20.578 1 83.81 325 PRO B CA 1
ATOM 5868 C C . PRO B 1 325 ? -11.117 -26.547 -19.984 1 83.81 325 PRO B C 1
ATOM 5870 O O . PRO B 1 325 ? -10.227 -26.031 -19.297 1 83.81 325 PRO B O 1
ATOM 5873 N N . GLY B 1 326 ? -11.188 -27.75 -20.266 1 87.06 326 GLY B N 1
ATOM 5874 C CA . GLY B 1 326 ? -10.195 -28.672 -19.75 1 87.06 326 GLY B CA 1
ATOM 5875 C C . GLY B 1 326 ? -8.797 -28.406 -20.266 1 87.06 326 GLY B C 1
ATOM 5876 O O . GLY B 1 326 ? -7.816 -28.562 -19.547 1 87.06 326 GLY B O 1
ATOM 5877 N N . MET B 1 327 ? -8.703 -27.953 -21.469 1 88.19 327 MET B N 1
ATOM 5878 C CA . MET B 1 327 ? -7.41 -27.625 -22.062 1 88.19 327 MET B CA 1
ATOM 5879 C C . MET B 1 327 ? -6.789 -26.406 -21.391 1 88.19 327 MET B C 1
ATOM 5881 O O . MET B 1 327 ? -5.566 -26.266 -21.375 1 88.19 327 MET B O 1
ATOM 5885 N N . PHE B 1 328 ? -7.684 -25.641 -20.797 1 84.81 328 PHE B N 1
ATOM 5886 C CA . PHE B 1 328 ? -7.227 -24.438 -20.109 1 84.81 328 PHE B CA 1
ATOM 5887 C C . PHE B 1 328 ? -7.238 -24.641 -18.594 1 84.81 328 PHE B C 1
ATOM 5889 O O . PHE B 1 328 ? -7.219 -23.672 -17.844 1 84.81 328 PHE B O 1
ATOM 5896 N N . ASN B 1 329 ? -7.289 -25.859 -18.188 1 89.38 329 ASN B N 1
ATOM 5897 C CA . ASN B 1 329 ? -7.16 -26.281 -16.797 1 89.38 329 ASN B CA 1
ATOM 5898 C C . ASN B 1 329 ? -8.344 -25.828 -15.953 1 89.38 329 ASN B C 1
ATOM 5900 O O . ASN B 1 329 ? -8.211 -25.609 -14.75 1 89.38 329 ASN B O 1
ATOM 5904 N N . ILE B 1 330 ? -9.469 -25.594 -16.641 1 83.56 330 ILE B N 1
ATOM 5905 C CA . ILE B 1 330 ? -10.703 -25.312 -15.914 1 83.56 330 ILE B CA 1
ATOM 5906 C C . ILE B 1 330 ? -11.43 -26.625 -15.609 1 83.56 330 ILE B C 1
ATOM 5908 O O . ILE B 1 330 ? -12.016 -27.234 -16.5 1 83.56 330 ILE B O 1
ATOM 5912 N N . VAL B 1 331 ? -11.57 -26.969 -14.344 1 82.88 331 VAL B N 1
ATOM 5913 C CA . VAL B 1 331 ? -11.922 -28.344 -14.023 1 82.88 331 VAL B CA 1
ATOM 5914 C C . VAL B 1 331 ? -13.336 -28.391 -13.461 1 82.88 331 VAL B C 1
ATOM 5916 O O . VAL B 1 331 ? -13.953 -29.469 -13.422 1 82.88 331 VAL B O 1
ATOM 5919 N N . GLU B 1 332 ? -13.93 -27.359 -13.094 1 76.94 332 GLU B N 1
ATOM 5920 C CA . GLU B 1 332 ? -15.227 -27.359 -12.43 1 76.94 332 GLU B CA 1
ATOM 5921 C C . GLU B 1 332 ? -16.281 -28.078 -13.273 1 76.94 332 GLU B C 1
ATOM 5923 O O . GLU B 1 332 ? -17.016 -28.922 -12.766 1 76.94 332 GLU B O 1
ATOM 5928 N N . PRO B 1 333 ? -16.297 -27.891 -14.602 1 77.31 333 PRO B N 1
ATOM 5929 C CA . PRO B 1 333 ? -17.266 -28.625 -15.406 1 77.31 333 PRO B CA 1
ATOM 5930 C C . PRO B 1 333 ? -17.016 -30.141 -15.367 1 77.31 333 PRO B C 1
ATOM 5932 O O . PRO B 1 333 ? -17.969 -30.922 -15.375 1 77.31 333 PRO B O 1
ATOM 5935 N N . VAL B 1 334 ? -15.844 -30.562 -15.312 1 85.38 334 VAL B N 1
ATOM 5936 C CA . VAL B 1 334 ? -15.516 -31.984 -15.32 1 85.38 334 VAL B CA 1
ATOM 5937 C C . VAL B 1 334 ? -15.75 -32.562 -13.93 1 85.38 334 VAL B C 1
ATOM 5939 O O . VAL B 1 334 ? -16.312 -33.656 -13.797 1 85.38 334 VAL B O 1
ATOM 5942 N N . ILE B 1 335 ? -15.312 -31.891 -12.898 1 84.69 335 ILE B N 1
ATOM 5943 C CA . ILE B 1 335 ? -15.406 -32.375 -11.531 1 84.69 335 ILE B CA 1
ATOM 5944 C C . ILE B 1 335 ? -16.875 -32.5 -11.133 1 84.69 335 ILE B C 1
ATOM 5946 O O . ILE B 1 335 ? -17.281 -33.5 -10.516 1 84.69 335 ILE B O 1
ATOM 5950 N N . PHE B 1 336 ? -17.656 -31.578 -11.617 1 73.19 336 PHE B N 1
ATOM 5951 C CA . PHE B 1 336 ? -19.047 -31.594 -11.172 1 73.19 336 PHE B CA 1
ATOM 5952 C C . PHE B 1 336 ? -19.953 -32.188 -12.234 1 73.19 336 PHE B C 1
ATOM 5954 O O . PHE B 1 336 ? -20.984 -32.781 -11.906 1 73.19 336 PHE B O 1
ATOM 5961 N N . GLY B 1 337 ? -19.609 -32.188 -13.453 1 72.94 337 GLY B N 1
ATOM 5962 C CA . GLY B 1 337 ? -20.422 -32.75 -14.523 1 72.94 337 GLY B CA 1
ATOM 5963 C C . GLY B 1 337 ? -20.188 -34.219 -14.75 1 72.94 337 GLY B C 1
ATOM 5964 O O . GLY B 1 337 ? -21.141 -35 -14.922 1 72.94 337 GLY B O 1
ATOM 5965 N N . PHE B 1 338 ? -19.047 -34.844 -14.992 1 72.69 338 PHE B N 1
ATOM 5966 C CA . PHE B 1 338 ? -18.703 -36.25 -15.133 1 72.69 338 PHE B CA 1
ATOM 5967 C C . PHE B 1 338 ? -18.844 -36.969 -13.797 1 72.69 338 PHE B C 1
ATOM 5969 O O . PHE B 1 338 ? -18.938 -38.188 -13.758 1 72.69 338 PHE B O 1
ATOM 5976 N N . PRO B 1 339 ? -19.203 -36.219 -12.758 1 74.94 339 PRO B N 1
ATOM 5977 C CA . PRO B 1 339 ? -19.234 -36.188 -11.289 1 74.94 339 PRO B CA 1
ATOM 5978 C C . PRO B 1 339 ? -18.078 -36.969 -10.664 1 74.94 339 PRO B C 1
ATOM 5980 O O . PRO B 1 339 ? -18.234 -38.125 -10.258 1 74.94 339 PRO B O 1
ATOM 5983 N N . ILE B 1 340 ? -16.938 -36.562 -10.641 1 88.25 340 ILE B N 1
ATOM 5984 C CA . ILE B 1 340 ? -15.766 -37.031 -9.914 1 88.25 340 ILE B CA 1
ATOM 5985 C C . ILE B 1 340 ? -16.047 -37.031 -8.414 1 88.25 340 ILE B C 1
ATOM 5987 O O . ILE B 1 340 ? -15.586 -37.906 -7.684 1 88.25 340 ILE B O 1
ATOM 5991 N N . VAL B 1 341 ? -16.875 -36.188 -8.102 1 86.31 341 VAL B N 1
ATOM 5992 C CA . VAL B 1 341 ? -17.203 -36.031 -6.691 1 86.31 341 VAL B CA 1
ATOM 5993 C C . VAL B 1 341 ? -17.875 -37.281 -6.164 1 86.31 341 VAL B C 1
ATOM 5995 O O . VAL B 1 341 ? -18.891 -37.719 -6.715 1 86.31 341 VAL B O 1
ATOM 5998 N N . LEU B 1 342 ? -17.312 -37.906 -5.266 1 82.94 342 LEU B N 1
ATOM 5999 C CA . LEU B 1 342 ? -17.812 -39.062 -4.539 1 82.94 342 LEU B CA 1
ATOM 6000 C C . LEU B 1 342 ? -17.969 -40.25 -5.473 1 82.94 342 LEU B C 1
ATOM 6002 O O . LEU B 1 342 ? -18.703 -41.188 -5.16 1 82.94 342 LEU B O 1
ATOM 6006 N N . ASN B 1 343 ? -17.344 -40.25 -6.633 1 88 343 ASN B N 1
ATOM 6007 C CA . ASN B 1 343 ? -17.328 -41.406 -7.539 1 88 343 ASN B CA 1
ATOM 6008 C C . ASN B 1 343 ? -16.219 -42.375 -7.176 1 88 343 ASN B C 1
ATOM 6010 O O . ASN B 1 343 ? -15.031 -42.094 -7.375 1 88 343 ASN B O 1
ATOM 6014 N N . PRO B 1 344 ? -16.594 -43.5 -6.656 1 89.12 344 PRO B N 1
ATOM 6015 C CA . PRO B 1 344 ? -15.578 -44.438 -6.195 1 89.12 344 PRO B CA 1
ATOM 6016 C C . PRO B 1 344 ? -14.688 -44.938 -7.328 1 89.12 344 PRO B C 1
ATOM 6018 O O . PRO B 1 344 ? -13.516 -45.25 -7.105 1 89.12 344 PRO B O 1
ATOM 6021 N N . ILE B 1 345 ? -15.227 -45 -8.523 1 91.75 345 ILE B N 1
ATOM 6022 C CA . ILE B 1 345 ? -14.445 -45.469 -9.664 1 91.75 345 ILE B CA 1
ATOM 6023 C C . ILE B 1 345 ? -13.352 -44.438 -9.992 1 91.75 345 ILE B C 1
ATOM 6025 O O . ILE B 1 345 ? -12.211 -44.812 -10.273 1 91.75 345 ILE B O 1
ATOM 6029 N N . MET B 1 346 ? -13.703 -43.219 -9.898 1 94.44 346 MET B N 1
ATOM 6030 C CA . MET B 1 346 ? -12.789 -42.156 -10.281 1 94.44 346 MET B CA 1
ATOM 6031 C C . MET B 1 346 ? -11.844 -41.812 -9.133 1 94.44 346 MET B C 1
ATOM 6033 O O . MET B 1 346 ? -10.836 -41.125 -9.344 1 94.44 346 MET B O 1
ATOM 6037 N N . PHE B 1 347 ? -12.117 -42.312 -7.973 1 93.75 347 PHE B N 1
ATOM 6038 C CA . PHE B 1 347 ? -11.312 -42 -6.797 1 93.75 347 PHE B CA 1
ATOM 6039 C C . PHE B 1 347 ? -9.852 -42.406 -7.031 1 93.75 347 PHE B C 1
ATOM 6041 O O . PHE B 1 347 ? -8.945 -41.625 -6.727 1 93.75 347 PHE B O 1
ATOM 6048 N N . ILE B 1 348 ? -9.648 -43.469 -7.633 1 93.81 348 ILE B N 1
ATOM 6049 C CA . ILE B 1 348 ? -8.312 -44.062 -7.766 1 93.81 348 ILE B CA 1
ATOM 6050 C C . ILE B 1 348 ? -7.473 -43.188 -8.703 1 93.81 348 ILE B C 1
ATOM 6052 O O . ILE B 1 348 ? -6.426 -42.656 -8.312 1 93.81 348 ILE B O 1
ATOM 6056 N N . PRO B 1 349 ? -7.914 -42.969 -9.922 1 96.38 349 PRO B N 1
ATOM 6057 C CA . PRO B 1 349 ? -7.074 -42.156 -10.797 1 96.38 349 PRO B CA 1
ATOM 6058 C C . PRO B 1 349 ? -6.992 -40.719 -10.344 1 96.38 349 PRO B C 1
ATOM 6060 O O . PRO B 1 349 ? -5.953 -40.062 -10.508 1 96.38 349 PRO B O 1
ATOM 6063 N N . PHE B 1 350 ? -8.047 -40.156 -9.75 1 96.56 350 PHE B N 1
ATOM 6064 C CA . PHE B 1 350 ? -8.102 -38.75 -9.328 1 96.56 350 PHE B CA 1
ATOM 6065 C C . PHE B 1 350 ? -7.062 -38.5 -8.242 1 96.56 350 PHE B C 1
ATOM 6067 O O . PHE B 1 350 ? -6.418 -37.438 -8.242 1 96.56 350 PHE B O 1
ATOM 6074 N N . ILE B 1 351 ? -6.863 -39.438 -7.359 1 96.56 351 ILE B N 1
ATOM 6075 C CA . ILE B 1 351 ? -5.957 -39.25 -6.227 1 96.56 351 ILE B CA 1
ATOM 6076 C C . ILE B 1 351 ? -4.547 -39.688 -6.633 1 96.56 351 ILE B C 1
ATOM 6078 O O . ILE B 1 351 ? -3.574 -38.969 -6.348 1 96.56 351 ILE B O 1
ATOM 6082 N N . LEU B 1 352 ? -4.426 -40.688 -7.352 1 96.62 352 LEU B N 1
ATOM 6083 C CA . LEU B 1 352 ? -3.131 -41.344 -7.57 1 96.62 352 LEU B CA 1
ATOM 6084 C C . LEU B 1 352 ? -2.357 -40.625 -8.672 1 96.62 352 LEU B C 1
ATOM 6086 O O . LEU B 1 352 ? -1.13 -40.531 -8.617 1 96.62 352 LEU B O 1
ATOM 6090 N N . THR B 1 353 ? -3.006 -40.188 -9.688 1 97.69 353 THR B N 1
ATOM 6091 C CA . THR B 1 353 ? -2.316 -39.656 -10.852 1 97.69 353 THR B CA 1
ATOM 6092 C C . THR B 1 353 ? -1.438 -38.469 -10.461 1 97.69 353 THR B C 1
ATOM 6094 O O . THR B 1 353 ? -0.232 -38.469 -10.719 1 97.69 353 THR B O 1
ATOM 6097 N N . PRO B 1 354 ? -2.008 -37.438 -9.789 1 97.94 354 PRO B N 1
ATOM 6098 C CA . PRO B 1 354 ? -1.154 -36.312 -9.438 1 97.94 354 PRO B CA 1
ATOM 6099 C C . PRO B 1 354 ? -0.036 -36.688 -8.469 1 97.94 354 PRO B C 1
ATOM 6101 O O . PRO B 1 354 ? 1.071 -36.156 -8.555 1 97.94 354 PRO B O 1
ATOM 6104 N N . LEU B 1 355 ? -0.319 -37.594 -7.535 1 97.94 355 LEU B N 1
ATOM 6105 C CA . LEU B 1 355 ? 0.683 -38 -6.559 1 97.94 355 LEU B CA 1
ATOM 6106 C C . LEU B 1 355 ? 1.851 -38.688 -7.238 1 97.94 355 LEU B C 1
ATOM 6108 O O . LEU B 1 355 ? 3.014 -38.406 -6.938 1 97.94 355 LEU B O 1
ATOM 6112 N N . VAL B 1 356 ? 1.562 -39.594 -8.117 1 97.88 356 VAL B N 1
ATOM 6113 C CA . VAL B 1 356 ? 2.594 -40.312 -8.852 1 97.88 356 VAL B CA 1
ATOM 6114 C C . VAL B 1 356 ? 3.385 -39.344 -9.727 1 97.88 356 VAL B C 1
ATOM 6116 O O . VAL B 1 356 ? 4.613 -39.406 -9.797 1 97.88 356 VAL B O 1
ATOM 6119 N N . PHE B 1 357 ? 2.703 -38.469 -10.398 1 98.38 357 PHE B N 1
ATOM 6120 C CA . PHE B 1 357 ? 3.363 -37.469 -11.234 1 98.38 357 PHE B CA 1
ATOM 6121 C C . PHE B 1 357 ? 4.297 -36.594 -10.406 1 98.38 357 PHE B C 1
ATOM 6123 O O . PHE B 1 357 ? 5.398 -36.25 -10.844 1 98.38 357 PHE B O 1
ATOM 6130 N N . MET B 1 358 ? 3.838 -36.188 -9.25 1 97.81 358 MET B N 1
ATOM 6131 C CA . MET B 1 358 ? 4.656 -35.375 -8.367 1 97.81 358 MET B CA 1
ATOM 6132 C C . MET B 1 358 ? 5.91 -36.125 -7.926 1 97.81 358 MET B C 1
ATOM 6134 O O . MET B 1 358 ? 6.988 -35.531 -7.84 1 97.81 358 MET B O 1
ATOM 6138 N N . ILE B 1 359 ? 5.754 -37.375 -7.594 1 98.19 359 ILE B N 1
ATOM 6139 C CA . ILE B 1 359 ? 6.891 -38.219 -7.188 1 98.19 359 ILE B CA 1
ATOM 6140 C C . ILE B 1 359 ? 7.883 -38.312 -8.344 1 98.19 359 ILE B C 1
ATOM 6142 O O . ILE B 1 359 ? 9.086 -38.125 -8.156 1 98.19 359 ILE B O 1
ATOM 6146 N N . ILE B 1 360 ? 7.418 -38.594 -9.531 1 98.06 360 ILE B N 1
ATOM 6147 C CA . ILE B 1 360 ? 8.273 -38.719 -10.711 1 98.06 360 ILE B CA 1
ATOM 6148 C C . ILE B 1 360 ? 8.945 -37.375 -10.992 1 98.06 360 ILE B C 1
ATOM 6150 O O . ILE B 1 360 ? 10.156 -37.312 -11.227 1 98.06 360 ILE B O 1
ATOM 6154 N N . GLY B 1 361 ? 8.117 -36.312 -10.969 1 97.88 361 GLY B N 1
ATOM 6155 C CA . GLY B 1 361 ? 8.664 -35 -11.195 1 97.88 361 GLY B CA 1
ATOM 6156 C C . GLY B 1 361 ? 9.75 -34.594 -10.211 1 97.88 361 GLY B C 1
ATOM 6157 O O . GLY B 1 361 ? 10.789 -34.062 -10.594 1 97.88 361 GLY B O 1
ATOM 6158 N N . TYR B 1 362 ? 9.492 -34.906 -8.922 1 97.94 362 TYR B N 1
ATOM 6159 C CA . TYR B 1 362 ? 10.461 -34.594 -7.875 1 97.94 362 TYR B CA 1
ATOM 6160 C C . TYR B 1 362 ? 11.773 -35.344 -8.117 1 97.94 362 TYR B C 1
ATOM 6162 O O . TYR B 1 362 ? 12.852 -34.75 -8.039 1 97.94 362 TYR B O 1
ATOM 6170 N N . LEU B 1 363 ? 11.711 -36.594 -8.422 1 97.88 363 LEU B N 1
ATOM 6171 C CA . LEU B 1 363 ? 12.898 -37.406 -8.641 1 97.88 363 LEU B CA 1
ATOM 6172 C C . LEU B 1 363 ? 13.672 -36.938 -9.867 1 97.88 363 LEU B C 1
ATOM 6174 O O . LEU B 1 363 ? 14.898 -36.844 -9.844 1 97.88 363 LEU B O 1
ATOM 6178 N N . LEU B 1 364 ? 13 -36.562 -10.883 1 98.12 364 LEU B N 1
ATOM 6179 C CA . LEU B 1 364 ? 13.648 -36.094 -12.109 1 98.12 364 LEU B CA 1
ATOM 6180 C C . LEU B 1 364 ? 14.328 -34.75 -11.891 1 98.12 364 LEU B C 1
ATOM 6182 O O . LEU B 1 364 ? 15.391 -34.5 -12.461 1 98.12 364 LEU B O 1
ATOM 6186 N N . MET B 1 365 ? 13.75 -33.938 -11.07 1 97.5 365 MET B N 1
ATOM 6187 C CA . MET B 1 365 ? 14.305 -32.625 -10.852 1 97.5 365 MET B CA 1
ATOM 6188 C C . MET B 1 365 ? 15.469 -32.656 -9.867 1 97.5 365 MET B C 1
ATOM 6190 O O . MET B 1 365 ? 16.469 -31.969 -10.055 1 97.5 365 MET B O 1
ATOM 6194 N N . VAL B 1 366 ? 15.352 -33.5 -8.812 1 96.88 366 VAL B N 1
ATOM 6195 C CA . VAL B 1 366 ? 16.422 -33.594 -7.82 1 96.88 366 VAL B CA 1
ATOM 6196 C C . VAL B 1 366 ? 17.641 -34.25 -8.453 1 96.88 366 VAL B C 1
ATOM 6198 O O . VAL B 1 366 ? 18.781 -33.906 -8.109 1 96.88 366 VAL B O 1
ATOM 6201 N N . THR B 1 367 ? 17.453 -35.062 -9.461 1 96.94 367 THR B N 1
ATOM 6202 C CA . THR B 1 367 ? 18.562 -35.75 -10.125 1 96.94 367 THR B CA 1
ATOM 6203 C C . THR B 1 367 ? 19.094 -34.906 -11.273 1 96.94 367 THR B C 1
ATOM 6205 O O . THR B 1 367 ? 20.125 -35.25 -11.867 1 96.94 367 THR B O 1
ATOM 6208 N N . GLY B 1 368 ? 18.391 -33.906 -11.656 1 95.81 368 GLY B N 1
ATOM 6209 C CA . GLY B 1 368 ? 18.875 -33 -12.672 1 95.81 368 GLY B CA 1
ATOM 6210 C C . GLY B 1 368 ? 18.469 -33.375 -14.078 1 95.81 368 GLY B C 1
ATOM 6211 O O . GLY B 1 368 ? 18.906 -32.781 -15.055 1 95.81 368 GLY B O 1
ATOM 6212 N N . VAL B 1 369 ? 17.609 -34.375 -14.211 1 97.38 369 VAL B N 1
ATOM 6213 C CA . VAL B 1 369 ? 17.125 -34.812 -15.523 1 97.38 369 VAL B CA 1
ATOM 6214 C C . VAL B 1 369 ? 16.188 -33.75 -16.094 1 97.38 369 VAL B C 1
ATOM 6216 O O . VAL B 1 369 ? 16.219 -33.469 -17.297 1 97.38 369 VAL B O 1
ATOM 6219 N N . VAL B 1 370 ? 15.375 -33.219 -15.258 1 97.62 370 VAL B N 1
ATOM 6220 C CA . VAL B 1 370 ? 14.477 -32.125 -15.617 1 97.62 370 VAL B CA 1
ATOM 6221 C C . VAL B 1 370 ? 14.805 -30.891 -14.781 1 97.62 370 VAL B C 1
ATOM 6223 O O . VAL B 1 370 ? 15.055 -30.984 -13.578 1 97.62 370 VAL B O 1
ATOM 6226 N N . ASN B 1 371 ? 14.898 -29.781 -15.453 1 96 371 ASN B N 1
ATOM 6227 C CA . ASN B 1 371 ? 15.188 -28.531 -14.742 1 96 371 ASN B CA 1
ATOM 6228 C C . ASN B 1 371 ? 13.992 -28.078 -13.914 1 96 371 ASN B C 1
ATOM 6230 O O . ASN B 1 371 ? 12.844 -28.375 -14.242 1 96 371 ASN B O 1
ATOM 6234 N N . ILE B 1 372 ? 14.266 -27.328 -12.867 1 96.94 372 ILE B N 1
ATOM 6235 C CA . ILE B 1 372 ? 13.281 -26.828 -11.922 1 96.94 372 ILE B CA 1
ATOM 6236 C C . ILE B 1 372 ? 12.625 -25.562 -12.5 1 96.94 372 ILE B C 1
ATOM 6238 O O . ILE B 1 372 ? 13.297 -24.719 -13.094 1 96.94 372 ILE B O 1
ATOM 6242 N N . PRO B 1 373 ? 11.258 -25.531 -12.438 1 95.44 373 PRO B N 1
ATOM 6243 C CA . PRO B 1 373 ? 10.633 -24.266 -12.867 1 95.44 373 PRO B CA 1
ATOM 6244 C C . PRO B 1 373 ? 11.102 -23.062 -12.047 1 95.44 373 PRO B C 1
ATOM 6246 O O . PRO B 1 373 ? 11.047 -23.109 -10.812 1 95.44 373 PRO B O 1
ATOM 6249 N N . ALA B 1 374 ? 11.492 -22 -12.719 1 93.56 374 ALA B N 1
ATOM 6250 C CA . ALA B 1 374 ? 12.078 -20.844 -12.039 1 93.56 374 ALA B CA 1
ATOM 6251 C C . ALA B 1 374 ? 11.141 -19.641 -12.078 1 93.56 374 ALA B C 1
ATOM 6253 O O . ALA B 1 374 ? 11.156 -18.797 -11.18 1 93.56 374 ALA B O 1
ATOM 6254 N N . LEU B 1 375 ? 10.336 -19.578 -13.109 1 92.12 375 LEU B N 1
ATOM 6255 C CA . LEU B 1 375 ? 9.516 -18.391 -13.305 1 92.12 375 LEU B CA 1
ATOM 6256 C C . LEU B 1 375 ? 8.164 -18.531 -12.609 1 92.12 375 LEU B C 1
ATOM 6258 O O . LEU B 1 375 ? 7.574 -19.625 -12.617 1 92.12 375 LEU B O 1
ATOM 6262 N N . MET B 1 376 ? 7.707 -17.516 -11.992 1 88.44 376 MET B N 1
ATOM 6263 C CA . MET B 1 376 ? 6.465 -17.547 -11.234 1 88.44 376 MET B CA 1
ATOM 6264 C C . MET B 1 376 ? 5.273 -17.188 -12.117 1 88.44 376 MET B C 1
ATOM 6266 O O . MET B 1 376 ? 4.469 -16.328 -11.766 1 88.44 376 MET B O 1
ATOM 6270 N N . LEU B 1 377 ? 5.184 -17.812 -13.242 1 85.62 377 LEU B N 1
ATOM 6271 C CA . LEU B 1 377 ? 4.059 -17.656 -14.148 1 85.62 377 LEU B CA 1
ATOM 6272 C C . LEU B 1 377 ? 2.91 -18.578 -13.781 1 85.62 377 LEU B C 1
ATOM 6274 O O . LEU B 1 377 ? 2.592 -19.516 -14.523 1 85.62 377 LEU B O 1
ATOM 6278 N N . SER B 1 378 ? 2.283 -18.25 -12.703 1 85 378 SER B N 1
ATOM 6279 C CA . SER B 1 378 ? 1.234 -19.109 -12.148 1 85 378 SER B CA 1
ATOM 6280 C C . SER B 1 378 ? -0.134 -18.734 -12.711 1 85 378 SER B C 1
ATOM 6282 O O . SER B 1 378 ? -1.098 -18.578 -11.953 1 85 378 SER B O 1
ATOM 6284 N N . VAL B 1 379 ? -0.174 -18.562 -14 1 79.12 379 VAL B N 1
ATOM 6285 C CA . VAL B 1 379 ? -1.457 -18.391 -14.672 1 79.12 379 VAL B CA 1
ATOM 6286 C C . VAL B 1 379 ? -2.111 -19.75 -14.906 1 79.12 379 VAL B C 1
ATOM 6288 O O . VAL B 1 379 ? -1.671 -20.516 -15.766 1 79.12 379 VAL B O 1
ATOM 6291 N N . MET B 1 380 ? -3.098 -19.969 -14.25 1 81.81 380 MET B N 1
ATOM 6292 C CA . MET B 1 380 ? -3.678 -21.312 -14.148 1 81.81 380 MET B CA 1
ATOM 6293 C C . MET B 1 380 ? -4.293 -21.734 -15.477 1 81.81 380 MET B C 1
ATOM 6295 O O . MET B 1 380 ? -4.473 -22.938 -15.719 1 81.81 380 MET B O 1
ATOM 6299 N N . THR B 1 381 ? -4.594 -20.766 -16.344 1 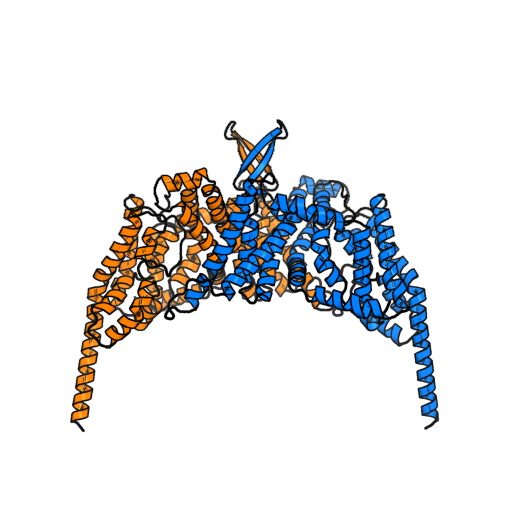80.19 381 THR B N 1
ATOM 6300 C CA . THR B 1 381 ? -5.332 -21.094 -17.562 1 80.19 381 THR B CA 1
ATOM 6301 C C . THR B 1 381 ? -4.379 -21.328 -18.734 1 80.19 381 THR B C 1
ATOM 6303 O O . THR B 1 381 ? -4.812 -21.688 -19.828 1 80.19 381 THR B O 1
ATOM 6306 N N . ILE B 1 382 ? -3.141 -21.188 -18.531 1 83.62 382 ILE B N 1
ATOM 6307 C CA . ILE B 1 382 ? -2.195 -21.547 -19.578 1 83.62 382 ILE B CA 1
ATOM 6308 C C . ILE B 1 382 ? -2.23 -23.047 -19.812 1 83.62 382 ILE B C 1
ATOM 6310 O O . ILE B 1 382 ? -2.113 -23.828 -18.859 1 83.62 382 ILE B O 1
ATOM 6314 N N . PRO B 1 383 ? -2.41 -23.391 -21.047 1 86.5 383 PRO B N 1
ATOM 6315 C CA . PRO B 1 383 ? -2.422 -24.828 -21.312 1 86.5 383 PRO B CA 1
ATOM 6316 C C . PRO B 1 383 ? -1.13 -25.531 -20.891 1 86.5 383 PRO B C 1
ATOM 6318 O O . PRO B 1 383 ? -0.038 -25 -21.125 1 86.5 383 PRO B O 1
ATOM 6321 N N . GLY B 1 384 ? -1.254 -26.703 -20.297 1 86.38 384 GLY B N 1
ATOM 6322 C CA . GLY B 1 384 ? -0.141 -27.438 -19.719 1 86.38 384 GLY B CA 1
ATOM 6323 C C . GLY B 1 384 ? 0.997 -27.656 -20.703 1 86.38 384 GLY B C 1
ATOM 6324 O O . GLY B 1 384 ? 2.139 -27.281 -20.422 1 86.38 384 GLY B O 1
ATOM 6325 N N . PRO B 1 385 ? 0.716 -28.156 -21.859 1 86.94 385 PRO B N 1
ATOM 6326 C CA . PRO B 1 385 ? 1.785 -28.438 -22.828 1 86.94 385 PRO B CA 1
ATOM 6327 C C . PRO B 1 385 ? 2.578 -27.188 -23.203 1 86.94 385 PRO B C 1
ATOM 6329 O O . PRO B 1 385 ? 3.75 -27.281 -23.578 1 86.94 385 PRO B O 1
ATOM 6332 N N . ILE B 1 386 ? 1.993 -26.078 -23.078 1 88.94 386 ILE B N 1
ATOM 6333 C CA . ILE B 1 386 ? 2.662 -24.812 -23.391 1 88.94 386 ILE B CA 1
ATOM 6334 C C . ILE B 1 386 ? 3.381 -24.297 -22.156 1 88.94 386 ILE B C 1
ATOM 6336 O O . ILE B 1 386 ? 4.5 -23.781 -22.25 1 88.94 386 ILE B O 1
ATOM 6340 N N . ALA B 1 387 ? 2.76 -24.453 -21.016 1 89.75 387 ALA B N 1
ATOM 6341 C CA . ALA B 1 387 ? 3.268 -23.906 -19.766 1 89.75 387 ALA B CA 1
ATOM 6342 C C . ALA B 1 387 ? 4.66 -24.453 -19.453 1 89.75 387 ALA B C 1
ATOM 6344 O O . ALA B 1 387 ? 5.539 -23.703 -19.016 1 89.75 387 ALA B O 1
ATOM 6345 N N . GLY B 1 388 ? 4.859 -25.719 -19.75 1 91.06 388 GLY B N 1
ATOM 6346 C CA . GLY B 1 388 ? 6.129 -26.359 -19.406 1 91.06 388 GLY B CA 1
ATOM 6347 C C . GLY B 1 388 ? 7.316 -25.703 -20.094 1 91.06 388 GLY B C 1
ATOM 6348 O O . GLY B 1 388 ? 8.43 -25.719 -19.562 1 91.06 388 GLY B O 1
ATOM 6349 N N . PHE B 1 389 ? 7.082 -25.016 -21.172 1 91.69 389 PHE B N 1
ATOM 6350 C CA . PHE B 1 389 ? 8.18 -24.469 -21.969 1 91.69 389 PHE B CA 1
ATOM 6351 C C . PHE B 1 389 ? 8.461 -23.031 -21.578 1 91.69 389 PHE B C 1
ATOM 6353 O O . PHE B 1 389 ? 9.484 -22.453 -21.969 1 91.69 389 PHE B O 1
ATOM 6360 N N . ILE B 1 390 ? 7.625 -22.484 -20.719 1 90.38 390 ILE B N 1
ATOM 6361 C CA . ILE B 1 390 ? 7.797 -21.047 -20.484 1 90.38 390 ILE B CA 1
ATOM 6362 C C . ILE B 1 390 ? 7.977 -20.797 -19 1 90.38 390 ILE B C 1
ATOM 6364 O O . ILE B 1 390 ? 7.98 -19.641 -18.562 1 90.38 390 ILE B O 1
ATOM 6368 N N . LEU B 1 391 ? 8.141 -21.812 -18.188 1 92.38 391 LEU B N 1
ATOM 6369 C CA . LEU B 1 391 ? 8.234 -21.656 -16.734 1 92.38 391 LEU B CA 1
ATOM 6370 C C . LEU B 1 391 ? 9.695 -21.547 -16.297 1 92.38 391 LEU B C 1
ATOM 6372 O O . LEU B 1 391 ? 9.992 -21.578 -15.102 1 92.38 391 LEU B O 1
ATOM 6376 N N . GLY B 1 392 ? 10.641 -21.547 -17.234 1 90.25 392 GLY B N 1
ATOM 6377 C CA . GLY B 1 392 ? 12.039 -21.328 -16.906 1 90.25 392 GLY B CA 1
ATOM 6378 C C . GLY B 1 392 ? 12.797 -22.609 -16.641 1 90.25 392 GLY B C 1
ATOM 6379 O O . GLY B 1 392 ? 13.961 -22.578 -16.219 1 90.25 392 GLY B O 1
ATOM 6380 N N . GLY B 1 393 ? 12.117 -23.766 -16.797 1 91.12 393 GLY B N 1
ATOM 6381 C CA . GLY B 1 393 ? 12.773 -25.062 -16.625 1 91.12 393 GLY B CA 1
ATOM 6382 C C . GLY B 1 393 ? 13.273 -25.656 -17.938 1 91.12 393 GLY B C 1
ATOM 6383 O O . GLY B 1 393 ? 13.617 -26.828 -18 1 91.12 393 GLY B O 1
ATOM 6384 N N . GLY B 1 394 ? 13.234 -24.875 -18.984 1 88.69 394 GLY B N 1
ATOM 6385 C CA . GLY B 1 394 ? 13.781 -25.312 -20.266 1 88.69 394 GLY B CA 1
ATOM 6386 C C . GLY B 1 394 ? 12.914 -26.344 -20.953 1 88.69 394 GLY B C 1
ATOM 6387 O O . GLY B 1 394 ? 11.766 -26.562 -20.578 1 88.69 394 GLY B O 1
ATOM 6388 N N . ILE B 1 395 ? 13.523 -26.969 -21.984 1 92.88 395 ILE B N 1
ATOM 6389 C CA . ILE B 1 395 ? 12.82 -27.922 -22.844 1 92.88 395 ILE B CA 1
ATOM 6390 C C . ILE B 1 395 ? 12.516 -29.203 -22.062 1 92.88 395 ILE B C 1
ATOM 6392 O O . ILE B 1 395 ? 11.5 -29.859 -22.312 1 92.88 395 ILE B O 1
ATOM 6396 N N . SER B 1 396 ? 13.367 -29.453 -21.109 1 95.75 396 SER B N 1
ATOM 6397 C CA . SER B 1 396 ? 13.188 -30.672 -20.312 1 95.75 396 SER B CA 1
ATOM 6398 C C . SER B 1 396 ? 11.875 -30.641 -19.547 1 95.75 396 SER B C 1
ATOM 6400 O O . SER B 1 396 ? 11.148 -31.641 -19.5 1 95.75 396 SER B O 1
ATOM 6402 N N . LEU B 1 397 ? 11.57 -29.516 -18.969 1 95.81 397 LEU B N 1
ATOM 6403 C CA . LEU B 1 397 ? 10.328 -29.375 -18.219 1 95.81 397 LEU B CA 1
ATOM 6404 C C . LEU B 1 397 ? 9.125 -29.453 -19.141 1 95.81 397 LEU B C 1
ATOM 6406 O O . LEU B 1 397 ? 8.117 -30.094 -18.812 1 95.81 397 LEU B O 1
ATOM 6410 N N . GLY B 1 398 ? 9.242 -28.844 -20.297 1 95.81 398 GLY B N 1
ATOM 6411 C CA . GLY B 1 398 ? 8.164 -28.906 -21.266 1 95.81 398 GLY B CA 1
ATOM 6412 C C . GLY B 1 398 ? 7.859 -30.312 -21.734 1 95.81 398 GLY B C 1
ATOM 6413 O O . GLY B 1 398 ? 6.699 -30.734 -21.75 1 95.81 398 GLY B O 1
ATOM 6414 N N . ILE B 1 399 ? 8.836 -31.016 -22.047 1 97.12 399 ILE B N 1
ATOM 6415 C CA . ILE B 1 399 ? 8.688 -32.406 -22.516 1 97.12 399 ILE B CA 1
ATOM 6416 C C . ILE B 1 399 ? 8.055 -33.25 -21.406 1 97.12 399 ILE B C 1
ATOM 6418 O O . ILE B 1 399 ? 7.176 -34.062 -21.672 1 97.12 399 ILE B O 1
ATOM 6422 N N . MET B 1 400 ? 8.484 -33 -20.188 1 97.44 400 MET B N 1
ATOM 6423 C CA . MET B 1 400 ? 7.922 -33.75 -19.078 1 97.44 400 MET B CA 1
ATOM 6424 C C . MET B 1 400 ? 6.418 -33.531 -18.953 1 97.44 400 MET B C 1
ATOM 6426 O O . MET B 1 400 ? 5.648 -34.469 -18.781 1 97.44 400 MET B O 1
ATOM 6430 N N . ILE B 1 401 ? 6.031 -32.281 -19.016 1 97.12 401 ILE B N 1
ATOM 6431 C CA . ILE B 1 401 ? 4.617 -31.969 -18.859 1 97.12 401 ILE B CA 1
ATOM 6432 C C . ILE B 1 401 ? 3.811 -32.562 -20 1 97.12 401 ILE B C 1
ATOM 6434 O O . ILE B 1 401 ? 2.713 -33.094 -19.797 1 97.12 401 ILE B O 1
ATOM 6438 N N . VAL B 1 402 ? 4.348 -32.562 -21.219 1 97.06 402 VAL B N 1
ATOM 6439 C CA . VAL B 1 402 ? 3.668 -33.125 -22.359 1 97.06 402 VAL B CA 1
ATOM 6440 C C . VAL B 1 402 ? 3.51 -34.656 -22.156 1 97.06 402 VAL B C 1
ATOM 6442 O O . VAL B 1 402 ? 2.432 -35.188 -22.375 1 97.06 402 VAL B O 1
ATOM 6445 N N . ILE B 1 403 ? 4.539 -35.281 -21.766 1 97.75 403 ILE B N 1
ATOM 6446 C CA . ILE B 1 403 ? 4.508 -36.719 -21.516 1 97.75 403 ILE B CA 1
ATOM 6447 C C . ILE B 1 403 ? 3.48 -37.031 -20.422 1 97.75 403 ILE B C 1
ATOM 6449 O O . ILE B 1 403 ? 2.723 -38 -20.531 1 97.75 403 ILE B O 1
ATOM 6453 N N . MET B 1 404 ? 3.436 -36.219 -19.422 1 97.81 404 MET B N 1
ATOM 6454 C CA . MET B 1 404 ? 2.518 -36.469 -18.297 1 97.81 404 MET B CA 1
ATOM 6455 C C . MET B 1 404 ? 1.072 -36.219 -18.734 1 97.81 404 MET B C 1
ATOM 6457 O O . MET B 1 404 ? 0.162 -36.906 -18.25 1 97.81 404 MET B O 1
ATOM 6461 N N . CYS B 1 405 ? 0.897 -35.25 -19.578 1 96.75 405 CYS B N 1
ATOM 6462 C CA . CYS B 1 405 ? -0.434 -35.094 -20.141 1 96.75 405 CYS B CA 1
ATOM 6463 C C . CYS B 1 405 ? -0.873 -36.344 -20.891 1 96.75 405 CYS B C 1
ATOM 6465 O O . CYS B 1 405 ? -1.996 -36.812 -20.719 1 96.75 405 CYS B O 1
ATOM 6467 N N . LEU B 1 406 ? -0.01 -36.906 -21.672 1 97 406 LEU B N 1
ATOM 6468 C CA . LEU B 1 406 ? -0.305 -38.094 -22.422 1 97 406 LEU B CA 1
ATOM 6469 C C . LEU B 1 406 ? -0.506 -39.281 -21.5 1 97 406 LEU B C 1
ATOM 6471 O O . LEU B 1 406 ? -1.415 -40.094 -21.703 1 97 406 LEU B O 1
ATOM 6475 N N . LEU B 1 407 ? 0.327 -39.344 -20.469 1 97.75 407 LEU B N 1
ATOM 6476 C CA . LEU B 1 407 ? 0.203 -40.438 -19.5 1 97.75 407 LEU B CA 1
ATOM 6477 C C . LEU B 1 407 ? -1.124 -40.344 -18.75 1 97.75 407 LEU B C 1
ATOM 6479 O O . LEU B 1 407 ? -1.706 -41.375 -18.391 1 97.75 407 LEU B O 1
ATOM 6483 N N . SER B 1 408 ? -1.529 -39.125 -18.469 1 97.5 408 SER B N 1
ATOM 6484 C CA . SER B 1 408 ? -2.814 -38.969 -17.781 1 97.5 408 SER B CA 1
ATOM 6485 C C . SER B 1 408 ? -3.951 -39.562 -18.625 1 97.5 408 SER B C 1
ATOM 6487 O O . SER B 1 408 ? -4.938 -40.062 -18.078 1 97.5 408 SER B O 1
ATOM 6489 N N . CYS B 1 409 ? -3.867 -39.5 -19.953 1 96.56 409 CYS B N 1
ATOM 6490 C CA . CYS B 1 409 ? -4.852 -40.125 -20.844 1 96.56 409 CYS B CA 1
ATOM 6491 C C . CYS B 1 409 ? -4.883 -41.625 -20.656 1 96.56 409 CYS B C 1
ATOM 6493 O O . CYS B 1 409 ? -5.957 -42.219 -20.547 1 96.56 409 CYS B O 1
ATOM 6495 N N . ILE B 1 410 ? -3.742 -42.156 -20.578 1 97.81 410 ILE B N 1
ATOM 6496 C CA . ILE B 1 410 ? -3.615 -43.594 -20.469 1 97.81 410 ILE B CA 1
ATOM 6497 C C . ILE B 1 410 ? -4.137 -44.062 -19.109 1 97.81 410 ILE B C 1
ATOM 6499 O O . ILE B 1 410 ? -4.836 -45.062 -19.016 1 97.81 410 ILE B O 1
ATOM 6503 N N . ILE B 1 411 ? -3.844 -43.344 -18.078 1 97.56 411 ILE B N 1
ATOM 6504 C CA . ILE B 1 411 ? -4.215 -43.719 -16.719 1 97.56 411 ILE B CA 1
ATOM 6505 C C . ILE B 1 411 ? -5.73 -43.594 -16.547 1 97.56 411 ILE B C 1
ATOM 6507 O O . ILE B 1 411 ? -6.359 -44.469 -15.953 1 97.56 411 ILE B O 1
ATOM 6511 N N . TYR B 1 412 ? -6.309 -42.562 -17.016 1 97.19 412 TYR B N 1
ATOM 6512 C CA . TYR B 1 412 ? -7.727 -42.312 -16.781 1 97.19 412 TYR B CA 1
ATOM 6513 C C . TYR B 1 412 ? -8.594 -43.156 -17.719 1 97.19 412 TYR B C 1
ATOM 6515 O O . TYR B 1 412 ? -9.766 -43.406 -17.422 1 97.19 412 TYR B O 1
ATOM 6523 N N . TYR B 1 413 ? -8.102 -43.719 -18.812 1 97 413 TYR B N 1
ATOM 6524 C CA . TYR B 1 413 ? -8.875 -44.344 -19.875 1 97 413 TYR B CA 1
ATOM 6525 C C . TYR B 1 413 ? -9.664 -45.531 -19.344 1 97 413 TYR B C 1
ATOM 6527 O O . TYR B 1 413 ? -10.875 -45.625 -19.547 1 97 413 TYR B O 1
ATOM 6535 N N . PRO B 1 414 ? -9 -46.438 -18.641 1 97.12 414 PRO B N 1
ATOM 6536 C CA . PRO B 1 414 ? -9.773 -47.625 -18.188 1 97.12 414 PRO B CA 1
ATOM 6537 C C . PRO B 1 414 ? -10.906 -47.219 -17.234 1 97.12 414 PRO B C 1
ATOM 6539 O O . PRO B 1 414 ? -11.984 -47.812 -17.281 1 97.12 414 PRO B O 1
ATOM 6542 N N . PHE B 1 415 ? -10.703 -46.312 -16.391 1 96.56 415 PHE B N 1
ATOM 6543 C CA . PHE B 1 415 ? -11.727 -45.906 -15.438 1 96.56 415 PHE B CA 1
ATOM 6544 C C . PHE B 1 415 ? -12.844 -45.156 -16.156 1 96.56 415 PHE B C 1
ATOM 6546 O O . PHE B 1 415 ? -14.023 -45.312 -15.828 1 96.56 415 PHE B O 1
ATOM 6553 N N . PHE B 1 416 ? -12.477 -44.312 -17.109 1 95.31 416 PHE B N 1
ATOM 6554 C CA . PHE B 1 416 ? -13.469 -43.625 -17.922 1 95.31 416 PHE B CA 1
ATOM 6555 C C . PHE B 1 416 ? -14.344 -44.625 -18.672 1 95.31 416 PHE B C 1
ATOM 6557 O O . PHE B 1 416 ? -15.562 -44.469 -18.734 1 95.31 416 PHE B O 1
ATOM 6564 N N . LYS B 1 417 ? -13.711 -45.625 -19.203 1 95.88 417 LYS B N 1
ATOM 6565 C CA . LYS B 1 417 ? -14.445 -46.625 -19.969 1 95.88 417 LYS B CA 1
ATOM 6566 C C . LYS B 1 417 ? -15.477 -47.344 -19.109 1 95.88 417 LYS B C 1
ATOM 6568 O O . LYS B 1 417 ? -16.578 -47.656 -19.562 1 95.88 417 LYS B O 1
ATOM 6573 N N . ILE B 1 418 ? -15.102 -47.625 -17.922 1 95.5 418 ILE B N 1
ATOM 6574 C CA . ILE B 1 418 ? -16.031 -48.25 -16.984 1 95.5 418 ILE B CA 1
ATOM 6575 C C . ILE B 1 418 ? -17.25 -47.344 -16.797 1 95.5 418 ILE B C 1
ATOM 6577 O O . ILE B 1 418 ? -18.391 -47.781 -16.875 1 95.5 418 ILE B O 1
ATOM 6581 N N . CYS B 1 419 ? -17.031 -46.094 -16.562 1 93.69 419 CYS B N 1
ATOM 6582 C CA . CYS B 1 419 ? -18.125 -45.156 -16.344 1 93.69 419 CYS B CA 1
ATOM 6583 C C . CYS B 1 419 ? -18.953 -45 -17.609 1 93.69 419 CYS B C 1
ATOM 6585 O O . CYS B 1 419 ? -20.188 -44.938 -17.531 1 93.69 419 CYS B O 1
ATOM 6587 N N . ASP B 1 420 ? -18.312 -44.938 -18.734 1 94.88 420 ASP B N 1
ATOM 6588 C CA . ASP B 1 420 ? -19 -44.781 -20.016 1 94.88 420 ASP B CA 1
ATOM 6589 C C . ASP B 1 420 ? -19.875 -46 -20.328 1 94.88 420 ASP B C 1
ATOM 6591 O O . ASP B 1 420 ? -20.984 -45.844 -20.828 1 94.88 420 ASP B O 1
ATOM 6595 N N . ASN B 1 421 ? -19.344 -47.125 -20.078 1 95.12 421 ASN B N 1
ATOM 6596 C CA . ASN B 1 421 ? -20.094 -48.344 -20.312 1 95.12 421 ASN B CA 1
ATOM 6597 C C . ASN B 1 421 ? -21.328 -48.438 -19.406 1 95.12 421 ASN B C 1
ATOM 6599 O O . ASN B 1 421 ? -22.391 -48.875 -19.828 1 95.12 421 ASN B O 1
ATOM 6603 N N . GLN B 1 422 ? -21.109 -48.031 -18.188 1 93.5 422 GLN B N 1
ATOM 6604 C CA . GLN B 1 422 ? -22.25 -48 -17.281 1 93.5 422 GLN B CA 1
ATOM 6605 C C . GLN B 1 422 ? -23.328 -47.062 -17.781 1 93.5 422 GLN B C 1
ATOM 6607 O O . GLN B 1 422 ? -24.516 -47.375 -17.703 1 93.5 422 GLN B O 1
ATOM 6612 N N . ALA B 1 423 ? -22.922 -45.938 -18.312 1 92.5 423 ALA B N 1
ATOM 6613 C CA . ALA B 1 423 ? -23.875 -44.969 -18.844 1 92.5 423 ALA B CA 1
ATOM 6614 C C . ALA B 1 423 ? -24.547 -45.531 -20.109 1 92.5 423 ALA B C 1
ATOM 6616 O O . ALA B 1 423 ? -25.75 -45.312 -20.312 1 92.5 423 ALA B O 1
ATOM 6617 N N . LEU B 1 424 ? -23.812 -46.188 -20.891 1 93.56 424 LEU B N 1
ATOM 6618 C CA . LEU B 1 424 ? -24.344 -46.781 -22.125 1 93.56 424 LEU B CA 1
ATOM 6619 C C . LEU B 1 424 ? -25.375 -47.844 -21.812 1 93.56 424 LEU B C 1
ATOM 6621 O O . LEU B 1 424 ? -26.406 -47.938 -22.484 1 93.56 424 LEU B O 1
ATOM 6625 N N . GLU B 1 425 ? -25.062 -48.625 -20.875 1 94 425 GLU B N 1
ATOM 6626 C CA . GLU B 1 425 ? -26 -49.656 -20.453 1 94 425 GLU B CA 1
ATOM 6627 C C . GLU B 1 425 ? -27.281 -49.062 -19.906 1 94 425 GLU B C 1
ATOM 6629 O O . GLU B 1 425 ? -28.375 -49.562 -20.172 1 94 425 GLU B O 1
ATOM 6634 N N . ALA B 1 426 ? -27.094 -48.031 -19.125 1 92.94 426 ALA B N 1
ATOM 6635 C CA . ALA B 1 426 ? -28.266 -47.375 -18.578 1 92.94 426 ALA B CA 1
ATOM 6636 C C . ALA B 1 426 ? -29.125 -46.75 -19.688 1 92.94 426 ALA B C 1
ATOM 6638 O O . ALA B 1 426 ? -30.344 -46.781 -19.609 1 92.94 426 ALA B O 1
ATOM 6639 N N . GLU B 1 427 ? -28.484 -46.25 -20.719 1 92.94 427 GLU B N 1
ATOM 6640 C CA . GLU B 1 427 ? -29.172 -45.656 -21.859 1 92.94 427 GLU B CA 1
ATOM 6641 C C . GLU B 1 427 ? -29.922 -46.719 -22.656 1 92.94 427 GLU B C 1
ATOM 6643 O O . GLU B 1 427 ? -31.031 -46.5 -23.125 1 92.94 427 GLU B O 1
ATOM 6648 N N . LYS B 1 428 ? -29.328 -47.812 -22.828 1 91.81 428 LYS B N 1
ATOM 6649 C CA . LYS B 1 428 ? -29.953 -48.938 -23.547 1 91.81 428 LYS B CA 1
ATOM 6650 C C . LYS B 1 428 ? -31.188 -49.438 -22.797 1 91.81 428 LYS B C 1
ATOM 6652 O O . LYS B 1 428 ? -32.219 -49.75 -23.406 1 91.81 428 LYS B O 1
ATOM 6657 N N . LYS B 1 429 ? -31.016 -49.531 -21.562 1 91.94 429 LYS B N 1
ATOM 6658 C CA . LYS B 1 429 ? -32.156 -49.969 -20.75 1 91.94 429 LYS B CA 1
ATOM 6659 C C . LYS B 1 429 ? -33.281 -48.969 -20.812 1 91.94 429 LYS B C 1
ATOM 6661 O O . LYS B 1 429 ? -34.469 -49.375 -20.875 1 91.94 429 LYS B O 1
ATOM 6666 N N . SER B 1 430 ? -32.938 -47.781 -20.734 1 89.12 430 SER B N 1
ATOM 6667 C CA . SER B 1 430 ? -33.938 -46.719 -20.797 1 89.12 430 SER B CA 1
ATOM 6668 C C . SER B 1 430 ? -34.656 -46.719 -22.156 1 89.12 430 SER B C 1
ATOM 6670 O O . SER B 1 430 ? -35.844 -46.5 -22.234 1 89.12 430 SER B O 1
ATOM 6672 N N . ASN B 1 431 ? -33.938 -46.969 -23.234 1 88.44 431 ASN B N 1
ATOM 6673 C CA . ASN B 1 431 ? -34.5 -47 -24.578 1 88.44 431 ASN B CA 1
ATOM 6674 C C . ASN B 1 431 ? -35.375 -48.25 -24.781 1 88.44 431 ASN B C 1
ATOM 6676 O O . ASN B 1 431 ? -36.406 -48.156 -25.469 1 88.44 431 ASN B O 1
ATOM 6680 N N . GLN B 1 432 ? -35 -49.219 -24.203 1 88.38 432 GLN B N 1
ATOM 6681 C CA . GLN B 1 432 ? -35.812 -50.438 -24.297 1 88.38 432 GLN B CA 1
ATOM 6682 C C . GLN B 1 432 ? -37.125 -50.281 -23.531 1 88.38 432 GLN B C 1
ATOM 6684 O O . GLN B 1 432 ? -38.156 -50.75 -23.984 1 88.38 432 GLN B O 1
ATOM 6689 N N . GLU B 1 433 ? -36.969 -49.594 -22.453 1 83.5 433 GLU B N 1
ATOM 6690 C CA . GLU B 1 433 ? -38.156 -49.375 -21.672 1 83.5 433 GLU B CA 1
ATOM 6691 C C . GLU B 1 433 ? -39.125 -48.438 -22.406 1 83.5 433 GLU B C 1
ATOM 6693 O O . GLU B 1 433 ? -40.344 -48.594 -22.344 1 83.5 433 GLU B O 1
ATOM 6698 N N . LYS B 1 434 ? -38.531 -47.312 -23.031 1 81.5 434 LYS B N 1
ATOM 6699 C CA . LYS B 1 434 ? -39.344 -46.375 -23.797 1 81.5 434 LYS B CA 1
ATOM 6700 C C . LYS B 1 434 ? -40.031 -47.062 -24.969 1 81.5 434 LYS B C 1
ATOM 6702 O O . LYS B 1 434 ? -41.188 -46.781 -25.266 1 81.5 434 LYS B O 1
ATOM 6707 N N . THR B 1 435 ? -39.469 -48.125 -25.516 1 85 435 THR B N 1
ATOM 6708 C CA . THR B 1 435 ? -40 -48.875 -26.656 1 85 435 THR B CA 1
ATOM 6709 C C . THR B 1 435 ? -41.062 -49.844 -26.203 1 85 435 THR B C 1
ATOM 6711 O O . THR B 1 435 ? -42.094 -50.031 -26.875 1 85 435 THR B O 1
ATOM 6714 N N . LEU B 1 436 ? -40.844 -50.406 -25.125 1 85.75 436 LEU B N 1
ATOM 6715 C CA . LEU B 1 436 ? -41.844 -51.344 -24.594 1 85.75 436 LEU B CA 1
ATOM 6716 C C . LEU B 1 436 ? -43.125 -50.594 -24.188 1 85.75 436 LEU B C 1
ATOM 6718 O O . LEU B 1 436 ? -44.219 -51.094 -24.391 1 85.75 436 LEU B O 1
ATOM 6722 N N . GLU B 1 437 ? -42.938 -49.469 -23.609 1 79.88 437 GLU B N 1
ATOM 6723 C CA . GLU B 1 437 ? -44.094 -48.656 -23.219 1 79.88 437 GLU B CA 1
ATOM 6724 C C . GLU B 1 437 ? -44.844 -48.125 -24.453 1 79.88 437 GLU B C 1
ATOM 6726 O O . GLU B 1 437 ? -46.062 -48.094 -24.438 1 79.88 437 GLU B O 1
ATOM 6731 N N . GLU B 1 438 ? -44.094 -47.844 -25.531 1 80.5 438 GLU B N 1
ATOM 6732 C CA . GLU B 1 438 ? -44.719 -47.375 -26.766 1 80.5 438 GLU B CA 1
ATOM 6733 C C . GLU B 1 438 ? -45.438 -48.5 -27.469 1 80.5 438 GLU B C 1
ATOM 6735 O O . GLU B 1 438 ? -46.469 -48.281 -28.109 1 80.5 438 GLU B O 1
ATOM 6740 N N . ASN B 1 439 ? -44.969 -49.625 -27.234 1 78.12 439 ASN B N 1
ATOM 6741 C CA . ASN B 1 439 ? -45.625 -50.75 -27.859 1 78.12 439 ASN B CA 1
ATOM 6742 C C . ASN B 1 439 ? -46.875 -51.219 -27.062 1 78.12 439 ASN B C 1
ATOM 6744 O O . ASN B 1 439 ? -47.625 -52.062 -27.531 1 78.12 439 ASN B O 1
ATOM 6748 N N . LYS B 1 440 ? -46.594 -50.688 -25.891 1 70.62 440 LYS B N 1
ATOM 6749 C CA . LYS B 1 440 ? -47.75 -51 -25.094 1 70.62 440 LYS B CA 1
ATOM 6750 C C . LYS B 1 440 ? -48.906 -50.031 -25.375 1 70.62 440 LYS B C 1
ATOM 6752 O O . LYS B 1 440 ? -50.031 -50.281 -24.969 1 70.62 440 LYS B O 1
ATOM 6757 N N . ILE B 1 441 ? -48.781 -48.969 -26.141 1 60.62 441 ILE B N 1
ATOM 6758 C CA . ILE B 1 441 ? -49.875 -48.125 -26.547 1 60.62 441 ILE B CA 1
ATOM 6759 C C . ILE B 1 441 ? -50.25 -48.438 -28 1 60.62 441 ILE B C 1
ATOM 6761 O O . ILE B 1 441 ? -49.375 -48.5 -28.875 1 60.62 441 ILE B O 1
#

pLDDT: mean 88.39, std 7.75, range [60.28, 98.38]

InterPro domains:
  IPR003352 Phosphotransferase system, EIIC [PF02378] (27-354)
  IPR004501 Phosphotransferase system, EIIC component, type 3 [PS51105] (5-415)
  IPR004501 Phosphotransferase system, EIIC component, type 3 [TIGR00410] (9-428)
  IPR004796 Phosphotransferase system, cellobiose-type IIC component [PIRSF006351] (1-431)
  IPR051088 Bacterial PTS System Sugar-Specific EIIC/EIIB [PTHR33989] (3-439)

Solvent-accessible surface area (backbone atoms only — not comparable to full-atom values): 42480 Å² total; per-residue (Å²): 107,67,63,54,41,61,68,44,49,48,54,51,49,48,49,51,58,64,29,64,65,40,42,24,48,36,51,9,51,59,68,39,40,33,47,38,39,31,16,20,53,37,48,42,69,72,61,56,88,70,51,66,67,49,57,49,48,29,56,74,71,45,48,46,60,48,35,48,48,47,28,53,53,32,45,29,43,16,56,51,31,15,31,36,29,5,28,42,44,13,54,74,65,70,42,64,25,66,62,24,11,52,42,5,40,48,28,36,52,48,37,46,61,48,44,43,76,43,63,37,86,88,78,59,49,72,43,80,41,69,59,22,32,45,45,58,61,31,8,54,68,15,36,63,46,19,49,52,28,12,53,52,27,30,48,50,30,43,51,27,55,75,67,60,47,41,78,83,67,64,84,84,53,56,61,84,66,50,54,64,50,41,45,29,48,21,42,30,53,38,50,50,50,31,41,49,47,28,55,57,25,47,77,41,96,57,47,29,48,48,52,41,40,33,64,71,42,45,47,56,49,28,59,56,52,37,30,65,68,46,46,51,50,47,50,49,53,21,43,53,30,39,33,72,68,38,70,15,64,63,51,48,42,35,64,43,42,77,45,20,42,35,50,32,49,50,23,32,51,24,47,73,69,72,40,82,62,77,70,59,62,16,40,52,48,52,43,45,45,38,25,32,31,17,10,74,35,26,35,34,9,46,30,50,42,29,53,73,65,43,78,17,68,67,43,40,56,48,13,61,68,30,33,66,42,22,52,28,26,44,41,63,60,46,42,65,65,81,36,44,44,75,28,74,72,45,45,54,46,38,51,45,46,30,54,52,50,44,53,52,50,49,53,32,36,77,70,59,73,21,47,50,64,26,42,59,66,80,58,56,53,47,33,23,62,58,41,23,54,64,22,61,12,42,67,47,26,14,52,50,42,39,51,48,36,55,47,27,29,62,62,32,39,66,52,50,49,53,54,34,49,52,48,34,50,51,49,51,52,51,51,51,50,56,48,50,55,53,70,67,100,106,68,62,54,40,62,67,45,48,47,53,50,50,47,50,52,60,63,29,64,66,40,44,24,48,37,51,9,51,60,68,37,41,34,46,38,40,32,17,20,53,38,48,42,67,72,61,55,89,68,50,67,68,47,56,48,48,29,56,75,71,45,48,46,59,47,35,49,49,49,27,52,55,31,45,30,43,15,54,51,32,15,32,35,28,5,28,42,43,13,55,73,66,71,42,65,25,66,62,24,11,52,43,5,40,48,28,35,52,49,37,46,62,49,44,42,78,44,64,37,84,88,79,60,50,72,43,80,41,71,57,20,32,44,44,57,60,32,8,54,68,15,35,62,48,17,50,53,28,12,53,53,27,31,48,50,29,41,52,26,54,77,66,60,47,42,78,82,66,64,84,85,55,56,61,85,67,49,55,64,51,40,46,28,49,21,43,31,51,37,48,50,51,31,43,50,49,28,54,58,25,48,76,41,95,56,45,27,49,48,52,41,41,32,64,70,43,44,48,54,49,27,58,58,52,36,30,65,67,45,45,51,50,47,50,49,53,23,41,53,30,38,33,71,67,37,71,16,64,62,50,46,40,33,64,43,40,77,45,19,43,35,49,32,48,51,23,32,53,23,47,75,69,73,39,80,63,77,70,59,61,16,40,52,49,52,41,45,46,39,26,32,33,17,10,75,36,25,36,35,8,45,30,50,42,29,54,73,66,44,76,17,70,67,43,39,55,47,14,62,67,29,32,66,41,22,53,28,26,44,42,64,59,46,44,62,64,80,36,43,42,76,27,74,72,47,44,54,46,38,50,44,47,31,53,52,49,45,52,52,50,49,53,33,36,78,71,59,72,21,48,48,65,26,43,57,65,80,56,56,54,47,34,25,63,59,43,24,54,64,22,61,12,43,67,47,25,14,53,49,41,39,51,48,36,54,47,28,29,62,62,32,38,66,52,49,49,54,54,36,49,52,48,34,52,52,49,52,52,51,52,50,49,57,48,52,56,53,67,67,100

Secondary structure (DSSP, 8-state):
-HHHIIIIIHHHHHHHHH-HHHHHHHHHHHHHHHHHHHHHHHHHHHH----HHHHHHHHHHTHHHHHHHHHHHHT-HHHHHHHHHHHHHHHHTTS-HHHHHHHHHHHHHHHS-SEEEEE-TTT--EEEEESEEEGGGGTGGGHHHHHHHHHHHHHHHHHHHHTT-S----TTS-HHHHHHHHTHHHHHHHHHHHHHHHHHHHTSTTSSHHHHHIIIIIHHHHHHHTSHHHHHHHHHHHHHHHHTTS-HHHHHHHHHHHHHHHHHHHHHHHHHTT------SSHHHHHHHHHTTTTTTTTHHHHHHHHHH--SHHHHHHHHHHHHHHHTT--HHHHHHTT-TT-HHHHHHHHHHHHHHHHHHHHHHHTTSSPPP-S----TTS-HHHHHHHSSSHHHHHHHHHHHHHHHHHHHHHHHHHHHHHHHHHHHHHHHHHHHHHHH-/-HHHIIIIIHHHHHHHHH-HHHHHHHHHHHHHHHHHHHHHHHHHHHH----HHHHHHHHHHTHHHHHHHHHHHHT-HHHHHHHHHHHHHHHHTTS-HHHHHHHHHHHHHHHS-SEEEEE-TTT--EEEEESEEEGGGGTGGGHHHHHHHHHHHHHHHHHHHHTT-S----TTS-HHHHHHHHTHHHHHHHHHHHHHHHHHHHTSTTSSHHHHHIIIIIHHHHHHHTSHHHHHHHHHHHHHHHHTTS-HHHHHHHHHHHHHHHHHHHHHHHHHTT------SSHHHHHHHHTTTTTTTTTHHHHHHHHHH--SHHHHHHHHHHHHHHHTT--HHHHHHTT-TT-HHHHHHHHHHHHHHHHHHHHHHHTTSSPPP-S----TTS-HHHHHHHSSSHHHHHHHHHHHHHHHHHHHHHHHHHHHHHHHHHHHHHHHHHHHHHHT-

Radius of gyration: 33.17 Å; Cα contacts (8 Å, |Δi|>4): 1476; chains: 2; bounding box: 96×99×62 Å

Organism: NCBI:txid445974

Sequence (882 aa):
MNDFIQNKVIPFAQKIENNFILSAISGAFMKVMPALLGGAVFSLFQGLPLGDWYTNFLSSTGISDALAVGVAVCNLTALYFIFALGYNLGEKFNVNPFQTAIVSLLSLLLVTPFSYNNVDNTNGAVTLIKNVIPVDNLGASGIFTAMLCGIIGAYVFAFAVNHNWKIKLPDSVPEMVSKPFEAVVPAFLVSALFLLVRSGFAVTSYGNIQNFIYTMVQAPLVSLGNSFPAMLISMLILLLLWWVGIHGTSVVLSVMMVIWMEPAITNLNNYMAGEPVTLVTTYMFFFVFCQFIGGPGCLFGLTCDMAIFAKSERFKAFGKVCFVPGMFNIVEPVIFGFPIVLNPIMFIPFILTPLVFMIIGYLLMVTGVVNIPALMLSVMTIPGPIAGFILGGGISLGIMIVIMCLLSCIIYYPFFKICDNQALEAEKKSNQEKTLEENKIMNDFIQNKVIPFAQKIENNFILSAISGAFMKVMPALLGGAVFSLFQGLPLGDWYTNFLSSTGISDALAVGVAVCNLTALYFIFALGYNLGEKFNVNPFQTAIVSLLSLLLVTPFSYNNVDNTNGAVTLIKNVIPVDNLGASGIFTAMLCGIIGAYVFAFAVNHNWKIKLPDSVPEMVSKPFEAVVPAFLVSALFLLVRSGFAVTSYGNIQNFIYTMVQAPLVSLGNSFPAMLISMLILLLLWWVGIHGTSVVLSVMMVIWMEPAITNLNNYMAGEPVTLVTTYMFFFVFCQFIGGPGCLFGLTCDMAIFAKSERFKAFGKVCFVPGMFNIVEPVIFGFPIVLNPIMFIPFILTPLVFMIIGYLLMVTGVVNIPALMLSVMTIPGPIAGFILGGGISLGIMIVIMCLLSCIIYYPFFKICDNQALEAEKKSNQEKTLEENKI

Nearest PDB structures (foldseek):
  3qnq-assembly2_C  TM=9.437E-01  e=3.074E-24  Bacillus cereus ATCC 10987
  6bvg-assembly1_B  TM=5.629E-01  e=9.509E-05  Bacillus cereus E33L
  3qnq-assembly2_C  TM=9.436E-01  e=4.433E-24  Bacillus cereus ATCC 10987

Foldseek 3Di:
DVCCCVPPLQVVLVCLVPPLLLVLQLQLQVVLVVLQLQLLVLLLQCQPPPDDVSNCVCVVVVVLVVSLVSNLVSQLCLQSSLLSSQLSLCVVLVHHSNLSSVLLNLLLVLQFAQWDFDQDPVPRDTDIGGRHGDSVCSGLLVNVVSSVSSVVSSVQQSVCLVVQVFDDDDPVDDPVVRVVRSSVRSSVVSNVVSNVQNVVCCPPPQNTVSSVCSVPPLVVVLVVCLDLVNLLVLLLSLLSCLQQPHRSVSSSCSPCVSSQASLLSVLQSCSSVVHARQRASHPVLSLLLQFQQQHQLSCLQVLVLLCPPFDFPQSVVLSVVCNLQSQQSNCVSVCPRLPSHPDPLNSVSRNVLSSVLSVVSSVCPNVPVWDHQRRPNSRRRPGNLVCQPSRSRHPSSNVSSVVSSVVSNVSCNVSSVVSSVVNRVVVVVVVVVVVVVVVVD/DCCCCVPPLQVVLVCLVPPLLLVLQLQLQVVLVVLQLQLLVLLLQCQPPPDDVSNCVCVVVVVLVVSLVSNLVSQLCLQSSLLSSQLSLCVVLVHHSNLSSVLLNLLLVLQFAQWDFDQDPVPRDTDIDGRHGDSVCSGLLVNVVSSVSSVVRSVQQSVCLVVQVFDDDDPVDDCVVRVVRSSVRSSVVSNVVSNVQNVVCCPPPQNTVSSVCSVPPLVVVLVVCLDLVNLLVLLLSLLSCLQQPHRSVSSSCSPCVSSQASLLSVLQSCSSVVHARQRASHPVLSLLLQFQQQHQLSCLQVLVLLCPPFDFPQSVVLSVVCNLQSQQSNCVSVCPRLVSHPDPLNSCSNNVLSSVLSVVSSVCPNVPVWDHQRRPNSRRRPGNLVCQPSRSRHPSSNVSSVVSSVVSNVSCNVSSVVSSVVNRVVVVVVVVVVVVVVVVD